Protein AF-0000000085040366 (afdb_homodimer)

Solvent-accessible surface area (backbone atoms only — not comparable to full-atom values): 53812 Å² total; per-residue (Å²): 138,86,88,82,71,96,78,86,74,95,74,80,77,83,80,76,81,75,77,80,78,73,71,84,73,72,80,74,76,74,72,72,67,75,74,71,71,69,60,73,73,73,64,68,81,64,85,55,78,43,58,81,48,74,35,68,59,40,46,49,21,30,33,57,39,63,56,48,50,18,40,63,55,38,70,69,22,55,52,38,24,62,52,36,55,77,54,30,36,46,46,70,55,45,44,50,27,48,11,54,50,43,11,68,69,36,67,36,71,21,29,45,74,26,16,13,25,46,26,24,43,26,25,41,44,45,10,50,42,34,14,43,37,66,53,51,41,61,38,37,29,56,48,84,96,43,37,39,29,33,37,28,44,57,91,36,58,34,50,62,53,31,24,42,32,33,48,48,40,46,80,44,74,29,88,41,62,69,47,42,62,67,67,57,55,90,42,47,30,31,34,45,39,39,62,45,67,51,33,69,73,35,84,64,6,41,53,55,48,29,68,65,28,54,87,70,71,40,46,30,38,33,45,36,34,53,24,69,88,55,69,69,36,65,56,51,75,36,50,36,37,29,40,20,26,24,18,17,28,73,44,20,14,44,60,31,21,15,28,33,34,19,42,44,39,52,48,49,11,12,51,46,34,18,34,80,26,73,25,55,30,36,26,34,34,62,30,61,28,46,44,44,8,39,52,42,18,57,57,42,60,76,65,54,61,62,67,58,54,48,51,50,32,48,50,42,42,48,53,27,40,63,57,39,50,68,34,90,60,37,47,64,47,80,43,69,48,74,69,61,45,55,63,52,50,31,32,39,38,38,44,39,46,90,79,36,80,49,34,18,41,53,50,44,52,53,33,48,71,32,90,74,21,33,42,52,44,28,81,74,63,50,59,93,62,88,67,42,75,49,39,36,52,35,40,18,44,74,49,55,54,93,64,46,44,56,54,50,31,50,54,53,36,52,42,64,69,55,61,72,89,77,90,69,87,59,67,64,38,70,58,77,71,52,43,48,26,47,26,38,36,39,36,61,50,38,74,48,82,36,36,38,39,38,41,60,60,78,38,39,33,36,41,37,38,35,52,91,74,46,75,30,55,28,42,34,38,31,21,36,43,42,33,39,38,38,42,47,46,73,60,92,24,38,78,48,50,32,37,42,36,37,42,46,59,85,52,42,34,39,40,46,28,38,47,55,86,60,44,64,31,39,37,38,33,35,55,59,85,130,136,82,83,84,80,90,76,83,75,91,67,82,72,84,78,77,77,76,77,80,78,74,71,82,71,75,80,74,76,73,72,72,67,75,71,70,70,69,60,74,71,72,64,69,79,63,85,55,78,42,58,83,48,75,37,67,58,39,46,47,20,31,33,58,40,63,57,45,51,18,40,62,54,38,69,69,21,56,50,36,24,60,53,35,55,76,52,30,35,46,46,69,54,45,45,51,29,50,11,54,51,42,12,67,67,35,66,34,71,20,27,43,72,26,15,14,26,45,25,24,42,26,26,42,46,45,9,51,42,34,15,44,37,66,51,50,42,63,40,38,26,58,48,83,95,43,36,39,28,34,36,28,44,58,90,33,59,34,53,62,52,32,24,41,32,33,49,48,39,44,82,43,75,30,87,42,59,68,48,42,61,67,66,59,54,90,42,48,29,30,34,46,39,39,61,46,68,51,32,67,72,36,84,64,6,41,52,57,48,29,67,65,28,52,87,71,69,40,46,32,38,32,46,36,34,54,23,68,87,56,69,68,37,65,57,50,75,37,49,37,37,30,41,19,27,24,17,18,27,72,42,19,14,44,61,31,21,15,27,31,34,19,41,45,38,54,47,51,12,11,51,46,35,19,34,81,25,74,26,54,30,35,25,34,33,62,30,61,30,48,44,43,8,38,51,42,18,56,57,42,59,76,66,54,61,63,67,58,54,49,50,50,33,50,50,42,43,48,53,27,40,61,56,39,50,70,34,89,60,36,48,64,46,79,43,70,49,76,70,60,45,54,63,53,50,32,33,38,39,38,47,40,47,92,81,37,83,48,34,18,41,54,52,44,52,52,33,48,71,34,89,74,22,34,43,50,43,28,82,72,64,47,61,95,57,86,68,41,77,48,38,37,51,36,40,18,44,73,49,53,56,94,64,46,44,57,54,50,31,51,54,53,38,53,42,64,68,56,60,72,88,78,90,70,89,61,69,66,38,69,56,78,71,52,44,48,26,47,26,38,36,40,35,59,49,38,75,47,83,36,35,39,39,39,43,60,61,78,38,38,33,37,41,39,39,37,51,91,75,45,74,32,55,30,44,35,37,31,23,37,43,42,33,38,38,36,42,48,46,71,61,92,23,38,78,48,51,31,37,40,36,37,43,45,59,83,51,40,35,39,40,46,29,37,46,55,86,59,44,63,31,38,37,39,32,34,55,61,83,130

Structure (mmCIF, N/CA/C/O backbone):
data_AF-0000000085040366-model_v1
#
loop_
_entity.id
_entity.type
_entity.pdbx_description
1 polymer 'Aminotransferase class V'
#
loop_
_atom_site.group_PDB
_atom_site.id
_atom_site.type_symbol
_atom_site.label_atom_id
_atom_site.label_alt_id
_atom_site.label_comp_id
_atom_site.label_asym_id
_atom_site.label_entity_id
_atom_site.label_seq_id
_atom_site.pdbx_PDB_ins_code
_atom_site.Cartn_x
_atom_site.Cartn_y
_atom_site.Cartn_z
_atom_site.occupancy
_atom_site.B_iso_or_equiv
_atom_site.auth_seq_id
_atom_site.auth_comp_id
_atom_site.auth_asym_id
_atom_site.auth_atom_id
_atom_site.pdbx_PDB_model_num
ATOM 1 N N . MET A 1 1 ? 46.625 -30.219 -47.812 1 19.27 1 MET A N 1
ATOM 2 C CA . MET A 1 1 ? 47.625 -31.281 -47.594 1 19.27 1 MET A CA 1
ATOM 3 C C . MET A 1 1 ? 47.688 -31.656 -46.125 1 19.27 1 MET A C 1
ATOM 5 O O . MET A 1 1 ? 47.594 -30.781 -45.25 1 19.27 1 MET A O 1
ATOM 9 N N . ILE A 1 2 ? 47.688 -33.062 -45.594 1 19.94 2 ILE A N 1
ATOM 10 C CA . ILE A 1 2 ? 46.906 -33.938 -44.719 1 19.94 2 ILE A CA 1
ATOM 11 C C . ILE A 1 2 ? 47.469 -33.906 -43.312 1 19.94 2 ILE A C 1
ATOM 13 O O . ILE A 1 2 ? 46.906 -34.469 -42.375 1 19.94 2 ILE A O 1
ATOM 17 N N . SER A 1 3 ? 48.531 -33.062 -42.812 1 17.95 3 SER A N 1
ATOM 18 C CA . SER A 1 3 ? 49.656 -33.75 -42.156 1 17.95 3 SER A CA 1
ATOM 19 C C . SER A 1 3 ? 49.344 -34.031 -40.688 1 17.95 3 SER A C 1
ATOM 21 O O . SER A 1 3 ? 49 -33.125 -39.938 1 17.95 3 SER A O 1
ATOM 23 N N . ARG A 1 4 ? 49.062 -35.406 -40.094 1 16.06 4 ARG A N 1
ATOM 24 C CA . ARG A 1 4 ? 48.406 -36.344 -39.188 1 16.06 4 ARG A CA 1
ATOM 25 C C . ARG A 1 4 ? 49.188 -36.5 -37.875 1 16.06 4 ARG A C 1
ATOM 27 O O . ARG A 1 4 ? 49.344 -37.594 -37.375 1 16.06 4 ARG A O 1
ATOM 34 N N . ARG A 1 5 ? 50.125 -35.594 -37.469 1 15.66 5 ARG A N 1
ATOM 35 C CA . ARG A 1 5 ? 51.312 -36 -36.719 1 15.66 5 ARG A CA 1
ATOM 36 C C . ARG A 1 5 ? 50.906 -36.656 -35.406 1 15.66 5 ARG A C 1
ATOM 38 O O . ARG A 1 5 ? 51.406 -37.75 -35.094 1 15.66 5 ARG A O 1
ATOM 45 N N . LYS A 1 6 ? 50.938 -35.906 -34.156 1 15.92 6 LYS A N 1
ATOM 46 C CA . LYS A 1 6 ? 51.875 -36.125 -33.062 1 15.92 6 LYS A CA 1
ATOM 47 C C . LYS A 1 6 ? 51.312 -37.094 -32.062 1 15.92 6 LYS A C 1
ATOM 49 O O . LYS A 1 6 ? 50.375 -36.781 -31.328 1 15.92 6 LYS A O 1
ATOM 54 N N . VAL A 1 7 ? 51.094 -38.469 -32.125 1 16.06 7 VAL A N 1
ATOM 55 C CA . VAL A 1 7 ? 50.312 -39.594 -31.672 1 16.06 7 VAL A CA 1
ATOM 56 C C . VAL A 1 7 ? 50.594 -39.844 -30.203 1 16.06 7 VAL A C 1
ATOM 58 O O . VAL A 1 7 ? 49.688 -39.875 -29.359 1 16.06 7 VAL A O 1
ATOM 61 N N . ILE A 1 8 ? 51.5 -40.875 -29.719 1 16.47 8 ILE A N 1
ATOM 62 C CA . ILE A 1 8 ? 51.156 -42.219 -29.266 1 16.47 8 ILE A CA 1
ATOM 63 C C . ILE A 1 8 ? 51.438 -42.344 -27.766 1 16.47 8 ILE A C 1
ATOM 65 O O . ILE A 1 8 ? 50.594 -42.781 -27 1 16.47 8 ILE A O 1
ATOM 69 N N . ASN A 1 9 ? 52.719 -42.438 -27.281 1 15.9 9 ASN A N 1
ATOM 70 C CA . ASN A 1 9 ? 53.188 -43.719 -26.781 1 15.9 9 ASN A CA 1
ATOM 71 C C . ASN A 1 9 ? 53.062 -43.812 -25.266 1 15.9 9 ASN A C 1
ATOM 73 O O . ASN A 1 9 ? 52.75 -44.875 -24.719 1 15.9 9 ASN A O 1
ATOM 77 N N . ILE A 1 10 ? 53.625 -42.844 -24.344 1 17.03 10 ILE A N 1
ATOM 78 C CA . ILE A 1 10 ? 54.594 -43.438 -23.422 1 17.03 10 ILE A CA 1
ATOM 79 C C . ILE A 1 10 ? 53.906 -43.938 -22.156 1 17.03 10 ILE A C 1
ATOM 81 O O . ILE A 1 10 ? 53.344 -43.125 -21.391 1 17.03 10 ILE A O 1
ATOM 85 N N . LEU A 1 11 ? 53.188 -45.156 -21.969 1 17.38 11 LEU A N 1
ATOM 86 C CA . LEU A 1 11 ? 52.188 -45.75 -21.078 1 17.38 11 LEU A CA 1
ATOM 87 C C . LEU A 1 11 ? 52.812 -46.125 -19.734 1 17.38 11 LEU A C 1
ATOM 89 O O . LEU A 1 11 ? 52.125 -46.531 -18.812 1 17.38 11 LEU A O 1
ATOM 93 N N . SER A 1 12 ? 54.188 -46.25 -19.547 1 16.28 12 SER A N 1
ATOM 94 C CA . SER A 1 12 ? 54.594 -47.5 -18.906 1 16.28 12 SER A CA 1
ATOM 95 C C . SER A 1 12 ? 54.156 -47.531 -17.438 1 16.28 12 SER A C 1
ATOM 97 O O . SER A 1 12 ? 53.688 -46.531 -16.906 1 16.28 12 SER A O 1
ATOM 99 N N . SER A 1 13 ? 55.125 -47.969 -16.391 1 17.67 13 SER A N 1
ATOM 100 C CA . SER A 1 13 ? 55.344 -49.125 -15.547 1 17.67 13 SER A CA 1
ATOM 101 C C . SER A 1 13 ? 55.094 -48.812 -14.078 1 17.67 13 SER A C 1
ATOM 103 O O . SER A 1 13 ? 55.25 -49.688 -13.211 1 17.67 13 SER A O 1
ATOM 105 N N . LEU A 1 14 ? 54.688 -47.656 -13.648 1 19.53 14 LEU A N 1
ATOM 106 C CA . LEU A 1 14 ? 55.281 -47.375 -12.344 1 19.53 14 LEU A CA 1
ATOM 107 C C . LEU A 1 14 ? 54.656 -48.25 -11.273 1 19.53 14 LEU A C 1
ATOM 109 O O . LEU A 1 14 ? 53.469 -48.5 -11.273 1 19.53 14 LEU A O 1
ATOM 113 N N . PRO A 1 15 ? 55.562 -48.906 -10.422 1 19.7 15 PRO A N 1
ATOM 114 C CA . PRO A 1 15 ? 55.469 -50.062 -9.523 1 19.7 15 PRO A CA 1
ATOM 115 C C . PRO A 1 15 ? 54.531 -49.812 -8.336 1 19.7 15 PRO A C 1
ATOM 117 O O . PRO A 1 15 ? 54.344 -48.656 -7.941 1 19.7 15 PRO A O 1
ATOM 120 N N . PHE A 1 16 ? 53.594 -50.75 -7.996 1 18.77 16 PHE A N 1
ATOM 121 C CA . PHE A 1 16 ? 52.375 -50.969 -7.238 1 18.77 16 PHE A CA 1
ATOM 122 C C . PHE A 1 16 ? 52.688 -51.125 -5.754 1 18.77 16 PHE A C 1
ATOM 124 O O . PHE A 1 16 ? 52.125 -52 -5.086 1 18.77 16 PHE A O 1
ATOM 131 N N . GLY A 1 17 ? 53.812 -50.438 -5.242 1 19.3 17 GLY A N 1
ATOM 132 C CA . GLY A 1 17 ? 54.188 -51.062 -3.973 1 19.3 17 GLY A CA 1
ATOM 133 C C . GLY A 1 17 ? 53.062 -51.031 -2.951 1 19.3 17 GLY A C 1
ATOM 134 O O . GLY A 1 17 ? 52.25 -50.125 -2.945 1 19.3 17 GLY A O 1
ATOM 135 N N . GLY A 1 18 ? 52.719 -52.188 -2.295 1 18.44 18 GLY A N 1
ATOM 136 C CA . GLY A 1 18 ? 51.656 -52.875 -1.553 1 18.44 18 GLY A CA 1
ATOM 137 C C . GLY A 1 18 ? 51.5 -52.344 -0.135 1 18.44 18 GLY A C 1
ATOM 138 O O . GLY A 1 18 ? 52.156 -52.875 0.789 1 18.44 18 GLY A O 1
ATOM 139 N N . LEU A 1 19 ? 51.688 -50.969 0.033 1 19.17 19 LEU A N 1
ATOM 140 C CA . LEU A 1 19 ? 51.875 -50.656 1.448 1 19.17 19 LEU A CA 1
ATOM 141 C C . LEU A 1 19 ? 50.656 -51.156 2.256 1 19.17 19 LEU A C 1
ATOM 143 O O . LEU A 1 19 ? 49.531 -51.062 1.809 1 19.17 19 LEU A O 1
ATOM 147 N N . PHE A 1 20 ? 51 -52.031 3.303 1 20.02 20 PHE A N 1
ATOM 148 C CA . PHE A 1 20 ? 50.344 -52.906 4.27 1 20.02 20 PHE A CA 1
ATOM 149 C C . PHE A 1 20 ? 49.438 -52.125 5.215 1 20.02 20 PHE A C 1
ATOM 151 O O . PHE A 1 20 ? 49.938 -51.375 6.062 1 20.02 20 PHE A O 1
ATOM 158 N N . LEU A 1 21 ? 48.469 -51.312 4.703 1 19.52 21 LEU A N 1
ATOM 159 C CA . LEU A 1 21 ? 47.688 -50.469 5.598 1 19.52 21 LEU A CA 1
ATOM 160 C C . LEU A 1 21 ? 46.969 -51.344 6.625 1 19.52 21 LEU A C 1
ATOM 162 O O . LEU A 1 21 ? 46.125 -52.156 6.27 1 19.52 21 LEU A O 1
ATOM 166 N N . GLY A 1 22 ? 47.75 -51.688 7.688 1 18.98 22 GLY A N 1
ATOM 167 C CA . GLY A 1 22 ? 47.281 -52.5 8.797 1 18.98 22 GLY A CA 1
ATOM 168 C C . GLY A 1 22 ? 45.938 -52.094 9.328 1 18.98 22 GLY A C 1
ATOM 169 O O . GLY A 1 22 ? 45.5 -50.969 9.148 1 18.98 22 GLY A O 1
ATOM 170 N N . ALA A 1 23 ? 45.094 -53.156 9.75 1 19.72 23 ALA A N 1
ATOM 171 C CA . ALA A 1 23 ? 43.719 -53.531 10.055 1 19.72 23 ALA A CA 1
ATOM 172 C C . ALA A 1 23 ? 43.25 -52.875 11.359 1 19.72 23 ALA A C 1
ATOM 174 O O . ALA A 1 23 ? 42.188 -53.25 11.898 1 19.72 23 ALA A O 1
ATOM 175 N N . LEU A 1 24 ? 44 -51.812 11.852 1 20.8 24 LEU A N 1
ATOM 176 C CA . LEU A 1 24 ? 43.594 -51.719 13.242 1 20.8 24 LEU A CA 1
ATOM 177 C C . LEU A 1 24 ? 42.094 -51.5 13.359 1 20.8 24 LEU A C 1
ATOM 179 O O . LEU A 1 24 ? 41.594 -50.5 12.875 1 20.8 24 LEU A O 1
ATOM 183 N N . LEU A 1 25 ? 41.281 -52.594 13.359 1 20.34 25 LEU A N 1
ATOM 184 C CA . LEU A 1 25 ? 39.844 -52.812 13.5 1 20.34 25 LEU A CA 1
ATOM 185 C C . LEU A 1 25 ? 39.312 -52.188 14.797 1 20.34 25 LEU A C 1
ATOM 187 O O . LEU A 1 25 ? 39.469 -52.781 15.867 1 20.34 25 LEU A O 1
ATOM 191 N N . GLY A 1 26 ? 39.875 -51.031 15.258 1 20.78 26 GLY A N 1
ATOM 192 C CA . GLY A 1 26 ? 39.406 -50.688 16.594 1 20.78 26 GLY A CA 1
ATOM 193 C C . GLY A 1 26 ? 37.875 -50.688 16.703 1 20.78 26 GLY A C 1
ATOM 194 O O . GLY A 1 26 ? 37.188 -50.375 15.734 1 20.78 26 GLY A O 1
ATOM 195 N N . THR A 1 27 ? 37.344 -51.5 17.656 1 22.28 27 THR A N 1
ATOM 196 C CA . THR A 1 27 ? 36 -51.844 18.062 1 22.28 27 THR A CA 1
ATOM 197 C C . THR A 1 27 ? 35.219 -50.594 18.438 1 22.28 27 THR A C 1
ATOM 199 O O . THR A 1 27 ? 35.5 -49.938 19.438 1 22.28 27 THR A O 1
ATOM 202 N N . ASN A 1 28 ? 35.062 -49.656 17.562 1 20.72 28 ASN A N 1
ATOM 203 C CA . ASN A 1 28 ? 34.344 -48.469 18 1 20.72 28 ASN A CA 1
ATOM 204 C C . ASN A 1 28 ? 32.938 -48.812 18.531 1 20.72 28 ASN A C 1
ATOM 206 O O . ASN A 1 28 ? 32.156 -49.438 17.812 1 20.72 28 ASN A O 1
ATOM 210 N N . SER A 1 29 ? 32.875 -49.062 19.828 1 23.75 29 SER A N 1
ATOM 211 C CA . SER A 1 29 ? 31.609 -49.312 20.531 1 23.75 29 SER A CA 1
ATOM 212 C C . SER A 1 29 ? 30.562 -48.25 20.172 1 23.75 29 SER A C 1
ATOM 214 O O . SER A 1 29 ? 30.844 -47.062 20.266 1 23.75 29 SER A O 1
ATOM 216 N N . ALA A 1 30 ? 29.625 -48.562 19.328 1 23.2 30 ALA A N 1
ATOM 217 C CA . ALA A 1 30 ? 28.438 -47.812 18.922 1 23.2 30 ALA A CA 1
ATOM 218 C C . ALA A 1 30 ? 27.656 -47.344 20.141 1 23.2 30 ALA A C 1
ATOM 220 O O . ALA A 1 30 ? 27.031 -48.125 20.844 1 23.2 30 ALA A O 1
ATOM 221 N N . ARG A 1 31 ? 28.25 -46.406 20.875 1 26.14 31 ARG A N 1
ATOM 222 C CA . ARG A 1 31 ? 27.328 -45.844 21.859 1 26.14 31 ARG A CA 1
ATOM 223 C C . ARG A 1 31 ? 25.969 -45.562 21.234 1 26.14 31 ARG A C 1
ATOM 225 O O . ARG A 1 31 ? 25.875 -44.906 20.203 1 26.14 31 ARG A O 1
ATOM 232 N N . SER A 1 32 ? 25.141 -46.531 21.422 1 21.44 32 SER A N 1
ATOM 233 C CA . SER A 1 32 ? 23.734 -46.438 21.031 1 21.44 32 SER A CA 1
ATOM 234 C C . SER A 1 32 ? 23.172 -45.062 21.375 1 21.44 32 SER A C 1
ATOM 236 O O . SER A 1 32 ? 23.172 -44.656 22.531 1 21.44 32 SER A O 1
ATOM 238 N N . MET A 1 33 ? 23.5 -44.031 20.562 1 25.8 33 MET A N 1
ATOM 239 C CA . MET A 1 33 ? 22.781 -42.812 20.875 1 25.8 33 MET A CA 1
ATOM 240 C C . MET A 1 33 ? 21.297 -43.094 21.078 1 25.8 33 MET A C 1
ATOM 242 O O . MET A 1 33 ? 20.672 -43.812 20.281 1 25.8 33 MET A O 1
ATOM 246 N N . PRO A 1 34 ? 20.906 -43.094 22.359 1 26.94 34 PRO A N 1
ATOM 247 C CA . PRO A 1 34 ? 19.469 -43.281 22.594 1 26.94 34 PRO A CA 1
ATOM 248 C C . PRO A 1 34 ? 18.594 -42.469 21.625 1 26.94 34 PRO A C 1
ATOM 250 O O . PRO A 1 34 ? 18.906 -41.312 21.328 1 26.94 34 PRO A O 1
ATOM 253 N N . THR A 1 35 ? 18.203 -43.219 20.609 1 27.14 35 THR A N 1
ATOM 254 C CA . THR A 1 35 ? 17.156 -42.625 19.766 1 27.14 35 THR A CA 1
ATOM 255 C C . THR A 1 35 ? 16.016 -42.062 20.609 1 27.14 35 THR A C 1
ATOM 257 O O . THR A 1 35 ? 15.234 -42.812 21.188 1 27.14 35 THR A O 1
ATOM 260 N N . THR A 1 36 ? 16.391 -41.094 21.484 1 28.16 36 THR A N 1
ATOM 261 C CA . THR A 1 36 ? 15.188 -40.469 22.062 1 28.16 36 THR A CA 1
ATOM 262 C C . THR A 1 36 ? 14.133 -40.25 20.984 1 28.16 36 THR A C 1
ATOM 264 O O . THR A 1 36 ? 14.375 -39.5 20.016 1 28.16 36 THR A O 1
ATOM 267 N N . THR A 1 37 ? 13.453 -41.281 20.734 1 25.86 37 THR A N 1
ATOM 268 C CA . THR A 1 37 ? 12.211 -41.094 19.984 1 25.86 37 THR A CA 1
ATOM 269 C C . THR A 1 37 ? 11.445 -39.875 20.484 1 25.86 37 THR A C 1
ATOM 271 O O . THR A 1 37 ? 10.844 -39.906 21.562 1 25.86 37 THR A O 1
ATOM 274 N N . VAL A 1 38 ? 12.055 -38.719 20.359 1 28.62 38 VAL A N 1
ATOM 275 C CA . VAL A 1 38 ? 11.133 -37.594 20.609 1 28.62 38 VAL A CA 1
ATOM 276 C C . VAL A 1 38 ? 9.844 -37.812 19.828 1 28.62 38 VAL A C 1
ATOM 278 O O . VAL A 1 38 ? 9.859 -37.875 18.594 1 28.62 38 VAL A O 1
ATOM 281 N N . SER A 1 39 ? 9.023 -38.625 20.438 1 26.92 39 SER A N 1
ATOM 282 C CA . SER A 1 39 ? 7.66 -38.656 19.922 1 26.92 39 SER A CA 1
ATOM 283 C C . SER A 1 39 ? 7.223 -37.281 19.422 1 26.92 39 SER A C 1
ATOM 285 O O . SER A 1 39 ? 7.539 -36.25 20.047 1 26.92 39 SER A O 1
ATOM 287 N N . PRO A 1 40 ? 7.051 -37.188 18.188 1 30.19 40 PRO A N 1
ATOM 288 C CA . PRO A 1 40 ? 6.508 -35.875 17.781 1 30.19 40 PRO A CA 1
ATOM 289 C C . PRO A 1 40 ? 5.508 -35.312 18.781 1 30.19 40 PRO A C 1
ATOM 291 O O . PRO A 1 40 ? 4.711 -36.062 19.344 1 30.19 40 PRO A O 1
ATOM 294 N N . SER A 1 41 ? 6.051 -34.5 19.688 1 31.34 41 SER A N 1
ATOM 295 C CA . SER A 1 41 ? 5.09 -33.812 20.562 1 31.34 41 SER A CA 1
ATOM 296 C C . SER A 1 41 ? 3.725 -33.688 19.891 1 31.34 41 SER A C 1
ATOM 298 O O . SER A 1 41 ? 3.621 -33.219 18.766 1 31.34 41 SER A O 1
ATOM 300 N N . LYS A 1 42 ? 2.842 -34.562 20.094 1 27.75 42 LYS A N 1
ATOM 301 C CA . LYS A 1 42 ? 1.444 -34.219 19.844 1 27.75 42 LYS A CA 1
ATOM 302 C C . LYS A 1 42 ? 1.175 -32.75 20.156 1 27.75 42 LYS A C 1
ATOM 304 O O . LYS A 1 42 ? 1.112 -32.375 21.328 1 27.75 42 LYS A O 1
ATOM 309 N N . LYS A 1 43 ? 1.78 -31.891 19.516 1 37.09 43 LYS A N 1
ATOM 310 C CA . LYS A 1 43 ? 1.11 -30.594 19.656 1 37.09 43 LYS A CA 1
ATOM 311 C C . LYS A 1 43 ? -0.402 -30.766 19.766 1 37.09 43 LYS A C 1
ATOM 313 O O . LYS A 1 43 ? -1.033 -31.344 18.875 1 37.09 43 LYS A O 1
ATOM 318 N N . ALA A 1 44 ? -0.877 -30.922 20.922 1 34.47 44 ALA A N 1
ATOM 319 C CA . ALA A 1 44 ? -2.318 -30.781 21.125 1 34.47 44 ALA A CA 1
ATOM 320 C C . ALA A 1 44 ? -2.959 -29.984 20 1 34.47 44 ALA A C 1
ATOM 322 O O . ALA A 1 44 ? -2.545 -28.859 19.719 1 34.47 44 ALA A O 1
ATOM 323 N N . LEU A 1 45 ? -3.363 -30.453 18.859 1 43.34 45 LEU A N 1
ATOM 324 C CA . LEU A 1 45 ? -3.98 -29.75 17.734 1 43.34 45 LEU A CA 1
ATOM 325 C C . LEU A 1 45 ? -4.676 -28.484 18.219 1 43.34 45 LEU A C 1
ATOM 327 O O . LEU A 1 45 ? -5.84 -28.516 18.625 1 43.34 45 LEU A O 1
ATOM 331 N N . GLY A 1 46 ? -4.074 -27.812 19 1 53.91 46 GLY A N 1
ATOM 332 C CA . GLY A 1 46 ? -4.762 -26.609 19.469 1 53.91 46 GLY A CA 1
ATOM 333 C C . GLY A 1 46 ? -5.469 -25.875 18.344 1 53.91 46 GLY A C 1
ATOM 334 O O . GLY A 1 46 ? -5.145 -26.047 17.172 1 53.91 46 GLY A O 1
ATOM 335 N N . LYS A 1 47 ? -6.609 -25.297 18.641 1 77.94 47 LYS A N 1
ATOM 336 C CA . LYS A 1 47 ? -7.547 -24.656 17.719 1 77.94 47 LYS A CA 1
ATOM 337 C C . LYS A 1 47 ? -6.906 -23.453 17.031 1 77.94 47 LYS A C 1
ATOM 339 O O . LYS A 1 47 ? -6.277 -22.609 17.688 1 77.94 47 LYS A O 1
ATOM 344 N N . SER A 1 48 ? -6.598 -23.625 15.633 1 88.81 48 SER A N 1
ATOM 345 C CA . SER A 1 48 ? -6.117 -22.5 14.828 1 88.81 48 SER A CA 1
ATOM 346 C C . SER A 1 48 ? -7.078 -21.328 14.883 1 88.81 48 SER A C 1
ATOM 348 O O . SER A 1 48 ? -8.297 -21.516 14.953 1 88.81 48 SER A O 1
ATOM 350 N N . ILE A 1 49 ? -6.477 -20.203 14.891 1 95.12 49 ILE A N 1
ATOM 351 C CA . ILE A 1 49 ? -7.316 -19.016 14.875 1 95.12 49 ILE A CA 1
ATOM 352 C C . ILE A 1 49 ? -8.203 -19.016 13.633 1 95.12 49 ILE A C 1
ATOM 354 O O . ILE A 1 49 ? -9.297 -18.453 13.641 1 95.12 49 ILE A O 1
ATOM 358 N N . TYR A 1 50 ? -7.836 -19.766 12.617 1 97.25 50 TYR A N 1
ATOM 359 C CA . TYR A 1 50 ? -8.523 -19.766 11.328 1 97.25 50 TYR A CA 1
ATOM 360 C C . TYR A 1 50 ? -9.742 -20.672 11.359 1 97.25 50 TYR A C 1
ATOM 362 O O . TYR A 1 50 ? -10.609 -20.594 10.484 1 97.25 50 TYR A O 1
ATOM 370 N N . ASP A 1 51 ? -9.82 -21.531 12.328 1 95.12 51 ASP A N 1
ATOM 371 C CA . ASP A 1 51 ? -10.977 -22.406 12.477 1 95.12 51 ASP A CA 1
ATOM 372 C C . ASP A 1 51 ? -12.258 -21.594 12.672 1 95.12 51 ASP A C 1
ATOM 374 O O . ASP A 1 51 ? -13.328 -22 12.211 1 95.12 51 ASP A O 1
ATOM 378 N N . SER A 1 52 ? -12.102 -20.516 13.281 1 93.25 52 SER A N 1
ATOM 379 C CA . SER A 1 52 ? -13.258 -19.688 13.617 1 93.25 52 SER A CA 1
ATOM 380 C C . SER A 1 52 ? -13.93 -19.141 12.367 1 93.25 52 SER A C 1
ATOM 382 O O . SER A 1 52 ? -15.102 -18.75 12.398 1 93.25 52 SER A O 1
ATOM 384 N N . ILE A 1 53 ? -13.25 -19.141 11.211 1 96.44 53 ILE A N 1
ATOM 385 C CA . ILE A 1 53 ? -13.828 -18.562 10 1 96.44 53 ILE A CA 1
ATOM 386 C C . ILE A 1 53 ? -13.805 -19.594 8.875 1 96.44 53 ILE A C 1
ATOM 388 O O . ILE A 1 53 ? -13.898 -19.234 7.695 1 96.44 53 ILE A O 1
ATOM 392 N N . GLY A 1 54 ? -13.523 -20.812 9.18 1 95.75 54 GLY A N 1
ATOM 393 C CA . GLY A 1 54 ? -13.633 -21.906 8.242 1 95.75 54 GLY A CA 1
ATOM 394 C C . GLY A 1 54 ? -12.5 -21.953 7.234 1 95.75 54 GLY A C 1
ATOM 395 O O . GLY A 1 54 ? -12.68 -22.406 6.102 1 95.75 54 GLY A O 1
ATOM 396 N N . VAL A 1 55 ? -11.375 -21.422 7.605 1 97.38 55 VAL A N 1
ATOM 397 C CA . VAL A 1 55 ? -10.227 -21.438 6.711 1 97.38 55 VAL A CA 1
ATOM 398 C C . VAL A 1 55 ? -9.242 -22.531 7.152 1 97.38 55 VAL A C 1
ATOM 400 O O . VAL A 1 55 ? -8.867 -22.594 8.32 1 97.38 55 VAL A O 1
ATOM 403 N N . ARG A 1 56 ? -8.828 -23.312 6.227 1 95.81 56 ARG A N 1
ATOM 404 C CA . ARG A 1 56 ? -7.949 -24.438 6.531 1 95.81 56 ARG A CA 1
ATOM 405 C C . ARG A 1 56 ? -6.484 -24.031 6.43 1 95.81 56 ARG A C 1
ATOM 407 O O . ARG A 1 56 ? -6.047 -23.516 5.395 1 95.81 56 ARG A O 1
ATOM 414 N N . PRO A 1 57 ? -5.715 -24.266 7.504 1 97.31 57 PRO A N 1
ATOM 415 C CA . PRO A 1 57 ? -4.27 -24.062 7.387 1 97.31 57 PRO A CA 1
ATOM 416 C C . PRO A 1 57 ? -3.605 -25.047 6.434 1 97.31 57 PRO A C 1
ATOM 418 O O . PRO A 1 57 ? -4.254 -25.984 5.961 1 97.31 57 PRO A O 1
ATOM 421 N N . LEU A 1 58 ? -2.309 -24.812 6.137 1 97.38 58 LEU A N 1
ATOM 422 C CA . LEU A 1 58 ? -1.582 -25.703 5.238 1 97.38 58 LEU A CA 1
ATOM 423 C C . LEU A 1 58 ? -0.116 -25.812 5.648 1 97.38 58 LEU A C 1
ATOM 425 O O . LEU A 1 58 ? 0.38 -24.984 6.414 1 97.38 58 LEU A O 1
ATOM 429 N N . ILE A 1 59 ? 0.503 -26.891 5.254 1 97.88 59 ILE A N 1
ATOM 430 C CA . ILE A 1 59 ? 1.958 -27 5.262 1 97.88 59 ILE A CA 1
ATOM 431 C C . ILE A 1 59 ? 2.533 -26.344 4.012 1 97.88 59 ILE A C 1
ATOM 433 O O . ILE A 1 59 ? 2.18 -26.703 2.891 1 97.88 59 ILE A O 1
ATOM 437 N N . ASN A 1 60 ? 3.383 -25.359 4.246 1 96.88 60 ASN A N 1
ATOM 438 C CA . ASN A 1 60 ? 3.951 -24.594 3.135 1 96.88 60 ASN A CA 1
ATOM 439 C C . ASN A 1 60 ? 5.25 -25.219 2.635 1 96.88 60 ASN A C 1
ATOM 441 O O . ASN A 1 60 ? 6.32 -24.969 3.188 1 96.88 60 ASN A O 1
ATOM 445 N N . ALA A 1 61 ? 5.164 -25.953 1.575 1 96.88 61 ALA A N 1
ATOM 446 C CA . ALA A 1 61 ? 6.336 -26.484 0.894 1 96.88 61 ALA A CA 1
ATOM 447 C C . ALA A 1 61 ? 6.551 -25.812 -0.456 1 96.88 61 ALA A C 1
ATOM 449 O O . ALA A 1 61 ? 7.031 -26.438 -1.403 1 96.88 61 ALA A O 1
ATOM 450 N N . ARG A 1 62 ? 6.156 -24.562 -0.545 1 94.62 62 ARG A N 1
ATOM 451 C CA . ARG A 1 62 ? 6.301 -23.781 -1.77 1 94.62 62 ARG A CA 1
ATOM 452 C C . ARG A 1 62 ? 7.406 -22.75 -1.63 1 94.62 62 ARG A C 1
ATOM 454 O O . ARG A 1 62 ? 7.855 -22.172 -2.625 1 94.62 62 ARG A O 1
ATOM 461 N N . GLY A 1 63 ? 7.859 -22.531 -0.465 1 94.06 63 GLY A N 1
ATOM 462 C CA . GLY A 1 63 ? 8.836 -21.469 -0.241 1 94.06 63 GLY A CA 1
ATOM 463 C C . GLY A 1 63 ? 8.203 -20.156 0.159 1 94.06 63 GLY A C 1
ATOM 464 O O . GLY A 1 63 ? 7.227 -20.125 0.915 1 94.06 63 GLY A O 1
ATOM 465 N N . THR A 1 64 ? 8.742 -19.062 -0.21 1 93.94 64 THR A N 1
ATOM 466 C CA . THR A 1 64 ? 8.344 -17.75 0.285 1 93.94 64 THR A CA 1
ATOM 467 C C . THR A 1 64 ? 7.32 -17.109 -0.647 1 93.94 64 THR A C 1
ATOM 469 O O . THR A 1 64 ? 7.406 -15.906 -0.942 1 93.94 64 THR A O 1
ATOM 472 N N . VAL A 1 65 ? 6.359 -17.828 -1.076 1 92.12 65 VAL A N 1
ATOM 473 C CA . VAL A 1 65 ? 5.336 -17.328 -1.988 1 92.12 65 VAL A CA 1
ATOM 474 C C . VAL A 1 65 ? 4.23 -16.625 -1.195 1 92.12 65 VAL A C 1
ATOM 476 O O . VAL A 1 65 ? 3.695 -17.188 -0.239 1 92.12 65 VAL A O 1
ATOM 479 N N . THR A 1 66 ? 3.828 -15.406 -1.625 1 92.19 66 THR A N 1
ATOM 480 C CA . THR A 1 66 ? 2.922 -14.531 -0.881 1 92.19 66 THR A CA 1
ATOM 481 C C . THR A 1 66 ? 1.528 -15.148 -0.799 1 92.19 66 THR A C 1
ATOM 483 O O . THR A 1 66 ? 0.847 -15.023 0.221 1 92.19 66 THR A O 1
ATOM 486 N N . VAL A 1 67 ? 1.071 -15.852 -1.792 1 92.56 67 VAL A N 1
ATOM 487 C CA . VAL A 1 67 ? -0.315 -16.297 -1.923 1 92.56 67 VAL A CA 1
ATOM 488 C C . VAL A 1 67 ? -0.627 -17.344 -0.858 1 92.56 67 VAL A C 1
ATOM 490 O O . VAL A 1 67 ? -1.792 -17.547 -0.512 1 92.56 67 VAL A O 1
ATOM 493 N N . VAL A 1 68 ? 0.417 -17.984 -0.249 1 94.06 68 VAL A N 1
ATOM 494 C CA . VAL A 1 68 ? 0.153 -18.969 0.787 1 94.06 68 VAL A CA 1
ATOM 495 C C . VAL A 1 68 ? 0.736 -18.5 2.117 1 94.06 68 VAL A C 1
ATOM 497 O O . VAL A 1 68 ? 1.005 -19.312 3.008 1 94.06 68 VAL A O 1
ATOM 500 N N . GLY A 1 69 ? 1.094 -17.234 2.203 1 92.19 69 GLY A N 1
ATOM 501 C CA . GLY A 1 69 ? 1.486 -16.656 3.48 1 92.19 69 GLY A CA 1
ATOM 502 C C . GLY A 1 69 ? 2.969 -16.344 3.562 1 92.19 69 GLY A C 1
ATOM 503 O O . GLY A 1 69 ? 3.463 -15.938 4.613 1 92.19 69 GLY A O 1
ATOM 504 N N . ALA A 1 70 ? 3.74 -16.578 2.607 1 91.94 70 ALA A N 1
ATOM 505 C CA . ALA A 1 70 ? 5.102 -16.125 2.359 1 91.94 70 ALA A CA 1
ATOM 506 C C . ALA A 1 70 ? 6.09 -16.766 3.326 1 91.94 70 ALA A C 1
ATOM 508 O O . ALA A 1 70 ? 6.73 -17.766 2.988 1 91.94 70 ALA A O 1
ATOM 509 N N . THR A 1 71 ? 6.203 -16.25 4.672 1 95.25 71 THR A N 1
ATOM 510 C CA . THR A 1 71 ? 7.285 -16.75 5.512 1 95.25 71 THR A CA 1
ATOM 511 C C . THR A 1 71 ? 6.824 -16.906 6.957 1 95.25 71 THR A C 1
ATOM 513 O O . THR A 1 71 ? 5.742 -16.438 7.32 1 95.25 71 THR A O 1
ATOM 516 N N . ARG A 1 72 ? 7.629 -17.688 7.652 1 94.56 72 ARG A N 1
ATOM 517 C CA . ARG A 1 72 ? 7.484 -17.719 9.109 1 94.56 72 ARG A CA 1
ATOM 518 C C . ARG A 1 72 ? 8.164 -16.516 9.758 1 94.56 72 ARG A C 1
ATOM 520 O O . ARG A 1 72 ? 9.398 -16.438 9.781 1 94.56 72 ARG A O 1
ATOM 527 N N . VAL A 1 73 ? 7.383 -15.695 10.406 1 96.5 73 VAL A N 1
ATOM 528 C CA . VAL A 1 73 ? 7.902 -14.492 11.055 1 96.5 73 VAL A CA 1
ATOM 529 C C . VAL A 1 73 ? 8.734 -14.875 12.273 1 96.5 73 VAL A C 1
ATOM 531 O O . VAL A 1 73 ? 8.359 -15.773 13.031 1 96.5 73 VAL A O 1
ATOM 534 N N . LEU A 1 74 ? 9.844 -14.172 12.484 1 97.56 74 LEU A N 1
ATOM 535 C CA . LEU A 1 74 ? 10.688 -14.453 13.641 1 97.56 74 LEU A CA 1
ATOM 536 C C . LEU A 1 74 ? 9.984 -14.055 14.93 1 97.56 74 LEU A C 1
ATOM 538 O O . LEU A 1 74 ? 9.305 -13.023 14.984 1 97.56 74 LEU A O 1
ATOM 542 N N . PRO A 1 75 ? 10.211 -14.898 15.961 1 96.88 75 PRO A N 1
ATOM 543 C CA . PRO A 1 75 ? 9.633 -14.523 17.25 1 96.88 75 PRO A CA 1
ATOM 544 C C . PRO A 1 75 ? 10.109 -13.156 17.734 1 96.88 75 PRO A C 1
ATOM 546 O O . PRO A 1 75 ? 9.336 -12.406 18.344 1 96.88 75 PRO A O 1
ATOM 549 N N . GLU A 1 76 ? 11.367 -12.82 17.516 1 98 76 GLU A N 1
ATOM 550 C CA . GLU A 1 76 ? 11.922 -11.531 17.906 1 98 76 GLU A CA 1
ATOM 551 C C . GLU A 1 76 ? 11.195 -10.383 17.203 1 98 76 GLU A C 1
ATOM 553 O O . GLU A 1 76 ? 11.031 -9.305 17.797 1 98 76 GLU A O 1
ATOM 558 N N . VAL A 1 77 ? 10.797 -10.609 15.977 1 97.88 77 VAL A N 1
ATOM 559 C CA . VAL A 1 77 ? 10.07 -9.617 15.203 1 97.88 77 VAL A CA 1
ATOM 560 C C . VAL A 1 77 ? 8.688 -9.383 15.812 1 97.88 77 VAL A C 1
ATOM 562 O O . VAL A 1 77 ? 8.25 -8.242 15.961 1 97.88 77 VAL A O 1
ATOM 565 N N . GLN A 1 78 ? 8 -10.453 16.188 1 96.62 78 GLN A N 1
ATOM 566 C CA . GLN A 1 78 ? 6.695 -10.336 16.828 1 96.62 78 GLN A CA 1
ATOM 567 C C . GLN A 1 78 ? 6.785 -9.539 18.125 1 96.62 78 GLN A C 1
ATOM 569 O O . GLN A 1 78 ? 5.934 -8.695 18.406 1 96.62 78 GLN A O 1
ATOM 574 N N . VAL A 1 79 ? 7.805 -9.789 18.875 1 97.31 79 VAL A N 1
ATOM 575 C CA . VAL A 1 79 ? 8 -9.086 20.141 1 97.31 79 VAL A CA 1
ATOM 576 C C . VAL A 1 79 ? 8.219 -7.598 19.875 1 97.31 79 VAL A C 1
ATOM 578 O O . VAL A 1 79 ? 7.648 -6.75 20.562 1 97.31 79 VAL A O 1
ATOM 581 N N . ALA A 1 80 ? 9.039 -7.309 18.922 1 97.88 80 ALA A N 1
ATOM 582 C CA . ALA A 1 80 ? 9.32 -5.914 18.578 1 97.88 80 ALA A CA 1
ATOM 583 C C . ALA A 1 80 ? 8.047 -5.188 18.141 1 97.88 80 ALA A C 1
ATOM 585 O O . ALA A 1 80 ? 7.836 -4.027 18.5 1 97.88 80 ALA A O 1
ATOM 586 N N . MET A 1 81 ? 7.262 -5.84 17.391 1 96.81 81 MET A N 1
ATOM 587 C CA . MET A 1 81 ? 6.012 -5.238 16.922 1 96.81 81 MET A CA 1
ATOM 588 C C . MET A 1 81 ? 5.078 -4.957 18.094 1 96.81 81 MET A C 1
ATOM 590 O O . MET A 1 81 ? 4.438 -3.904 18.141 1 96.81 81 MET A O 1
ATOM 594 N N . ASP A 1 82 ? 5.035 -5.879 19.047 1 95.81 82 ASP A N 1
ATOM 595 C CA . ASP A 1 82 ? 4.203 -5.703 20.219 1 95.81 82 ASP A CA 1
ATOM 596 C C . ASP A 1 82 ? 4.688 -4.527 21.062 1 95.81 82 ASP A C 1
ATOM 598 O O . ASP A 1 82 ? 3.881 -3.785 21.625 1 95.81 82 ASP A O 1
ATOM 602 N N . GLU A 1 83 ? 5.945 -4.395 21.172 1 96.88 83 GLU A N 1
ATOM 603 C CA . GLU A 1 83 ? 6.523 -3.316 21.953 1 96.88 83 GLU A CA 1
ATOM 604 C C . GLU A 1 83 ? 6.32 -1.963 21.281 1 96.88 83 GLU A C 1
ATOM 606 O O . GLU A 1 83 ? 6.129 -0.949 21.953 1 96.88 83 GLU A O 1
ATOM 611 N N . ALA A 1 84 ? 6.32 -1.968 20 1 97 84 ALA A N 1
ATOM 612 C CA . ALA A 1 84 ? 6.289 -0.73 19.219 1 97 84 ALA A CA 1
ATOM 613 C C . ALA A 1 84 ? 4.977 0.02 19.438 1 97 84 ALA A C 1
ATOM 615 O O . ALA A 1 84 ? 4.953 1.253 19.438 1 97 84 ALA A O 1
ATOM 616 N N . VAL A 1 85 ? 3.893 -0.673 19.688 1 95 85 VAL A N 1
ATOM 617 C CA . VAL A 1 85 ? 2.584 -0.025 19.703 1 95 85 VAL A CA 1
ATOM 618 C C . VAL A 1 85 ? 2.291 0.529 21.094 1 95 85 VAL A C 1
ATOM 620 O O . VAL A 1 85 ? 1.258 1.168 21.312 1 95 85 VAL A O 1
ATOM 623 N N . LYS A 1 86 ? 3.199 0.334 22.047 1 95 86 LYS A N 1
ATOM 624 C CA . LYS A 1 86 ? 2.975 0.785 23.422 1 95 86 LYS A CA 1
ATOM 625 C C . LYS A 1 86 ? 3.193 2.291 23.547 1 95 86 LYS A C 1
ATOM 627 O O . LYS A 1 86 ? 2.684 2.922 24.469 1 95 86 LYS A O 1
ATOM 632 N N . ASP A 1 87 ? 3.955 2.834 22.609 1 96.56 87 ASP A N 1
ATOM 633 C CA . ASP A 1 87 ? 4.262 4.262 22.641 1 96.56 87 ASP A CA 1
ATOM 634 C C . ASP A 1 87 ? 3.926 4.934 21.312 1 96.56 87 ASP A C 1
ATOM 636 O O . ASP A 1 87 ? 3.939 4.285 20.266 1 96.56 87 ASP A O 1
ATOM 640 N N . PHE A 1 88 ? 3.596 6.199 21.422 1 96.69 88 PHE A N 1
ATOM 641 C CA . PHE A 1 88 ? 3.459 7.02 20.234 1 96.69 88 PHE A CA 1
ATOM 642 C C . PHE A 1 88 ? 4.777 7.703 19.891 1 96.69 88 PHE A C 1
ATOM 644 O O . PHE A 1 88 ? 5.547 8.062 20.781 1 96.69 88 PHE A O 1
ATOM 651 N N . VAL A 1 89 ? 5.016 7.812 18.641 1 96.75 89 VAL A N 1
ATOM 652 C CA . VAL A 1 89 ? 6.18 8.539 18.141 1 96.75 89 VAL A CA 1
ATOM 653 C C . VAL A 1 89 ? 5.805 9.305 16.875 1 96.75 89 VAL A C 1
ATOM 655 O O . VAL A 1 89 ? 4.777 9.023 16.25 1 96.75 89 VAL A O 1
ATOM 658 N N . GLN A 1 90 ? 6.609 10.305 16.578 1 96.44 90 GLN A N 1
ATOM 659 C CA . GLN A 1 90 ? 6.473 10.969 15.289 1 96.44 90 GLN A CA 1
ATOM 660 C C . GLN A 1 90 ? 7.062 10.125 14.164 1 96.44 90 GLN A C 1
ATOM 662 O O . GLN A 1 90 ? 8.242 9.766 14.203 1 96.44 90 GLN A O 1
ATOM 667 N N . ILE A 1 91 ? 6.324 9.789 13.141 1 96.75 91 ILE A N 1
ATOM 668 C CA . ILE A 1 91 ? 6.629 8.719 12.195 1 96.75 91 ILE A CA 1
ATOM 669 C C . ILE A 1 91 ? 7.844 9.109 11.359 1 96.75 91 ILE A C 1
ATOM 671 O O . ILE A 1 91 ? 8.68 8.258 11.039 1 96.75 91 ILE A O 1
ATOM 675 N N . ASP A 1 92 ? 7.969 10.383 10.922 1 96.81 92 ASP A N 1
ATOM 676 C CA . ASP A 1 92 ? 9.156 10.797 10.172 1 96.81 92 ASP A CA 1
ATOM 677 C C . ASP A 1 92 ? 10.414 10.664 11.023 1 96.81 92 ASP A C 1
ATOM 679 O O . ASP A 1 92 ? 11.461 10.242 10.523 1 96.81 92 ASP A O 1
ATOM 683 N N . GLU A 1 93 ? 10.305 11.039 12.273 1 96.62 93 GLU A N 1
ATOM 684 C CA . GLU A 1 93 ? 11.438 10.867 13.18 1 96.62 93 GLU A CA 1
ATOM 685 C C . GLU A 1 93 ? 11.781 9.391 13.359 1 96.62 93 GLU A C 1
ATOM 687 O O . GLU A 1 93 ? 12.961 9.023 13.406 1 96.62 93 GLU A O 1
ATOM 692 N N . LEU A 1 94 ? 10.758 8.617 13.492 1 98.19 94 LEU A N 1
ATOM 693 C CA . LEU A 1 94 ? 10.969 7.172 13.586 1 98.19 94 LEU A CA 1
ATOM 694 C C . LEU A 1 94 ? 11.711 6.648 12.367 1 98.19 94 LEU A C 1
ATOM 696 O O . LEU A 1 94 ? 12.68 5.902 12.5 1 98.19 94 LEU A O 1
ATOM 700 N N . MET A 1 95 ? 11.273 7.051 11.195 1 98.19 95 MET A N 1
ATOM 701 C CA . MET A 1 95 ? 11.898 6.574 9.961 1 98.19 95 MET A CA 1
ATOM 702 C C . MET A 1 95 ? 13.336 7.062 9.859 1 98.19 95 MET A C 1
ATOM 704 O O . MET A 1 95 ? 14.203 6.352 9.352 1 98.19 95 MET A O 1
ATOM 708 N N . ASN A 1 96 ? 13.586 8.297 10.359 1 97.81 96 ASN A N 1
ATOM 709 C CA . ASN A 1 96 ? 14.953 8.789 10.398 1 97.81 96 ASN A CA 1
ATOM 710 C C . ASN A 1 96 ? 15.844 7.926 11.289 1 97.81 96 ASN A C 1
ATOM 712 O O . ASN A 1 96 ? 16.969 7.594 10.922 1 97.81 96 ASN A O 1
ATOM 716 N N . GLY A 1 97 ? 15.344 7.629 12.492 1 98.5 97 GLY A N 1
ATOM 717 C CA . GLY A 1 97 ? 16.094 6.762 13.383 1 98.5 97 GLY A CA 1
ATOM 718 C C . GLY A 1 97 ? 16.375 5.391 12.789 1 98.5 97 GLY A C 1
ATOM 719 O O . GLY A 1 97 ? 17.5 4.887 12.859 1 98.5 97 GLY A O 1
ATOM 720 N N . VAL A 1 98 ? 15.391 4.832 12.18 1 98.62 98 VAL A N 1
ATOM 721 C CA . VAL A 1 98 ? 15.516 3.52 11.547 1 98.62 98 VAL A CA 1
ATOM 722 C C . VAL A 1 98 ? 16.438 3.609 10.336 1 98.62 98 VAL A C 1
ATOM 724 O O . VAL A 1 98 ? 17.25 2.709 10.102 1 98.62 98 VAL A O 1
ATOM 727 N N . GLY A 1 99 ? 16.266 4.695 9.539 1 98.5 99 GLY A N 1
ATOM 728 C CA . GLY A 1 99 ? 17.125 4.902 8.383 1 98.5 99 GLY A CA 1
ATOM 729 C C . GLY A 1 99 ? 18.594 4.941 8.734 1 98.5 99 GLY A C 1
ATOM 730 O O . GLY A 1 99 ? 19.422 4.355 8.039 1 98.5 99 GLY A O 1
ATOM 731 N N . LEU A 1 100 ? 18.938 5.645 9.828 1 97.94 100 LEU A N 1
ATOM 732 C CA . LEU A 1 100 ? 20.312 5.711 10.305 1 97.94 100 LEU A CA 1
ATOM 733 C C . LEU A 1 100 ? 20.828 4.328 10.695 1 97.94 100 LEU A C 1
ATOM 735 O O . LEU A 1 100 ? 21.953 3.959 10.352 1 97.94 100 LEU A O 1
ATOM 739 N N . ARG A 1 101 ? 20 3.615 11.375 1 97.94 101 ARG A N 1
ATOM 740 C CA . ARG A 1 101 ? 20.391 2.283 11.828 1 97.94 101 ARG A CA 1
ATOM 741 C C . ARG A 1 101 ? 20.547 1.329 10.648 1 97.94 101 ARG A C 1
ATOM 743 O O . ARG A 1 101 ? 21.484 0.523 10.617 1 97.94 101 ARG A O 1
ATOM 750 N N . LEU A 1 102 ? 19.656 1.372 9.703 1 97.75 102 LEU A N 1
ATOM 751 C CA . LEU A 1 102 ? 19.766 0.553 8.5 1 97.75 102 LEU A CA 1
ATOM 752 C C . LEU A 1 102 ? 21.047 0.858 7.742 1 97.75 102 LEU A C 1
ATOM 754 O O . LEU A 1 102 ? 21.719 -0.053 7.242 1 97.75 102 LEU A O 1
ATOM 758 N N . ALA A 1 103 ? 21.328 2.16 7.637 1 97.38 103 ALA A N 1
ATOM 759 C CA . ALA A 1 103 ? 22.578 2.568 6.984 1 97.38 103 ALA A CA 1
ATOM 760 C C . ALA A 1 103 ? 23.781 1.945 7.676 1 97.38 103 ALA A C 1
ATOM 762 O O . ALA A 1 103 ? 24.672 1.42 7.012 1 97.38 103 ALA A O 1
ATOM 763 N N . GLU A 1 104 ? 23.781 1.952 8.945 1 96.06 104 GLU A N 1
ATOM 764 C CA . GLU A 1 104 ? 24.875 1.389 9.727 1 96.06 104 GLU A CA 1
ATOM 765 C C . GLU A 1 104 ? 25.031 -0.108 9.469 1 96.06 104 GLU A C 1
ATOM 767 O O . GLU A 1 104 ? 26.141 -0.606 9.312 1 96.06 104 GLU A O 1
ATOM 772 N N . ILE A 1 105 ? 23.953 -0.774 9.383 1 95.44 105 ILE A N 1
ATOM 773 C CA . ILE A 1 105 ? 23.969 -2.23 9.305 1 95.44 105 ILE A CA 1
ATOM 774 C C . ILE A 1 105 ? 24.312 -2.66 7.879 1 95.44 105 ILE A C 1
ATOM 776 O O . ILE A 1 105 ? 25.078 -3.602 7.672 1 95.44 105 ILE A O 1
ATOM 780 N N . THR A 1 106 ? 23.812 -1.961 6.879 1 94.62 106 THR A N 1
ATOM 781 C CA . THR A 1 106 ? 23.875 -2.463 5.508 1 94.62 106 THR A CA 1
ATOM 782 C C . THR A 1 106 ? 25.047 -1.856 4.762 1 94.62 106 THR A C 1
ATOM 784 O O . THR A 1 106 ? 25.438 -2.35 3.701 1 94.62 106 THR A O 1
ATOM 787 N N . GLY A 1 107 ? 25.516 -0.755 5.223 1 94.06 107 GLY A N 1
ATOM 788 C CA . GLY A 1 107 ? 26.562 -0.032 4.516 1 94.06 107 GLY A CA 1
ATOM 789 C C . GLY A 1 107 ? 26.031 0.936 3.48 1 94.06 107 GLY A C 1
ATOM 790 O O . GLY A 1 107 ? 26.797 1.682 2.865 1 94.06 107 GLY A O 1
ATOM 791 N N . ALA A 1 108 ? 24.734 0.975 3.229 1 97.81 108 ALA A N 1
ATOM 792 C CA . ALA A 1 108 ? 24.125 1.977 2.357 1 97.81 108 ALA A CA 1
ATOM 793 C C . ALA A 1 108 ? 24.188 3.363 2.992 1 97.81 108 ALA A C 1
ATOM 795 O O . ALA A 1 108 ? 24.5 3.498 4.18 1 97.81 108 ALA A O 1
ATOM 796 N N . GLU A 1 109 ? 23.906 4.383 2.199 1 98.31 109 GLU A N 1
ATOM 797 C CA . GLU A 1 109 ? 23.891 5.734 2.752 1 98.31 109 GLU A CA 1
ATOM 798 C C . GLU A 1 109 ? 22.656 5.953 3.627 1 98.31 109 GLU A C 1
ATOM 800 O O . GLU A 1 109 ? 22.703 6.734 4.582 1 98.31 109 GLU A O 1
ATOM 805 N N . TRP A 1 110 ? 21.609 5.25 3.293 1 98.62 110 TRP A N 1
ATOM 806 C CA . TRP A 1 110 ? 20.328 5.438 3.984 1 98.62 110 TRP A CA 1
ATOM 807 C C . TRP A 1 110 ? 19.406 4.25 3.748 1 98.62 110 TRP A C 1
ATOM 809 O O . TRP A 1 110 ? 19.719 3.355 2.963 1 98.62 110 TRP A O 1
ATOM 819 N N . GLY A 1 111 ? 18.312 4.18 4.504 1 98.69 111 GLY A N 1
ATOM 820 C CA . GLY A 1 111 ? 17.266 3.176 4.316 1 98.69 111 GLY A CA 1
ATOM 821 C C . GLY A 1 111 ? 15.914 3.607 4.84 1 98.69 111 GLY A C 1
ATOM 822 O O . GLY A 1 111 ? 15.828 4.484 5.699 1 98.69 111 GLY A O 1
ATOM 823 N N . VAL A 1 112 ? 14.891 3.012 4.281 1 98.75 112 VAL A N 1
ATOM 824 C CA . VAL A 1 112 ? 13.539 3.168 4.805 1 98.75 112 VAL A CA 1
ATOM 825 C C . VAL A 1 112 ? 12.812 1.824 4.777 1 98.75 112 VAL A C 1
ATOM 827 O O . VAL A 1 112 ? 13.18 0.928 4.016 1 98.75 112 VAL A O 1
ATOM 830 N N . VAL A 1 113 ? 11.836 1.693 5.68 1 98.75 113 VAL A N 1
ATOM 831 C CA . VAL A 1 113 ? 10.922 0.558 5.656 1 98.75 113 VAL A CA 1
ATOM 832 C C . VAL A 1 113 ? 9.742 0.864 4.738 1 98.75 113 VAL A C 1
ATOM 834 O O . VAL A 1 113 ? 9.109 1.916 4.859 1 98.75 113 VAL A O 1
ATOM 837 N N . SER A 1 114 ? 9.539 0.007 3.777 1 98.44 114 SER A N 1
ATOM 838 C CA . SER A 1 114 ? 8.445 0.137 2.822 1 98.44 114 SER A CA 1
ATOM 839 C C . SER A 1 114 ? 7.367 -0.915 3.07 1 98.44 114 SER A C 1
ATOM 841 O O . SER A 1 114 ? 7.555 -1.825 3.879 1 98.44 114 SER A O 1
ATOM 843 N N . SER A 1 115 ? 6.215 -0.761 2.414 1 97.62 115 SER A N 1
ATOM 844 C CA . SER A 1 115 ? 5.137 -1.739 2.492 1 97.62 115 SER A CA 1
ATOM 845 C C . SER A 1 115 ? 5.363 -2.893 1.521 1 97.62 115 SER A C 1
ATOM 847 O O . SER A 1 115 ? 4.488 -3.215 0.716 1 97.62 115 SER A O 1
ATOM 849 N N . GLY A 1 116 ? 6.531 -3.482 1.584 1 97.44 116 GLY A N 1
ATOM 850 C CA . GLY A 1 116 ? 6.941 -4.539 0.67 1 97.44 116 GLY A CA 1
ATOM 851 C C . GLY A 1 116 ? 7.836 -4.043 -0.449 1 97.44 116 GLY A C 1
ATOM 852 O O . GLY A 1 116 ? 7.965 -2.834 -0.659 1 97.44 116 GLY A O 1
ATOM 853 N N . ALA A 1 117 ? 8.422 -4.977 -1.165 1 98.19 117 ALA A N 1
ATOM 854 C CA . ALA A 1 117 ? 9.344 -4.609 -2.236 1 98.19 117 ALA A CA 1
ATOM 855 C C . ALA A 1 117 ? 8.602 -3.947 -3.395 1 98.19 117 ALA A C 1
ATOM 857 O O . ALA A 1 117 ? 9.133 -3.047 -4.047 1 98.19 117 ALA A O 1
ATOM 858 N N . SER A 1 118 ? 7.426 -4.406 -3.684 1 98 118 SER A N 1
ATOM 859 C CA . SER A 1 118 ? 6.652 -3.801 -4.766 1 98 118 SER A CA 1
ATOM 860 C C . SER A 1 118 ? 6.371 -2.328 -4.48 1 98 118 SER A C 1
ATOM 862 O O . SER A 1 118 ? 6.539 -1.479 -5.359 1 98 118 SER A O 1
ATOM 864 N N . ALA A 1 119 ? 5.953 -2.033 -3.246 1 98.62 119 ALA A N 1
ATOM 865 C CA . ALA A 1 119 ? 5.738 -0.638 -2.867 1 98.62 119 ALA A CA 1
ATOM 866 C C . ALA A 1 119 ? 7.043 0.149 -2.914 1 98.62 119 ALA A C 1
ATOM 868 O O . ALA A 1 119 ? 7.055 1.327 -3.281 1 98.62 119 ALA A O 1
ATOM 869 N N . ALA A 1 120 ? 8.117 -0.503 -2.51 1 98.81 120 ALA A N 1
ATOM 870 C CA . ALA A 1 120 ? 9.422 0.146 -2.588 1 98.81 120 ALA A CA 1
ATOM 871 C C . ALA A 1 120 ? 9.742 0.569 -4.02 1 98.81 120 ALA A C 1
ATOM 873 O O . ALA A 1 120 ? 10.25 1.671 -4.25 1 98.81 120 ALA A O 1
ATOM 874 N N . ILE A 1 121 ? 9.461 -0.269 -4.953 1 98.88 121 ILE A N 1
ATOM 875 C CA . ILE A 1 121 ? 9.703 0.044 -6.359 1 98.88 121 ILE A CA 1
ATOM 876 C C . ILE A 1 121 ? 8.836 1.234 -6.773 1 98.88 121 ILE A C 1
ATOM 878 O O . ILE A 1 121 ? 9.32 2.148 -7.453 1 98.88 121 ILE A O 1
ATOM 882 N N . SER A 1 122 ? 7.598 1.278 -6.352 1 98.81 122 SER A N 1
ATOM 883 C CA . SER A 1 122 ? 6.688 2.365 -6.703 1 98.81 122 SER A CA 1
ATOM 884 C C . SER A 1 122 ? 7.188 3.699 -6.16 1 98.81 122 SER A C 1
ATOM 886 O O . SER A 1 122 ? 7.297 4.68 -6.902 1 98.81 122 SER A O 1
ATOM 888 N N . ILE A 1 123 ? 7.504 3.723 -4.875 1 98.81 123 ILE A N 1
ATOM 889 C CA . ILE A 1 123 ? 7.871 5.004 -4.281 1 98.81 123 ILE A CA 1
ATOM 890 C C . ILE A 1 123 ? 9.258 5.426 -4.77 1 98.81 123 ILE A C 1
ATOM 892 O O . ILE A 1 123 ? 9.531 6.617 -4.914 1 98.81 123 ILE A O 1
ATOM 896 N N . ALA A 1 124 ? 10.148 4.449 -5.051 1 98.88 124 ALA A N 1
ATOM 897 C CA . ALA A 1 124 ? 11.438 4.781 -5.645 1 98.88 124 ALA A CA 1
ATOM 898 C C . ALA A 1 124 ? 11.258 5.438 -7.012 1 98.88 124 ALA A C 1
ATOM 900 O O . ALA A 1 124 ? 11.914 6.438 -7.316 1 98.88 124 ALA A O 1
ATOM 901 N N . THR A 1 125 ? 10.398 4.867 -7.824 1 98.94 125 THR A N 1
ATOM 902 C CA . THR A 1 125 ? 10.109 5.441 -9.133 1 98.94 125 THR A CA 1
ATOM 903 C C . THR A 1 125 ? 9.547 6.852 -8.992 1 98.94 125 THR A C 1
ATOM 905 O O . THR A 1 125 ? 10.008 7.781 -9.664 1 98.94 125 THR A O 1
ATOM 908 N N . ALA A 1 126 ? 8.617 7 -8.094 1 98.81 126 ALA A N 1
ATOM 909 C CA . ALA A 1 126 ? 8.023 8.312 -7.844 1 98.81 126 ALA A CA 1
ATOM 910 C C . ALA A 1 126 ? 9.078 9.305 -7.375 1 98.81 126 ALA A C 1
ATOM 912 O O . ALA A 1 126 ? 9.094 10.461 -7.805 1 98.81 126 ALA A O 1
ATOM 913 N N . GLY A 1 127 ? 9.914 8.836 -6.457 1 98.75 127 GLY A N 1
ATOM 914 C CA . GLY A 1 127 ? 10.992 9.688 -5.98 1 98.75 127 GLY A CA 1
ATOM 915 C C . GLY A 1 127 ? 11.922 10.141 -7.09 1 98.75 127 GLY A C 1
ATOM 916 O O . GLY A 1 127 ? 12.328 11.305 -7.129 1 98.75 127 GLY A O 1
ATOM 917 N N . CYS A 1 128 ? 12.242 9.242 -7.984 1 98.75 128 CYS A N 1
ATOM 918 C CA . CYS A 1 128 ? 13.148 9.555 -9.086 1 98.75 128 CYS A CA 1
ATOM 919 C C . CYS A 1 128 ? 12.5 10.539 -10.055 1 98.75 128 CYS A C 1
ATOM 921 O O . CYS A 1 128 ? 13.164 11.43 -10.586 1 98.75 128 CYS A O 1
ATOM 923 N N . VAL A 1 129 ? 11.227 10.375 -10.25 1 98.19 129 VAL A N 1
ATOM 924 C CA . VAL A 1 129 ? 10.5 11.195 -11.211 1 98.19 129 VAL A CA 1
ATOM 925 C C . VAL A 1 129 ? 10.297 12.602 -10.641 1 98.19 129 VAL A C 1
ATOM 927 O O . VAL A 1 129 ? 10.375 13.594 -11.375 1 98.19 129 VAL A O 1
ATOM 930 N N . THR A 1 130 ? 10.086 12.734 -9.367 1 97.88 130 THR A N 1
ATOM 931 C CA . THR A 1 130 ? 9.656 14 -8.789 1 97.88 130 THR A CA 1
ATOM 932 C C . THR A 1 130 ? 10.836 14.719 -8.148 1 97.88 130 THR A C 1
ATOM 934 O O . THR A 1 130 ? 10.789 15.938 -7.922 1 97.88 130 THR A O 1
ATOM 937 N N . GLY A 1 131 ? 11.852 13.961 -7.742 1 97.62 131 GLY A N 1
ATOM 938 C CA . GLY A 1 131 ? 13.023 14.531 -7.094 1 97.62 131 GLY A CA 1
ATOM 939 C C . GLY A 1 131 ? 12.719 15.125 -5.73 1 97.62 131 GLY A C 1
ATOM 940 O O . GLY A 1 131 ? 13.43 16.016 -5.266 1 97.62 131 GLY A O 1
ATOM 941 N N . GLY A 1 132 ? 11.578 14.781 -5.133 1 96.56 132 GLY A N 1
ATOM 942 C CA . GLY A 1 132 ? 11.219 15.297 -3.82 1 96.56 132 GLY A CA 1
ATOM 943 C C . GLY A 1 132 ? 10.398 16.578 -3.883 1 96.56 132 GLY A C 1
ATOM 944 O O . GLY A 1 132 ? 10.141 17.203 -2.855 1 96.56 132 GLY A O 1
ATOM 945 N N . ASP A 1 133 ? 9.984 17 -5.074 1 97.06 133 ASP A N 1
ATOM 946 C CA . ASP A 1 133 ? 9.133 18.172 -5.262 1 97.06 133 ASP A CA 1
ATOM 947 C C . ASP A 1 133 ? 7.66 17.828 -5.031 1 97.06 133 ASP A C 1
ATOM 949 O O . ASP A 1 133 ? 7.047 17.125 -5.844 1 97.06 133 ASP A O 1
ATOM 953 N N . PRO A 1 134 ? 7.055 18.406 -3.943 1 94.94 134 PRO A N 1
ATOM 954 C CA . PRO A 1 134 ? 5.676 18.031 -3.621 1 94.94 134 PRO A CA 1
ATOM 955 C C . PRO A 1 134 ? 4.699 18.359 -4.746 1 94.94 134 PRO A C 1
ATOM 957 O O . PRO A 1 134 ? 3.713 17.641 -4.945 1 94.94 134 PRO A O 1
ATOM 960 N N . ASP A 1 135 ? 4.914 19.453 -5.484 1 94.94 135 ASP A N 1
ATOM 961 C CA . ASP A 1 135 ? 4.055 19.781 -6.617 1 94.94 135 ASP A CA 1
ATOM 962 C C . ASP A 1 135 ? 3.986 18.625 -7.617 1 94.94 135 ASP A C 1
ATOM 964 O O . ASP A 1 135 ? 2.904 18.281 -8.102 1 94.94 135 ASP A O 1
ATOM 968 N N . LYS A 1 136 ? 5.086 18.094 -7.848 1 95.94 136 LYS A N 1
ATOM 969 C CA . LYS A 1 136 ? 5.18 17.016 -8.82 1 95.94 136 LYS A CA 1
ATOM 970 C C . LYS A 1 136 ? 4.59 15.719 -8.258 1 95.94 136 LYS A C 1
ATOM 972 O O . LYS A 1 136 ? 3.994 14.93 -8.992 1 95.94 136 LYS A O 1
ATOM 977 N N . ILE A 1 137 ? 4.75 15.477 -6.977 1 95.44 137 ILE A N 1
ATOM 978 C CA . ILE A 1 137 ? 4.199 14.297 -6.324 1 95.44 137 ILE A CA 1
ATOM 979 C C . ILE A 1 137 ? 2.684 14.266 -6.508 1 95.44 137 ILE A C 1
ATOM 981 O O . ILE A 1 137 ? 2.109 13.219 -6.812 1 95.44 137 ILE A O 1
ATOM 985 N N . TRP A 1 138 ? 2.057 15.43 -6.449 1 93.69 138 TRP A N 1
ATOM 986 C CA . TRP A 1 138 ? 0.602 15.531 -6.516 1 93.69 138 TRP A CA 1
ATOM 987 C C . TRP A 1 138 ? 0.11 15.375 -7.953 1 93.69 138 TRP A C 1
ATOM 989 O O . TRP A 1 138 ? -1.085 15.188 -8.188 1 93.69 138 TRP A O 1
ATOM 999 N N . GLN A 1 139 ? 0.971 15.398 -8.938 1 93.94 139 GLN A N 1
ATOM 1000 C CA . GLN A 1 139 ? 0.599 15.297 -10.344 1 93.94 139 GLN A CA 1
ATOM 1001 C C . GLN A 1 139 ? 0.547 13.836 -10.797 1 93.94 139 GLN A C 1
ATOM 1003 O O . GLN A 1 139 ? -0.042 13.523 -11.828 1 93.94 139 GLN A O 1
ATOM 1008 N N . ILE A 1 140 ? 1.219 13.031 -10.008 1 96.44 140 ILE A N 1
ATOM 1009 C CA . ILE A 1 140 ? 1.236 11.617 -10.375 1 96.44 140 ILE A CA 1
ATOM 1010 C C . ILE A 1 140 ? -0.192 11.078 -10.414 1 96.44 140 ILE A C 1
ATOM 1012 O O . ILE A 1 140 ? -0.996 11.359 -9.523 1 96.44 140 ILE A O 1
ATOM 1016 N N . PRO A 1 141 ? -0.564 10.32 -11.555 1 97.44 141 PRO A N 1
ATOM 1017 C CA . PRO A 1 141 ? 0.321 9.633 -12.5 1 97.44 141 PRO A CA 1
ATOM 1018 C C . PRO A 1 141 ? 0.568 10.445 -13.766 1 97.44 141 PRO A C 1
ATOM 1020 O O . PRO A 1 141 ? 1.167 9.938 -14.719 1 97.44 141 PRO A O 1
ATOM 1023 N N . ASN A 1 142 ? 0.036 11.656 -13.844 1 96.12 142 ASN A N 1
ATOM 1024 C CA . ASN A 1 142 ? 0.359 12.539 -14.961 1 96.12 142 ASN A CA 1
ATOM 1025 C C . ASN A 1 142 ? 1.778 13.086 -14.852 1 96.12 142 ASN A C 1
ATOM 1027 O O . ASN A 1 142 ? 2.078 13.867 -13.945 1 96.12 142 ASN A O 1
ATOM 1031 N N . LEU A 1 143 ? 2.631 12.758 -15.781 1 97.25 143 LEU A N 1
ATOM 1032 C CA . LEU A 1 143 ? 4.043 13.094 -15.656 1 97.25 143 LEU A CA 1
ATOM 1033 C C . LEU A 1 143 ? 4.43 14.195 -16.641 1 97.25 143 LEU A C 1
ATOM 1035 O O . LEU A 1 143 ? 5.602 14.32 -17 1 97.25 143 LEU A O 1
ATOM 1039 N N . ASP A 1 144 ? 3.516 14.969 -17.109 1 94.56 144 ASP A N 1
ATOM 1040 C CA . ASP A 1 144 ? 3.822 16.078 -18.016 1 94.56 144 ASP A CA 1
ATOM 1041 C C . ASP A 1 144 ? 4.902 16.984 -17.422 1 94.56 144 ASP A C 1
ATOM 1043 O O . ASP A 1 144 ? 4.785 17.422 -16.281 1 94.56 144 ASP A O 1
ATOM 1047 N N . GLY A 1 145 ? 5.949 17.188 -18.141 1 93.44 145 GLY A N 1
ATOM 1048 C CA . GLY A 1 145 ? 7.023 18.078 -17.719 1 93.44 145 GLY A CA 1
ATOM 1049 C C . GLY A 1 145 ? 8.07 17.391 -16.859 1 93.44 145 GLY A C 1
ATOM 1050 O O . GLY A 1 145 ? 9.008 18.031 -16.375 1 93.44 145 GLY A O 1
ATOM 1051 N N . MET A 1 146 ? 7.945 16.109 -16.703 1 96.56 146 MET A N 1
ATOM 1052 C CA . MET A 1 146 ? 8.891 15.336 -15.906 1 96.56 146 MET A CA 1
ATOM 1053 C C . MET A 1 146 ? 9.555 14.25 -16.75 1 96.56 146 MET A C 1
ATOM 1055 O O . MET A 1 146 ? 9.141 13.984 -17.875 1 96.56 146 MET A O 1
ATOM 1059 N N . LYS A 1 147 ? 10.68 13.766 -16.234 1 97.5 147 LYS A N 1
ATOM 1060 C CA . LYS A 1 147 ? 11.203 12.539 -16.812 1 97.5 147 LYS A CA 1
ATOM 1061 C C . LYS A 1 147 ? 10.195 11.398 -16.688 1 97.5 147 LYS A C 1
ATOM 1063 O O . LYS A 1 147 ? 9.688 11.125 -15.602 1 97.5 147 LYS A O 1
ATOM 1068 N N . ASP A 1 148 ? 9.898 10.742 -17.812 1 98.38 148 ASP A N 1
ATOM 1069 C CA . ASP A 1 148 ? 8.758 9.836 -17.766 1 98.38 148 ASP A CA 1
ATOM 1070 C C . ASP A 1 148 ? 9.117 8.469 -18.344 1 98.38 148 ASP A C 1
ATOM 1072 O O . ASP A 1 148 ? 8.242 7.711 -18.766 1 98.38 148 ASP A O 1
ATOM 1076 N N . GLU A 1 149 ? 10.469 8.094 -18.422 1 98.81 149 GLU A N 1
ATOM 1077 C CA . GLU A 1 149 ? 10.883 6.801 -18.953 1 98.81 149 GLU A CA 1
ATOM 1078 C C . GLU A 1 149 ? 11.688 6.012 -17.938 1 98.81 149 GLU A C 1
ATOM 1080 O O . GLU A 1 149 ? 12.531 6.574 -17.234 1 98.81 149 GLU A O 1
ATOM 1085 N N . VAL A 1 150 ? 11.398 4.75 -17.812 1 98.88 150 VAL A N 1
ATOM 1086 C CA . VAL A 1 150 ? 12.211 3.791 -17.078 1 98.88 150 VAL A CA 1
ATOM 1087 C C . VAL A 1 150 ? 12.773 2.748 -18.047 1 98.88 150 VAL A C 1
ATOM 1089 O O . VAL A 1 150 ? 12.023 2.08 -18.75 1 98.88 150 VAL A O 1
ATOM 1092 N N . ILE A 1 151 ? 14.047 2.658 -18.062 1 98.94 151 ILE A N 1
ATOM 1093 C CA . ILE A 1 151 ? 14.695 1.652 -18.891 1 98.94 151 ILE A CA 1
ATOM 1094 C C . ILE A 1 151 ? 14.82 0.343 -18.109 1 98.94 151 ILE A C 1
ATOM 1096 O O . ILE A 1 151 ? 15.133 0.348 -16.922 1 98.94 151 ILE A O 1
ATOM 1100 N N . ILE A 1 152 ? 14.641 -0.771 -18.781 1 98.75 152 ILE A N 1
ATOM 1101 C CA . ILE A 1 152 ? 14.656 -2.07 -18.125 1 98.75 152 ILE A CA 1
ATOM 1102 C C . ILE A 1 152 ? 15.258 -3.117 -19.062 1 98.75 152 ILE A C 1
ATOM 1104 O O . ILE A 1 152 ? 14.789 -3.293 -20.188 1 98.75 152 ILE A O 1
ATOM 1108 N N . PRO A 1 153 ? 16.328 -3.805 -18.594 1 98.31 153 PRO A N 1
ATOM 1109 C CA . PRO A 1 153 ? 16.781 -4.941 -19.391 1 98.31 153 PRO A CA 1
ATOM 1110 C C . PRO A 1 153 ? 15.711 -6.008 -19.578 1 98.31 153 PRO A C 1
ATOM 1112 O O . PRO A 1 153 ? 14.945 -6.285 -18.641 1 98.31 153 PRO A O 1
ATOM 1115 N N . SER A 1 154 ? 15.766 -6.668 -20.672 1 96.56 154 SER A N 1
ATOM 1116 C CA . SER A 1 154 ? 14.734 -7.648 -20.984 1 96.56 154 SER A CA 1
ATOM 1117 C C . SER A 1 154 ? 14.664 -8.75 -19.938 1 96.56 154 SER A C 1
ATOM 1119 O O . SER A 1 154 ? 13.578 -9.227 -19.594 1 96.56 154 SER A O 1
ATOM 1121 N N . TYR A 1 155 ? 15.805 -9.133 -19.391 1 94.81 155 TYR A N 1
ATOM 1122 C CA . TYR A 1 155 ? 15.836 -10.203 -18.406 1 94.81 155 TYR A CA 1
ATOM 1123 C C . TYR A 1 155 ? 15.18 -9.766 -17.109 1 94.81 155 TYR A C 1
ATOM 1125 O O . TYR A 1 155 ? 14.883 -10.594 -16.234 1 94.81 155 TYR A O 1
ATOM 1133 N N . SER A 1 156 ? 14.938 -8.414 -17 1 96.69 156 SER A N 1
ATOM 1134 C CA . SER A 1 156 ? 14.398 -7.855 -15.766 1 96.69 156 SER A CA 1
ATOM 1135 C C . SER A 1 156 ? 12.883 -7.688 -15.844 1 96.69 156 SER A C 1
ATOM 1137 O O . SER A 1 156 ? 12.242 -7.348 -14.852 1 96.69 156 SER A O 1
ATOM 1139 N N . ARG A 1 157 ? 12.344 -7.906 -17.016 1 95 157 ARG A N 1
ATOM 1140 C CA . ARG A 1 157 ? 10.891 -7.797 -17.141 1 95 157 ARG A CA 1
ATOM 1141 C C . ARG A 1 157 ? 10.188 -8.836 -16.266 1 95 157 ARG A C 1
ATOM 1143 O O . ARG A 1 157 ? 10.531 -10.016 -16.312 1 95 157 ARG A O 1
ATOM 1150 N N . SER A 1 158 ? 9.312 -8.375 -15.43 1 92.94 158 SER A N 1
ATOM 1151 C CA . SER A 1 158 ? 8.539 -9.227 -14.539 1 92.94 158 SER A CA 1
ATOM 1152 C C . SER A 1 158 ? 7.191 -8.602 -14.203 1 92.94 158 SER A C 1
ATOM 1154 O O . SER A 1 158 ? 6.93 -7.449 -14.555 1 92.94 158 SER A O 1
ATOM 1156 N N . ALA A 1 159 ? 6.367 -9.367 -13.508 1 91.88 159 ALA A N 1
ATOM 1157 C CA . ALA A 1 159 ? 5.055 -8.867 -13.102 1 91.88 159 ALA A CA 1
ATOM 1158 C C . ALA A 1 159 ? 5.195 -7.691 -12.141 1 91.88 159 ALA A C 1
ATOM 1160 O O . ALA A 1 159 ? 4.262 -6.895 -11.984 1 91.88 159 ALA A O 1
ATOM 1161 N N . TYR A 1 160 ? 6.348 -7.477 -11.609 1 94.56 160 TYR A N 1
ATOM 1162 C CA . TYR A 1 160 ? 6.539 -6.477 -10.562 1 94.56 160 TYR A CA 1
ATOM 1163 C C . TYR A 1 160 ? 6.926 -5.129 -11.164 1 94.56 160 TYR A C 1
ATOM 1165 O O . TYR A 1 160 ? 6.949 -4.113 -10.469 1 94.56 160 TYR A O 1
ATOM 1173 N N . ASP A 1 161 ? 7.203 -5.133 -12.461 1 93.56 161 ASP A N 1
ATOM 1174 C CA . ASP A 1 161 ? 7.469 -3.83 -13.062 1 93.56 161 ASP A CA 1
ATOM 1175 C C . ASP A 1 161 ? 6.203 -2.979 -13.109 1 93.56 161 ASP A C 1
ATOM 1177 O O . ASP A 1 161 ? 6.27 -1.768 -13.336 1 93.56 161 ASP A O 1
ATOM 1181 N N . ALA A 1 162 ? 4.996 -3.695 -12.852 1 94.88 162 ALA A N 1
ATOM 1182 C CA . ALA A 1 162 ? 3.744 -2.953 -12.711 1 94.88 162 ALA A CA 1
ATOM 1183 C C . ALA A 1 162 ? 3.871 -1.863 -11.648 1 94.88 162 ALA A C 1
ATOM 1185 O O . ALA A 1 162 ? 3.232 -0.812 -11.75 1 94.88 162 ALA A O 1
ATOM 1186 N N . ALA A 1 163 ? 4.711 -2.078 -10.672 1 97.56 163 ALA A N 1
ATOM 1187 C CA . ALA A 1 163 ? 4.93 -1.115 -9.594 1 97.56 163 ALA A CA 1
ATOM 1188 C C . ALA A 1 163 ? 5.488 0.197 -10.141 1 97.56 163 ALA A C 1
ATOM 1190 O O . ALA A 1 163 ? 5.086 1.277 -9.703 1 97.56 163 ALA A O 1
ATOM 1191 N N . ALA A 1 164 ? 6.391 0.12 -11.062 1 98.31 164 ALA A N 1
ATOM 1192 C CA . ALA A 1 164 ? 6.93 1.316 -11.695 1 98.31 164 ALA A CA 1
ATOM 1193 C C . ALA A 1 164 ? 5.91 1.94 -12.648 1 98.31 164 ALA A C 1
ATOM 1195 O O . ALA A 1 164 ? 5.715 3.158 -12.641 1 98.31 164 ALA A O 1
ATOM 1196 N N . LYS A 1 165 ? 5.203 1.128 -13.398 1 96.94 165 LYS A N 1
ATOM 1197 C CA . LYS A 1 165 ? 4.219 1.591 -14.367 1 96.94 165 LYS A CA 1
ATOM 1198 C C . LYS A 1 165 ? 3.1 2.375 -13.695 1 96.94 165 LYS A C 1
ATOM 1200 O O . LYS A 1 165 ? 2.559 3.322 -14.266 1 96.94 165 LYS A O 1
ATOM 1205 N N . ALA A 1 166 ? 2.82 2.01 -12.523 1 97.38 166 ALA A N 1
ATOM 1206 C CA . ALA A 1 166 ? 1.736 2.643 -11.773 1 97.38 166 ALA A CA 1
ATOM 1207 C C . ALA A 1 166 ? 1.985 4.137 -11.609 1 97.38 166 ALA A C 1
ATOM 1209 O O . ALA A 1 166 ? 1.044 4.914 -11.422 1 97.38 166 ALA A O 1
ATOM 1210 N N . VAL A 1 167 ? 3.221 4.555 -11.688 1 98.5 167 VAL A N 1
ATOM 1211 C CA . VAL A 1 167 ? 3.594 5.949 -11.484 1 98.5 167 VAL A CA 1
ATOM 1212 C C . VAL A 1 167 ? 3.291 6.754 -12.75 1 98.5 167 VAL A C 1
ATOM 1214 O O . VAL A 1 167 ? 3.244 7.988 -12.711 1 98.5 167 VAL A O 1
ATOM 1217 N N . GLY A 1 168 ? 3.072 6.086 -13.844 1 98.19 168 GLY A N 1
ATOM 1218 C CA . GLY A 1 168 ? 2.754 6.746 -15.102 1 98.19 168 GLY A CA 1
ATOM 1219 C C . GLY A 1 168 ? 3.902 6.73 -16.094 1 98.19 168 GLY A C 1
ATOM 1220 O O . GLY A 1 168 ? 3.801 7.305 -17.172 1 98.19 168 GLY A O 1
ATOM 1221 N N . VAL A 1 169 ? 4.969 6.016 -15.789 1 98.56 169 VAL A N 1
ATOM 1222 C CA . VAL A 1 169 ? 6.156 6.023 -16.641 1 98.56 169 VAL A CA 1
ATOM 1223 C C . VAL A 1 169 ? 5.957 5.066 -17.812 1 98.56 169 VAL A C 1
ATOM 1225 O O . VAL A 1 169 ? 5.164 4.125 -17.734 1 98.56 169 VAL A O 1
ATOM 1228 N N . ARG A 1 170 ? 6.73 5.289 -18.906 1 97.12 170 ARG A N 1
ATOM 1229 C CA . ARG A 1 170 ? 6.871 4.363 -20.016 1 97.12 170 ARG A CA 1
ATOM 1230 C C . ARG A 1 170 ? 8.078 3.449 -19.828 1 97.12 170 ARG A C 1
ATOM 1232 O O . ARG A 1 170 ? 9.172 3.92 -19.516 1 97.12 170 ARG A O 1
ATOM 1239 N N . MET A 1 171 ? 7.867 2.156 -19.984 1 97.69 171 MET A N 1
ATOM 1240 C CA . MET A 1 171 ? 8.953 1.194 -19.859 1 97.69 171 MET A CA 1
ATOM 1241 C C . MET A 1 171 ? 9.688 1.03 -21.203 1 97.69 171 MET A C 1
ATOM 1243 O O . MET A 1 171 ? 9.062 0.73 -22.219 1 97.69 171 MET A O 1
ATOM 1247 N N . ILE A 1 172 ? 10.984 1.229 -21.156 1 98.5 172 ILE A N 1
ATOM 1248 C CA . ILE A 1 172 ? 11.82 1.063 -22.344 1 98.5 172 ILE A CA 1
ATOM 1249 C C . ILE A 1 172 ? 12.703 -0.171 -22.188 1 98.5 172 ILE A C 1
ATOM 1251 O O . ILE A 1 172 ? 13.695 -0.142 -21.453 1 98.5 172 ILE A O 1
ATOM 1255 N N . GLU A 1 173 ? 12.391 -1.206 -22.906 1 98.12 173 GLU A N 1
ATOM 1256 C CA . GLU A 1 173 ? 13.125 -2.461 -22.797 1 98.12 173 GLU A CA 1
ATOM 1257 C C . GLU A 1 173 ? 14.375 -2.441 -23.672 1 98.12 173 GLU A C 1
ATOM 1259 O O . GLU A 1 173 ? 14.344 -1.955 -24.812 1 98.12 173 GLU A O 1
ATOM 1264 N N . VAL A 1 174 ? 15.469 -2.977 -23.156 1 98.5 174 VAL A N 1
ATOM 1265 C CA . VAL A 1 174 ? 16.703 -3.076 -23.906 1 98.5 174 VAL A CA 1
ATOM 1266 C C . VAL A 1 174 ? 17.266 -4.492 -23.797 1 98.5 174 VAL A C 1
ATOM 1268 O O . VAL A 1 174 ? 17.062 -5.172 -22.781 1 98.5 174 VAL A O 1
ATOM 1271 N N . ASN A 1 175 ? 18.109 -4.859 -24.797 1 97.5 175 ASN A N 1
ATOM 1272 C CA . ASN A 1 175 ? 18.625 -6.223 -24.859 1 97.5 175 ASN A CA 1
ATOM 1273 C C . ASN A 1 175 ? 20.156 -6.242 -24.922 1 97.5 175 ASN A C 1
ATOM 1275 O O . ASN A 1 175 ? 20.766 -7.309 -24.875 1 97.5 175 ASN A O 1
ATOM 1279 N N . SER A 1 176 ? 20.734 -5.039 -25.062 1 98.06 176 SER A N 1
ATOM 1280 C CA . SER A 1 176 ? 22.188 -4.961 -25.203 1 98.06 176 SER A CA 1
ATOM 1281 C C . SER A 1 176 ? 22.719 -3.625 -24.688 1 98.06 176 SER A C 1
ATOM 1283 O O . SER A 1 176 ? 21.953 -2.666 -24.531 1 98.06 176 SER A O 1
ATOM 1285 N N . PRO A 1 177 ? 24.047 -3.617 -24.391 1 98.25 177 PRO A N 1
ATOM 1286 C CA . PRO A 1 177 ? 24.641 -2.336 -23.984 1 98.25 177 PRO A CA 1
ATOM 1287 C C . PRO A 1 177 ? 24.453 -1.25 -25.047 1 98.25 177 PRO A C 1
ATOM 1289 O O . PRO A 1 177 ? 24.281 -0.077 -24.703 1 98.25 177 PRO A O 1
ATOM 1292 N N . GLU A 1 178 ? 24.516 -1.633 -26.312 1 98.31 178 GLU A N 1
ATOM 1293 C CA . GLU A 1 178 ? 24.312 -0.667 -27.391 1 98.31 178 GLU A CA 1
ATOM 1294 C C . GLU A 1 178 ? 22.906 -0.082 -27.359 1 98.31 178 GLU A C 1
ATOM 1296 O O . GLU A 1 178 ? 22.719 1.13 -27.5 1 98.31 178 GLU A O 1
ATOM 1301 N N . GLU A 1 179 ? 21.969 -0.946 -27.141 1 98.62 179 GLU A N 1
ATOM 1302 C CA . GLU A 1 179 ? 20.578 -0.478 -27.031 1 98.62 179 GLU A CA 1
ATOM 1303 C C . GLU A 1 179 ? 20.391 0.42 -25.812 1 98.62 179 GLU A C 1
ATOM 1305 O O . GLU A 1 179 ? 19.656 1.397 -25.875 1 98.62 179 GLU A O 1
ATOM 1310 N N . LEU A 1 180 ? 21.062 0.037 -24.75 1 98.81 180 LEU A N 1
ATOM 1311 C CA . LEU A 1 180 ? 21 0.852 -23.531 1 98.81 180 LEU A CA 1
ATOM 1312 C C . LEU A 1 180 ? 21.562 2.248 -23.797 1 98.81 180 LEU A C 1
ATOM 1314 O O . LEU A 1 180 ? 20.953 3.246 -23.406 1 98.81 180 LEU A O 1
ATOM 1318 N N . LYS A 1 181 ? 22.656 2.348 -24.438 1 98.25 181 LYS A N 1
ATOM 1319 C CA . LYS A 1 181 ? 23.281 3.629 -24.734 1 98.25 181 LYS A CA 1
ATOM 1320 C C . LYS A 1 181 ? 22.344 4.527 -25.547 1 98.25 181 LYS A C 1
ATOM 1322 O O . LYS A 1 181 ? 22.281 5.734 -25.297 1 98.25 181 LYS A O 1
ATOM 1327 N N . VAL A 1 182 ? 21.641 3.916 -26.453 1 98.25 182 VAL A N 1
ATOM 1328 C CA . VAL A 1 182 ? 20.734 4.66 -27.312 1 98.25 182 VAL A CA 1
ATOM 1329 C C . VAL A 1 182 ? 19.5 5.098 -26.531 1 98.25 182 VAL A C 1
ATOM 1331 O O . VAL A 1 182 ? 18.969 6.184 -26.75 1 98.25 182 VAL A O 1
ATOM 1334 N N . ALA A 1 183 ? 19.047 4.262 -25.625 1 98.69 183 ALA A N 1
ATOM 1335 C CA . ALA A 1 183 ? 17.828 4.504 -24.875 1 98.69 183 ALA A CA 1
ATOM 1336 C C . ALA A 1 183 ? 18.031 5.594 -23.828 1 98.69 183 ALA A C 1
ATOM 1338 O O . ALA A 1 183 ? 17.094 6.312 -23.484 1 98.69 183 ALA A O 1
ATOM 1339 N N . LEU A 1 184 ? 19.25 5.727 -23.328 1 98.62 184 LEU A N 1
ATOM 1340 C CA . LEU A 1 184 ? 19.547 6.738 -22.328 1 98.62 184 LEU A CA 1
ATOM 1341 C C . LEU A 1 184 ? 19.406 8.141 -22.906 1 98.62 184 LEU A C 1
ATOM 1343 O O . LEU A 1 184 ? 19.938 8.438 -23.984 1 98.62 184 LEU A O 1
ATOM 1347 N N . GLY A 1 185 ? 18.641 9 -22.219 1 97.31 185 GLY A N 1
ATOM 1348 C CA . GLY A 1 185 ? 18.406 10.359 -22.688 1 97.31 185 GLY A CA 1
ATOM 1349 C C . GLY A 1 185 ? 17.75 11.25 -21.641 1 97.31 185 GLY A C 1
ATOM 1350 O O . GLY A 1 185 ? 17.672 10.883 -20.469 1 97.31 185 GLY A O 1
ATOM 1351 N N . PRO A 1 186 ? 17.297 12.414 -22.078 1 96.75 186 PRO A N 1
ATOM 1352 C CA . PRO A 1 186 ? 16.797 13.422 -21.141 1 96.75 186 PRO A CA 1
ATOM 1353 C C . PRO A 1 186 ? 15.477 13.016 -20.484 1 96.75 186 PRO A C 1
ATOM 1355 O O . PRO A 1 186 ? 15.086 13.594 -19.469 1 96.75 186 PRO A O 1
ATOM 1358 N N . ARG A 1 187 ? 14.781 12.016 -21 1 97.94 187 ARG A N 1
ATOM 1359 C CA . ARG A 1 187 ? 13.492 11.594 -20.453 1 97.94 187 ARG A CA 1
ATOM 1360 C C . ARG A 1 187 ? 13.664 10.445 -19.469 1 97.94 187 ARG A C 1
ATOM 1362 O O . ARG A 1 187 ? 12.711 10.055 -18.797 1 97.94 187 ARG A O 1
ATOM 1369 N N . THR A 1 188 ? 14.883 9.906 -19.359 1 98.81 188 THR A N 1
ATOM 1370 C CA . THR A 1 188 ? 15.125 8.734 -18.516 1 98.81 188 THR A CA 1
ATOM 1371 C C . THR A 1 188 ? 15.117 9.117 -17.031 1 98.81 188 THR A C 1
ATOM 1373 O O . THR A 1 188 ? 15.945 9.914 -16.594 1 98.81 188 THR A O 1
ATOM 1376 N N . ALA A 1 189 ? 14.203 8.523 -16.328 1 98.75 189 ALA A N 1
ATOM 1377 C CA . ALA A 1 189 ? 14.094 8.797 -14.891 1 98.75 189 ALA A CA 1
ATOM 1378 C C . ALA A 1 189 ? 14.953 7.828 -14.086 1 98.75 189 ALA A C 1
ATOM 1380 O O . ALA A 1 189 ? 15.469 8.188 -13.023 1 98.75 189 ALA A O 1
ATOM 1381 N N . MET A 1 190 ? 15.016 6.594 -14.586 1 98.75 190 MET A N 1
ATOM 1382 C CA . MET A 1 190 ? 15.695 5.547 -13.828 1 98.75 190 MET A CA 1
ATOM 1383 C C . MET A 1 190 ? 15.875 4.289 -14.68 1 98.75 190 MET A C 1
ATOM 1385 O O . MET A 1 190 ? 15.273 4.172 -15.75 1 98.75 190 MET A O 1
ATOM 1389 N N . ILE A 1 191 ? 16.828 3.443 -14.273 1 98.94 191 ILE A N 1
ATOM 1390 C CA . ILE A 1 191 ? 16.953 2.082 -14.789 1 98.94 191 ILE A CA 1
ATOM 1391 C C . ILE A 1 191 ? 16.531 1.084 -13.711 1 98.94 191 ILE A C 1
ATOM 1393 O O . ILE A 1 191 ? 16.953 1.187 -12.562 1 98.94 191 ILE A O 1
ATOM 1397 N N . MET A 1 192 ? 15.664 0.169 -14.062 1 98.88 192 MET A N 1
ATOM 1398 C CA . MET A 1 192 ? 15.211 -0.865 -13.141 1 98.88 192 MET A CA 1
ATOM 1399 C C . MET A 1 192 ? 15.789 -2.225 -13.516 1 98.88 192 MET A C 1
ATOM 1401 O O . MET A 1 192 ? 15.688 -2.648 -14.672 1 98.88 192 MET A O 1
ATOM 1405 N N . VAL A 1 193 ? 16.359 -2.943 -12.508 1 98.69 193 VAL A N 1
ATOM 1406 C CA . VAL A 1 193 ? 17.016 -4.223 -12.734 1 98.69 193 VAL A CA 1
ATOM 1407 C C . VAL A 1 193 ? 16.5 -5.262 -11.75 1 98.69 193 VAL A C 1
ATOM 1409 O O . VAL A 1 193 ? 16.375 -4.988 -10.555 1 98.69 193 VAL A O 1
ATOM 1412 N N . LEU A 1 194 ? 16.094 -6.398 -12.273 1 97.44 194 LEU A N 1
ATOM 1413 C CA . LEU A 1 194 ? 15.766 -7.539 -11.422 1 97.44 194 LEU A CA 1
ATOM 1414 C C . LEU A 1 194 ? 17.031 -8.32 -11.062 1 97.44 194 LEU A C 1
ATOM 1416 O O . LEU A 1 194 ? 17.781 -8.727 -11.953 1 97.44 194 LEU A O 1
ATOM 1420 N N . ALA A 1 195 ? 17.25 -8.508 -9.797 1 96.75 195 ALA A N 1
ATOM 1421 C CA . ALA A 1 195 ? 18.406 -9.289 -9.359 1 96.75 195 ALA A CA 1
ATOM 1422 C C . ALA A 1 195 ? 18.312 -10.727 -9.859 1 96.75 195 ALA A C 1
ATOM 1424 O O . ALA A 1 195 ? 17.312 -11.406 -9.633 1 96.75 195 ALA A O 1
ATOM 1425 N N . SER A 1 196 ? 19.266 -11.133 -10.562 1 93.94 196 SER A N 1
ATOM 1426 C CA . SER A 1 196 ? 19.359 -12.469 -11.148 1 93.94 196 SER A CA 1
ATOM 1427 C C . SER A 1 196 ? 20.781 -12.781 -11.57 1 93.94 196 SER A C 1
ATOM 1429 O O . SER A 1 196 ? 21.688 -11.969 -11.383 1 93.94 196 SER A O 1
ATOM 1431 N N . GLY A 1 197 ? 20.938 -14.023 -12.094 1 92.12 197 GLY A N 1
ATOM 1432 C CA . GLY A 1 197 ? 22.234 -14.352 -12.664 1 92.12 197 GLY A CA 1
ATOM 1433 C C . GLY A 1 197 ? 22.641 -13.414 -13.789 1 92.12 197 GLY A C 1
ATOM 1434 O O . GLY A 1 197 ? 23.812 -13.062 -13.914 1 92.12 197 GLY A O 1
ATOM 1435 N N . ALA A 1 198 ? 21.672 -12.961 -14.547 1 94.12 198 ALA A N 1
ATOM 1436 C CA . ALA A 1 198 ? 21.938 -12.062 -15.68 1 94.12 198 ALA A CA 1
ATOM 1437 C C . ALA A 1 198 ? 22.422 -10.695 -15.195 1 94.12 198 ALA A C 1
ATOM 1439 O O . ALA A 1 198 ? 23.266 -10.07 -15.836 1 94.12 198 ALA A O 1
ATOM 1440 N N . SER A 1 199 ? 21.906 -10.227 -14.062 1 96.06 199 SER A N 1
ATOM 1441 C CA . SER A 1 199 ? 22.312 -8.922 -13.547 1 96.06 199 SER A CA 1
ATOM 1442 C C . SER A 1 199 ? 23.688 -8.984 -12.914 1 96.06 199 SER A C 1
ATOM 1444 O O . SER A 1 199 ? 24.359 -7.961 -12.781 1 96.06 199 SER A O 1
ATOM 1446 N N . GLU A 1 200 ? 24.062 -10.172 -12.586 1 93.56 200 GLU A N 1
ATOM 1447 C CA . GLU A 1 200 ? 25.359 -10.336 -11.922 1 93.56 200 GLU A CA 1
ATOM 1448 C C . GLU A 1 200 ? 26.5 -10.414 -12.938 1 93.56 200 GLU A C 1
ATOM 1450 O O . GLU A 1 200 ? 27.531 -9.766 -12.773 1 93.56 200 GLU A O 1
ATOM 1455 N N . ASP A 1 201 ? 26.297 -11.273 -13.992 1 92.38 201 ASP A N 1
ATOM 1456 C CA . ASP A 1 201 ? 27.453 -11.523 -14.844 1 92.38 201 ASP A CA 1
ATOM 1457 C C . ASP A 1 201 ? 27.062 -11.555 -16.312 1 92.38 201 ASP A C 1
ATOM 1459 O O . ASP A 1 201 ? 27.859 -11.938 -17.172 1 92.38 201 ASP A O 1
ATOM 1463 N N . GLY A 1 202 ? 25.922 -11.117 -16.688 1 94.88 202 GLY A N 1
ATOM 1464 C CA . GLY A 1 202 ? 25.484 -11.117 -18.062 1 94.88 202 GLY A CA 1
ATOM 1465 C C . GLY A 1 202 ? 25.953 -9.906 -18.844 1 94.88 202 GLY A C 1
ATOM 1466 O O . GLY A 1 202 ? 26.656 -9.047 -18.312 1 94.88 202 GLY A O 1
ATOM 1467 N N . PRO A 1 203 ? 25.562 -9.844 -20.109 1 95.94 203 PRO A N 1
ATOM 1468 C CA . PRO A 1 203 ? 25.969 -8.734 -20.984 1 95.94 203 PRO A CA 1
ATOM 1469 C C . PRO A 1 203 ? 25.422 -7.391 -20.531 1 95.94 203 PRO A C 1
ATOM 1471 O O . PRO A 1 203 ? 26 -6.344 -20.844 1 95.94 203 PRO A O 1
ATOM 1474 N N . LEU A 1 204 ? 24.359 -7.449 -19.859 1 98 204 LEU A N 1
ATOM 1475 C CA . LEU A 1 204 ? 23.797 -6.258 -19.234 1 98 204 LEU A CA 1
ATOM 1476 C C . LEU A 1 204 ? 23.812 -6.387 -17.719 1 98 204 LEU A C 1
ATOM 1478 O O . LEU A 1 204 ? 22.781 -6.195 -17.062 1 98 204 LEU A O 1
ATOM 1482 N N . SER A 1 205 ? 24.953 -6.727 -17.297 1 98.19 205 SER A N 1
ATOM 1483 C CA . SER A 1 205 ? 25.156 -6.805 -15.852 1 98.19 205 SER A CA 1
ATOM 1484 C C . SER A 1 205 ? 25.078 -5.422 -15.203 1 98.19 205 SER A C 1
ATOM 1486 O O . SER A 1 205 ? 25.188 -4.406 -15.898 1 98.19 205 SER A O 1
ATOM 1488 N N . LEU A 1 206 ? 24.938 -5.426 -13.922 1 98.25 206 LEU A N 1
ATOM 1489 C CA . LEU A 1 206 ? 24.828 -4.184 -13.164 1 98.25 206 LEU A CA 1
ATOM 1490 C C . LEU A 1 206 ? 26.078 -3.32 -13.375 1 98.25 206 LEU A C 1
ATOM 1492 O O . LEU A 1 206 ? 25.969 -2.098 -13.477 1 98.25 206 LEU A O 1
ATOM 1496 N N . LYS A 1 207 ? 27.219 -3.906 -13.414 1 98.31 207 LYS A N 1
ATOM 1497 C CA . LYS A 1 207 ? 28.469 -3.164 -13.625 1 98.31 207 LYS A CA 1
ATOM 1498 C C . LYS A 1 207 ? 28.453 -2.445 -14.969 1 98.31 207 LYS A C 1
ATOM 1500 O O . LYS A 1 207 ? 28.844 -1.279 -15.062 1 98.31 207 LYS A O 1
ATOM 1505 N N . ILE A 1 208 ? 28.031 -3.17 -15.938 1 98.62 208 ILE A N 1
ATOM 1506 C CA . ILE A 1 208 ? 27.984 -2.602 -17.281 1 98.62 208 ILE A CA 1
ATOM 1507 C C . ILE A 1 208 ? 26.938 -1.49 -17.344 1 98.62 208 ILE A C 1
ATOM 1509 O O . ILE A 1 208 ? 27.203 -0.41 -17.875 1 98.62 208 ILE A O 1
ATOM 1513 N N . ILE A 1 209 ? 25.781 -1.754 -16.781 1 98.88 209 ILE A N 1
ATOM 1514 C CA . ILE A 1 209 ? 24.703 -0.762 -16.75 1 98.88 209 ILE A CA 1
ATOM 1515 C C . ILE A 1 209 ? 25.188 0.484 -16 1 98.88 209 ILE A C 1
ATOM 1517 O O . ILE A 1 209 ? 25 1.607 -16.469 1 98.88 209 ILE A O 1
ATOM 1521 N N . SER A 1 210 ? 25.812 0.302 -14.906 1 98.69 210 SER A N 1
ATOM 1522 C CA . SER A 1 210 ? 26.297 1.405 -14.086 1 98.69 210 SER A CA 1
ATOM 1523 C C . SER A 1 210 ? 27.312 2.256 -14.836 1 98.69 210 SER A C 1
ATOM 1525 O O . SER A 1 210 ? 27.281 3.486 -14.766 1 98.69 210 SER A O 1
ATOM 1527 N N . ALA A 1 211 ? 28.203 1.664 -15.523 1 98.25 211 ALA A N 1
ATOM 1528 C CA . ALA A 1 211 ? 29.234 2.377 -16.266 1 98.25 211 ALA A CA 1
ATOM 1529 C C . ALA A 1 211 ? 28.609 3.311 -17.312 1 98.25 211 ALA A C 1
ATOM 1531 O O . ALA A 1 211 ? 29.141 4.391 -17.578 1 98.25 211 ALA A O 1
ATOM 1532 N N . LEU A 1 212 ? 27.531 2.859 -17.859 1 98.38 212 LEU A N 1
ATOM 1533 C CA . LEU A 1 212 ? 26.875 3.639 -18.891 1 98.38 212 LEU A CA 1
ATOM 1534 C C . LEU A 1 212 ? 25.969 4.699 -18.281 1 98.38 212 LEU A C 1
ATOM 1536 O O . LEU A 1 212 ? 25.781 5.777 -18.859 1 98.38 212 LEU A O 1
ATOM 1540 N N . ALA A 1 213 ? 25.328 4.449 -17.172 1 98.25 213 ALA A N 1
ATOM 1541 C CA . ALA A 1 213 ? 24.312 5.297 -16.562 1 98.25 213 ALA A CA 1
ATOM 1542 C C . ALA A 1 213 ? 24.938 6.41 -15.727 1 98.25 213 ALA A C 1
ATOM 1544 O O . ALA A 1 213 ? 24.422 7.531 -15.688 1 98.25 213 ALA A O 1
ATOM 1545 N N . LYS A 1 214 ? 26.031 6.18 -15.055 1 96.94 214 LYS A N 1
ATOM 1546 C CA . LYS A 1 214 ? 26.609 7.055 -14.039 1 96.94 214 LYS A CA 1
ATOM 1547 C C . LYS A 1 214 ? 27.016 8.391 -14.641 1 96.94 214 LYS A C 1
ATOM 1549 O O . LYS A 1 214 ? 26.766 9.445 -14.055 1 96.94 214 LYS A O 1
ATOM 1554 N N . PRO A 1 215 ? 27.672 8.367 -15.805 1 96.94 215 PRO A N 1
ATOM 1555 C CA . PRO A 1 215 ? 28.047 9.656 -16.391 1 96.94 215 PRO A CA 1
ATOM 1556 C C . PRO A 1 215 ? 26.844 10.555 -16.672 1 96.94 215 PRO A C 1
ATOM 1558 O O . PRO A 1 215 ? 26.984 11.773 -16.766 1 96.94 215 PRO A O 1
ATOM 1561 N N . LEU A 1 216 ? 25.703 9.945 -16.828 1 97.44 216 LEU A N 1
ATOM 1562 C CA . LEU A 1 216 ? 24.5 10.688 -17.141 1 97.44 216 LEU A CA 1
ATOM 1563 C C . LEU A 1 216 ? 23.656 10.938 -15.891 1 97.44 216 LEU A C 1
ATOM 1565 O O . LEU A 1 216 ? 22.578 11.516 -15.961 1 97.44 216 LEU A O 1
ATOM 1569 N N . ASN A 1 217 ? 24.078 10.461 -14.773 1 97.12 217 ASN A N 1
ATOM 1570 C CA . ASN A 1 217 ? 23.438 10.609 -13.477 1 97.12 217 ASN A CA 1
ATOM 1571 C C . ASN A 1 217 ? 22.047 9.977 -13.469 1 97.12 217 ASN A C 1
ATOM 1573 O O . ASN A 1 217 ? 21.094 10.555 -12.93 1 97.12 217 ASN A O 1
ATOM 1577 N N . VAL A 1 218 ? 21.875 8.914 -14.164 1 98.62 218 VAL A N 1
ATOM 1578 C CA . VAL A 1 218 ? 20.625 8.164 -14.156 1 98.62 218 VAL A CA 1
ATOM 1579 C C . VAL A 1 218 ? 20.641 7.117 -13.047 1 98.62 218 VAL A C 1
ATOM 1581 O O . VAL A 1 218 ? 21.516 6.242 -13.039 1 98.62 218 VAL A O 1
ATOM 1584 N N . PRO A 1 219 ? 19.719 7.215 -12.125 1 98.81 219 PRO A N 1
ATOM 1585 C CA . PRO A 1 219 ? 19.719 6.273 -11.008 1 98.81 219 PRO A CA 1
ATOM 1586 C C . PRO A 1 219 ? 19.375 4.844 -11.43 1 98.81 219 PRO A C 1
ATOM 1588 O O . PRO A 1 219 ? 18.641 4.645 -12.398 1 98.81 219 PRO A O 1
ATOM 1591 N N . ILE A 1 220 ? 19.922 3.875 -10.664 1 98.94 220 ILE A N 1
ATOM 1592 C CA . ILE A 1 220 ? 19.656 2.459 -10.891 1 98.94 220 ILE A CA 1
ATOM 1593 C C . ILE A 1 220 ? 18.969 1.86 -9.664 1 98.94 220 ILE A C 1
ATOM 1595 O O . ILE A 1 220 ? 19.484 1.966 -8.547 1 98.94 220 ILE A O 1
ATOM 1599 N N . LEU A 1 221 ? 17.812 1.251 -9.859 1 98.94 221 LEU A N 1
ATOM 1600 C CA . LEU A 1 221 ? 17.094 0.508 -8.828 1 98.94 221 LEU A CA 1
ATOM 1601 C C . LEU A 1 221 ? 17.172 -0.994 -9.078 1 98.94 221 LEU A C 1
ATOM 1603 O O . LEU A 1 221 ? 16.875 -1.462 -10.18 1 98.94 221 LEU A O 1
ATOM 1607 N N . VAL A 1 222 ? 17.547 -1.76 -8.062 1 98.88 222 VAL A N 1
ATOM 1608 C CA . VAL A 1 222 ? 17.594 -3.215 -8.164 1 98.88 222 VAL A CA 1
ATOM 1609 C C . VAL A 1 222 ? 16.469 -3.818 -7.328 1 98.88 222 VAL A C 1
ATOM 1611 O O . VAL A 1 222 ? 16.328 -3.508 -6.141 1 98.88 222 VAL A O 1
ATOM 1614 N N . ASP A 1 223 ? 15.68 -4.625 -8.023 1 98.62 223 ASP A N 1
ATOM 1615 C CA . ASP A 1 223 ? 14.719 -5.469 -7.328 1 98.62 223 ASP A CA 1
ATOM 1616 C C . ASP A 1 223 ? 15.375 -6.75 -6.82 1 98.62 223 ASP A C 1
ATOM 1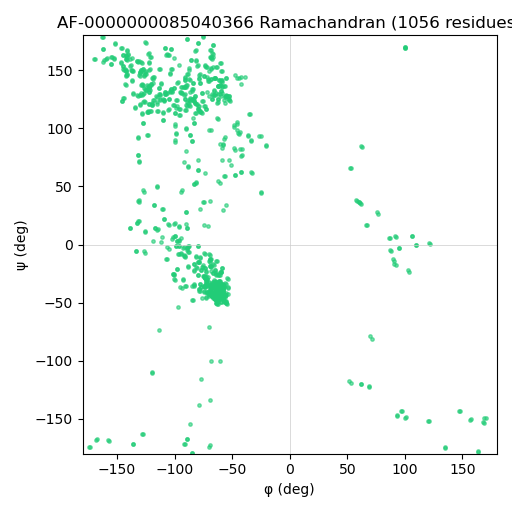618 O O . ASP A 1 223 ? 15.57 -7.699 -7.586 1 98.62 223 ASP A O 1
ATOM 1622 N N . ALA A 1 224 ? 15.602 -6.758 -5.539 1 98.12 224 ALA A N 1
ATOM 1623 C CA . ALA A 1 224 ? 16.219 -7.906 -4.871 1 98.12 224 ALA A CA 1
ATOM 1624 C C . ALA A 1 224 ? 15.266 -8.516 -3.846 1 98.12 224 ALA A C 1
ATOM 1626 O O . ALA A 1 224 ? 15.703 -9.023 -2.814 1 98.12 224 ALA A O 1
ATOM 1627 N N . ALA A 1 225 ? 13.984 -8.5 -4.113 1 97.38 225 ALA A N 1
ATOM 1628 C CA . ALA A 1 225 ? 12.922 -8.859 -3.18 1 97.38 225 ALA A CA 1
ATOM 1629 C C . ALA A 1 225 ? 13.156 -10.25 -2.584 1 97.38 225 ALA A C 1
ATOM 1631 O O . ALA A 1 225 ? 12.906 -10.469 -1.398 1 97.38 225 ALA A O 1
ATOM 1632 N N . ALA A 1 226 ? 13.672 -11.195 -3.346 1 94.81 226 ALA A N 1
ATOM 1633 C CA . ALA A 1 226 ? 13.719 -12.594 -2.922 1 94.81 226 ALA A CA 1
ATOM 1634 C C . ALA A 1 226 ? 15.102 -12.961 -2.404 1 94.81 226 ALA A C 1
ATOM 1636 O O . ALA A 1 226 ? 15.469 -14.141 -2.377 1 94.81 226 ALA A O 1
ATOM 1637 N N . GLU A 1 227 ? 15.906 -11.969 -2.064 1 96.19 227 GLU A N 1
ATOM 1638 C CA . GLU A 1 227 ? 17.266 -12.234 -1.589 1 96.19 227 GLU A CA 1
ATOM 1639 C C . GLU A 1 227 ? 17.375 -12 -0.084 1 96.19 227 GLU A C 1
ATOM 1641 O O . GLU A 1 227 ? 16.453 -11.445 0.532 1 96.19 227 GLU A O 1
ATOM 1646 N N . GLY A 1 228 ? 18.469 -12.547 0.461 1 94 228 GLY A N 1
ATOM 1647 C CA . GLY A 1 228 ? 18.906 -12.133 1.785 1 94 228 GLY A CA 1
ATOM 1648 C C . GLY A 1 228 ? 19.672 -10.828 1.78 1 94 228 GLY A C 1
ATOM 1649 O O . GLY A 1 228 ? 19.953 -10.273 0.716 1 94 228 GLY A O 1
ATOM 1650 N N . LEU A 1 229 ? 19.953 -10.375 2.992 1 94.88 229 LEU A N 1
ATOM 1651 C CA . LEU A 1 229 ? 20.609 -9.078 3.143 1 94.88 229 LEU A CA 1
ATOM 1652 C C . LEU A 1 229 ? 22.109 -9.25 3.381 1 94.88 229 LEU A C 1
ATOM 1654 O O . LEU A 1 229 ? 22.562 -9.234 4.527 1 94.88 229 LEU A O 1
ATOM 1658 N N . GLU A 1 230 ? 22.844 -9.305 2.334 1 93.19 230 GLU A N 1
ATOM 1659 C CA . GLU A 1 230 ? 24.297 -9.391 2.447 1 93.19 230 GLU A CA 1
ATOM 1660 C C . GLU A 1 230 ? 24.906 -8.031 2.777 1 93.19 230 GLU A C 1
ATOM 1662 O O . GLU A 1 230 ? 24.422 -7 2.311 1 93.19 230 GLU A O 1
ATOM 1667 N N . VAL A 1 231 ? 26.016 -8.07 3.559 1 91.5 231 VAL A N 1
ATOM 1668 C CA . VAL A 1 231 ? 26.719 -6.859 3.963 1 91.5 231 VAL A CA 1
ATOM 1669 C C . VAL A 1 231 ? 28.219 -7.035 3.732 1 91.5 231 VAL A C 1
ATOM 1671 O O . VAL A 1 231 ? 28.828 -7.965 4.266 1 91.5 231 VAL A O 1
ATOM 1674 N N . PRO A 1 232 ? 28.922 -6.121 3.049 1 91.19 232 PRO A N 1
ATOM 1675 C CA . PRO A 1 232 ? 28.344 -4.996 2.316 1 91.19 232 PRO A CA 1
ATOM 1676 C C . PRO A 1 232 ? 27.391 -5.441 1.211 1 91.19 232 PRO A C 1
ATOM 1678 O O . PRO A 1 232 ? 27.516 -6.551 0.69 1 91.19 232 PRO A O 1
ATOM 1681 N N . ASN A 1 233 ? 26.516 -4.586 0.86 1 95.19 233 ASN A N 1
ATOM 1682 C CA . ASN A 1 233 ? 25.5 -4.934 -0.13 1 95.19 233 ASN A CA 1
ATOM 1683 C C . ASN A 1 233 ? 26.109 -5.145 -1.511 1 95.19 233 ASN A C 1
ATOM 1685 O O . ASN A 1 233 ? 26.75 -4.242 -2.055 1 95.19 233 ASN A O 1
ATOM 1689 N N . PRO A 1 234 ? 25.875 -6.285 -2.133 1 95.31 234 PRO A N 1
ATOM 1690 C CA . PRO A 1 234 ? 26.562 -6.598 -3.387 1 95.31 234 PRO A CA 1
ATOM 1691 C C . PRO A 1 234 ? 26.062 -5.77 -4.562 1 95.31 234 PRO A C 1
ATOM 1693 O O . PRO A 1 234 ? 26.812 -5.488 -5.496 1 95.31 234 PRO A O 1
ATOM 1696 N N . HIS A 1 235 ? 24.844 -5.387 -4.539 1 97.94 235 HIS A N 1
ATOM 1697 C CA . HIS A 1 235 ? 24.266 -4.613 -5.637 1 97.94 235 HIS A CA 1
ATOM 1698 C C . HIS A 1 235 ? 24.797 -3.18 -5.629 1 97.94 235 HIS A C 1
ATOM 1700 O O . HIS A 1 235 ? 25.125 -2.629 -6.68 1 97.94 235 HIS A O 1
ATOM 1706 N N . ILE A 1 236 ? 24.797 -2.619 -4.434 1 97.75 236 ILE A N 1
ATOM 1707 C CA . ILE A 1 236 ? 25.344 -1.274 -4.289 1 97.75 236 ILE A CA 1
ATOM 1708 C C . ILE A 1 236 ? 26.812 -1.272 -4.688 1 97.75 236 ILE A C 1
ATOM 1710 O O . ILE A 1 236 ? 27.281 -0.366 -5.387 1 97.75 236 ILE A O 1
ATOM 1714 N N . ALA A 1 237 ? 27.547 -2.297 -4.324 1 96.25 237 ALA A N 1
ATOM 1715 C CA . ALA A 1 237 ? 28.969 -2.422 -4.672 1 96.25 237 ALA A CA 1
ATOM 1716 C C . ALA A 1 237 ? 29.156 -2.494 -6.184 1 96.25 237 ALA A C 1
ATOM 1718 O O . ALA A 1 237 ? 30.203 -2.113 -6.703 1 96.25 237 ALA A O 1
ATOM 1719 N N . GLN A 1 238 ? 28.141 -2.943 -6.848 1 97.06 238 GLN A N 1
ATOM 1720 C CA . GLN A 1 238 ? 28.219 -3.102 -8.297 1 97.06 238 GLN A CA 1
ATOM 1721 C C . GLN A 1 238 ? 27.625 -1.897 -9.016 1 97.06 238 GLN A C 1
ATOM 1723 O O . GLN A 1 238 ? 27.531 -1.886 -10.25 1 97.06 238 GLN A O 1
ATOM 1728 N N . GLY A 1 239 ? 27.109 -0.922 -8.266 1 97.81 239 GLY A N 1
ATOM 1729 C CA . GLY A 1 239 ? 26.75 0.337 -8.898 1 97.81 239 GLY A CA 1
ATOM 1730 C C . GLY A 1 239 ? 25.297 0.695 -8.727 1 97.81 239 GLY A C 1
ATOM 1731 O O . GLY A 1 239 ? 24.844 1.735 -9.211 1 97.81 239 GLY A O 1
ATOM 1732 N N . ALA A 1 240 ? 24.516 -0.102 -8.047 1 98.69 240 ALA A N 1
ATOM 1733 C CA . ALA A 1 240 ? 23.125 0.248 -7.781 1 98.69 240 ALA A CA 1
ATOM 1734 C C . ALA A 1 240 ? 23.031 1.488 -6.895 1 98.69 240 ALA A C 1
ATOM 1736 O O . ALA A 1 240 ? 23.844 1.669 -5.98 1 98.69 240 ALA A O 1
ATOM 1737 N N . ASP A 1 241 ? 22.016 2.328 -7.172 1 98.88 241 ASP A N 1
ATOM 1738 C CA . ASP A 1 241 ? 21.766 3.498 -6.336 1 98.88 241 ASP A CA 1
ATOM 1739 C C . ASP A 1 241 ? 20.75 3.182 -5.242 1 98.88 241 ASP A C 1
ATOM 1741 O O . ASP A 1 241 ? 20.766 3.795 -4.172 1 98.88 241 ASP A O 1
ATOM 1745 N N . MET A 1 242 ? 19.859 2.273 -5.535 1 98.94 242 MET A N 1
ATOM 1746 C CA . MET A 1 242 ? 18.844 1.805 -4.594 1 98.94 242 MET A CA 1
ATOM 1747 C C . MET A 1 242 ? 18.609 0.307 -4.754 1 98.94 242 MET A C 1
ATOM 1749 O O . MET A 1 242 ? 18.719 -0.232 -5.855 1 98.94 242 MET A O 1
ATOM 1753 N N . VAL A 1 243 ? 18.25 -0.352 -3.688 1 98.94 243 VAL A N 1
ATOM 1754 C CA . VAL A 1 243 ? 17.922 -1.775 -3.684 1 98.94 243 VAL A CA 1
ATOM 1755 C C . VAL A 1 243 ? 16.672 -2.021 -2.846 1 98.94 243 VAL A C 1
ATOM 1757 O O . VAL A 1 243 ? 16.578 -1.558 -1.707 1 98.94 243 VAL A O 1
ATOM 1760 N N . ALA A 1 244 ? 15.727 -2.736 -3.398 1 98.88 244 ALA A N 1
ATOM 1761 C CA . ALA A 1 244 ? 14.484 -3.086 -2.711 1 98.88 244 ALA A CA 1
ATOM 1762 C C . ALA A 1 244 ? 14.508 -4.539 -2.24 1 98.88 244 ALA A C 1
ATOM 1764 O O . ALA A 1 244 ? 14.875 -5.438 -3.002 1 98.88 244 ALA A O 1
ATOM 1765 N N . TYR A 1 245 ? 14.109 -4.777 -1.005 1 98.56 245 TYR A N 1
ATOM 1766 C CA . TYR A 1 245 ? 14.016 -6.109 -0.424 1 98.56 245 TYR A CA 1
ATOM 1767 C C . TYR A 1 245 ? 12.625 -6.371 0.134 1 98.56 245 TYR A C 1
ATOM 1769 O O . TYR A 1 245 ? 11.977 -5.461 0.66 1 98.56 245 TYR A O 1
ATOM 1777 N N . SER A 1 246 ? 12.211 -7.637 0.032 1 97.75 246 SER A N 1
ATOM 1778 C CA . SER A 1 246 ? 11 -8.055 0.733 1 97.75 246 SER A CA 1
ATOM 1779 C C . SER A 1 246 ? 11.297 -8.414 2.186 1 97.75 246 SER A C 1
ATOM 1781 O O . SER A 1 246 ? 12.281 -9.094 2.471 1 97.75 246 SER A O 1
ATOM 1783 N N . GLY A 1 247 ? 10.445 -7.898 3.049 1 96.94 247 GLY A N 1
ATOM 1784 C CA . GLY A 1 247 ? 10.578 -8.273 4.449 1 96.94 247 GLY A CA 1
ATOM 1785 C C . GLY A 1 247 ? 10.039 -9.656 4.754 1 96.94 247 GLY A C 1
ATOM 1786 O O . GLY A 1 247 ? 10.617 -10.391 5.551 1 96.94 247 GLY A O 1
ATOM 1787 N N . GLY A 1 248 ? 8.977 -10.039 4.125 1 94.56 248 GLY A N 1
ATOM 1788 C CA . GLY A 1 248 ? 8.25 -11.266 4.422 1 94.56 248 GLY A CA 1
ATOM 1789 C C . GLY A 1 248 ? 8.742 -12.461 3.627 1 94.56 248 GLY A C 1
ATOM 1790 O O . GLY A 1 248 ? 7.953 -13.32 3.23 1 94.56 248 GLY A O 1
ATOM 1791 N N . LYS A 1 249 ? 9.938 -12.477 3.25 1 96.12 249 LYS A N 1
ATOM 1792 C CA . LYS A 1 249 ? 10.555 -13.625 2.582 1 96.12 249 LYS A CA 1
ATOM 1793 C C . LYS A 1 249 ? 11.727 -14.164 3.391 1 96.12 249 LYS A C 1
ATOM 1795 O O . LYS A 1 249 ? 11.555 -14.602 4.531 1 96.12 249 LYS A O 1
ATOM 1800 N N . TYR A 1 250 ? 12.914 -14.008 2.965 1 94.94 250 TYR A N 1
ATOM 1801 C CA . TYR A 1 250 ? 14.039 -14.641 3.65 1 94.94 250 TYR A CA 1
ATOM 1802 C C . TYR A 1 250 ? 14.461 -13.828 4.863 1 94.94 250 TYR A C 1
ATOM 1804 O O . TYR A 1 250 ? 15.086 -14.359 5.789 1 94.94 250 TYR A O 1
ATOM 1812 N N . LEU A 1 251 ? 14.094 -12.578 4.906 1 97.31 251 LEU A N 1
ATOM 1813 C CA . LEU A 1 251 ? 14.398 -11.766 6.078 1 97.31 251 LEU A CA 1
ATOM 1814 C C . LEU A 1 251 ? 13.5 -12.148 7.254 1 97.31 251 LEU A C 1
ATOM 1816 O O . LEU A 1 251 ? 13.805 -11.82 8.398 1 97.31 251 LEU A O 1
ATOM 1820 N N . ARG A 1 252 ? 12.406 -12.781 6.961 1 97.5 252 ARG A N 1
ATOM 1821 C CA . ARG A 1 252 ? 11.461 -13.281 7.953 1 97.5 252 ARG A CA 1
ATOM 1822 C C . ARG A 1 252 ? 10.953 -12.148 8.844 1 97.5 252 ARG A C 1
ATOM 1824 O O . ARG A 1 252 ? 10.883 -12.305 10.07 1 97.5 252 ARG A O 1
ATOM 1831 N N . GLY A 1 253 ? 10.727 -10.969 8.234 1 97.75 253 GLY A N 1
ATOM 1832 C CA . GLY A 1 253 ? 10.031 -9.844 8.844 1 97.75 253 GLY A CA 1
ATOM 1833 C C . GLY A 1 253 ? 8.531 -9.875 8.625 1 97.75 253 GLY A C 1
ATOM 1834 O O . GLY A 1 253 ? 7.984 -10.891 8.203 1 97.75 253 GLY A O 1
ATOM 1835 N N . PRO A 1 254 ? 7.883 -8.719 8.93 1 96.62 254 PRO A N 1
ATOM 1836 C CA . PRO A 1 254 ? 6.449 -8.656 8.641 1 96.62 254 PRO A CA 1
ATOM 1837 C C . PRO A 1 254 ? 6.141 -8.875 7.16 1 96.62 254 PRO A C 1
ATOM 1839 O O . PRO A 1 254 ? 6.867 -8.383 6.293 1 96.62 254 PRO A O 1
ATOM 1842 N N . GLN A 1 255 ? 5.086 -9.578 6.906 1 93.38 255 GLN A N 1
ATOM 1843 C CA . GLN A 1 255 ? 4.758 -9.977 5.543 1 93.38 255 GLN A CA 1
ATOM 1844 C C . GLN A 1 255 ? 4.465 -8.758 4.672 1 93.38 255 GLN A C 1
ATOM 1846 O O . GLN A 1 255 ? 4.746 -8.766 3.471 1 93.38 255 GLN A O 1
ATOM 1851 N N . CYS A 1 256 ? 3.916 -7.715 5.258 1 94.94 256 CYS A N 1
ATOM 1852 C CA . CYS A 1 256 ? 3.467 -6.578 4.461 1 94.94 256 CYS A CA 1
ATOM 1853 C C . CYS A 1 256 ? 4.527 -5.488 4.422 1 94.94 256 CYS A C 1
ATOM 1855 O O . CYS A 1 256 ? 4.246 -4.355 4.027 1 94.94 256 CYS A O 1
ATOM 1857 N N . ALA A 1 257 ? 5.773 -5.801 4.82 1 97.38 257 ALA A N 1
ATOM 1858 C CA . ALA A 1 257 ? 6.816 -4.781 4.863 1 97.38 257 ALA A CA 1
ATOM 1859 C C . ALA A 1 257 ? 8 -5.168 3.984 1 97.38 257 ALA A C 1
ATOM 1861 O O . ALA A 1 257 ? 8.078 -6.297 3.49 1 97.38 257 ALA A O 1
ATOM 1862 N N . GLY A 1 258 ? 8.828 -4.246 3.701 1 98.25 258 GLY A N 1
ATOM 1863 C CA . GLY A 1 258 ? 10.07 -4.391 2.957 1 98.25 258 GLY A CA 1
ATOM 1864 C C . GLY A 1 258 ? 11.062 -3.279 3.236 1 98.25 258 GLY A C 1
ATOM 1865 O O . GLY A 1 258 ? 10.945 -2.576 4.242 1 98.25 258 GLY A O 1
ATOM 1866 N N . LEU A 1 259 ? 12.102 -3.227 2.418 1 98.75 259 LEU A N 1
ATOM 1867 C CA . LEU A 1 259 ? 13.156 -2.227 2.568 1 98.75 259 LEU A CA 1
ATOM 1868 C C . LEU A 1 259 ? 13.445 -1.538 1.239 1 98.75 259 LEU A C 1
ATOM 1870 O O . LEU A 1 259 ? 13.344 -2.16 0.179 1 98.75 259 LEU A O 1
ATOM 1874 N N . LEU A 1 260 ? 13.766 -0.336 1.299 1 98.94 260 LEU A N 1
ATOM 1875 C CA . LEU A 1 260 ? 14.492 0.391 0.265 1 98.94 260 LEU A CA 1
ATOM 1876 C C . LEU A 1 260 ? 15.766 1.01 0.831 1 98.94 260 LEU A C 1
ATOM 1878 O O . LEU A 1 260 ? 15.703 1.875 1.707 1 98.94 260 LEU A O 1
ATOM 1882 N N . ILE A 1 261 ? 16.922 0.577 0.394 1 98.88 261 ILE A N 1
ATOM 1883 C CA . ILE A 1 261 ? 18.188 1.105 0.883 1 98.88 261 ILE A CA 1
ATOM 1884 C C . ILE A 1 261 ? 19 1.659 -0.286 1 98.88 261 ILE A C 1
ATOM 1886 O O . ILE A 1 261 ? 18.781 1.277 -1.438 1 98.88 261 ILE A O 1
ATOM 1890 N N . GLY A 1 262 ? 19.953 2.584 -0.044 1 98.81 262 GLY A N 1
ATOM 1891 C CA . GLY A 1 262 ? 20.812 3.121 -1.091 1 98.81 262 GLY A CA 1
ATOM 1892 C C . GLY A 1 262 ? 21.203 4.566 -0.856 1 98.81 262 GLY A C 1
ATOM 1893 O O . GLY A 1 262 ? 21.5 4.957 0.274 1 98.81 262 GLY A O 1
ATOM 1894 N N . ARG A 1 263 ? 21.281 5.309 -1.977 1 98.75 263 ARG A N 1
ATOM 1895 C CA . ARG A 1 263 ? 21.641 6.723 -1.935 1 98.75 263 ARG A CA 1
ATOM 1896 C C . ARG A 1 263 ? 20.656 7.508 -1.066 1 98.75 263 ARG A C 1
ATOM 1898 O O . ARG A 1 263 ? 19.438 7.379 -1.222 1 98.75 263 ARG A O 1
ATOM 1905 N N . LYS A 1 264 ? 21.172 8.359 -0.251 1 98.69 264 LYS A N 1
ATOM 1906 C CA . LYS A 1 264 ? 20.375 9.055 0.754 1 98.69 264 LYS A CA 1
ATOM 1907 C C . LYS A 1 264 ? 19.344 9.969 0.101 1 98.69 264 LYS A C 1
ATOM 1909 O O . LYS A 1 264 ? 18.172 9.953 0.471 1 98.69 264 LYS A O 1
ATOM 1914 N N . ASP A 1 265 ? 19.734 10.742 -0.858 1 98.62 265 ASP A N 1
ATOM 1915 C CA . ASP A 1 265 ? 18.828 11.703 -1.487 1 98.62 265 ASP A CA 1
ATOM 1916 C C . ASP A 1 265 ? 17.656 10.992 -2.168 1 98.62 265 ASP A C 1
ATOM 1918 O O . ASP A 1 265 ? 16.516 11.391 -1.992 1 98.62 265 ASP A O 1
ATOM 1922 N N . LEU A 1 266 ? 17.906 9.883 -2.846 1 98.81 266 LEU A N 1
ATOM 1923 C CA . LEU A 1 266 ? 16.875 9.172 -3.588 1 98.81 266 LEU A CA 1
ATOM 1924 C C . LEU A 1 266 ? 15.953 8.414 -2.639 1 98.81 266 LEU A C 1
ATOM 1926 O O . LEU A 1 266 ? 14.734 8.391 -2.842 1 98.81 266 LEU A O 1
ATOM 1930 N N . VAL A 1 267 ? 16.531 7.812 -1.606 1 98.88 267 VAL A N 1
ATOM 1931 C CA . VAL A 1 267 ? 15.734 7.07 -0.639 1 98.88 267 VAL A CA 1
ATOM 1932 C C . VAL A 1 267 ? 14.844 8.039 0.138 1 98.88 267 VAL A C 1
ATOM 1934 O O . VAL A 1 267 ? 13.68 7.73 0.419 1 98.88 267 VAL A O 1
ATOM 1937 N N . GLN A 1 268 ? 15.328 9.211 0.437 1 98.56 268 GLN A N 1
ATOM 1938 C CA . GLN A 1 268 ? 14.516 10.219 1.12 1 98.56 268 GLN A CA 1
ATOM 1939 C C . GLN A 1 268 ? 13.422 10.758 0.204 1 98.56 268 GLN A C 1
ATOM 1941 O O . GLN A 1 268 ? 12.297 10.992 0.647 1 98.56 268 GLN A O 1
ATOM 1946 N N . ALA A 1 269 ? 13.766 10.969 -1.055 1 98.69 269 ALA A N 1
ATOM 1947 C CA . ALA A 1 269 ? 12.742 11.383 -2.018 1 98.69 269 ALA A CA 1
ATOM 1948 C C . ALA A 1 269 ? 11.648 10.328 -2.137 1 98.69 269 ALA A C 1
ATOM 1950 O O . ALA A 1 269 ? 10.477 10.664 -2.318 1 98.69 269 ALA A O 1
ATOM 1951 N N . SER A 1 270 ? 12.039 9.062 -2.051 1 98.75 270 SER A N 1
ATOM 1952 C CA . SER A 1 270 ? 11.078 7.965 -2.084 1 98.75 270 SER A CA 1
ATOM 1953 C C . SER A 1 270 ? 10.156 8 -0.866 1 98.75 270 SER A C 1
ATOM 1955 O O . SER A 1 270 ? 8.938 7.848 -0.996 1 98.75 270 SER A O 1
ATOM 1957 N N . TRP A 1 271 ? 10.711 8.25 0.287 1 98.25 271 TRP A N 1
ATOM 1958 C CA . TRP A 1 271 ? 9.945 8.273 1.529 1 98.25 271 TRP A CA 1
ATOM 1959 C C . TRP A 1 271 ? 8.906 9.391 1.508 1 98.25 271 TRP A C 1
ATOM 1961 O O . TRP A 1 271 ? 7.773 9.203 1.957 1 98.25 271 TRP A O 1
ATOM 1971 N N . ILE A 1 272 ? 9.289 10.492 0.936 1 96.44 272 ILE A N 1
ATOM 1972 C CA . ILE A 1 272 ? 8.414 11.656 0.923 1 96.44 272 ILE A CA 1
ATOM 1973 C C . ILE A 1 272 ? 7.16 11.352 0.104 1 96.44 272 ILE A C 1
ATOM 1975 O O . ILE A 1 272 ? 6.105 11.953 0.325 1 96.44 272 ILE A O 1
ATOM 1979 N N . THR A 1 273 ? 7.25 10.391 -0.767 1 96.19 273 THR A N 1
ATOM 1980 C CA . THR A 1 273 ? 6.125 10.016 -1.615 1 96.19 273 THR A CA 1
ATOM 1981 C C . THR A 1 273 ? 5.25 8.977 -0.922 1 96.19 273 THR A C 1
ATOM 1983 O O . THR A 1 273 ? 4.156 8.656 -1.397 1 96.19 273 THR A O 1
ATOM 1986 N N . SER A 1 274 ? 5.617 8.469 0.185 1 95.94 274 SER A N 1
ATOM 1987 C CA . SER A 1 274 ? 4.938 7.371 0.87 1 95.94 274 SER A CA 1
ATOM 1988 C C . SER A 1 274 ? 4.113 7.879 2.047 1 95.94 274 SER A C 1
ATOM 1990 O O . SER A 1 274 ? 4.23 9.039 2.439 1 95.94 274 SER A O 1
ATOM 1992 N N . ALA A 1 275 ? 3.238 6.922 2.578 1 94.31 275 ALA A N 1
ATOM 1993 C CA . ALA A 1 275 ? 2.555 7.219 3.832 1 94.31 275 ALA A CA 1
ATOM 1994 C C . ALA A 1 275 ? 3.555 7.422 4.969 1 94.31 275 ALA A C 1
ATOM 1996 O O . ALA A 1 275 ? 4.551 6.703 5.059 1 94.31 275 ALA A O 1
ATOM 1997 N N . PRO A 1 276 ? 3.332 8.445 5.781 1 94.31 276 PRO A N 1
ATOM 1998 C CA . PRO A 1 276 ? 2.049 9.094 6.066 1 94.31 276 PRO A CA 1
ATOM 1999 C C . PRO A 1 276 ? 1.814 10.336 5.215 1 94.31 276 PRO A C 1
ATOM 2001 O O . PRO A 1 276 ? 0.787 11.008 5.355 1 94.31 276 PRO A O 1
ATOM 2004 N N . HIS A 1 277 ? 2.666 10.672 4.316 1 94.94 277 HIS A N 1
ATOM 2005 C CA . HIS A 1 277 ? 2.514 11.867 3.498 1 94.94 277 HIS A CA 1
ATOM 2006 C C . HIS A 1 277 ? 1.392 11.695 2.479 1 94.94 277 HIS A C 1
ATOM 2008 O O . HIS A 1 277 ? 1.044 10.57 2.111 1 94.94 277 HIS A O 1
ATOM 2014 N N . HIS A 1 278 ? 0.812 12.812 2.113 1 94.19 278 HIS A N 1
ATOM 2015 C CA . HIS A 1 278 ? -0.303 12.758 1.176 1 94.19 278 HIS A CA 1
ATOM 2016 C C . HIS A 1 278 ? 0.19 12.75 -0.268 1 94.19 278 HIS A C 1
ATOM 2018 O O . HIS A 1 278 ? 1.312 13.172 -0.548 1 94.19 278 HIS A O 1
ATOM 2024 N N . GLY A 1 279 ? -0.647 12.273 -1.159 1 93.81 279 GLY A N 1
ATOM 2025 C CA . GLY A 1 279 ? -0.31 12.133 -2.566 1 93.81 279 GLY A CA 1
ATOM 2026 C C . GLY A 1 279 ? -0.408 10.703 -3.066 1 93.81 279 GLY A C 1
ATOM 2027 O O . GLY A 1 279 ? -1.146 9.891 -2.504 1 93.81 279 GLY A O 1
ATOM 2028 N N . PHE A 1 280 ? 0.332 10.375 -4.023 1 92.94 280 PHE A N 1
ATOM 2029 C CA . PHE A 1 280 ? 0.266 9.117 -4.766 1 92.94 280 PHE A CA 1
ATOM 2030 C C . PHE A 1 280 ? 0.48 7.93 -3.836 1 92.94 280 PHE A C 1
ATOM 2032 O O . PHE A 1 280 ? -0.281 6.961 -3.877 1 92.94 280 PHE A O 1
ATOM 2039 N N . GLY A 1 281 ? 1.512 7.996 -3.051 1 95.75 281 GLY A N 1
ATOM 2040 C CA . GLY A 1 281 ? 1.961 6.848 -2.279 1 95.75 281 GLY A CA 1
ATOM 2041 C C . GLY A 1 281 ? 1.303 6.75 -0.915 1 95.75 281 GLY A C 1
ATOM 2042 O O . GLY A 1 281 ? 1.761 6 -0.05 1 95.75 281 GLY A O 1
ATOM 2043 N N . ARG A 1 282 ? 0.202 7.496 -0.658 1 96.38 282 ARG A N 1
ATOM 2044 C CA . ARG A 1 282 ? -0.462 7.508 0.641 1 96.38 282 ARG A CA 1
ATOM 2045 C C . ARG A 1 282 ? -0.971 6.121 1.011 1 96.38 282 ARG A C 1
ATOM 2047 O O . ARG A 1 282 ? -1.046 5.773 2.191 1 96.38 282 ARG A O 1
ATOM 2054 N N . GLY A 1 283 ? -1.248 5.277 0.065 1 96.81 283 GLY A N 1
ATOM 2055 C CA . GLY A 1 283 ? -1.776 3.947 0.317 1 96.81 283 GLY A CA 1
ATOM 2056 C C . GLY A 1 283 ? -0.705 2.939 0.688 1 96.81 283 GLY A C 1
ATOM 2057 O O . GLY A 1 283 ? -1.013 1.843 1.16 1 96.81 283 GLY A O 1
ATOM 2058 N N . PHE A 1 284 ? 0.555 3.316 0.534 1 97.44 284 PHE A N 1
ATOM 2059 C CA . PHE A 1 284 ? 1.668 2.445 0.894 1 97.44 284 PHE A CA 1
ATOM 2060 C C . PHE A 1 284 ? 2.053 2.635 2.355 1 97.44 284 PHE A C 1
ATOM 2062 O O . PHE A 1 284 ? 3.186 3.016 2.66 1 97.44 284 PHE A O 1
ATOM 2069 N N . LYS A 1 285 ? 1.185 2.24 3.227 1 95.06 285 LYS A N 1
ATOM 2070 C CA . LYS A 1 285 ? 1.338 2.564 4.641 1 95.06 285 LYS A CA 1
ATOM 2071 C C . LYS A 1 285 ? 2.045 1.438 5.391 1 95.06 285 LYS A C 1
ATOM 2073 O O . LYS A 1 285 ? 1.771 0.26 5.152 1 95.06 285 LYS A O 1
ATOM 2078 N N . VAL A 1 286 ? 2.971 1.842 6.211 1 95.12 286 VAL A N 1
ATOM 2079 C CA . VAL A 1 286 ? 3.547 0.985 7.242 1 95.12 286 VAL A CA 1
ATOM 2080 C C . VAL A 1 286 ? 3.408 1.653 8.609 1 95.12 286 VAL A C 1
ATOM 2082 O O . VAL A 1 286 ? 3.623 2.861 8.742 1 95.12 286 VAL A O 1
ATOM 2085 N N . GLY A 1 287 ? 2.977 0.943 9.562 1 94.25 287 GLY A N 1
ATOM 2086 C CA . GLY A 1 287 ? 2.844 1.467 10.914 1 94.25 287 GLY A CA 1
ATOM 2087 C C . GLY A 1 287 ? 4.102 1.296 11.742 1 94.25 287 GLY A C 1
ATOM 2088 O O . GLY A 1 287 ? 5.102 0.754 11.266 1 94.25 287 GLY A O 1
ATOM 2089 N N . ARG A 1 288 ? 4.066 1.812 12.969 1 95.69 288 ARG A N 1
ATOM 2090 C CA . ARG A 1 288 ? 5.199 1.711 13.875 1 95.69 288 ARG A CA 1
ATOM 2091 C C . ARG A 1 288 ? 5.574 0.254 14.125 1 95.69 288 ARG A C 1
ATOM 2093 O O . ARG A 1 288 ? 6.754 -0.072 14.266 1 95.69 288 ARG A O 1
ATOM 2100 N N . GLU A 1 289 ? 4.578 -0.64 14.164 1 94.75 289 GLU A N 1
ATOM 2101 C CA . GLU A 1 289 ? 4.832 -2.057 14.414 1 94.75 289 GLU A CA 1
ATOM 2102 C C . GLU A 1 289 ? 5.641 -2.676 13.273 1 94.75 289 GLU A C 1
ATOM 2104 O O . GLU A 1 289 ? 6.645 -3.352 13.516 1 94.75 289 GLU A O 1
ATOM 2109 N N . GLU A 1 290 ? 5.238 -2.393 12.031 1 96.56 290 GLU A N 1
ATOM 2110 C CA . GLU A 1 290 ? 5.953 -2.957 10.891 1 96.56 290 GLU A CA 1
ATOM 2111 C C . GLU A 1 290 ? 7.344 -2.346 10.75 1 96.56 290 GLU A C 1
ATOM 2113 O O . GLU A 1 290 ? 8.289 -3.029 10.359 1 96.56 290 GLU A O 1
ATOM 2118 N N . ILE A 1 291 ? 7.43 -1.053 11.078 1 98.25 291 ILE A N 1
ATOM 2119 C CA . ILE A 1 291 ? 8.711 -0.369 10.961 1 98.25 291 ILE A CA 1
ATOM 2120 C C . ILE A 1 291 ? 9.719 -0.985 11.938 1 98.25 291 ILE A C 1
ATOM 2122 O O . ILE A 1 291 ? 10.812 -1.391 11.539 1 98.25 291 ILE A O 1
ATOM 2126 N N . MET A 1 292 ? 9.352 -1.119 13.156 1 98.31 292 MET A N 1
ATOM 2127 C CA . MET A 1 292 ? 10.266 -1.671 14.148 1 98.31 292 MET A CA 1
ATOM 2128 C C . MET A 1 292 ? 10.453 -3.17 13.945 1 98.31 292 MET A C 1
ATOM 2130 O O . MET A 1 292 ? 11.539 -3.701 14.195 1 98.31 292 MET A O 1
ATOM 2134 N N . GLY A 1 293 ? 9.375 -3.84 13.477 1 98.06 293 GLY A N 1
ATOM 2135 C CA . GLY A 1 293 ? 9.523 -5.242 13.125 1 98.06 293 GLY A CA 1
ATOM 2136 C C . GLY A 1 293 ? 10.555 -5.477 12.031 1 98.06 293 GLY A C 1
ATOM 2137 O O . GLY A 1 293 ? 11.367 -6.395 12.133 1 98.06 293 GLY A O 1
ATOM 2138 N N . MET A 1 294 ? 10.508 -4.633 11.047 1 98.5 294 MET A N 1
ATOM 2139 C CA . MET A 1 294 ? 11.438 -4.777 9.938 1 98.5 294 MET A CA 1
ATOM 2140 C C . MET A 1 294 ? 12.867 -4.492 10.383 1 98.5 294 MET A C 1
ATOM 2142 O O . MET A 1 294 ? 13.805 -5.168 9.953 1 98.5 294 MET A O 1
ATOM 2146 N N . LEU A 1 295 ? 13.023 -3.453 11.203 1 98.62 295 LEU A N 1
ATOM 2147 C CA . LEU A 1 295 ? 14.359 -3.188 11.734 1 98.62 295 LEU A CA 1
ATOM 2148 C C . LEU A 1 295 ? 14.891 -4.398 12.492 1 98.62 295 LEU A C 1
ATOM 2150 O O . LEU A 1 295 ? 16.047 -4.785 12.32 1 98.62 295 LEU A O 1
ATOM 2154 N N . THR A 1 296 ? 14.047 -5.004 13.305 1 98.56 296 THR A N 1
ATOM 2155 C CA . THR A 1 296 ? 14.445 -6.176 14.078 1 98.56 296 THR A CA 1
ATOM 2156 C C . THR A 1 296 ? 14.812 -7.336 13.148 1 98.56 296 THR A C 1
ATOM 2158 O O . THR A 1 296 ? 15.773 -8.062 13.406 1 98.56 296 THR A O 1
ATOM 2161 N N . ALA A 1 297 ? 14.039 -7.531 12.086 1 98.56 297 ALA A N 1
ATOM 2162 C CA . ALA A 1 297 ? 14.359 -8.578 11.117 1 98.56 297 ALA A CA 1
ATOM 2163 C C . ALA A 1 297 ? 15.75 -8.375 10.531 1 98.56 297 ALA A C 1
ATOM 2165 O O . ALA A 1 297 ? 16.516 -9.336 10.367 1 98.56 297 ALA A O 1
ATOM 2166 N N . VAL A 1 298 ? 16.078 -7.137 10.227 1 98.25 298 VAL A N 1
ATOM 2167 C CA . VAL A 1 298 ? 17.391 -6.805 9.672 1 98.25 298 VAL A CA 1
ATOM 2168 C C . VAL A 1 298 ? 18.484 -7.082 10.711 1 98.25 298 VAL A C 1
ATOM 2170 O O . VAL A 1 298 ? 19.516 -7.668 10.391 1 98.25 298 VAL A O 1
ATOM 2173 N N . GLU A 1 299 ? 18.25 -6.684 11.945 1 98 299 GLU A N 1
ATOM 2174 C CA . GLU A 1 299 ? 19.219 -6.93 13.008 1 98 299 GLU A CA 1
ATOM 2175 C C . GLU A 1 299 ? 19.406 -8.43 13.242 1 98 299 GLU A C 1
ATOM 2177 O O . GLU A 1 299 ? 20.531 -8.883 13.461 1 98 299 GLU A O 1
ATOM 2182 N N . MET A 1 300 ? 18.359 -9.164 13.117 1 97.88 300 MET A N 1
ATOM 2183 C CA . MET A 1 300 ? 18.422 -10.609 13.336 1 97.88 300 MET A CA 1
ATOM 2184 C C . MET A 1 300 ? 19.109 -11.305 12.164 1 97.88 300 MET A C 1
ATOM 2186 O O . MET A 1 300 ? 19.703 -12.367 12.336 1 97.88 300 MET A O 1
ATOM 2190 N N . TRP A 1 301 ? 19.031 -10.711 11 1 97 301 TRP A N 1
ATOM 2191 C CA . TRP A 1 301 ? 19.719 -11.305 9.859 1 97 301 TRP A CA 1
ATOM 2192 C C . TRP A 1 301 ? 21.219 -11.453 10.156 1 97 301 TRP A C 1
ATOM 2194 O O . TRP A 1 301 ? 21.828 -12.445 9.766 1 97 301 TRP A O 1
ATOM 2204 N N . LYS A 1 302 ? 21.766 -10.531 10.836 1 93.12 302 LYS A N 1
ATOM 2205 C CA . LYS A 1 302 ? 23.188 -10.539 11.172 1 93.12 302 LYS A CA 1
ATOM 2206 C C . LYS A 1 302 ? 23.484 -11.586 12.242 1 93.12 302 LYS A C 1
ATOM 2208 O O . LYS A 1 302 ? 24.609 -12.102 12.312 1 93.12 302 LYS A O 1
ATOM 2213 N N . LYS A 1 303 ? 22.5 -11.914 12.961 1 95.5 303 LYS A N 1
ATOM 2214 C CA . LYS A 1 303 ? 22.734 -12.766 14.125 1 95.5 303 LYS A CA 1
ATOM 2215 C C . LYS A 1 303 ? 22.375 -14.219 13.828 1 95.5 303 LYS A C 1
ATOM 2217 O O . LYS A 1 303 ? 22.906 -15.141 14.453 1 95.5 303 LYS A O 1
ATOM 2222 N N . ARG A 1 304 ? 21.5 -14.445 12.914 1 96 304 ARG A N 1
ATOM 2223 C CA . ARG A 1 304 ? 21 -15.773 12.602 1 96 304 ARG A CA 1
ATOM 2224 C C . ARG A 1 304 ? 22.109 -16.656 12.039 1 96 304 ARG A C 1
ATOM 2226 O O . ARG A 1 304 ? 22.969 -16.188 11.305 1 96 304 ARG A O 1
ATOM 2233 N N . ASP A 1 305 ? 22.094 -17.938 12.391 1 96.81 305 ASP A N 1
ATOM 2234 C CA . ASP A 1 305 ? 23.016 -18.922 11.844 1 96.81 305 ASP A CA 1
ATOM 2235 C C . ASP A 1 305 ? 22.5 -19.484 10.523 1 96.81 305 ASP A C 1
ATOM 2237 O O . ASP A 1 305 ? 21.891 -20.562 10.492 1 96.81 305 ASP A O 1
ATOM 2241 N N . HIS A 1 306 ? 22.844 -18.859 9.469 1 95.06 306 HIS A N 1
ATOM 2242 C CA . HIS A 1 306 ? 22.344 -19.203 8.148 1 95.06 306 HIS A CA 1
ATOM 2243 C C . HIS A 1 306 ? 22.844 -20.578 7.711 1 95.06 306 HIS A C 1
ATOM 2245 O O . HIS A 1 306 ? 22.141 -21.297 6.988 1 95.06 306 HIS A O 1
ATOM 2251 N N . ALA A 1 307 ? 23.984 -20.922 8.125 1 95.88 307 ALA A N 1
ATOM 2252 C CA . ALA A 1 307 ? 24.531 -22.234 7.789 1 95.88 307 ALA A CA 1
ATOM 2253 C C . ALA A 1 307 ? 23.719 -23.344 8.445 1 95.88 307 ALA A C 1
ATOM 2255 O O . ALA A 1 307 ? 23.453 -24.375 7.82 1 95.88 307 ALA A O 1
ATOM 2256 N N . GLU A 1 308 ? 23.375 -23.094 9.695 1 97.19 308 GLU A N 1
ATOM 2257 C CA . GLU A 1 308 ? 22.547 -24.078 10.383 1 97.19 308 GLU A CA 1
ATOM 2258 C C . GLU A 1 308 ? 21.172 -24.188 9.742 1 97.19 308 GLU A C 1
ATOM 2260 O O . GLU A 1 308 ? 20.625 -25.281 9.625 1 97.19 308 GLU A O 1
ATOM 2265 N N . GLU A 1 309 ? 20.594 -23.094 9.383 1 95.81 309 GLU A N 1
ATOM 2266 C CA . GLU A 1 309 ? 19.328 -23.109 8.672 1 95.81 309 GLU A CA 1
ATOM 2267 C C . GLU A 1 309 ? 19.422 -23.922 7.387 1 95.81 309 GLU A C 1
ATOM 2269 O O . GLU A 1 309 ? 18.547 -24.734 7.09 1 95.81 309 GLU A O 1
ATOM 2274 N N . TRP A 1 310 ? 20.469 -23.719 6.688 1 95.25 310 TRP A N 1
ATOM 2275 C CA . TRP A 1 310 ? 20.703 -24.422 5.426 1 95.25 310 TRP A CA 1
ATOM 2276 C C . TRP A 1 310 ? 20.844 -25.922 5.656 1 95.25 310 TRP A C 1
ATOM 2278 O O . TRP A 1 310 ? 20.266 -26.719 4.91 1 95.25 310 TRP A O 1
ATOM 2288 N N . ARG A 1 311 ? 21.578 -26.312 6.645 1 97.12 311 ARG A N 1
ATOM 2289 C CA . ARG A 1 311 ? 21.734 -27.734 6.973 1 97.12 311 ARG A CA 1
ATOM 2290 C C . ARG A 1 311 ? 20.391 -28.375 7.324 1 97.12 311 ARG A C 1
ATOM 2292 O O . ARG A 1 311 ? 20.125 -29.516 6.953 1 97.12 311 ARG A O 1
ATOM 2299 N N . MET A 1 312 ? 19.656 -27.609 8.031 1 97.81 312 MET A N 1
ATOM 2300 C CA . MET A 1 312 ? 18.344 -28.094 8.414 1 97.81 312 MET A CA 1
ATOM 2301 C C . MET A 1 312 ? 17.469 -28.312 7.184 1 97.81 312 MET A C 1
ATOM 2303 O O . MET A 1 312 ? 16.828 -29.344 7.051 1 97.81 312 MET A O 1
ATOM 2307 N N . TRP A 1 313 ? 17.453 -27.406 6.242 1 97.69 313 TRP A N 1
ATOM 2308 C CA . TRP A 1 313 ? 16.672 -27.531 5.02 1 97.69 313 TRP A CA 1
ATOM 2309 C C . TRP A 1 313 ? 17.109 -28.75 4.215 1 97.69 313 TRP A C 1
ATOM 2311 O O . TRP A 1 313 ? 16.266 -29.516 3.732 1 97.69 313 TRP A O 1
ATOM 2321 N N . ILE A 1 314 ? 18.391 -28.906 4.145 1 98.06 314 ILE A N 1
ATOM 2322 C CA . ILE A 1 314 ? 18.953 -30.031 3.404 1 98.06 314 ILE A CA 1
ATOM 2323 C C . ILE A 1 314 ? 18.562 -31.328 4.086 1 98.06 314 ILE A C 1
ATOM 2325 O O . ILE A 1 314 ? 18.234 -32.312 3.418 1 98.06 314 ILE A O 1
ATOM 2329 N N . SER A 1 315 ? 18.641 -31.328 5.363 1 98.62 315 SER A N 1
ATOM 2330 C CA . SER A 1 315 ? 18.297 -32.531 6.102 1 98.62 315 SER A CA 1
ATOM 2331 C C . SER A 1 315 ? 16.844 -32.938 5.855 1 98.62 315 SER A C 1
ATOM 2333 O O . SER A 1 315 ? 16.516 -34.125 5.715 1 98.62 315 SER A O 1
ATOM 2335 N N . TRP A 1 316 ? 15.945 -31.969 5.883 1 98.69 316 TRP A N 1
ATOM 2336 C CA . TRP A 1 316 ? 14.539 -32.219 5.602 1 98.69 316 TRP A CA 1
ATOM 2337 C C . TRP A 1 316 ? 14.352 -32.75 4.176 1 98.69 316 TRP A C 1
ATOM 2339 O O . TRP A 1 316 ? 13.594 -33.688 3.939 1 98.69 316 TRP A O 1
ATOM 2349 N N . ALA A 1 317 ? 15.047 -32.125 3.213 1 98.5 317 ALA A N 1
ATOM 2350 C CA . ALA A 1 317 ? 14.984 -32.562 1.82 1 98.5 317 ALA A CA 1
ATOM 2351 C C . ALA A 1 317 ? 15.484 -34 1.67 1 98.5 317 ALA A C 1
ATOM 2353 O O . ALA A 1 317 ? 14.891 -34.781 0.946 1 98.5 317 ALA A O 1
ATOM 2354 N N . ASN A 1 318 ? 16.578 -34.281 2.344 1 98.69 318 ASN A N 1
ATOM 2355 C CA . ASN A 1 318 ? 17.141 -35.625 2.293 1 98.69 318 ASN A CA 1
ATOM 2356 C C . ASN A 1 318 ? 16.172 -36.688 2.859 1 98.69 318 ASN A C 1
ATOM 2358 O O . ASN A 1 318 ? 16.047 -37.781 2.314 1 98.69 318 ASN A O 1
ATOM 2362 N N . TYR A 1 319 ? 15.578 -36.312 3.957 1 98.81 319 TYR A N 1
ATOM 2363 C CA . TYR A 1 319 ? 14.617 -37.219 4.559 1 98.81 319 TYR A CA 1
ATOM 2364 C C . TYR A 1 319 ? 13.508 -37.562 3.57 1 98.81 319 TYR A C 1
ATOM 2366 O O . TYR A 1 319 ? 13.172 -38.75 3.396 1 98.81 319 TYR A O 1
ATOM 2374 N N . ILE A 1 320 ? 12.945 -36.594 2.959 1 98.88 320 ILE A N 1
ATOM 2375 C CA . ILE A 1 320 ? 11.867 -36.781 1.999 1 98.88 320 ILE A CA 1
ATOM 2376 C C . ILE A 1 320 ? 12.383 -37.594 0.808 1 98.88 320 ILE A C 1
ATOM 2378 O O . ILE A 1 320 ? 11.734 -38.531 0.357 1 98.88 320 ILE A O 1
ATOM 2382 N N . SER A 1 321 ? 13.531 -37.219 0.304 1 98.69 321 SER A N 1
ATOM 2383 C CA . SER A 1 321 ? 14.156 -37.875 -0.832 1 98.69 321 SER A CA 1
ATOM 2384 C C . SER A 1 321 ? 14.328 -39.375 -0.573 1 98.69 321 SER A C 1
ATOM 2386 O O . SER A 1 321 ? 13.938 -40.188 -1.397 1 98.69 321 SER A O 1
ATOM 2388 N N . ASP A 1 322 ? 14.898 -39.688 0.551 1 98.69 322 ASP A N 1
ATOM 2389 C CA . ASP A 1 322 ? 15.18 -41.062 0.904 1 98.69 322 ASP A CA 1
ATOM 2390 C C . ASP A 1 322 ? 13.898 -41.906 0.919 1 98.69 322 ASP A C 1
ATOM 2392 O O . ASP A 1 322 ? 13.898 -43.031 0.471 1 98.69 322 ASP A O 1
ATOM 2396 N N . ARG A 1 323 ? 12.891 -41.281 1.436 1 98.69 323 ARG A N 1
ATOM 2397 C CA . ARG A 1 323 ? 11.617 -42 1.511 1 98.69 323 ARG A CA 1
ATOM 2398 C C . ARG A 1 323 ? 11.023 -42.188 0.123 1 98.69 323 ARG A C 1
ATOM 2400 O O . ARG A 1 323 ? 10.523 -43.281 -0.194 1 98.69 323 ARG A O 1
ATOM 2407 N N . LEU A 1 324 ? 11.047 -41.219 -0.707 1 98.75 324 LEU A N 1
ATOM 2408 C CA . LEU A 1 324 ? 10.344 -41.25 -1.985 1 98.75 324 LEU A CA 1
ATOM 2409 C C . LEU A 1 324 ? 11.07 -42.125 -2.992 1 98.75 324 LEU A C 1
ATOM 2411 O O . LEU A 1 324 ? 10.453 -42.719 -3.881 1 98.75 324 LEU A O 1
ATOM 2415 N N . GLU A 1 325 ? 12.336 -42.25 -2.842 1 98 325 GLU A N 1
ATOM 2416 C CA . GLU A 1 325 ? 13.125 -43.062 -3.77 1 98 325 GLU A CA 1
ATOM 2417 C C . GLU A 1 325 ? 12.828 -44.531 -3.609 1 98 325 GLU A C 1
ATOM 2419 O O . GLU A 1 325 ? 13.195 -45.344 -4.465 1 98 325 GLU A O 1
ATOM 2424 N N . GLN A 1 326 ? 12.102 -44.844 -2.646 1 98.19 326 GLN A N 1
ATOM 2425 C CA . GLN A 1 326 ? 11.688 -46.219 -2.439 1 98.19 326 GLN A CA 1
ATOM 2426 C C . GLN A 1 326 ? 10.523 -46.594 -3.354 1 98.19 326 GLN A C 1
ATOM 2428 O O . GLN A 1 326 ? 10.188 -47.781 -3.5 1 98.19 326 GLN A O 1
ATOM 2433 N N . VAL A 1 327 ? 9.938 -45.688 -3.895 1 98.44 327 VAL A N 1
ATOM 2434 C CA . VAL A 1 327 ? 8.836 -45.938 -4.816 1 98.44 327 VAL A CA 1
ATOM 2435 C C . VAL A 1 327 ? 9.383 -46.25 -6.207 1 98.44 327 VAL A C 1
ATOM 2437 O O . VAL A 1 327 ? 10.117 -45.438 -6.785 1 98.44 327 VAL A O 1
ATOM 2440 N N . PRO A 1 328 ? 9.039 -47.375 -6.762 1 97.88 328 PRO A N 1
ATOM 2441 C CA . PRO A 1 328 ? 9.508 -47.688 -8.117 1 97.88 328 PRO A CA 1
ATOM 2442 C C . PRO A 1 328 ? 9.133 -46.594 -9.125 1 97.88 328 PRO A C 1
ATOM 2444 O O . PRO A 1 328 ? 7.984 -46.156 -9.164 1 97.88 328 PRO A O 1
ATOM 2447 N N . GLY A 1 329 ? 10.141 -46.125 -9.859 1 98.19 329 GLY A N 1
ATOM 2448 C CA . GLY A 1 329 ? 9.898 -45.156 -10.914 1 98.19 329 GLY A CA 1
ATOM 2449 C C . GLY A 1 329 ? 10.102 -43.719 -10.461 1 98.19 329 GLY A C 1
ATOM 2450 O O . GLY A 1 329 ? 10 -42.781 -11.258 1 98.19 329 GLY A O 1
ATOM 2451 N N . VAL A 1 330 ? 10.406 -43.562 -9.18 1 98.56 330 VAL A N 1
ATOM 2452 C CA . VAL A 1 330 ? 10.594 -42.219 -8.641 1 98.56 330 VAL A CA 1
ATOM 2453 C C . VAL A 1 330 ? 12.086 -41.906 -8.531 1 98.56 330 VAL A C 1
ATOM 2455 O O . VAL A 1 330 ? 12.875 -42.75 -8.125 1 98.56 330 VAL A O 1
ATOM 2458 N N . LYS A 1 331 ? 12.445 -40.688 -8.984 1 98.5 331 LYS A N 1
ATOM 2459 C CA . LYS A 1 331 ? 13.797 -40.156 -8.828 1 98.5 331 LYS A CA 1
ATOM 2460 C C . LYS A 1 331 ? 13.766 -38.781 -8.219 1 98.5 331 LYS A C 1
ATOM 2462 O O . LYS A 1 331 ? 12.906 -37.938 -8.562 1 98.5 331 LYS A O 1
ATOM 2467 N N . THR A 1 332 ? 14.68 -38.531 -7.305 1 98.19 332 THR A N 1
ATOM 2468 C CA . THR A 1 332 ? 14.727 -37.25 -6.645 1 98.19 332 THR A CA 1
ATOM 2469 C C . THR A 1 332 ? 16.094 -36.594 -6.84 1 98.19 332 THR A C 1
ATOM 2471 O O . THR A 1 332 ? 17.078 -37.25 -7.125 1 98.19 332 THR A O 1
ATOM 2474 N N . GLU A 1 333 ? 16.062 -35.219 -6.84 1 97.56 333 GLU A N 1
ATOM 2475 C CA . GLU A 1 333 ? 17.281 -34.438 -6.914 1 97.56 333 GLU A CA 1
ATOM 2476 C C . GLU A 1 333 ? 17.156 -33.156 -6.078 1 97.56 333 GLU A C 1
ATOM 2478 O O . GLU A 1 333 ? 16.172 -32.406 -6.203 1 97.56 333 GLU A O 1
ATOM 2483 N N . ILE A 1 334 ? 18.078 -32.969 -5.199 1 97 334 ILE A N 1
ATOM 2484 C CA . ILE A 1 334 ? 18.125 -31.719 -4.473 1 97 334 ILE A CA 1
ATOM 2485 C C . ILE A 1 334 ? 18.75 -30.625 -5.359 1 97 334 ILE A C 1
ATOM 2487 O O . ILE A 1 334 ? 19.906 -30.734 -5.758 1 97 334 ILE A O 1
ATOM 2491 N N . LEU A 1 335 ? 17.938 -29.672 -5.695 1 93.94 335 LEU A N 1
ATOM 2492 C CA . LEU A 1 335 ? 18.391 -28.531 -6.488 1 93.94 335 LEU A CA 1
ATOM 2493 C C . LEU A 1 335 ? 18.922 -27.422 -5.594 1 93.94 335 LEU A C 1
ATOM 2495 O O . LEU A 1 335 ? 18.203 -26.938 -4.719 1 93.94 335 LEU A O 1
ATOM 2499 N N . LEU A 1 336 ? 20.109 -27.078 -5.812 1 92.38 336 LEU A N 1
ATOM 2500 C CA . LEU A 1 336 ? 20.719 -25.969 -5.07 1 92.38 336 LEU A CA 1
ATOM 2501 C C . LEU A 1 336 ? 20.516 -24.656 -5.797 1 92.38 336 LEU A C 1
ATOM 2503 O O . LEU A 1 336 ? 20.531 -24.609 -7.031 1 92.38 336 LEU A O 1
ATOM 2507 N N . PRO A 1 337 ? 20.25 -23.562 -5.043 1 87.69 337 PRO A N 1
ATOM 2508 C CA . PRO A 1 337 ? 20.062 -22.266 -5.68 1 87.69 337 PRO A CA 1
ATOM 2509 C C . PRO A 1 337 ? 21.297 -21.797 -6.449 1 87.69 337 PRO A C 1
ATOM 2511 O O . PRO A 1 337 ? 22.422 -22.078 -6.039 1 87.69 337 PRO A O 1
ATOM 2514 N N . LYS A 1 338 ? 20.812 -21.188 -7.594 1 81.5 338 LYS A N 1
ATOM 2515 C CA . LYS A 1 338 ? 21.875 -20.547 -8.383 1 81.5 338 LYS A CA 1
ATOM 2516 C C . LYS A 1 338 ? 21.922 -19.047 -8.117 1 81.5 338 LYS A C 1
ATOM 2518 O O . LYS A 1 338 ? 20.922 -18.344 -8.289 1 81.5 338 LYS A O 1
ATOM 2523 N N . GLY A 1 339 ? 22.844 -18.516 -7.352 1 85.19 339 GLY A N 1
ATOM 2524 C CA . GLY A 1 339 ? 22.953 -17.078 -7.113 1 85.19 339 GLY A CA 1
ATOM 2525 C C . GLY A 1 339 ? 22.359 -16.641 -5.789 1 85.19 339 GLY A C 1
ATOM 2526 O O . GLY A 1 339 ? 22.266 -17.438 -4.855 1 85.19 339 GLY A O 1
ATOM 2527 N N . ARG A 1 340 ? 21.844 -15.383 -5.781 1 90.12 340 ARG A N 1
ATOM 2528 C CA . ARG A 1 340 ? 21.453 -14.773 -4.512 1 90.12 340 ARG A CA 1
ATOM 2529 C C . ARG A 1 340 ? 19.938 -14.875 -4.301 1 90.12 340 ARG A C 1
ATOM 2531 O O . ARG A 1 340 ? 19.469 -14.938 -3.164 1 90.12 340 ARG A O 1
ATOM 2538 N N . SER A 1 341 ? 19.188 -14.875 -5.375 1 89.81 341 SER A N 1
ATOM 2539 C CA . SER A 1 341 ? 17.719 -14.875 -5.301 1 89.81 341 SER A CA 1
ATOM 2540 C C . SER A 1 341 ? 17.188 -16.266 -4.996 1 89.81 341 SER A C 1
ATOM 2542 O O . SER A 1 341 ? 17.719 -17.266 -5.5 1 89.81 341 SER A O 1
ATOM 2544 N N . ASN A 1 342 ? 16.109 -16.312 -4.164 1 88.25 342 ASN A N 1
ATOM 2545 C CA . ASN A 1 342 ? 15.5 -17.594 -3.791 1 88.25 342 ASN A CA 1
ATOM 2546 C C . ASN A 1 342 ? 16.531 -18.562 -3.24 1 88.25 342 ASN A C 1
ATOM 2548 O O . ASN A 1 342 ? 16.719 -19.656 -3.779 1 88.25 342 ASN A O 1
ATOM 2552 N N . ARG A 1 343 ? 17.094 -18.312 -2.178 1 89.75 343 ARG A N 1
ATOM 2553 C CA . ARG A 1 343 ? 18.328 -18.891 -1.667 1 89.75 343 ARG A CA 1
ATOM 2554 C C . ARG A 1 343 ? 18.094 -20.266 -1.059 1 89.75 343 ARG A C 1
ATOM 2556 O O . ARG A 1 343 ? 19.031 -20.938 -0.626 1 89.75 343 ARG A O 1
ATOM 2563 N N . SER A 1 344 ? 16.922 -20.75 -1.031 1 92.88 344 SER A N 1
ATOM 2564 C CA . SER A 1 344 ? 16.672 -22.062 -0.432 1 92.88 344 SER A CA 1
ATOM 2565 C C . SER A 1 344 ? 16.828 -23.172 -1.451 1 92.88 344 SER A C 1
ATOM 2567 O O . SER A 1 344 ? 16.547 -23 -2.637 1 92.88 344 SER A O 1
ATOM 2569 N N . PRO A 1 345 ? 17.328 -24.375 -0.957 1 94.62 345 PRO A N 1
ATOM 2570 C CA . PRO A 1 345 ? 17.266 -25.547 -1.823 1 94.62 345 PRO A CA 1
ATOM 2571 C C . PRO A 1 345 ? 15.828 -26.031 -2.066 1 94.62 345 PRO A C 1
ATOM 2573 O O . PRO A 1 345 ? 14.906 -25.609 -1.36 1 94.62 345 PRO A O 1
ATOM 2576 N N . SER A 1 346 ? 15.703 -26.797 -3.098 1 94.31 346 SER A N 1
ATOM 2577 C CA . SER A 1 346 ? 14.43 -27.453 -3.363 1 94.31 346 SER A CA 1
ATOM 2578 C C . SER A 1 346 ? 14.641 -28.906 -3.795 1 94.31 346 SER A C 1
ATOM 2580 O O . SER A 1 346 ? 15.703 -29.266 -4.305 1 94.31 346 SER A O 1
ATOM 2582 N N . LEU A 1 347 ? 13.695 -29.703 -3.484 1 96.88 347 LEU A N 1
ATOM 2583 C CA . LEU A 1 347 ? 13.719 -31.094 -3.883 1 96.88 347 LEU A CA 1
ATOM 2584 C C . LEU A 1 347 ? 12.852 -31.328 -5.117 1 96.88 347 LEU A C 1
ATOM 2586 O O . LEU A 1 347 ? 11.625 -31.172 -5.062 1 96.88 347 LEU A O 1
ATOM 2590 N N . GLN A 1 348 ? 13.508 -31.672 -6.195 1 96.19 348 GLN A N 1
ATOM 2591 C CA . GLN A 1 348 ? 12.805 -32.062 -7.402 1 96.19 348 GLN A CA 1
ATOM 2592 C C . GLN A 1 348 ? 12.43 -33.562 -7.344 1 96.19 348 GLN A C 1
ATOM 2594 O O . GLN A 1 348 ? 13.289 -34.406 -7.098 1 96.19 348 GLN A O 1
ATOM 2599 N N . VAL A 1 349 ? 11.203 -33.844 -7.512 1 97.19 349 VAL A N 1
ATOM 2600 C CA . VAL A 1 349 ? 10.703 -35.219 -7.539 1 97.19 349 VAL A CA 1
ATOM 2601 C C . VAL A 1 349 ? 10.133 -35.531 -8.922 1 97.19 349 VAL A C 1
ATOM 2603 O O . VAL A 1 349 ? 9.148 -34.906 -9.352 1 97.19 349 VAL A O 1
ATOM 2606 N N . ASN A 1 350 ? 10.734 -36.406 -9.594 1 97 350 ASN A N 1
ATOM 2607 C CA . ASN A 1 350 ? 10.281 -36.875 -10.898 1 97 350 ASN A CA 1
ATOM 2608 C C . ASN A 1 350 ? 9.82 -38.344 -10.844 1 97 350 ASN A C 1
ATOM 2610 O O . ASN A 1 350 ? 10.312 -39.125 -10.016 1 97 350 ASN A O 1
ATOM 2614 N N . TRP A 1 351 ? 8.867 -38.688 -11.727 1 97.94 351 TRP A N 1
ATOM 2615 C CA . TRP A 1 351 ? 8.477 -40.094 -11.789 1 97.94 351 TRP A CA 1
ATOM 2616 C C . TRP A 1 351 ? 8.141 -40.531 -13.219 1 97.94 351 TRP A C 1
ATOM 2618 O O . TRP A 1 351 ? 8.023 -39.656 -14.109 1 97.94 351 TRP A O 1
ATOM 2628 N N . ASP A 1 352 ? 8.125 -41.781 -13.414 1 97.75 352 ASP A N 1
ATOM 2629 C CA . ASP A 1 352 ? 7.742 -42.375 -14.688 1 97.75 352 ASP A CA 1
ATOM 2630 C C . ASP A 1 352 ? 6.223 -42.406 -14.852 1 97.75 352 ASP A C 1
ATOM 2632 O O . ASP A 1 352 ? 5.535 -43.156 -14.172 1 97.75 352 ASP A O 1
ATOM 2636 N N . ILE A 1 353 ? 5.785 -41.688 -15.789 1 95.88 353 ILE A N 1
ATOM 2637 C CA . ILE A 1 353 ? 4.348 -41.5 -15.961 1 95.88 353 ILE A CA 1
ATOM 2638 C C . ILE A 1 353 ? 3.705 -42.844 -16.375 1 95.88 353 ILE A C 1
ATOM 2640 O O . ILE A 1 353 ? 2.508 -43.031 -16.156 1 95.88 353 ILE A O 1
ATOM 2644 N N . SER A 1 354 ? 4.422 -43.781 -16.969 1 96 354 SER A N 1
ATOM 2645 C CA . SER A 1 354 ? 3.9 -45.094 -17.359 1 96 354 SER A CA 1
ATOM 2646 C C . SER A 1 354 ? 3.643 -45.969 -16.141 1 96 354 SER A C 1
ATOM 2648 O O . SER A 1 354 ? 2.771 -46.844 -16.172 1 96 354 SER A O 1
ATOM 2650 N N . LEU A 1 355 ? 4.363 -45.75 -15.094 1 96.81 355 LEU A N 1
ATOM 2651 C CA . LEU A 1 355 ? 4.207 -46.5 -13.852 1 96.81 355 LEU A CA 1
ATOM 2652 C C . LEU A 1 355 ? 3.271 -45.781 -12.891 1 96.81 355 LEU A C 1
ATOM 2654 O O . LEU A 1 355 ? 2.508 -46.406 -12.164 1 96.81 355 LEU A O 1
ATOM 2658 N N . ILE A 1 356 ? 3.389 -44.531 -12.906 1 97.62 356 ILE A N 1
ATOM 2659 C CA . ILE A 1 356 ? 2.59 -43.656 -12.047 1 97.62 356 ILE A CA 1
ATOM 2660 C C . ILE A 1 356 ? 1.83 -42.656 -12.906 1 97.62 356 ILE A C 1
ATOM 2662 O O . ILE A 1 356 ? 2.338 -41.562 -13.195 1 97.62 356 ILE A O 1
ATOM 2666 N N . PRO A 1 357 ? 0.625 -42.938 -13.258 1 95.75 357 PRO A N 1
ATOM 2667 C CA . PRO A 1 357 ? -0.095 -42.156 -14.258 1 95.75 357 PRO A CA 1
ATOM 2668 C C . PRO A 1 357 ? -0.72 -40.875 -13.672 1 95.75 357 PRO A C 1
ATOM 2670 O O . PRO A 1 357 ? -1.921 -40.656 -13.836 1 95.75 357 PRO A O 1
ATOM 2673 N N . LEU A 1 358 ? 0.13 -40.031 -12.977 1 95.19 358 LEU A N 1
ATOM 2674 C CA . LEU A 1 358 ? -0.243 -38.719 -12.438 1 95.19 358 LEU A CA 1
ATOM 2675 C C . LEU A 1 358 ? 0.656 -37.625 -13 1 95.19 358 LEU A C 1
ATOM 2677 O O . LEU A 1 358 ? 1.869 -37.812 -13.117 1 95.19 358 LEU A O 1
ATOM 2681 N N . THR A 1 359 ? -0.017 -36.469 -13.414 1 91.94 359 THR A N 1
ATOM 2682 C CA . THR A 1 359 ? 0.753 -35.281 -13.734 1 91.94 359 THR A CA 1
ATOM 2683 C C . THR A 1 359 ? 1.117 -34.531 -12.461 1 91.94 359 THR A C 1
ATOM 2685 O O . THR A 1 359 ? 0.603 -34.812 -11.383 1 91.94 359 THR A O 1
ATOM 2688 N N . GLY A 1 360 ? 2.045 -33.562 -12.57 1 92.75 360 GLY A N 1
ATOM 2689 C CA . GLY A 1 360 ? 2.34 -32.688 -11.445 1 92.75 360 GLY A CA 1
ATOM 2690 C C . GLY A 1 360 ? 1.109 -31.984 -10.906 1 92.75 360 GLY A C 1
ATOM 2691 O O . GLY A 1 360 ? 0.94 -31.875 -9.688 1 92.75 360 GLY A O 1
ATOM 2692 N N . GLN A 1 361 ? 0.264 -31.516 -11.773 1 90.62 361 GLN A N 1
ATOM 2693 C CA . GLN A 1 361 ? -0.978 -30.859 -11.375 1 90.62 361 GLN A CA 1
ATOM 2694 C C . GLN A 1 361 ? -1.851 -31.797 -10.547 1 90.62 361 GLN A C 1
ATOM 2696 O O . GLN A 1 361 ? -2.465 -31.391 -9.562 1 90.62 361 GLN A O 1
ATOM 2701 N N . ASP A 1 362 ? -1.952 -33.062 -11.016 1 92.94 362 ASP A N 1
ATOM 2702 C CA . ASP A 1 362 ? -2.73 -34.031 -10.266 1 92.94 362 ASP A CA 1
ATOM 2703 C C . ASP A 1 362 ? -2.23 -34.156 -8.828 1 92.94 362 ASP A C 1
ATOM 2705 O O . ASP A 1 362 ? -3.023 -34.125 -7.887 1 92.94 362 ASP A O 1
ATOM 2709 N N . VAL A 1 363 ? -0.941 -34.312 -8.727 1 95 363 VAL A N 1
ATOM 2710 C CA . VAL A 1 363 ? -0.342 -34.5 -7.41 1 95 363 VAL A CA 1
ATOM 2711 C C . VAL A 1 363 ? -0.525 -33.25 -6.559 1 95 363 VAL A C 1
ATOM 2713 O O . VAL A 1 363 ? -0.835 -33.344 -5.367 1 95 363 VAL A O 1
ATOM 2716 N N . GLU A 1 364 ? -0.283 -32.094 -7.172 1 94.06 364 GLU A N 1
ATOM 2717 C CA . GLU A 1 364 ? -0.485 -30.844 -6.469 1 94.06 364 GLU A CA 1
ATOM 2718 C C . GLU A 1 364 ? -1.909 -30.734 -5.934 1 94.06 364 GLU A C 1
ATOM 2720 O O . GLU A 1 364 ? -2.117 -30.328 -4.785 1 94.06 364 GLU A O 1
ATOM 2725 N N . GLU A 1 365 ? -2.908 -31.062 -6.699 1 92.56 365 GLU A N 1
ATOM 2726 C CA . GLU A 1 365 ? -4.312 -31 -6.309 1 92.56 365 GLU A CA 1
ATOM 2727 C C . GLU A 1 365 ? -4.633 -31.984 -5.199 1 92.56 365 GLU A C 1
ATOM 2729 O O . GLU A 1 365 ? -5.359 -31.672 -4.258 1 92.56 365 GLU A O 1
ATOM 2734 N N . LEU A 1 366 ? -4.121 -33.219 -5.34 1 95.88 366 LEU A N 1
ATOM 2735 C CA . LEU A 1 366 ? -4.387 -34.25 -4.355 1 95.88 366 LEU A CA 1
ATOM 2736 C C . LEU A 1 366 ? -3.773 -33.906 -3.006 1 95.88 366 LEU A C 1
ATOM 2738 O O . LEU A 1 366 ? -4.383 -34.125 -1.959 1 95.88 366 LEU A O 1
ATOM 2742 N N . LEU A 1 367 ? -2.598 -33.312 -3.027 1 96.94 367 LEU A N 1
ATOM 2743 C CA . LEU A 1 367 ? -1.955 -32.875 -1.79 1 96.94 367 LEU A CA 1
ATOM 2744 C C . LEU A 1 367 ? -2.682 -31.688 -1.187 1 96.94 367 LEU A C 1
ATOM 2746 O O . LEU A 1 367 ? -2.75 -31.547 0.037 1 96.94 367 LEU A O 1
ATOM 2750 N N . TRP A 1 368 ? -3.18 -30.844 -2.041 1 95.38 368 TRP A N 1
ATOM 2751 C CA . TRP A 1 368 ? -3.963 -29.688 -1.609 1 95.38 368 TRP A CA 1
ATOM 2752 C C . TRP A 1 368 ? -5.219 -30.141 -0.864 1 95.38 368 TRP A C 1
ATOM 2754 O O . TRP A 1 368 ? -5.629 -29.5 0.108 1 95.38 368 TRP A O 1
ATOM 2764 N N . GLU A 1 369 ? -5.801 -31.203 -1.271 1 94.88 369 GLU A N 1
ATOM 2765 C CA . GLU A 1 369 ? -7.039 -31.688 -0.675 1 94.88 369 GLU A CA 1
ATOM 2766 C C . GLU A 1 369 ? -6.754 -32.625 0.495 1 94.88 369 GLU A C 1
ATOM 2768 O O . GLU A 1 369 ? -7.668 -33 1.231 1 94.88 369 GLU A O 1
ATOM 2773 N N . ASN A 1 370 ? -5.551 -32.906 0.703 1 94.81 370 ASN A N 1
ATOM 2774 C CA . ASN A 1 370 ? -5.113 -33.781 1.774 1 94.81 370 ASN A CA 1
ATOM 2775 C C . ASN A 1 370 ? -5.359 -33.188 3.148 1 94.81 370 ASN A C 1
ATOM 2777 O O . ASN A 1 370 ? -5.656 -31.984 3.258 1 94.81 370 ASN A O 1
ATOM 2781 N N . ASN A 1 371 ? -5.359 -34.062 4.172 1 94.69 371 ASN A N 1
ATOM 2782 C CA . ASN A 1 371 ? -5.379 -33.625 5.566 1 94.69 371 ASN A CA 1
ATOM 2783 C C . ASN A 1 371 ? -4.16 -34.156 6.328 1 94.69 371 ASN A C 1
ATOM 2785 O O . ASN A 1 371 ? -4.059 -35.344 6.602 1 94.69 371 ASN A O 1
ATOM 2789 N N . PRO A 1 372 ? -3.324 -33.219 6.758 1 96.19 372 PRO A N 1
ATOM 2790 C CA . PRO A 1 372 ? -3.297 -31.766 6.523 1 96.19 372 PRO A CA 1
ATOM 2791 C C . PRO A 1 372 ? -3.062 -31.406 5.055 1 96.19 372 PRO A C 1
ATOM 2793 O O . PRO A 1 372 ? -2.473 -32.188 4.312 1 96.19 372 PRO A O 1
ATOM 2796 N N . ARG A 1 373 ? -3.588 -30.234 4.719 1 97.31 373 ARG A N 1
ATOM 2797 C CA . ARG A 1 373 ? -3.316 -29.672 3.4 1 97.31 373 ARG A CA 1
ATOM 2798 C C . ARG A 1 373 ? -1.825 -29.406 3.213 1 97.31 373 ARG A C 1
ATOM 2800 O O . ARG A 1 373 ? -1.155 -28.922 4.125 1 97.31 373 ARG A O 1
ATOM 2807 N N . ILE A 1 374 ? -1.286 -29.766 2.043 1 97.88 374 ILE A N 1
ATOM 2808 C CA . ILE A 1 374 ? 0.117 -29.547 1.71 1 97.88 374 ILE A CA 1
ATOM 2809 C C . ILE A 1 374 ? 0.222 -28.797 0.386 1 97.88 374 ILE A C 1
ATOM 2811 O O . ILE A 1 374 ? -0.353 -29.219 -0.621 1 97.88 374 ILE A O 1
ATOM 2815 N N . ALA A 1 375 ? 0.902 -27.656 0.44 1 96.44 375 ALA A N 1
ATOM 2816 C CA . ALA A 1 375 ? 1.166 -26.906 -0.779 1 96.44 375 ALA A CA 1
ATOM 2817 C C . ALA A 1 375 ? 2.572 -27.172 -1.303 1 96.44 375 ALA A C 1
ATOM 2819 O O . ALA A 1 375 ? 3.557 -26.984 -0.588 1 96.44 375 ALA A O 1
ATOM 2820 N N . VAL A 1 376 ? 2.637 -27.609 -2.555 1 94.25 376 VAL A N 1
ATOM 2821 C CA . VAL A 1 376 ? 3.932 -27.875 -3.176 1 94.25 376 VAL A CA 1
ATOM 2822 C C . VAL A 1 376 ? 4.051 -27.078 -4.473 1 94.25 376 VAL A C 1
ATOM 2824 O O . VAL A 1 376 ? 3.098 -26.422 -4.895 1 94.25 376 VAL A O 1
ATOM 2827 N N . SER A 1 377 ? 5.223 -27.125 -5.07 1 78.75 377 SER A N 1
ATOM 2828 C CA . SER A 1 377 ? 5.586 -26.5 -6.336 1 78.75 377 SER A CA 1
ATOM 2829 C C . SER A 1 377 ? 5.484 -24.984 -6.246 1 78.75 377 SER A C 1
ATOM 2831 O O . SER A 1 377 ? 4.434 -24.406 -6.539 1 78.75 377 SER A O 1
ATOM 2833 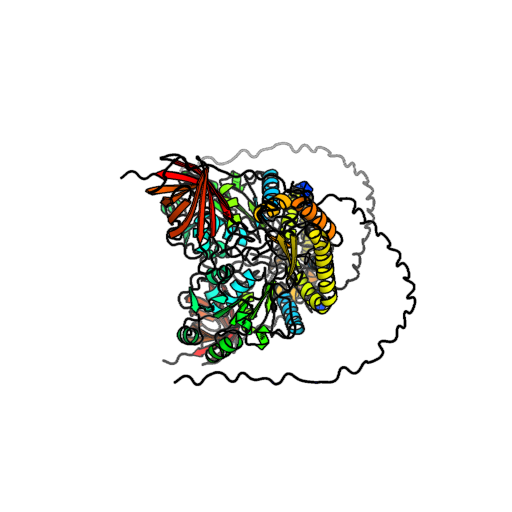N N . GLY A 1 378 ? 6.512 -24.375 -5.746 1 62.22 378 GLY A N 1
ATOM 2834 C CA . GLY A 1 378 ? 6.613 -22.953 -5.48 1 62.22 378 GLY A CA 1
ATOM 2835 C C . GLY A 1 378 ? 6.672 -22.109 -6.742 1 62.22 378 GLY A C 1
ATOM 2836 O O . GLY A 1 378 ? 6.477 -22.625 -7.844 1 62.22 378 GLY A O 1
ATOM 2837 N N . ALA A 1 379 ? 6.926 -20.891 -6.418 1 54.06 379 ALA A N 1
ATOM 2838 C CA . ALA A 1 379 ? 7.039 -19.875 -7.457 1 54.06 379 ALA A CA 1
ATOM 2839 C C . ALA A 1 379 ? 8.031 -20.297 -8.539 1 54.06 379 ALA A C 1
ATOM 2841 O O . ALA A 1 379 ? 9.125 -20.781 -8.234 1 54.06 379 ALA A O 1
ATOM 2842 N N . GLY A 1 380 ? 7.621 -20.25 -9.727 1 49.84 380 GLY A N 1
ATOM 2843 C CA . GLY A 1 380 ? 8.547 -20.516 -10.82 1 49.84 380 GLY A CA 1
ATOM 2844 C C . GLY A 1 380 ? 8.609 -21.969 -11.219 1 49.84 380 GLY A C 1
ATOM 2845 O O . GLY A 1 380 ? 9.312 -22.328 -12.164 1 49.84 380 GLY A O 1
ATOM 2846 N N . SER A 1 381 ? 8.102 -22.844 -10.312 1 44.22 381 SER A N 1
ATOM 2847 C CA . SER A 1 381 ? 8.273 -24.281 -10.539 1 44.22 381 SER A CA 1
ATOM 2848 C C . SER A 1 381 ? 7.719 -24.688 -11.898 1 44.22 381 SER A C 1
ATOM 2850 O O . SER A 1 381 ? 8.141 -25.703 -12.461 1 44.22 381 SER A O 1
ATOM 2852 N N . TYR A 1 382 ? 6.719 -24.031 -12.234 1 46.97 382 TYR A N 1
ATOM 2853 C CA . TYR A 1 382 ? 6.234 -24.562 -13.508 1 46.97 382 TYR A CA 1
ATOM 2854 C C . TYR A 1 382 ? 6.09 -23.438 -14.539 1 46.97 382 TYR A C 1
ATOM 2856 O O . TYR A 1 382 ? 5.477 -23.625 -15.586 1 46.97 382 TYR A O 1
ATOM 2864 N N . LEU A 1 383 ? 7.277 -22.594 -14.555 1 44.66 383 LEU A N 1
ATOM 2865 C CA . LEU A 1 383 ? 7.285 -21.75 -15.75 1 44.66 383 LEU A CA 1
ATOM 2866 C C . LEU A 1 383 ? 7.543 -22.594 -17 1 44.66 383 LEU A C 1
ATOM 2868 O O . LEU A 1 383 ? 8.289 -23.578 -16.938 1 44.66 383 LEU A O 1
ATOM 2872 N N . PRO A 1 384 ? 6.945 -22.141 -18.234 1 43.91 384 PRO A N 1
ATOM 2873 C CA . PRO A 1 384 ? 6.301 -20.828 -18.078 1 43.91 384 PRO A CA 1
ATOM 2874 C C . PRO A 1 384 ? 5.043 -20.891 -17.219 1 43.91 384 PRO A C 1
ATOM 2876 O O . PRO A 1 384 ? 4.711 -19.906 -16.547 1 43.91 384 PRO A O 1
ATOM 2879 N N . PHE A 1 385 ? 3.633 -21.703 -17.953 1 53.94 385 PHE A N 1
ATOM 2880 C CA . PHE A 1 385 ? 2.25 -21.406 -17.594 1 53.94 385 PHE A CA 1
ATOM 2881 C C . PHE A 1 385 ? 1.602 -22.594 -16.891 1 53.94 385 PHE A C 1
ATOM 2883 O O . PHE A 1 385 ? 1.835 -23.75 -17.281 1 53.94 385 PHE A O 1
ATOM 2890 N N . PRO A 1 386 ? 0.908 -22.406 -15.609 1 59.66 386 PRO A N 1
ATOM 2891 C CA . PRO A 1 386 ? 0.039 -23.438 -15.047 1 59.66 386 PRO A CA 1
ATOM 2892 C C . PRO A 1 386 ? -0.799 -24.156 -16.109 1 59.66 386 PRO A C 1
ATOM 2894 O O . PRO A 1 386 ? -1.08 -23.578 -17.172 1 59.66 386 PRO A O 1
ATOM 2897 N N . PRO A 1 387 ? -1.103 -25.312 -16.125 1 71.06 387 PRO A N 1
ATOM 2898 C CA . PRO A 1 387 ? -0.886 -26.344 -15.094 1 71.06 387 PRO A CA 1
ATOM 2899 C C . PRO A 1 387 ? 0.37 -27.172 -15.344 1 71.06 387 PRO A C 1
ATOM 2901 O O . PRO A 1 387 ? 0.81 -27.297 -16.484 1 71.06 387 PRO A O 1
ATOM 2904 N N . ASN A 1 388 ? 0.951 -27.734 -14.375 1 83.62 388 ASN A N 1
ATOM 2905 C CA . ASN A 1 388 ? 2.074 -28.672 -14.43 1 83.62 388 ASN A CA 1
ATOM 2906 C C . ASN A 1 388 ? 1.673 -30 -15.055 1 83.62 388 ASN A C 1
ATOM 2908 O O . ASN A 1 388 ? 1.17 -30.891 -14.367 1 83.62 388 ASN A O 1
ATOM 2912 N N . ARG A 1 389 ? 1.99 -30.156 -16.375 1 84 389 ARG A N 1
ATOM 2913 C CA . ARG A 1 389 ? 1.591 -31.359 -17.094 1 84 389 ARG A CA 1
ATOM 2914 C C . ARG A 1 389 ? 2.688 -32.406 -17.031 1 84 389 ARG A C 1
ATOM 2916 O O . ARG A 1 389 ? 2.488 -33.531 -17.484 1 84 389 ARG A O 1
ATOM 2923 N N . GLU A 1 390 ? 3.758 -32.094 -16.438 1 89.06 390 GLU A N 1
ATOM 2924 C CA . GLU A 1 390 ? 4.879 -33 -16.312 1 89.06 390 GLU A CA 1
ATOM 2925 C C . GLU A 1 390 ? 4.734 -33.875 -15.062 1 89.06 390 GLU A C 1
ATOM 2927 O O . GLU A 1 390 ? 4.074 -33.469 -14.102 1 89.06 390 GLU A O 1
ATOM 2932 N N . PRO A 1 391 ? 5.297 -35.062 -15.172 1 93.94 391 PRO A N 1
ATOM 2933 C CA . PRO A 1 391 ? 5.227 -35.938 -14 1 93.94 391 PRO A CA 1
ATOM 2934 C C . PRO A 1 391 ? 6.266 -35.594 -12.938 1 93.94 391 PRO A C 1
ATOM 2936 O O . PRO A 1 391 ? 7.156 -36.375 -12.648 1 93.94 391 PRO A O 1
ATOM 2939 N N . ASN A 1 392 ? 6.117 -34.406 -12.391 1 94.94 392 ASN A N 1
ATOM 2940 C CA . ASN A 1 392 ? 7.051 -33.969 -11.352 1 94.94 392 ASN A CA 1
ATOM 2941 C C . ASN A 1 392 ? 6.414 -32.938 -10.422 1 94.94 392 ASN A C 1
ATOM 2943 O O . ASN A 1 392 ? 5.359 -32.406 -10.734 1 94.94 392 ASN A O 1
ATOM 2947 N N . ILE A 1 393 ? 6.953 -32.75 -9.289 1 95.25 393 ILE A N 1
ATOM 2948 C CA . ILE A 1 393 ? 6.668 -31.672 -8.367 1 95.25 393 ILE A CA 1
ATOM 2949 C C . ILE A 1 393 ? 7.965 -31.188 -7.715 1 95.25 393 ILE A C 1
ATOM 2951 O O . ILE A 1 393 ? 8.992 -31.859 -7.805 1 95.25 393 ILE A O 1
ATOM 2955 N N . ARG A 1 394 ? 7.883 -30.031 -7.145 1 95.06 394 ARG A N 1
ATOM 2956 C CA . ARG A 1 394 ? 8.992 -29.469 -6.371 1 95.06 394 ARG A CA 1
ATOM 2957 C C . ARG A 1 394 ? 8.57 -29.203 -4.93 1 95.06 394 ARG A C 1
ATOM 2959 O O . ARG A 1 394 ? 7.457 -28.734 -4.68 1 95.06 394 ARG A O 1
ATOM 2966 N N . ILE A 1 395 ? 9.445 -29.531 -4.02 1 96.81 395 ILE A N 1
ATOM 2967 C CA . ILE A 1 395 ? 9.195 -29.344 -2.596 1 96.81 395 ILE A CA 1
ATOM 2968 C C . ILE A 1 395 ? 10.242 -28.406 -2.008 1 96.81 395 ILE A C 1
ATOM 2970 O O . ILE A 1 395 ? 11.445 -28.688 -2.084 1 96.81 395 ILE A O 1
ATOM 2974 N N . ASN A 1 396 ? 9.844 -27.312 -1.47 1 96.38 396 ASN A N 1
ATOM 2975 C CA . ASN A 1 396 ? 10.734 -26.344 -0.836 1 96.38 396 ASN A CA 1
ATOM 2976 C C . ASN A 1 396 ? 10.703 -26.469 0.684 1 96.38 396 ASN A C 1
ATOM 2978 O O . ASN A 1 396 ? 9.664 -26.25 1.31 1 96.38 396 ASN A O 1
ATOM 2982 N N . PRO A 1 397 ? 11.758 -26.734 1.329 1 97.06 397 PRO A N 1
ATOM 2983 C CA . PRO A 1 397 ? 11.75 -27.031 2.766 1 97.06 397 PRO A CA 1
ATOM 2984 C C . PRO A 1 397 ? 11.891 -25.766 3.619 1 97.06 397 PRO A C 1
ATOM 2986 O O . PRO A 1 397 ? 11.812 -25.844 4.848 1 97.06 397 PRO A O 1
ATOM 2989 N N . SER A 1 398 ? 12.062 -24.578 3.031 1 96.06 398 SER A N 1
ATOM 2990 C CA . SER A 1 398 ? 12.539 -23.391 3.742 1 96.06 398 SER A CA 1
ATOM 2991 C C . SER A 1 398 ? 11.5 -22.906 4.742 1 96.06 398 SER A C 1
ATOM 2993 O O . SER A 1 398 ? 11.82 -22.141 5.656 1 96.06 398 SER A O 1
ATOM 2995 N N . GLN A 1 399 ? 10.242 -23.312 4.57 1 96.44 399 GLN A N 1
ATOM 2996 C CA . GLN A 1 399 ? 9.203 -22.781 5.453 1 96.44 399 GLN A CA 1
ATOM 2997 C C . GLN A 1 399 ? 8.617 -23.891 6.32 1 96.44 399 GLN A C 1
ATOM 2999 O O . GLN A 1 399 ? 7.57 -23.703 6.949 1 96.44 399 GLN A O 1
ATOM 3004 N N . LEU A 1 400 ? 9.242 -25.031 6.379 1 97.56 400 LEU A N 1
ATOM 3005 C CA . LEU A 1 400 ? 8.766 -26.156 7.168 1 97.56 400 LEU A CA 1
ATOM 3006 C C . LEU A 1 400 ? 9.141 -26 8.633 1 97.56 400 LEU A C 1
ATOM 3008 O O . LEU A 1 400 ? 10.102 -25.281 8.961 1 97.56 400 LEU A O 1
ATOM 3012 N N . MET A 1 401 ? 8.367 -26.609 9.453 1 96.69 401 MET A N 1
ATOM 3013 C CA . MET A 1 401 ? 8.711 -26.875 10.844 1 96.69 401 MET A CA 1
ATOM 3014 C C . MET A 1 401 ? 9.078 -28.328 11.055 1 96.69 401 MET A C 1
ATOM 3016 O O . MET A 1 401 ? 8.734 -29.188 10.234 1 96.69 401 MET A O 1
ATOM 3020 N N . ALA A 1 402 ? 9.742 -28.531 12.211 1 97.25 402 ALA A N 1
ATOM 3021 C CA . ALA A 1 402 ? 10.141 -29.906 12.531 1 97.25 402 ALA A CA 1
ATOM 3022 C C . ALA A 1 402 ? 8.93 -30.844 12.5 1 97.25 402 ALA A C 1
ATOM 3024 O O . ALA A 1 402 ? 7.891 -30.547 13.086 1 97.25 402 ALA A O 1
ATOM 3025 N N . GLY A 1 403 ? 9.055 -31.828 11.82 1 98.38 403 GLY A N 1
ATOM 3026 C CA . GLY A 1 403 ? 7.996 -32.844 11.734 1 98.38 403 GLY A CA 1
ATOM 3027 C C . GLY A 1 403 ? 7.191 -32.75 10.453 1 98.38 403 GLY A C 1
ATOM 3028 O O . GLY A 1 403 ? 6.59 -33.719 10.023 1 98.38 403 GLY A O 1
ATOM 3029 N N . GLU A 1 404 ? 7.203 -31.625 9.836 1 98.44 404 GLU A N 1
ATOM 3030 C CA . GLU A 1 404 ? 6.41 -31.453 8.625 1 98.44 404 GLU A CA 1
ATOM 3031 C C . GLU A 1 404 ? 7.035 -32.188 7.441 1 98.44 404 GLU A C 1
ATOM 3033 O O . GLU A 1 404 ? 6.328 -32.625 6.527 1 98.44 404 GLU A O 1
ATOM 3038 N N . GLU A 1 405 ? 8.359 -32.375 7.438 1 98.62 405 GLU A N 1
ATOM 3039 C CA . GLU A 1 405 ? 9.016 -33.156 6.398 1 98.62 405 GLU A CA 1
ATOM 3040 C C . GLU A 1 405 ? 8.539 -34.594 6.418 1 98.62 405 GLU A C 1
ATOM 3042 O O . GLU A 1 405 ? 8.43 -35.25 5.367 1 98.62 405 GLU A O 1
ATOM 3047 N N . LYS A 1 406 ? 8.227 -35.125 7.594 1 98.75 406 LYS A N 1
ATOM 3048 C CA . LYS A 1 406 ? 7.723 -36.469 7.707 1 98.75 406 LYS A CA 1
ATOM 3049 C C . LYS A 1 406 ? 6.309 -36.594 7.141 1 98.75 406 LYS A C 1
ATOM 3051 O O . LYS A 1 406 ? 5.973 -37.594 6.488 1 98.75 406 LYS A O 1
ATOM 3056 N N . VAL A 1 407 ? 5.52 -35.562 7.477 1 98.75 407 VAL A N 1
ATOM 3057 C CA . VAL A 1 407 ? 4.148 -35.531 6.973 1 98.75 407 VAL A CA 1
ATOM 3058 C C . VAL A 1 407 ? 4.156 -35.469 5.449 1 98.75 407 VAL A C 1
ATOM 3060 O O . VAL A 1 407 ? 3.416 -36.219 4.785 1 98.75 407 VAL A O 1
ATOM 3063 N N . ILE A 1 408 ? 5 -34.656 4.848 1 98.69 408 ILE A N 1
ATOM 3064 C CA . ILE A 1 408 ? 5.109 -34.531 3.4 1 98.69 408 ILE A CA 1
ATOM 3065 C C . ILE A 1 408 ? 5.598 -35.844 2.785 1 98.69 408 ILE A C 1
ATOM 3067 O O . ILE A 1 408 ? 5.023 -36.312 1.807 1 98.69 408 ILE A O 1
ATOM 3071 N N . ALA A 1 409 ? 6.641 -36.406 3.396 1 98.81 409 ALA A N 1
ATOM 3072 C CA . ALA A 1 409 ? 7.199 -37.656 2.887 1 98.81 409 ALA A CA 1
ATOM 3073 C C . ALA A 1 409 ? 6.137 -38.75 2.846 1 98.81 409 ALA A C 1
ATOM 3075 O O . ALA A 1 409 ? 6.008 -39.469 1.845 1 98.81 409 ALA A O 1
ATOM 3076 N N . LYS A 1 410 ? 5.438 -38.844 3.9 1 98.69 410 LYS A N 1
ATOM 3077 C CA . LYS A 1 410 ? 4.406 -39.875 3.982 1 98.69 410 LYS A CA 1
ATOM 3078 C C . LYS A 1 410 ? 3.32 -39.656 2.936 1 98.69 410 LYS A C 1
ATOM 3080 O O . LYS A 1 410 ? 2.91 -40.594 2.25 1 98.69 410 LYS A O 1
ATOM 3085 N N . SER A 1 411 ? 2.812 -38.469 2.865 1 98.56 411 SER A N 1
ATOM 3086 C CA . SER A 1 411 ? 1.703 -38.125 1.97 1 98.56 411 SER A CA 1
ATOM 3087 C C . SER A 1 411 ? 2.094 -38.344 0.511 1 98.56 411 SER A C 1
ATOM 3089 O O . SER A 1 411 ? 1.334 -38.938 -0.263 1 98.56 411 SER A O 1
ATOM 3091 N N . VAL A 1 412 ? 3.26 -37.875 0.122 1 98.5 412 VAL A N 1
ATOM 3092 C CA . VAL A 1 412 ? 3.705 -38.031 -1.261 1 98.5 412 VAL A CA 1
ATOM 3093 C C . VAL A 1 412 ? 4.008 -39.469 -1.569 1 98.5 412 VAL A C 1
ATOM 3095 O O . VAL A 1 412 ? 3.682 -39.969 -2.65 1 98.5 412 VAL A O 1
ATOM 3098 N N . TYR A 1 413 ? 4.66 -40.156 -0.629 1 98.56 413 TYR A N 1
ATOM 3099 C CA . TYR A 1 413 ? 4.941 -41.594 -0.791 1 98.56 413 TYR A CA 1
ATOM 3100 C C . TYR A 1 413 ? 3.658 -42.375 -1.043 1 98.56 413 TYR A C 1
ATOM 3102 O O . TYR A 1 413 ? 3.592 -43.188 -1.97 1 98.56 413 TYR A O 1
ATOM 3110 N N . ASP A 1 414 ? 2.668 -42.125 -0.189 1 98.06 414 ASP A N 1
ATOM 3111 C CA . ASP A 1 414 ? 1.401 -42.844 -0.312 1 98.06 414 ASP A CA 1
ATOM 3112 C C . ASP A 1 414 ? 0.752 -42.594 -1.67 1 98.06 414 ASP A C 1
ATOM 3114 O O . ASP A 1 414 ? 0.24 -43.5 -2.305 1 98.06 414 ASP A O 1
ATOM 3118 N N . LEU A 1 415 ? 0.791 -41.406 -2.104 1 97.56 415 LEU A N 1
ATOM 3119 C CA . LEU A 1 415 ? 0.16 -41.031 -3.355 1 97.56 415 LEU A CA 1
ATOM 3120 C C . LEU A 1 415 ? 0.865 -41.656 -4.547 1 97.56 415 LEU A C 1
ATOM 3122 O O . LEU A 1 415 ? 0.211 -42.156 -5.465 1 97.56 415 LEU A O 1
ATOM 3126 N N . LEU A 1 416 ? 2.191 -41.656 -4.562 1 98.12 416 LEU A N 1
ATOM 3127 C CA . LEU A 1 416 ? 2.947 -42.125 -5.711 1 98.12 416 LEU A CA 1
ATOM 3128 C C . LEU A 1 416 ? 3.018 -43.656 -5.715 1 98.12 416 LEU A C 1
ATOM 3130 O O . LEU A 1 416 ? 3.135 -44.281 -6.777 1 98.12 416 LEU A O 1
ATOM 3134 N N . SER A 1 417 ? 2.914 -44.25 -4.555 1 98.12 417 SER A N 1
ATOM 3135 C CA . SER A 1 417 ? 2.945 -45.719 -4.461 1 98.12 417 SER A CA 1
ATOM 3136 C C . SER A 1 417 ? 1.609 -46.312 -4.871 1 98.12 417 SER A C 1
ATOM 3138 O O . SER A 1 417 ? 1.561 -47.438 -5.355 1 98.12 417 SER A O 1
ATOM 3140 N N . ASN A 1 418 ? 0.566 -45.625 -4.57 1 97.19 418 ASN A N 1
ATOM 3141 C CA . ASN A 1 418 ? -0.788 -46.031 -4.918 1 97.19 418 ASN A CA 1
ATOM 3142 C C . ASN A 1 418 ? -1.569 -44.906 -5.582 1 97.19 418 ASN A C 1
ATOM 3144 O O . ASN A 1 418 ? -2.564 -44.438 -5.031 1 97.19 418 ASN A O 1
ATOM 3148 N N . PRO A 1 419 ? -1.218 -44.594 -6.762 1 96.88 419 PRO A N 1
ATOM 3149 C CA . PRO A 1 419 ? -1.865 -43.469 -7.422 1 96.88 419 PRO A CA 1
ATOM 3150 C C . PRO A 1 419 ? -3.35 -43.688 -7.688 1 96.88 419 PRO A C 1
ATOM 3152 O O . PRO A 1 419 ? -3.727 -44.75 -8.195 1 96.88 419 PRO A O 1
ATOM 3155 N N . PRO A 1 420 ? -4.133 -42.781 -7.297 1 95.62 420 PRO A N 1
ATOM 3156 C CA . PRO A 1 420 ? -5.551 -42.906 -7.637 1 95.62 420 PRO A CA 1
ATOM 3157 C C . PRO A 1 420 ? -5.816 -42.75 -9.133 1 95.62 420 PRO A C 1
ATOM 3159 O O . PRO A 1 420 ? -5.004 -42.156 -9.852 1 95.62 420 PRO A O 1
ATOM 3162 N N . LYS A 1 421 ? -6.941 -43.219 -9.586 1 91.81 421 LYS A N 1
ATOM 3163 C CA . LYS A 1 421 ? -7.367 -43 -10.969 1 91.81 421 LYS A CA 1
ATOM 3164 C C . LYS A 1 421 ? -8 -41.625 -11.133 1 91.81 421 LYS A C 1
ATOM 3166 O O . LYS A 1 421 ? -8.938 -41.281 -10.414 1 91.81 421 LYS A O 1
ATOM 3171 N N . MET A 1 422 ? -7.352 -40.875 -12.023 1 91.12 422 MET A N 1
ATOM 3172 C CA . MET A 1 422 ? -7.887 -39.562 -12.289 1 91.12 422 MET A CA 1
ATOM 3173 C C . MET A 1 422 ? -8.898 -39.594 -13.422 1 91.12 422 MET A C 1
ATOM 3175 O O . MET A 1 422 ? -8.688 -40.25 -14.43 1 91.12 422 MET A O 1
ATOM 3179 N N . GLN A 1 423 ? -10.023 -38.906 -13.227 1 86.44 423 GLN A N 1
ATOM 3180 C CA . GLN A 1 423 ? -11.023 -38.812 -14.281 1 86.44 423 GLN A CA 1
ATOM 3181 C C . GLN A 1 423 ? -10.727 -37.656 -15.219 1 86.44 423 GLN A C 1
ATOM 3183 O O . GLN A 1 423 ? -10.641 -36.5 -14.781 1 86.44 423 GLN A O 1
ATOM 3188 N N . LYS A 1 424 ? -10.5 -37.969 -16.516 1 87 424 LYS A N 1
ATOM 3189 C CA . LYS A 1 424 ? -10.273 -36.938 -17.531 1 87 424 LYS A CA 1
ATOM 3190 C C . LYS A 1 424 ? -11.203 -37.156 -18.719 1 87 424 LYS A C 1
ATOM 3192 O O . LYS A 1 424 ? -11.547 -38.281 -19.062 1 87 424 LYS A O 1
ATOM 3197 N N . PRO A 1 425 ? -11.539 -36.031 -19.312 1 89.56 425 PRO A N 1
ATOM 3198 C CA . PRO A 1 425 ? -12.336 -36.156 -20.531 1 89.56 425 PRO A CA 1
ATOM 3199 C C . PRO A 1 425 ? -11.625 -36.969 -21.609 1 89.56 425 PRO A C 1
ATOM 3201 O O . PRO A 1 425 ? -10.406 -36.875 -21.766 1 89.56 425 PRO A O 1
ATOM 3204 N N . SER A 1 426 ? -12.461 -37.844 -22.312 1 90.5 426 SER A N 1
ATOM 3205 C CA . SER A 1 426 ? -11.891 -38.688 -23.344 1 90.5 426 SER A CA 1
ATOM 3206 C C . SER A 1 426 ? -12.875 -38.906 -24.484 1 90.5 426 SER A C 1
ATOM 3208 O O . SER A 1 426 ? -14.031 -38.469 -24.406 1 90.5 426 SER A O 1
ATOM 3210 N N . GLY A 1 427 ? -12.32 -39.531 -25.688 1 94.75 427 GLY A N 1
ATOM 3211 C CA . GLY A 1 427 ? -13.148 -39.812 -26.844 1 94.75 427 GLY A CA 1
ATOM 3212 C C . GLY A 1 427 ? -13 -38.781 -27.953 1 94.75 427 GLY A C 1
ATOM 3213 O O . GLY A 1 427 ? -12.367 -37.75 -27.75 1 94.75 427 GLY A O 1
ATOM 3214 N N . PRO A 1 428 ? -13.539 -39.062 -29.094 1 96.81 428 PRO A N 1
ATOM 3215 C CA . PRO A 1 428 ? -13.445 -38.125 -30.234 1 96.81 428 PRO A CA 1
ATOM 3216 C C . PRO A 1 428 ? -14.336 -36.906 -30.062 1 96.81 428 PRO A C 1
ATOM 3218 O O . PRO A 1 428 ? -15.391 -37 -29.422 1 96.81 428 PRO A O 1
ATOM 3221 N N . ALA A 1 429 ? -13.938 -35.875 -30.688 1 97.69 429 ALA A N 1
ATOM 3222 C CA . ALA A 1 429 ? -14.719 -34.656 -30.672 1 97.69 429 ALA A CA 1
ATOM 3223 C C . ALA A 1 429 ? -16.109 -34.875 -31.266 1 97.69 429 ALA A C 1
ATOM 3225 O O . ALA A 1 429 ? -16.25 -35.5 -32.312 1 97.69 429 ALA A O 1
ATOM 3226 N N . ALA A 1 430 ? -17.047 -34.344 -30.641 1 96.62 430 ALA A N 1
ATOM 3227 C CA . ALA A 1 430 ? -18.422 -34.531 -31.094 1 96.62 430 ALA A CA 1
ATOM 3228 C C . ALA A 1 430 ? -18.766 -33.531 -32.219 1 96.62 430 ALA A C 1
ATOM 3230 O O . ALA A 1 430 ? -19.688 -33.75 -33 1 96.62 430 ALA A O 1
ATOM 3231 N N . PHE A 1 431 ? -18.016 -32.469 -32.25 1 95.25 431 PHE A N 1
ATOM 3232 C CA . PHE A 1 431 ? -18.312 -31.375 -33.188 1 95.25 431 PHE A CA 1
ATOM 3233 C C . PHE A 1 431 ? -17.031 -30.781 -33.75 1 95.25 431 PHE A C 1
ATOM 3235 O O . PHE A 1 431 ? -15.945 -31.016 -33.219 1 95.25 431 PHE A O 1
ATOM 3242 N N . ASN A 1 432 ? -17.234 -30.094 -34.906 1 97.06 432 ASN A N 1
ATOM 3243 C CA . ASN A 1 432 ? -16.188 -29.234 -35.406 1 97.06 432 ASN A CA 1
ATOM 3244 C C . ASN A 1 432 ? -16.422 -27.766 -35.031 1 97.06 432 ASN A C 1
ATOM 3246 O O . ASN A 1 432 ? -17.375 -27.156 -35.531 1 97.06 432 ASN A O 1
ATOM 3250 N N . LEU A 1 433 ? -15.539 -27.219 -34.312 1 97.5 433 LEU A N 1
ATOM 3251 C CA . LEU A 1 433 ? -15.75 -25.891 -33.719 1 97.5 433 LEU A CA 1
ATOM 3252 C C . LEU A 1 433 ? -14.992 -24.828 -34.531 1 97.5 433 LEU A C 1
ATOM 3254 O O . LEU A 1 433 ? -14.961 -23.672 -34.125 1 97.5 433 LEU A O 1
ATOM 3258 N N . SER A 1 434 ? -14.367 -25.141 -35.625 1 97.88 434 SER A N 1
ATOM 3259 C CA . SER A 1 434 ? -13.641 -24.172 -36.438 1 97.88 434 SER A CA 1
ATOM 3260 C C . SER A 1 434 ? -14.547 -23.016 -36.875 1 97.88 434 SER A C 1
ATOM 3262 O O . SER A 1 434 ? -15.703 -23.219 -37.219 1 97.88 434 SER A O 1
ATOM 3264 N N . GLY A 1 435 ? -14.047 -21.812 -36.781 1 97.25 435 GLY A N 1
ATOM 3265 C CA . GLY A 1 435 ? -14.805 -20.625 -37.125 1 97.25 435 GLY A CA 1
ATOM 3266 C C . GLY A 1 435 ? -14.68 -19.5 -36.125 1 97.25 435 GLY A C 1
ATOM 3267 O O . GLY A 1 435 ? -13.828 -19.531 -35.25 1 97.25 435 GLY A O 1
ATOM 3268 N N . LEU A 1 436 ? -15.453 -18.438 -36.375 1 98.06 436 LEU A N 1
ATOM 3269 C CA . LEU A 1 436 ? -15.492 -17.266 -35.5 1 98.06 436 LEU A CA 1
ATOM 3270 C C . LEU A 1 436 ? -16.594 -17.406 -34.469 1 98.06 436 LEU A C 1
ATOM 3272 O O . LEU A 1 436 ? -17.703 -17.859 -34.781 1 98.06 436 LEU A O 1
ATOM 3276 N N . TRP A 1 437 ? -16.266 -17.078 -33.219 1 98.5 437 TRP A N 1
ATOM 3277 C CA . TRP A 1 437 ? -17.203 -17.172 -32.125 1 98.5 437 TRP A CA 1
ATOM 3278 C C . TRP A 1 437 ? -17.297 -15.859 -31.344 1 98.5 437 TRP A C 1
ATOM 3280 O O . TRP A 1 437 ? -16.281 -15.258 -31.016 1 98.5 437 TRP A O 1
ATOM 3290 N N . ASP A 1 438 ? -18.5 -15.344 -31.109 1 98.5 438 ASP A N 1
ATOM 3291 C CA . ASP A 1 438 ? -18.75 -14.227 -30.203 1 98.5 438 ASP A CA 1
ATOM 3292 C C . ASP A 1 438 ? -18.688 -14.68 -28.75 1 98.5 438 ASP A C 1
ATOM 3294 O O . ASP A 1 438 ? -19.516 -15.469 -28.297 1 98.5 438 ASP A O 1
ATOM 3298 N N . LEU A 1 439 ? -17.734 -14.219 -28.062 1 98.44 439 LEU A N 1
ATOM 3299 C CA . LEU A 1 439 ? -17.453 -14.648 -26.703 1 98.44 439 LEU A CA 1
ATOM 3300 C C . LEU A 1 439 ? -17.891 -13.594 -25.688 1 98.44 439 LEU A C 1
ATOM 3302 O O . LEU A 1 439 ? -17.516 -12.422 -25.828 1 98.44 439 LEU A O 1
ATOM 3306 N N . GLU A 1 440 ? -18.688 -13.969 -24.766 1 98.62 440 GLU A N 1
ATOM 3307 C CA . GLU A 1 440 ? -19.094 -13.125 -23.656 1 98.62 440 GLU A CA 1
ATOM 3308 C C . GLU A 1 440 ? -18.531 -13.648 -22.328 1 98.62 440 GLU A C 1
ATOM 3310 O O . GLU A 1 440 ? -18.719 -14.812 -21.984 1 98.62 440 GLU A O 1
ATOM 3315 N N . ILE A 1 441 ? -17.844 -12.844 -21.641 1 98.5 441 ILE A N 1
ATOM 3316 C CA . ILE A 1 441 ? -17.297 -13.211 -20.328 1 98.5 441 ILE A CA 1
ATOM 3317 C C . ILE A 1 441 ? -17.984 -12.391 -19.25 1 98.5 441 ILE A C 1
ATOM 3319 O O . ILE A 1 441 ? -18.094 -11.164 -19.359 1 98.5 441 ILE A O 1
ATOM 3323 N N . GLN A 1 442 ? -18.438 -13.055 -18.281 1 98.5 442 GLN A N 1
ATOM 3324 C CA . GLN A 1 442 ? -18.984 -12.414 -17.078 1 98.5 442 GLN A CA 1
ATOM 3325 C C . GLN A 1 442 ? -17.969 -12.383 -15.961 1 98.5 442 GLN A C 1
ATOM 3327 O O . GLN A 1 442 ? -17.891 -13.305 -15.141 1 98.5 442 GLN A O 1
ATOM 3332 N N . PHE A 1 443 ? -17.297 -11.273 -15.875 1 98.12 443 PHE A N 1
ATOM 3333 C CA . PHE A 1 443 ? -16.391 -11.062 -14.75 1 98.12 443 PHE A CA 1
ATOM 3334 C C . PHE A 1 443 ? -17.172 -10.734 -13.484 1 98.12 443 PHE A C 1
ATOM 3336 O O . PHE A 1 443 ? -18.406 -10.641 -13.516 1 98.12 443 PHE A O 1
ATOM 3343 N N . VAL A 1 444 ? -16.5 -10.547 -12.43 1 97.5 444 VAL A N 1
ATOM 3344 C CA . VAL A 1 444 ? -17.156 -10.422 -11.133 1 97.5 444 VAL A CA 1
ATOM 3345 C C . VAL A 1 444 ? -18.031 -9.18 -11.102 1 97.5 444 VAL A C 1
ATOM 3347 O O . VAL A 1 444 ? -19.094 -9.172 -10.469 1 97.5 444 VAL A O 1
ATOM 3350 N N . ALA A 1 445 ? -17.609 -8.031 -11.82 1 97.94 445 ALA A N 1
ATOM 3351 C CA . ALA A 1 445 ? -18.391 -6.801 -11.742 1 97.94 445 ALA A CA 1
ATOM 3352 C C . ALA A 1 445 ? -18.625 -6.203 -13.125 1 97.94 445 ALA A C 1
ATOM 3354 O O . ALA A 1 445 ? -18.906 -5.012 -13.258 1 97.94 445 ALA A O 1
ATOM 3355 N N . SER A 1 446 ? -18.453 -7.027 -14.18 1 97.19 446 SER A N 1
ATOM 3356 C CA . SER A 1 446 ? -18.703 -6.531 -15.531 1 97.19 446 SER A CA 1
ATOM 3357 C C . SER A 1 446 ? -18.953 -7.676 -16.5 1 97.19 446 SER A C 1
ATOM 3359 O O . SER A 1 446 ? -18.656 -8.836 -16.203 1 97.19 446 SER A O 1
ATOM 3361 N N . ILE A 1 447 ? -19.562 -7.395 -17.578 1 97.56 447 ILE A N 1
ATOM 3362 C CA . ILE A 1 447 ? -19.719 -8.273 -18.734 1 97.56 447 ILE A CA 1
ATOM 3363 C C . ILE A 1 447 ? -18.984 -7.695 -19.938 1 97.56 447 ILE A C 1
ATOM 3365 O O . ILE A 1 447 ? -19.156 -6.523 -20.266 1 97.56 447 ILE A O 1
ATOM 3369 N N . VAL A 1 448 ? -18.141 -8.477 -20.531 1 97.5 448 VAL A N 1
ATOM 3370 C CA . VAL A 1 448 ? -17.297 -7.984 -21.625 1 97.5 448 VAL A CA 1
ATOM 3371 C C . VAL A 1 448 ? -17.453 -8.898 -22.844 1 97.5 448 VAL A C 1
ATOM 3373 O O . VAL A 1 448 ? -17.484 -10.125 -22.703 1 97.5 448 VAL A O 1
ATOM 3376 N N . ASN A 1 449 ? -17.547 -8.289 -23.984 1 97.31 449 ASN A N 1
ATOM 3377 C CA . ASN A 1 449 ? -17.609 -9.039 -25.234 1 97.31 449 ASN A CA 1
ATOM 3378 C C . ASN A 1 449 ? -16.219 -9.18 -25.875 1 97.31 449 ASN A C 1
ATOM 3380 O O . ASN A 1 449 ? -15.477 -8.203 -25.969 1 97.31 449 ASN A O 1
ATOM 3384 N N . GLN A 1 450 ? -15.906 -10.453 -26.25 1 97.75 450 GLN A N 1
ATOM 3385 C CA . GLN A 1 450 ? -14.648 -10.82 -26.891 1 97.75 450 GLN A CA 1
ATOM 3386 C C . GLN A 1 450 ? -14.883 -11.773 -28.062 1 97.75 450 GLN A C 1
ATOM 3388 O O . GLN A 1 450 ? -16 -11.883 -28.562 1 97.75 450 GLN A O 1
ATOM 3393 N N . THR A 1 451 ? -13.695 -12.32 -28.625 1 98 451 THR A N 1
ATOM 3394 C CA . THR A 1 451 ? -13.852 -13.164 -29.812 1 98 451 THR A CA 1
ATOM 3395 C C . THR A 1 451 ? -12.867 -14.336 -29.766 1 98 451 THR A C 1
ATOM 3397 O O . THR A 1 451 ? -11.703 -14.156 -29.406 1 98 451 THR A O 1
ATOM 3400 N N . PHE A 1 452 ? -13.398 -15.547 -30.141 1 98.06 452 PHE A N 1
ATOM 3401 C CA . PHE A 1 452 ? -12.547 -16.672 -30.484 1 98.06 452 PHE A CA 1
ATOM 3402 C C . PHE A 1 452 ? -12.477 -16.859 -32 1 98.06 452 PHE A C 1
ATOM 3404 O O . PHE A 1 452 ? -13.5 -16.781 -32.688 1 98.06 452 PHE A O 1
ATOM 3411 N N . MET A 1 453 ? -11.328 -17 -32.469 1 98.38 453 MET A N 1
ATOM 3412 C CA . MET A 1 453 ? -11.086 -17.562 -33.812 1 98.38 453 MET A CA 1
ATOM 3413 C C . MET A 1 453 ? -10.453 -18.938 -33.688 1 98.38 453 MET A C 1
ATOM 3415 O O . MET A 1 453 ? -9.266 -19.062 -33.375 1 98.38 453 MET A O 1
ATOM 3419 N N . LEU A 1 454 ? -11.195 -20.047 -34.125 1 98.12 454 LEU A N 1
ATOM 3420 C CA . LEU A 1 454 ? -10.758 -21.406 -33.812 1 98.12 454 LEU A CA 1
ATOM 3421 C C . LEU A 1 454 ? -10.5 -22.203 -35.094 1 98.12 454 LEU A C 1
ATOM 3423 O O . LEU A 1 454 ? -11.211 -22.031 -36.094 1 98.12 454 LEU A O 1
ATOM 3427 N N . GLU A 1 455 ? -9.516 -23 -35.031 1 98.25 455 GLU A N 1
ATOM 3428 C CA . GLU A 1 455 ? -9.242 -24.078 -35.969 1 98.25 455 GLU A CA 1
ATOM 3429 C C . GLU A 1 455 ? -9.133 -25.422 -35.25 1 98.25 455 GLU A C 1
ATOM 3431 O O . GLU A 1 455 ? -8.523 -25.5 -34.188 1 98.25 455 GLU A O 1
ATOM 3436 N N . GLN A 1 456 ? -9.75 -26.484 -35.844 1 97.94 456 GLN A N 1
ATOM 3437 C CA . GLN A 1 456 ? -9.789 -27.766 -35.156 1 97.94 456 GLN A CA 1
ATOM 3438 C C . GLN A 1 456 ? -9.234 -28.875 -36.062 1 97.94 456 GLN A C 1
ATOM 3440 O O . GLN A 1 456 ? -9.523 -28.922 -37.25 1 97.94 456 GLN A O 1
ATOM 3445 N N . LYS A 1 457 ? -8.43 -29.672 -35.531 1 98.12 457 LYS A N 1
ATOM 3446 C CA . LYS A 1 457 ? -7.941 -30.922 -36.125 1 98.12 457 LYS A CA 1
ATOM 3447 C C . LYS A 1 457 ? -8.148 -32.094 -35.156 1 98.12 457 LYS A C 1
ATOM 3449 O O . LYS A 1 457 ? -7.336 -32.312 -34.281 1 98.12 457 LYS A O 1
ATOM 3454 N N . GLY A 1 458 ? -9.156 -32.875 -35.5 1 97.5 458 GLY A N 1
ATOM 3455 C CA . GLY A 1 458 ? -9.523 -33.906 -34.562 1 97.5 458 GLY A CA 1
ATOM 3456 C C . GLY A 1 458 ? -9.984 -33.344 -33.219 1 97.5 458 GLY A C 1
ATOM 3457 O O . GLY A 1 458 ? -10.914 -32.531 -33.188 1 97.5 458 GLY A O 1
ATOM 3458 N N . ASN A 1 459 ? -9.281 -33.719 -32.188 1 98.12 459 ASN A N 1
ATOM 3459 C CA . ASN A 1 459 ? -9.641 -33.219 -30.844 1 98.12 459 ASN A CA 1
ATOM 3460 C C . ASN A 1 459 ? -8.906 -31.922 -30.5 1 98.12 459 ASN A C 1
ATOM 3462 O O . ASN A 1 459 ? -9.258 -31.234 -29.531 1 98.12 459 ASN A O 1
ATOM 3466 N N . GLU A 1 460 ? -7.93 -31.531 -31.312 1 97.75 460 GLU A N 1
ATOM 3467 C CA . GLU A 1 460 ? -7.078 -30.406 -30.984 1 97.75 460 GLU A CA 1
ATOM 3468 C C . GLU A 1 460 ? -7.656 -29.094 -31.531 1 97.75 460 GLU A C 1
ATOM 3470 O O . GLU A 1 460 ? -8.203 -29.078 -32.625 1 97.75 460 GLU A O 1
ATOM 3475 N N . ILE A 1 461 ? -7.594 -28.141 -30.734 1 97.75 461 ILE A N 1
ATOM 3476 C CA . ILE A 1 461 ? -8.07 -26.812 -31.109 1 97.75 461 ILE A CA 1
ATOM 3477 C C . ILE A 1 461 ? -6.922 -25.812 -31.047 1 97.75 461 ILE A C 1
ATOM 3479 O O . ILE A 1 461 ? -6.109 -25.844 -30.109 1 97.75 461 ILE A O 1
ATOM 3483 N N . PHE A 1 462 ? -6.82 -24.891 -32.031 1 97.56 462 PHE A N 1
ATOM 3484 C CA . PHE A 1 462 ? -5.875 -23.781 -32.094 1 97.56 462 PHE A CA 1
ATOM 3485 C C . PHE A 1 462 ? -6.547 -22.516 -32.594 1 97.56 462 PHE A C 1
ATOM 3487 O O . PHE A 1 462 ? -7.637 -22.578 -33.188 1 97.56 462 PHE A O 1
ATOM 3494 N N . GLY A 1 463 ? -5.898 -21.422 -32.281 1 97.5 463 GLY A N 1
ATOM 3495 C CA . GLY A 1 463 ? -6.438 -20.203 -32.844 1 97.5 463 GLY A CA 1
ATOM 3496 C C . GLY A 1 463 ? -6.047 -18.969 -32.062 1 97.5 463 GLY A C 1
ATOM 3497 O O . GLY A 1 463 ? -4.93 -18.875 -31.547 1 97.5 463 GLY A O 1
ATOM 3498 N N . THR A 1 464 ? -6.988 -17.969 -32.125 1 97.62 464 THR A N 1
ATOM 3499 C CA . THR A 1 464 ? -6.707 -16.688 -31.484 1 97.62 464 THR A CA 1
ATOM 3500 C C . THR A 1 464 ? -7.855 -16.266 -30.578 1 97.62 464 THR A C 1
ATOM 3502 O O . THR A 1 464 ? -9.023 -16.391 -30.953 1 97.62 464 THR A O 1
ATOM 3505 N N . HIS A 1 465 ? -7.547 -15.914 -29.391 1 97.62 465 HIS A N 1
ATOM 3506 C CA . HIS A 1 465 ? -8.445 -15.258 -28.453 1 97.62 465 HIS A CA 1
ATOM 3507 C C . HIS A 1 465 ? -8.25 -13.742 -28.469 1 97.62 465 HIS A C 1
ATOM 3509 O O . HIS A 1 465 ? -7.188 -13.25 -28.078 1 97.62 465 HIS A O 1
ATOM 3515 N N . HIS A 1 466 ? -9.203 -12.953 -28.953 1 96.62 466 HIS A N 1
ATOM 3516 C CA . HIS A 1 466 ? -9.172 -11.5 -28.875 1 96.62 466 HIS A CA 1
ATOM 3517 C C . HIS A 1 466 ? -9.766 -11 -27.578 1 96.62 466 HIS A C 1
ATOM 3519 O O . HIS A 1 466 ? -10.977 -10.773 -27.484 1 96.62 466 HIS A O 1
ATOM 3525 N N . ALA A 1 467 ? -8.891 -10.797 -26.641 1 94.5 467 ALA A N 1
ATOM 3526 C CA . ALA A 1 467 ? -9.305 -10.352 -25.312 1 94.5 467 ALA A CA 1
ATOM 3527 C C . ALA A 1 467 ? -9.305 -8.828 -25.219 1 94.5 467 ALA A C 1
ATOM 3529 O O . ALA A 1 467 ? -9.25 -8.133 -26.25 1 94.5 467 ALA A O 1
ATOM 3530 N N . SER A 1 468 ? -9.492 -8.266 -24.078 1 89.25 468 SER A N 1
ATOM 3531 C CA . SER A 1 468 ? -9.602 -6.824 -23.875 1 89.25 468 SER A CA 1
ATOM 3532 C C . SER A 1 468 ? -8.266 -6.129 -24.156 1 89.25 468 SER A C 1
ATOM 3534 O O . SER A 1 468 ? -8.242 -4.996 -24.641 1 89.25 468 SER A O 1
ATOM 3536 N N . PHE A 1 469 ? -7.156 -6.684 -23.828 1 82.06 469 PHE A N 1
ATOM 3537 C CA . PHE A 1 469 ? -5.816 -6.133 -24 1 82.06 469 PHE A CA 1
ATOM 3538 C C . PHE A 1 469 ? -5.359 -6.277 -25.453 1 82.06 469 PHE A C 1
ATOM 3540 O O . PHE A 1 469 ? -4.664 -5.406 -25.969 1 82.06 469 PHE A O 1
ATOM 3547 N N . GLY A 1 470 ? -5.699 -7.465 -26.047 1 85.75 470 GLY A N 1
ATOM 3548 C CA . GLY A 1 470 ? -5.262 -7.766 -27.406 1 85.75 470 GLY A CA 1
ATOM 3549 C C . GLY A 1 470 ? -5.383 -9.234 -27.75 1 85.75 470 GLY A C 1
ATOM 3550 O O . GLY A 1 470 ? -5.883 -10.031 -26.953 1 85.75 470 GLY A O 1
ATOM 3551 N N . PRO A 1 471 ? -4.961 -9.516 -28.953 1 93.25 471 PRO A N 1
ATOM 3552 C CA . PRO A 1 471 ? -5.02 -10.914 -29.391 1 93.25 471 PRO A CA 1
ATOM 3553 C C . PRO A 1 471 ? -3.945 -11.781 -28.75 1 93.25 471 PRO A C 1
ATOM 3555 O O . PRO A 1 471 ? -2.826 -11.32 -28.516 1 93.25 471 PRO A O 1
ATOM 3558 N N . ARG A 1 472 ? -4.297 -13.047 -28.484 1 92.94 472 ARG A N 1
ATOM 3559 C CA . ARG A 1 472 ? -3.332 -14.023 -27.969 1 92.94 472 ARG A CA 1
ATOM 3560 C C . ARG A 1 472 ? -3.613 -15.414 -28.531 1 92.94 472 ARG A C 1
ATOM 3562 O O . ARG A 1 472 ? -4.758 -15.742 -28.844 1 92.94 472 ARG A O 1
ATOM 3569 N N . GLU A 1 473 ? -2.604 -16.172 -28.594 1 92.06 473 GLU A N 1
ATOM 3570 C CA . GLU A 1 473 ? -2.734 -17.531 -29.078 1 92.06 473 GLU A CA 1
ATOM 3571 C C . GLU A 1 473 ? -3.473 -18.422 -28.078 1 92.06 473 GLU A C 1
ATOM 3573 O O . GLU A 1 473 ? -3.322 -18.25 -26.875 1 92.06 473 GLU A O 1
ATOM 3578 N N . LEU A 1 474 ? -4.266 -19.297 -28.641 1 95.94 474 LEU A N 1
ATOM 3579 C CA . LEU A 1 474 ? -4.957 -20.25 -27.766 1 95.94 474 LEU A CA 1
ATOM 3580 C C . LEU A 1 474 ? -4.77 -21.688 -28.281 1 95.94 474 LEU A C 1
ATOM 3582 O O . LEU A 1 474 ? -4.539 -21.891 -29.469 1 95.94 474 LEU A O 1
ATOM 3586 N N . THR A 1 475 ? -4.734 -22.578 -27.391 1 94.88 475 THR A N 1
ATOM 3587 C CA . THR A 1 475 ? -4.762 -24.016 -27.641 1 94.88 475 THR A CA 1
ATOM 3588 C C . THR A 1 475 ? -5.852 -24.688 -26.812 1 94.88 475 THR A C 1
ATOM 3590 O O . THR A 1 475 ? -6.336 -24.109 -25.828 1 94.88 475 THR A O 1
ATOM 3593 N N . GLY A 1 476 ? -6.301 -25.859 -27.312 1 95.38 476 GLY A N 1
ATOM 3594 C CA . GLY A 1 476 ? -7.332 -26.547 -26.562 1 95.38 476 GLY A CA 1
ATOM 3595 C C . GLY A 1 476 ? -7.664 -27.922 -27.109 1 95.38 476 GLY A C 1
ATOM 3596 O O . GLY A 1 476 ? -6.949 -28.438 -27.969 1 95.38 476 GLY A O 1
ATOM 3597 N N . THR A 1 477 ? -8.688 -28.469 -26.469 1 96.75 477 THR A N 1
ATOM 3598 C CA . THR A 1 477 ? -9.164 -29.781 -26.891 1 96.75 477 THR A CA 1
ATOM 3599 C C . THR A 1 477 ? -10.68 -29.875 -26.734 1 96.75 477 THR A C 1
ATOM 3601 O O . THR A 1 477 ? -11.273 -29.172 -25.922 1 96.75 477 THR A O 1
ATOM 3604 N N . LEU A 1 478 ? -11.234 -30.672 -27.578 1 97.75 478 LEU A N 1
ATOM 3605 C CA . LEU A 1 478 ? -12.625 -31.109 -27.453 1 97.75 478 LEU A CA 1
ATOM 3606 C C . LEU A 1 478 ? -12.703 -32.625 -27.375 1 97.75 478 LEU A C 1
ATOM 3608 O O . LEU A 1 478 ? -12.234 -33.344 -28.281 1 97.75 478 LEU A O 1
ATOM 3612 N N . HIS A 1 479 ? -13.234 -33.156 -26.344 1 97.88 479 HIS A N 1
ATOM 3613 C CA . HIS A 1 479 ? -13.57 -34.562 -26.188 1 97.88 479 HIS A CA 1
ATOM 3614 C C . HIS A 1 479 ? -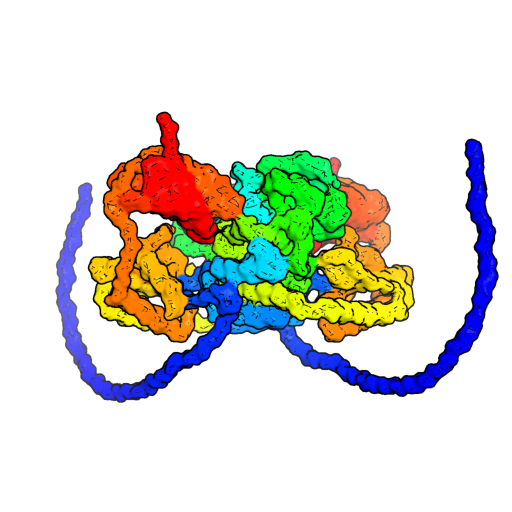15.07 -34.75 -25.938 1 97.88 479 HIS A C 1
ATOM 3616 O O . HIS A 1 479 ? -15.578 -34.344 -24.891 1 97.88 479 HIS A O 1
ATOM 3622 N N . GLY A 1 480 ? -15.656 -35.5 -26.812 1 97.44 480 GLY A N 1
ATOM 3623 C CA . GLY A 1 480 ? -17.109 -35.406 -26.734 1 97.44 480 GLY A CA 1
ATOM 3624 C C . GLY A 1 480 ? -17.609 -33.969 -26.797 1 97.44 480 GLY A C 1
ATOM 3625 O O . GLY A 1 480 ? -17.328 -33.25 -27.75 1 97.44 480 GLY A O 1
ATOM 3626 N N . ASN A 1 481 ? -18.266 -33.562 -25.781 1 97.62 481 ASN A N 1
ATOM 3627 C CA . ASN A 1 481 ? -18.75 -32.219 -25.688 1 97.62 481 ASN A CA 1
ATOM 3628 C C . ASN A 1 481 ? -17.922 -31.375 -24.719 1 97.62 481 ASN A C 1
ATOM 3630 O O . ASN A 1 481 ? -18.156 -30.172 -24.562 1 97.62 481 ASN A O 1
ATOM 3634 N N . ASP A 1 482 ? -16.969 -32 -24.062 1 97.88 482 ASP A N 1
ATOM 3635 C CA . ASP A 1 482 ? -16.156 -31.312 -23.078 1 97.88 482 ASP A CA 1
ATOM 3636 C C . ASP A 1 482 ? -15.062 -30.469 -23.734 1 97.88 482 ASP A C 1
ATOM 3638 O O . ASP A 1 482 ? -14.203 -31 -24.438 1 97.88 482 ASP A O 1
ATOM 3642 N N . ILE A 1 483 ? -15.086 -29.219 -23.516 1 97.81 483 ILE A N 1
ATOM 3643 C CA . ILE A 1 483 ? -14.148 -28.312 -24.188 1 97.81 483 ILE A CA 1
ATOM 3644 C C . ILE A 1 483 ? -13.18 -27.734 -23.156 1 97.81 483 ILE A C 1
ATOM 3646 O O . ILE A 1 483 ? -13.555 -27.453 -22.016 1 97.81 483 ILE A O 1
ATOM 3650 N N . LEU A 1 484 ? -11.938 -27.641 -23.5 1 96.19 484 LEU A N 1
ATOM 3651 C CA . LEU A 1 484 ? -10.875 -26.953 -22.781 1 96.19 484 LEU A CA 1
ATOM 3652 C C . LEU A 1 484 ? -10.102 -26.016 -23.734 1 96.19 484 LEU A C 1
ATOM 3654 O O . LEU A 1 484 ? -9.602 -26.469 -24.766 1 96.19 484 LEU A O 1
ATOM 3658 N N . ILE A 1 485 ? -10.086 -24.719 -23.438 1 96.81 485 ILE A N 1
ATOM 3659 C CA . ILE A 1 485 ? -9.297 -23.75 -24.188 1 96.81 485 ILE A CA 1
ATOM 3660 C C . ILE A 1 485 ? -8.336 -23.031 -23.25 1 96.81 485 ILE A C 1
ATOM 3662 O O . ILE A 1 485 ? -8.742 -22.578 -22.172 1 96.81 485 ILE A O 1
ATOM 3666 N N . ARG A 1 486 ? -7.137 -22.953 -23.594 1 93.62 486 ARG A N 1
ATOM 3667 C CA . ARG A 1 486 ? -6.121 -22.203 -22.875 1 93.62 486 ARG A CA 1
ATOM 3668 C C . ARG A 1 486 ? -5.691 -20.969 -23.656 1 93.62 486 ARG A C 1
ATOM 3670 O O . ARG A 1 486 ? -5.398 -21.062 -24.859 1 93.62 486 ARG A O 1
ATOM 3677 N N . SER A 1 487 ? -5.797 -19.859 -23.078 1 92.88 487 SER A N 1
ATOM 3678 C CA . SER A 1 487 ? -5.379 -18.578 -23.625 1 92.88 487 SER A CA 1
ATOM 3679 C C . SER A 1 487 ? -4.379 -17.875 -22.719 1 92.88 487 SER A C 1
ATOM 3681 O O . SER A 1 487 ? -4.719 -17.484 -21.594 1 92.88 487 SER A O 1
ATOM 3683 N N . SER A 1 488 ? -3.141 -17.688 -23.141 1 86.44 488 SER A N 1
ATOM 3684 C CA . SER A 1 488 ? -2.096 -17.141 -22.281 1 86.44 488 SER A CA 1
ATOM 3685 C C . SER A 1 488 ? -1.415 -15.945 -22.938 1 86.44 488 SER A C 1
ATOM 3687 O O . SER A 1 488 ? -1.328 -15.875 -24.172 1 86.44 488 SER A O 1
ATOM 3689 N N . TYR A 1 489 ? -1.045 -15.023 -22.172 1 86.31 489 TYR A N 1
ATOM 3690 C CA . TYR A 1 489 ? -0.262 -13.859 -22.578 1 86.31 489 TYR A CA 1
ATOM 3691 C C . TYR A 1 489 ? 0.867 -13.602 -21.578 1 86.31 489 TYR A C 1
ATOM 3693 O O . TYR A 1 489 ? 0.618 -13.281 -20.422 1 86.31 489 TYR A O 1
ATOM 3701 N N . THR A 1 490 ? 2.189 -13.68 -22 1 80.44 490 THR A N 1
ATOM 3702 C CA . THR A 1 490 ? 3.318 -13.594 -21.078 1 80.44 490 THR A CA 1
ATOM 3703 C C . THR A 1 490 ? 4.352 -12.594 -21.594 1 80.44 490 THR A C 1
ATOM 3705 O O . THR A 1 490 ? 5.555 -12.773 -21.406 1 80.44 490 THR A O 1
ATOM 3708 N N . LYS A 1 491 ? 3.895 -11.547 -22.156 1 80.44 491 LYS A N 1
ATOM 3709 C CA . LYS A 1 491 ? 4.824 -10.531 -22.656 1 80.44 491 LYS A CA 1
ATOM 3710 C C . LYS A 1 491 ? 4.859 -9.32 -21.719 1 80.44 491 LYS A C 1
ATOM 3712 O O . LYS A 1 491 ? 3.877 -9.023 -21.047 1 80.44 491 LYS A O 1
ATOM 3717 N N . GLN A 1 492 ? 5.977 -8.727 -21.641 1 79.06 492 GLN A N 1
ATOM 3718 C CA . GLN A 1 492 ? 6.164 -7.449 -20.969 1 79.06 492 GLN A CA 1
ATOM 3719 C C . GLN A 1 492 ? 5.777 -7.539 -19.5 1 79.06 492 GLN A C 1
ATOM 3721 O O . GLN A 1 492 ? 5.078 -6.668 -18.984 1 79.06 492 GLN A O 1
ATOM 3726 N N . GLY A 1 493 ? 6.098 -8.68 -18.969 1 80.69 493 GLY A N 1
ATOM 3727 C CA . GLY A 1 493 ? 5.918 -8.844 -17.531 1 80.69 493 GLY A CA 1
ATOM 3728 C C . GLY A 1 493 ? 4.551 -9.391 -17.172 1 80.69 493 GLY A C 1
ATOM 3729 O O . GLY A 1 493 ? 4.344 -9.844 -16.031 1 80.69 493 GLY A O 1
ATOM 3730 N N . VAL A 1 494 ? 3.639 -9.383 -18.094 1 81.31 494 VAL A N 1
ATOM 3731 C CA . VAL A 1 494 ? 2.285 -9.875 -17.859 1 81.31 494 VAL A CA 1
ATOM 3732 C C . VAL A 1 494 ? 2.279 -11.406 -17.891 1 81.31 494 VAL A C 1
ATOM 3734 O O . VAL A 1 494 ? 2.986 -12.023 -18.688 1 81.31 494 VAL A O 1
ATOM 3737 N N . ARG A 1 495 ? 1.476 -11.938 -16.906 1 78.81 495 ARG A N 1
ATOM 3738 C CA . ARG A 1 495 ? 1.378 -13.391 -16.859 1 78.81 495 ARG A CA 1
ATOM 3739 C C . ARG A 1 495 ? -0.077 -13.844 -16.766 1 78.81 495 ARG A C 1
ATOM 3741 O O . ARG A 1 495 ? -0.51 -14.352 -15.719 1 78.81 495 ARG A O 1
ATOM 3748 N N . PHE A 1 496 ? -0.727 -13.781 -17.922 1 85.75 496 PHE A N 1
ATOM 3749 C CA . PHE A 1 496 ? -2.096 -14.281 -17.969 1 85.75 496 PHE A CA 1
ATOM 3750 C C . PHE A 1 496 ? -2.119 -15.758 -18.359 1 85.75 496 PHE A C 1
ATOM 3752 O O . PHE A 1 496 ? -1.441 -16.156 -19.312 1 85.75 496 PHE A O 1
ATOM 3759 N N . ASN A 1 497 ? -2.783 -16.531 -17.625 1 85.75 497 ASN A N 1
ATOM 3760 C CA . ASN A 1 497 ? -3.074 -17.922 -17.953 1 85.75 497 ASN A CA 1
ATOM 3761 C C . ASN A 1 497 ? -4.551 -18.25 -17.75 1 85.75 497 ASN A C 1
ATOM 3763 O O . ASN A 1 497 ? -4.941 -18.766 -16.703 1 85.75 497 ASN A O 1
ATOM 3767 N N . PHE A 1 498 ? -5.258 -18.078 -18.844 1 92.19 498 PHE A N 1
ATOM 3768 C CA . PHE A 1 498 ? -6.699 -18.297 -18.766 1 92.19 498 PHE A CA 1
ATOM 3769 C C . PHE A 1 498 ? -7.059 -19.703 -19.234 1 92.19 498 PHE A C 1
ATOM 3771 O O . PHE A 1 498 ? -6.457 -20.219 -20.188 1 92.19 498 PHE A O 1
ATOM 3778 N N . GLN A 1 499 ? -7.973 -20.281 -18.547 1 93.81 499 GLN A N 1
ATOM 3779 C CA . GLN A 1 499 ? -8.469 -21.609 -18.922 1 93.81 499 GLN A CA 1
ATOM 3780 C C . GLN A 1 499 ? -9.992 -21.625 -19.016 1 93.81 499 GLN A C 1
ATOM 3782 O O . GLN A 1 499 ? -10.672 -21.484 -17.984 1 93.81 499 GLN A O 1
ATOM 3787 N N . PHE A 1 500 ? -10.484 -21.797 -20.234 1 97.38 500 PHE A N 1
ATOM 3788 C CA . PHE A 1 500 ? -11.914 -21.969 -20.469 1 97.38 500 PHE A CA 1
ATOM 3789 C C . PHE A 1 500 ? -12.305 -23.438 -20.422 1 97.38 500 PHE A C 1
ATOM 3791 O O . PHE A 1 500 ? -11.844 -24.234 -21.234 1 97.38 500 PHE A O 1
ATOM 3798 N N . THR A 1 501 ? -13.094 -23.797 -19.5 1 97.12 501 THR A N 1
ATOM 3799 C CA . THR A 1 501 ? -13.633 -25.156 -19.422 1 97.12 501 THR A CA 1
ATOM 3800 C C . THR A 1 501 ? -15.156 -25.141 -19.547 1 97.12 501 THR A C 1
ATOM 3802 O O . THR A 1 501 ? -15.805 -24.203 -19.094 1 97.12 501 THR A O 1
ATOM 3805 N N . GLY A 1 502 ? -15.656 -26.156 -20.188 1 98.06 502 GLY A N 1
ATOM 3806 C CA . GLY A 1 502 ? -17.094 -26.234 -20.328 1 98.06 502 GLY A CA 1
ATOM 3807 C C . GLY A 1 502 ? -17.547 -27.281 -21.328 1 98.06 502 GLY A C 1
ATOM 3808 O O . GLY A 1 502 ? -16.938 -28.344 -21.453 1 98.06 502 GLY A O 1
ATOM 3809 N N . VAL A 1 503 ? -18.734 -26.953 -21.875 1 98.38 503 VAL A N 1
ATOM 3810 C CA . VAL A 1 503 ? -19.328 -27.844 -22.859 1 98.38 503 VAL A CA 1
ATOM 3811 C C . VAL A 1 503 ? -19.641 -27.078 -24.141 1 98.38 503 VAL A C 1
ATOM 3813 O O . VAL A 1 503 ? -19.875 -25.875 -24.109 1 98.38 503 VAL A O 1
ATOM 3816 N N . ALA A 1 504 ? -19.531 -27.844 -25.172 1 98.06 504 ALA A N 1
ATOM 3817 C CA . ALA A 1 504 ? -19.766 -27.234 -26.469 1 98.06 504 ALA A CA 1
ATOM 3818 C C . ALA A 1 504 ? -20.766 -28.062 -27.281 1 98.06 504 ALA A C 1
ATOM 3820 O O . ALA A 1 504 ? -20.891 -29.266 -27.078 1 98.06 504 ALA A O 1
ATOM 3821 N N . ASN A 1 505 ? -21.516 -27.422 -28.125 1 96.38 505 ASN A N 1
ATOM 3822 C CA . ASN A 1 505 ? -22.188 -28.016 -29.266 1 96.38 505 ASN A CA 1
ATOM 3823 C C . ASN A 1 505 ? -21.875 -27.25 -30.562 1 96.38 505 ASN A C 1
ATOM 3825 O O . ASN A 1 505 ? -20.906 -26.516 -30.625 1 96.38 505 ASN A O 1
ATOM 3829 N N . ASN A 1 506 ? -22.672 -27.469 -31.594 1 94.75 506 ASN A N 1
ATOM 3830 C CA . ASN A 1 506 ? -22.328 -26.922 -32.906 1 94.75 506 ASN A CA 1
ATOM 3831 C C . ASN A 1 506 ? -22.359 -25.391 -32.906 1 94.75 506 ASN A C 1
ATOM 3833 O O . ASN A 1 506 ? -21.672 -24.75 -33.719 1 94.75 506 ASN A O 1
ATOM 3837 N N . ASN A 1 507 ? -23.156 -24.828 -31.938 1 97 507 ASN A N 1
ATOM 3838 C CA . ASN A 1 507 ? -23.375 -23.406 -32.094 1 97 507 ASN A CA 1
ATOM 3839 C C . ASN A 1 507 ? -23.188 -22.656 -30.766 1 97 507 ASN A C 1
ATOM 3841 O O . ASN A 1 507 ? -23.203 -21.422 -30.734 1 97 507 ASN A O 1
ATOM 3845 N N . ASN A 1 508 ? -22.984 -23.406 -29.734 1 98.06 508 ASN A N 1
ATOM 3846 C CA . ASN A 1 508 ? -22.875 -22.781 -28.422 1 98.06 508 ASN A CA 1
ATOM 3847 C C . ASN A 1 508 ? -21.812 -23.453 -27.562 1 98.06 508 ASN A C 1
ATOM 3849 O O . ASN A 1 508 ? -21.594 -24.656 -27.672 1 98.06 508 ASN A O 1
ATOM 3853 N N . MET A 1 509 ? -21.203 -22.703 -26.812 1 98.38 509 MET A N 1
ATOM 3854 C CA . MET A 1 509 ? -20.281 -23.156 -25.766 1 98.38 509 MET A CA 1
ATOM 3855 C C . MET A 1 509 ? -20.516 -22.375 -24.484 1 98.38 509 MET A C 1
ATOM 3857 O O . MET A 1 509 ? -20.891 -21.203 -24.516 1 98.38 509 MET A O 1
ATOM 3861 N N . ASN A 1 510 ? -20.312 -22.891 -23.328 1 98.69 510 ASN A N 1
ATOM 3862 C CA . ASN A 1 510 ? -20.375 -22.172 -22.062 1 98.69 510 ASN A CA 1
ATOM 3863 C C . ASN A 1 510 ? -19.656 -22.953 -20.953 1 98.69 510 ASN A C 1
ATOM 3865 O O . ASN A 1 510 ? -19.406 -24.156 -21.094 1 98.69 510 ASN A O 1
ATOM 3869 N N . GLY A 1 511 ? -19.266 -22.266 -19.984 1 98.62 511 GLY A N 1
ATOM 3870 C CA . GLY A 1 511 ? -18.594 -22.922 -18.859 1 98.62 511 GLY A CA 1
ATOM 3871 C C . GLY A 1 511 ? -17.984 -21.938 -17.875 1 98.62 511 GLY A C 1
ATOM 3872 O O . GLY A 1 511 ? -18.562 -20.891 -17.594 1 98.62 511 GLY A O 1
ATOM 3873 N N . ILE A 1 512 ? -16.859 -22.406 -17.25 1 98.38 512 ILE A N 1
ATOM 3874 C CA . ILE A 1 512 ? -16.156 -21.625 -16.234 1 98.38 512 ILE A CA 1
ATOM 3875 C C . ILE A 1 512 ? -14.781 -21.234 -16.75 1 98.38 512 ILE A C 1
ATOM 3877 O O . ILE A 1 512 ? -14.094 -22.031 -17.391 1 98.38 512 ILE A O 1
ATOM 3881 N N . LEU A 1 513 ? -14.5 -20.031 -16.531 1 97.56 513 LEU A N 1
ATOM 3882 C CA . LEU A 1 513 ? -13.203 -19.469 -16.906 1 97.56 513 LEU A CA 1
ATOM 3883 C C . LEU A 1 513 ? -12.328 -19.266 -15.672 1 97.56 513 LEU A C 1
ATOM 3885 O O . LEU A 1 513 ? -12.688 -18.516 -14.758 1 97.56 513 LEU A O 1
ATOM 3889 N N . SER A 1 514 ? -11.172 -20 -15.594 1 94.69 514 SER A N 1
ATOM 3890 C CA . SER A 1 514 ? -10.141 -19.703 -14.594 1 94.69 514 SER A CA 1
ATOM 3891 C C . SER A 1 514 ? -9.25 -18.562 -15.055 1 94.69 514 SER A C 1
ATOM 3893 O O . SER A 1 514 ? -8.664 -18.609 -16.141 1 94.69 514 SER A O 1
ATOM 3895 N N . LEU A 1 515 ? -9.117 -17.594 -14.219 1 93.5 515 LEU A N 1
ATOM 3896 C CA . LEU A 1 515 ? -8.305 -16.422 -14.523 1 93.5 515 LEU A CA 1
ATOM 3897 C C . LEU A 1 515 ? -6.984 -16.469 -13.758 1 93.5 515 LEU A C 1
ATOM 3899 O O . LEU A 1 515 ? -6.34 -15.438 -13.57 1 93.5 515 LEU A O 1
ATOM 3903 N N . GLY A 1 516 ? -6.645 -17.656 -13.258 1 88.62 516 GLY A N 1
ATOM 3904 C CA . GLY A 1 516 ? -5.441 -17.75 -12.453 1 88.62 516 GLY A CA 1
ATOM 3905 C C . GLY A 1 516 ? -5.562 -17.047 -11.109 1 88.62 516 GLY A C 1
ATOM 3906 O O . GLY A 1 516 ? -6.5 -17.312 -10.352 1 88.62 516 GLY A O 1
ATOM 3907 N N . GLU A 1 517 ? -4.684 -16.125 -10.867 1 90.69 517 GLU A N 1
ATOM 3908 C CA . GLU A 1 517 ? -4.66 -15.445 -9.578 1 90.69 517 GLU A CA 1
ATOM 3909 C C . GLU A 1 517 ? -5.82 -14.469 -9.438 1 90.69 517 GLU A C 1
ATOM 3911 O O . GLU A 1 517 ? -6.105 -13.984 -8.344 1 90.69 517 GLU A O 1
ATOM 3916 N N . TYR A 1 518 ? -6.555 -14.25 -10.516 1 93.94 518 TYR A N 1
ATOM 3917 C CA . TYR A 1 518 ? -7.605 -13.234 -10.5 1 93.94 518 TYR A CA 1
ATOM 3918 C C . TYR A 1 518 ? -8.977 -13.875 -10.289 1 93.94 518 TYR A C 1
ATOM 3920 O O . TYR A 1 518 ? -10 -13.219 -10.469 1 93.94 518 TYR A O 1
ATOM 3928 N N . GLY A 1 519 ? -8.992 -15.141 -10.016 1 93 519 GLY A N 1
ATOM 3929 C CA . GLY A 1 519 ? -10.242 -15.797 -9.68 1 93 519 GLY A CA 1
ATOM 3930 C C . GLY A 1 519 ? -10.883 -16.5 -10.859 1 93 519 GLY A C 1
ATOM 3931 O O . GLY A 1 519 ? -10.211 -17.203 -11.609 1 93 519 GLY A O 1
ATOM 3932 N N . ARG A 1 520 ? -12.203 -16.422 -10.875 1 95.56 520 ARG A N 1
ATOM 3933 C CA . ARG A 1 520 ? -12.977 -17.125 -11.891 1 95.56 520 ARG A CA 1
ATOM 3934 C C . ARG A 1 520 ? -14.023 -16.219 -12.516 1 95.56 520 ARG A C 1
ATOM 3936 O O . ARG A 1 520 ? -14.367 -15.18 -11.953 1 95.56 520 ARG A O 1
ATOM 3943 N N . ALA A 1 521 ? -14.422 -16.578 -13.656 1 98 521 ALA A N 1
ATOM 3944 C CA . ALA A 1 521 ? -15.516 -15.953 -14.391 1 98 521 ALA A CA 1
ATOM 3945 C C . ALA A 1 521 ? -16.359 -16.984 -15.117 1 98 521 ALA A C 1
ATOM 3947 O O . ALA A 1 521 ? -16 -18.172 -15.172 1 98 521 ALA A O 1
ATOM 3948 N N . GLU A 1 522 ? -17.484 -16.562 -15.555 1 98.56 522 GLU A N 1
ATOM 3949 C CA . GLU A 1 522 ? -18.312 -17.375 -16.453 1 98.56 522 GLU A CA 1
ATOM 3950 C C . GLU A 1 522 ? -18.188 -16.891 -17.906 1 98.56 522 GLU A C 1
ATOM 3952 O O . GLU A 1 522 ? -17.875 -15.727 -18.141 1 98.56 522 GLU A O 1
ATOM 3957 N N . TRP A 1 523 ? -18.375 -17.859 -18.812 1 98.62 523 TRP A N 1
ATOM 3958 C CA . TRP A 1 523 ? -18.266 -17.484 -20.219 1 98.62 523 TRP A CA 1
ATOM 3959 C C . TRP A 1 523 ? -19.281 -18.219 -21.062 1 98.62 523 TRP A C 1
ATOM 3961 O O . TRP A 1 523 ? -19.75 -19.297 -20.688 1 98.62 523 TRP A O 1
ATOM 3971 N N . LYS A 1 524 ? -19.688 -17.609 -22.109 1 98.75 524 LYS A N 1
ATOM 3972 C CA . LYS A 1 524 ? -20.484 -18.203 -23.172 1 98.75 524 LYS A CA 1
ATOM 3973 C C . LYS A 1 524 ? -20.047 -17.703 -24.547 1 98.75 524 LYS A C 1
ATOM 3975 O O . LYS A 1 524 ? -19.562 -16.562 -24.672 1 98.75 524 LYS A O 1
ATOM 3980 N N . ALA A 1 525 ? -20.156 -18.562 -25.516 1 98.69 525 ALA A N 1
ATOM 3981 C CA . ALA A 1 525 ? -19.781 -18.203 -26.891 1 98.69 525 ALA A CA 1
ATOM 3982 C C . ALA A 1 525 ? -20.797 -18.719 -27.891 1 98.69 525 ALA A C 1
ATOM 3984 O O . ALA A 1 525 ? -21.328 -19.828 -27.734 1 98.69 525 ALA A O 1
ATOM 3985 N N . LYS A 1 526 ? -21.031 -17.922 -28.828 1 98.56 526 LYS A N 1
ATOM 3986 C CA . LYS A 1 526 ? -21.938 -18.266 -29.922 1 98.56 526 LYS A CA 1
ATOM 3987 C C . LYS A 1 526 ? -21.219 -18.188 -31.266 1 98.56 526 LYS A C 1
ATOM 3989 O O . LYS A 1 526 ? -20.516 -17.219 -31.547 1 98.56 526 LYS A O 1
ATOM 3994 N N . ARG A 1 527 ? -21.438 -19.219 -32.031 1 97.81 527 ARG A N 1
ATOM 3995 C CA . ARG A 1 527 ? -20.844 -19.219 -33.375 1 97.81 527 ARG A CA 1
ATOM 3996 C C . ARG A 1 527 ? -21.391 -18.078 -34.219 1 97.81 527 ARG A C 1
ATOM 3998 O O . ARG A 1 527 ? -22.609 -17.859 -34.281 1 97.81 527 ARG A O 1
ATOM 4005 N N . ARG A 1 528 ? -20.391 -17.391 -34.781 1 95.44 528 ARG A N 1
ATOM 4006 C CA . ARG A 1 528 ? -20.828 -16.328 -35.656 1 95.44 528 ARG A CA 1
ATOM 4007 C C . ARG A 1 528 ? -21.312 -16.891 -37 1 95.44 528 ARG A C 1
ATOM 4009 O O . ARG A 1 528 ? -20.641 -17.719 -37.594 1 95.44 528 ARG A O 1
ATOM 4016 N N . LYS A 1 529 ? -22.547 -16.469 -37.5 1 84.31 529 LYS A N 1
ATOM 4017 C CA . LYS A 1 529 ? -23.125 -16.922 -38.781 1 84.31 529 LYS A CA 1
ATOM 4018 C C . LYS A 1 529 ? -22.812 -15.938 -39.906 1 84.31 529 LYS A C 1
ATOM 4020 O O . LYS A 1 529 ? -22.906 -14.719 -39.719 1 84.31 529 LYS A O 1
ATOM 4025 N N . TYR A 1 530 ? -22.016 -16.438 -40.938 1 66.69 530 TYR A N 1
ATOM 4026 C CA . TYR A 1 530 ? -21.859 -15.617 -42.125 1 66.69 530 TYR A CA 1
ATOM 4027 C C . TYR A 1 530 ? -23.031 -15.836 -43.094 1 66.69 530 TYR A C 1
ATOM 4029 O O . TYR A 1 530 ? -23.594 -16.922 -43.156 1 66.69 530 TYR A O 1
ATOM 4037 N N . MET B 1 1 ? -45.938 47.938 0.081 1 20.27 1 MET B N 1
ATOM 4038 C CA . MET B 1 1 ? -46.875 48.438 1.073 1 20.27 1 MET B CA 1
ATOM 4039 C C . MET B 1 1 ? -46.969 47.5 2.277 1 20.27 1 MET B C 1
ATOM 4041 O O . MET B 1 1 ? -47.719 46.562 2.273 1 20.27 1 MET B O 1
ATOM 4045 N N . ILE B 1 2 ? -45.781 47.25 2.926 1 22.77 2 ILE B N 1
ATOM 4046 C CA . ILE B 1 2 ? -45.156 46.156 3.672 1 22.77 2 ILE B CA 1
ATOM 4047 C C . ILE B 1 2 ? -45.688 46.125 5.102 1 22.77 2 ILE B C 1
ATOM 4049 O O . ILE B 1 2 ? -45.469 47.062 5.875 1 22.77 2 ILE B O 1
ATOM 4053 N N . SER B 1 3 ? -47 45.656 5.227 1 19.06 3 SER B N 1
ATOM 4054 C CA . SER B 1 3 ? -47.844 45.875 6.414 1 19.06 3 SER B CA 1
ATOM 4055 C C . SER B 1 3 ? -47.156 45.344 7.668 1 19.06 3 SER B C 1
ATOM 4057 O O . SER B 1 3 ? -46.562 44.281 7.645 1 19.06 3 SER B O 1
ATOM 4059 N N . ARG B 1 4 ? -46.969 46.062 8.797 1 16.58 4 ARG B N 1
ATOM 4060 C CA . ARG B 1 4 ? -46.188 46.438 9.977 1 16.58 4 ARG B CA 1
ATOM 4061 C C . ARG B 1 4 ? -46.344 45.406 11.078 1 16.58 4 ARG B C 1
ATOM 4063 O O . ARG B 1 4 ? -47.188 44.531 11.008 1 16.58 4 ARG B O 1
ATOM 4070 N N . ARG B 1 5 ? -46.531 45.688 12.555 1 16.94 5 ARG B N 1
ATOM 4071 C CA . ARG B 1 5 ? -45.906 45.875 13.867 1 16.94 5 ARG B CA 1
ATOM 4072 C C . ARG B 1 5 ? -46.594 45.031 14.914 1 16.94 5 ARG B C 1
ATOM 4074 O O . ARG B 1 5 ? -47.594 45.438 15.523 1 16.94 5 ARG B O 1
ATOM 4081 N N . LYS B 1 6 ? -47.062 43.781 14.625 1 17.52 6 LYS B N 1
ATOM 4082 C CA . LYS B 1 6 ? -48.031 43.125 15.508 1 17.52 6 LYS B CA 1
ATOM 4083 C C . LYS B 1 6 ? -47.469 42.969 16.922 1 17.52 6 LYS B C 1
ATOM 4085 O O . LYS B 1 6 ? -46.594 42.156 17.156 1 17.52 6 LYS B O 1
ATOM 4090 N N . VAL B 1 7 ? -47.281 43.969 17.875 1 16.92 7 VAL B N 1
ATOM 4091 C CA . VAL B 1 7 ? -46.469 44.312 19.031 1 16.92 7 VAL B CA 1
ATOM 4092 C C . VAL B 1 7 ? -46.812 43.438 20.219 1 16.92 7 VAL B C 1
ATOM 4094 O O . VAL B 1 7 ? -45.938 42.906 20.891 1 16.92 7 VAL B O 1
ATOM 4097 N N . ILE B 1 8 ? -48.156 43.125 20.625 1 17.12 8 ILE B N 1
ATOM 4098 C CA . ILE B 1 8 ? -48.562 43.625 21.938 1 17.12 8 ILE B CA 1
ATOM 4099 C C . ILE B 1 8 ? -48.156 42.625 23.016 1 17.12 8 ILE B C 1
ATOM 4101 O O . ILE B 1 8 ? -47.938 41.438 22.719 1 17.12 8 ILE B O 1
ATOM 4105 N N . ASN B 1 9 ? -48.844 42.562 24.25 1 17.36 9 ASN B N 1
ATOM 4106 C CA . ASN B 1 9 ? -48.781 42.875 25.672 1 17.36 9 ASN B CA 1
ATOM 4107 C C . ASN B 1 9 ? -48.875 41.594 26.516 1 17.36 9 ASN B C 1
ATOM 4109 O O . ASN B 1 9 ? -49.094 41.656 27.734 1 17.36 9 ASN B O 1
ATOM 4113 N N . ILE B 1 10 ? -48.938 40.344 25.969 1 17.92 10 ILE B N 1
ATOM 4114 C CA . ILE B 1 10 ? -49.75 39.438 26.75 1 17.92 10 ILE B CA 1
ATOM 4115 C C . ILE B 1 10 ? -49 39.031 28.016 1 17.92 10 ILE B C 1
ATOM 4117 O O . ILE B 1 10 ? -48.062 38.219 27.969 1 17.92 10 ILE B O 1
ATOM 4121 N N . LEU B 1 11 ? -48.625 39.938 28.969 1 17.8 11 LEU B N 1
ATOM 4122 C CA . LEU B 1 11 ? -47.656 39.812 30.031 1 17.8 11 LEU B CA 1
ATOM 4123 C C . LEU B 1 11 ? -48.125 38.812 31.078 1 17.8 11 LEU B C 1
ATOM 4125 O O . LEU B 1 11 ? -47.312 38.125 31.688 1 17.8 11 LEU B O 1
ATOM 4129 N N . SER B 1 12 ? -49.438 38.75 31.484 1 16.52 12 SER B N 1
ATOM 4130 C CA . SER B 1 12 ? -49.594 39 32.938 1 16.52 12 SER B CA 1
ATOM 4131 C C . SER B 1 12 ? -49.188 37.75 33.719 1 16.52 12 SER B C 1
ATOM 4133 O O . SER B 1 12 ? -48.312 37.844 34.594 1 16.52 12 SER B O 1
ATOM 4135 N N . SER B 1 13 ? -50.125 37.031 34.5 1 18.28 13 SER B N 1
ATOM 4136 C CA . SER B 1 13 ? -50.375 36.969 35.938 1 18.28 13 SER B CA 1
ATOM 4137 C C . SER B 1 13 ? -49.969 35.594 36.5 1 18.28 13 SER B C 1
ATOM 4139 O O . SER B 1 13 ? -50.188 35.344 37.688 1 18.28 13 SER B O 1
ATOM 4141 N N . LEU B 1 14 ? -49.375 34.719 35.812 1 20.25 14 LEU B N 1
ATOM 4142 C CA . LEU B 1 14 ? -49.75 33.406 36.344 1 20.25 14 LEU B CA 1
ATOM 4143 C C . LEU B 1 14 ? -49.125 33.188 37.719 1 20.25 14 LEU B C 1
ATOM 4145 O O . LEU B 1 14 ? -47.969 33.562 37.938 1 20.25 14 LEU B O 1
ATOM 4149 N N . PRO B 1 15 ? -49.969 32.812 38.719 1 20.55 15 PRO B N 1
ATOM 4150 C CA . PRO B 1 15 ? -49.844 32.812 40.188 1 20.55 15 PRO B CA 1
ATOM 4151 C C . PRO B 1 15 ? -48.781 31.828 40.656 1 20.55 15 PRO B C 1
ATOM 4153 O O . PRO B 1 15 ? -48.469 30.859 39.969 1 20.55 15 PRO B O 1
ATOM 4156 N N . PHE B 1 16 ? -47.875 32.281 41.562 1 19.33 16 PHE B N 1
ATOM 4157 C CA . PHE B 1 16 ? -46.594 31.953 42.188 1 19.33 16 PHE B CA 1
ATOM 4158 C C . PHE B 1 16 ? -46.781 30.812 43.219 1 19.33 16 PHE B C 1
ATOM 4160 O O . PHE B 1 16 ? -46.906 31.062 44.406 1 19.33 16 PHE B O 1
ATOM 4167 N N . GLY B 1 17 ? -47.688 29.812 42.906 1 20.08 17 GLY B N 1
ATOM 4168 C CA . GLY B 1 17 ? -47.938 29.047 44.125 1 20.08 17 GLY B CA 1
ATOM 4169 C C . GLY B 1 17 ? -46.688 28.484 44.75 1 20.08 17 GLY B C 1
ATOM 4170 O O . GLY B 1 17 ? -45.719 28.203 44.031 1 20.08 17 GLY B O 1
ATOM 4171 N N . GLY B 1 18 ? -46.438 28.734 46.062 1 19.08 18 GLY B N 1
ATOM 4172 C CA . GLY B 1 18 ? -45.406 28.719 47.062 1 19.08 18 GLY B CA 1
ATOM 4173 C C . GLY B 1 18 ? -44.938 27.312 47.438 1 19.08 18 GLY B C 1
ATOM 4174 O O . GLY B 1 18 ? -45.562 26.656 48.281 1 19.08 18 GLY B O 1
ATOM 4175 N N . LEU B 1 19 ? -44.875 26.422 46.375 1 19.78 19 LEU B N 1
ATOM 4176 C CA . LEU B 1 19 ? -44.719 25.062 46.906 1 19.78 19 LEU B CA 1
ATOM 4177 C C . LEU B 1 19 ? -43.469 24.984 47.812 1 19.78 19 LEU B C 1
ATOM 4179 O O . LEU B 1 19 ? -42.438 25.562 47.5 1 19.78 19 LEU B O 1
ATOM 4183 N N . PHE B 1 20 ? -43.75 24.562 49.125 1 20.64 20 PHE B N 1
ATOM 4184 C CA . PHE B 1 20 ? -43 24.391 50.375 1 20.64 20 PHE B CA 1
ATOM 4185 C C . PHE B 1 20 ? -41.844 23.422 50.188 1 20.64 20 PHE B C 1
ATOM 4187 O O . PHE B 1 20 ? -42.031 22.281 49.781 1 20.64 20 PHE B O 1
ATOM 4194 N N . LEU B 1 21 ? -40.656 23.906 49.719 1 20.41 21 LEU B N 1
ATOM 4195 C CA . LEU B 1 21 ? -39.375 23.234 49.5 1 20.41 21 LEU B CA 1
ATOM 4196 C C . LEU B 1 21 ? -38.844 22.672 50.844 1 20.41 21 LEU B C 1
ATOM 4198 O O . LEU B 1 21 ? -38.406 23.438 51.688 1 20.41 21 LEU B O 1
ATOM 4202 N N . GLY B 1 22 ? -39.75 21.859 51.531 1 19.53 22 GLY B N 1
ATOM 4203 C CA . GLY B 1 22 ? -39.219 21.453 52.812 1 19.53 22 GLY B CA 1
ATOM 4204 C C . GLY B 1 22 ? -37.781 20.938 52.719 1 19.53 22 GLY B C 1
ATOM 4205 O O . GLY B 1 22 ? -37.344 20.5 51.688 1 19.53 22 GLY B O 1
ATOM 4206 N N . ALA B 1 23 ? -36.969 21.25 53.875 1 21.28 23 ALA B N 1
ATOM 4207 C CA . ALA B 1 23 ? -35.562 21.359 54.281 1 21.28 23 ALA B CA 1
ATOM 4208 C C . ALA B 1 23 ? -34.938 19.984 54.438 1 21.28 23 ALA B C 1
ATOM 4210 O O . ALA B 1 23 ? -33.781 19.859 54.906 1 21.28 23 ALA B O 1
ATOM 4211 N N . LEU B 1 24 ? -35.562 18.906 53.875 1 21.3 24 LEU B N 1
ATOM 4212 C CA . LEU B 1 24 ? -35 17.75 54.562 1 21.3 24 LEU B CA 1
ATOM 4213 C C . LEU B 1 24 ? -33.5 17.672 54.344 1 21.3 24 LEU B C 1
ATOM 4215 O O . LEU B 1 24 ? -33.031 17.531 53.219 1 21.3 24 LEU B O 1
ATOM 4219 N N . LEU B 1 25 ? -32.688 18.359 55.188 1 21.36 25 LEU B N 1
ATOM 4220 C CA . LEU B 1 25 ? -31.25 18.469 55.312 1 21.36 25 LEU B CA 1
ATOM 4221 C C . LEU B 1 25 ? -30.609 17.109 55.531 1 21.36 25 LEU B C 1
ATOM 4223 O O . LEU B 1 25 ? -29.969 16.875 56.562 1 21.36 25 LEU B O 1
ATOM 4227 N N . GLY B 1 26 ? -31.172 16 55.031 1 21.23 26 GLY B N 1
ATOM 4228 C CA . GLY B 1 26 ? -30.562 14.805 55.562 1 21.23 26 GLY B CA 1
ATOM 4229 C C . GLY B 1 26 ? -29.062 14.773 55.406 1 21.23 26 GLY B C 1
ATOM 4230 O O . GLY B 1 26 ? -28.516 15.344 54.469 1 21.23 26 GLY B O 1
ATOM 4231 N N . THR B 1 27 ? -28.328 14.578 56.562 1 23 27 THR B N 1
ATOM 4232 C CA . THR B 1 27 ? -26.906 14.539 56.906 1 23 27 THR B CA 1
ATOM 4233 C C . THR B 1 27 ? -26.188 13.492 56.062 1 23 27 THR B C 1
ATOM 4235 O O . THR B 1 27 ? -26.438 12.289 56.188 1 23 27 THR B O 1
ATOM 4238 N N . ASN B 1 28 ? -26.203 13.594 54.781 1 21.16 28 ASN B N 1
ATOM 4239 C CA . ASN B 1 28 ? -25.531 12.531 54.031 1 21.16 28 ASN B CA 1
ATOM 4240 C C . ASN B 1 28 ? -24.062 12.391 54.469 1 21.16 28 ASN B C 1
ATOM 4242 O O . ASN B 1 28 ? -23.297 13.352 54.406 1 21.16 28 ASN B O 1
ATOM 4246 N N . SER B 1 29 ? -23.828 11.523 55.406 1 23.73 29 SER B N 1
ATOM 4247 C CA . SER B 1 29 ? -22.5 11.148 55.844 1 23.73 29 SER B CA 1
ATOM 4248 C C . SER B 1 29 ? -21.594 10.82 54.656 1 23.73 29 SER B C 1
ATOM 4250 O O . SER B 1 29 ? -21.953 9.992 53.812 1 23.73 29 SER B O 1
ATOM 4252 N N . ALA B 1 30 ? -20.766 11.695 54.281 1 23.03 30 ALA B N 1
ATOM 4253 C CA . ALA B 1 30 ? -19.719 11.57 53.25 1 23.03 30 ALA B CA 1
ATOM 4254 C C . ALA B 1 30 ? -18.844 10.352 53.531 1 23.03 30 ALA B C 1
ATOM 4256 O O . ALA B 1 30 ? -18.062 10.336 54.5 1 23.03 30 ALA B O 1
ATOM 4257 N N . ARG B 1 31 ? -19.422 9.203 53.281 1 26.38 31 ARG B N 1
ATOM 4258 C CA . ARG B 1 31 ? -18.422 8.133 53.312 1 26.38 31 ARG B CA 1
ATOM 4259 C C . ARG B 1 31 ? -17.172 8.531 52.531 1 26.38 31 ARG B C 1
ATOM 4261 O O . ARG B 1 31 ? -17.266 8.977 51.375 1 26.38 31 ARG B O 1
ATOM 4268 N N . SER B 1 32 ? -16.25 8.953 53.281 1 21.84 32 SER B N 1
ATOM 4269 C CA . SER B 1 32 ? -14.914 9.258 52.781 1 21.84 32 SER B CA 1
ATOM 4270 C C . SER B 1 32 ? -14.438 8.195 51.812 1 21.84 32 SER B C 1
ATOM 4272 O O . SER B 1 32 ? -14.383 7.012 52.125 1 21.84 32 SER B O 1
ATOM 4274 N N . MET B 1 33 ? -14.969 8.25 50.594 1 26.23 33 MET B N 1
ATOM 4275 C CA . MET B 1 33 ? -14.312 7.293 49.688 1 26.23 33 MET B CA 1
ATOM 4276 C C . MET B 1 33 ? -12.797 7.367 49.844 1 26.23 33 MET B C 1
ATOM 4278 O O . MET B 1 33 ? -12.219 8.453 49.844 1 26.23 33 MET B O 1
ATOM 4282 N N . PRO B 1 34 ? -12.273 6.355 50.5 1 27.12 34 PRO B N 1
ATOM 4283 C CA . PRO B 1 34 ? -10.812 6.352 50.594 1 27.12 34 PRO B CA 1
ATOM 4284 C C . PRO B 1 34 ? -10.141 6.684 49.281 1 27.12 34 PRO B C 1
ATOM 4286 O O . PRO B 1 34 ? -10.57 6.195 48.219 1 27.12 34 PRO B O 1
ATOM 4289 N N . THR B 1 35 ? -9.828 7.953 49.188 1 27.14 35 THR B N 1
ATOM 4290 C CA . THR B 1 35 ? -8.969 8.328 48.062 1 27.14 35 THR B CA 1
ATOM 4291 C C . THR B 1 35 ? -7.777 7.379 47.969 1 27.14 35 THR B C 1
ATOM 4293 O O . THR B 1 35 ? -6.863 7.426 48.781 1 27.14 35 THR B O 1
ATOM 4296 N N . THR B 1 36 ? -8.117 6.078 47.781 1 27.91 36 THR B N 1
ATOM 4297 C CA . THR B 1 36 ? -6.906 5.34 47.438 1 27.91 36 THR B CA 1
ATOM 4298 C C . THR B 1 36 ? -6.051 6.121 46.438 1 27.91 36 THR B C 1
ATOM 4300 O O . THR B 1 36 ? -6.5 6.426 45.344 1 27.91 36 THR B O 1
ATOM 4303 N N . THR B 1 37 ? -5.34 6.984 47 1 25.45 37 THR B N 1
ATOM 4304 C CA . THR B 1 37 ? -4.254 7.555 46.219 1 25.45 37 THR B CA 1
ATOM 4305 C C . THR B 1 37 ? -3.543 6.473 45.438 1 25.45 37 THR B C 1
ATOM 4307 O O . THR B 1 37 ? -2.785 5.676 45.969 1 25.45 37 THR B O 1
ATOM 4310 N N . VAL B 1 38 ? -4.297 5.832 44.531 1 28.91 38 VAL B N 1
ATOM 4311 C CA . VAL B 1 38 ? -3.451 5.043 43.656 1 28.91 38 VAL B CA 1
ATOM 4312 C C . VAL B 1 38 ? -2.285 5.895 43.156 1 28.91 38 VAL B C 1
ATOM 4314 O O . VAL B 1 38 ? -2.49 6.926 42.5 1 28.91 38 VAL B O 1
ATOM 4317 N N . SER B 1 39 ? -1.316 5.934 44 1 26.83 39 SER B N 1
ATOM 4318 C CA . SER B 1 39 ? -0.061 6.477 43.5 1 26.83 39 SER B CA 1
ATOM 4319 C C . SER B 1 39 ? 0.156 6.09 42.031 1 26.83 39 SER B C 1
ATOM 4321 O O . SER B 1 39 ? -0.135 4.957 41.625 1 26.83 39 SER B O 1
ATOM 4323 N N . PRO B 1 40 ? 0.098 7.051 41.219 1 29.95 40 PRO B N 1
ATOM 4324 C CA . PRO B 1 40 ? 0.445 6.648 39.844 1 29.95 40 PRO B CA 1
ATOM 4325 C C . PRO B 1 40 ? 1.548 5.594 39.812 1 29.95 40 PRO B C 1
ATOM 4327 O O . PRO B 1 40 ? 2.488 5.648 40.594 1 29.95 40 PRO B O 1
ATOM 4330 N N . SER B 1 41 ? 1.096 4.332 39.75 1 31.05 41 SER B N 1
ATOM 4331 C CA . SER B 1 41 ? 2.133 3.328 39.562 1 31.05 41 SER B CA 1
ATOM 4332 C C . SER B 1 41 ? 3.342 3.92 38.844 1 31.05 41 SER B C 1
ATOM 4334 O O . SER B 1 41 ? 3.203 4.539 37.781 1 31.05 41 SER B O 1
ATOM 4336 N N . LYS B 1 42 ? 4.309 4.371 39.5 1 27.94 42 LYS B N 1
ATOM 4337 C CA . LYS B 1 42 ? 5.605 4.512 38.812 1 27.94 42 LYS B CA 1
ATOM 4338 C C . LYS B 1 42 ? 5.809 3.416 37.781 1 27.94 42 LYS B C 1
ATOM 4340 O O . LYS B 1 42 ? 6.062 2.26 38.125 1 27.94 42 LYS B O 1
ATOM 4345 N N . LYS B 1 43 ? 5.039 3.355 36.844 1 36.66 43 LYS B N 1
ATOM 4346 C CA . LYS B 1 43 ? 5.625 2.557 35.781 1 36.66 43 LYS B CA 1
ATOM 4347 C C . LYS B 1 43 ? 7.141 2.725 35.719 1 36.66 43 LYS B C 1
ATOM 4349 O O . LYS B 1 43 ? 7.641 3.84 35.562 1 36.66 43 LYS B O 1
ATOM 4354 N N . ALA B 1 44 ? 7.836 1.932 36.406 1 34.69 44 ALA B N 1
ATOM 4355 C CA . ALA B 1 44 ? 9.273 1.829 36.156 1 34.69 44 ALA B CA 1
ATOM 4356 C C . ALA B 1 44 ? 9.625 2.324 34.781 1 34.69 44 ALA B C 1
ATOM 4358 O O . ALA B 1 44 ? 9.062 1.851 33.781 1 34.69 44 ALA B O 1
ATOM 4359 N N . LEU B 1 45 ? 9.867 3.543 34.406 1 43.53 45 LEU B N 1
ATOM 4360 C CA . LEU B 1 45 ? 10.211 4.074 33.094 1 43.53 45 LEU B CA 1
ATOM 4361 C C . LEU B 1 45 ? 10.859 3.004 32.25 1 43.53 45 LEU B C 1
ATOM 4363 O O . LEU B 1 45 ? 12.07 2.811 32.281 1 43.53 45 LEU B O 1
ATOM 4367 N N . GLY B 1 46 ? 10.336 1.934 32.25 1 54.09 46 GLY B N 1
ATOM 4368 C CA . GLY B 1 46 ? 10.969 0.904 31.438 1 54.09 46 GLY B CA 1
ATOM 4369 C C . GLY B 1 46 ? 11.398 1.397 30.078 1 54.09 46 GLY B C 1
ATOM 4370 O O . GLY B 1 46 ? 10.891 2.41 29.594 1 54.09 46 GLY B O 1
ATOM 4371 N N . LYS B 1 47 ? 12.523 0.933 29.578 1 78 47 LYS B N 1
ATOM 4372 C CA . LYS B 1 47 ? 13.219 1.349 28.359 1 78 47 LYS B CA 1
ATOM 4373 C C . LYS B 1 47 ? 12.359 1.107 27.125 1 78 47 LYS B C 1
ATOM 4375 O O . LYS B 1 47 ? 11.789 0.027 26.953 1 78 47 LYS B O 1
ATOM 4380 N N . SER B 1 48 ? 11.82 2.283 26.5 1 88.88 48 SER B N 1
ATOM 4381 C CA . SER B 1 48 ? 11.109 2.209 25.234 1 88.88 48 SER B CA 1
ATOM 4382 C C . SER B 1 48 ? 11.953 1.534 24.156 1 88.88 48 SER B C 1
ATOM 4384 O O . SER B 1 48 ? 13.18 1.697 24.125 1 88.88 48 SER B O 1
ATOM 4386 N N . ILE B 1 49 ? 11.266 0.797 23.375 1 95.31 49 ILE B N 1
ATOM 4387 C CA . ILE B 1 49 ? 11.977 0.164 22.266 1 95.31 49 ILE B CA 1
ATOM 4388 C C . ILE B 1 49 ? 12.625 1.233 21.391 1 95.31 49 ILE B C 1
ATOM 4390 O O . ILE B 1 49 ? 13.641 0.981 20.75 1 95.31 49 ILE B O 1
ATOM 4394 N N . TYR B 1 50 ? 12.156 2.455 21.469 1 97.31 50 TYR B N 1
ATOM 4395 C CA . TYR B 1 50 ? 12.594 3.535 20.594 1 97.31 50 TYR B CA 1
ATOM 4396 C C . TYR B 1 50 ? 13.883 4.168 21.109 1 97.31 50 TYR B C 1
ATOM 4398 O O . TYR B 1 50 ? 14.562 4.891 20.375 1 97.31 50 TYR B O 1
ATOM 4406 N N . ASP B 1 51 ? 14.211 3.926 22.328 1 95.38 51 ASP B N 1
ATOM 4407 C CA . ASP B 1 51 ? 15.453 4.441 22.891 1 9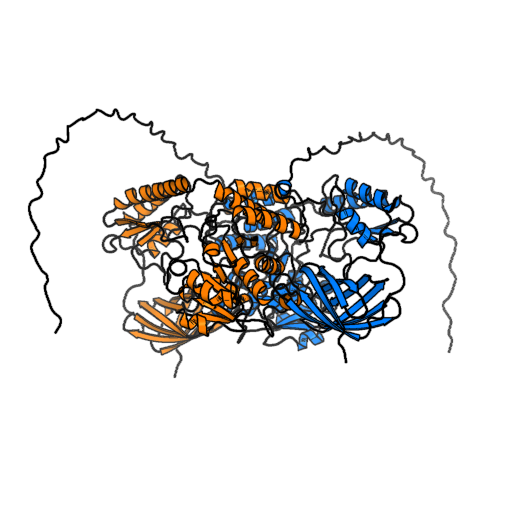5.38 51 ASP B CA 1
ATOM 4408 C C . ASP B 1 51 ? 16.672 3.912 22.141 1 95.38 51 ASP B C 1
ATOM 4410 O O . ASP B 1 51 ? 17.672 4.617 22 1 95.38 51 ASP B O 1
ATOM 4414 N N . SER B 1 52 ? 16.531 2.752 21.656 1 93.44 52 SER B N 1
ATOM 4415 C CA . SER B 1 52 ? 17.641 2.094 21 1 93.44 52 SER B CA 1
ATOM 4416 C C . SER B 1 52 ? 18.031 2.816 19.703 1 93.44 52 SER B C 1
ATOM 4418 O O . SER B 1 52 ? 19.141 2.658 19.203 1 93.44 52 SER B O 1
ATOM 4420 N N . ILE B 1 53 ? 17.156 3.666 19.172 1 96.5 53 ILE B N 1
ATOM 4421 C CA . ILE B 1 53 ? 17.438 4.328 17.906 1 96.5 53 ILE B CA 1
ATOM 4422 C C . ILE B 1 53 ? 17.312 5.84 18.062 1 96.5 53 ILE B C 1
ATOM 4424 O O . ILE B 1 53 ? 17.156 6.566 17.078 1 96.5 53 ILE B O 1
ATOM 4428 N N . GLY B 1 54 ? 17.203 6.309 19.25 1 95.88 54 GLY B N 1
ATOM 4429 C CA . GLY B 1 54 ? 17.234 7.73 19.562 1 95.88 54 GLY B CA 1
ATOM 4430 C C . GLY B 1 54 ? 15.945 8.453 19.203 1 95.88 54 GLY B C 1
ATOM 4431 O O . GLY B 1 54 ? 15.969 9.641 18.875 1 95.88 54 GLY B O 1
ATOM 4432 N N . VAL B 1 55 ? 14.867 7.734 19.219 1 97.38 55 VAL B N 1
ATOM 4433 C CA . VAL B 1 55 ? 13.578 8.352 18.906 1 97.38 55 VAL B CA 1
ATOM 4434 C C . VAL B 1 55 ? 12.797 8.57 20.203 1 97.38 55 VAL B C 1
ATOM 4436 O O . VAL B 1 55 ? 12.641 7.648 21 1 97.38 55 VAL B O 1
ATOM 4439 N N . ARG B 1 56 ? 12.289 9.75 20.359 1 95.88 56 ARG B N 1
ATOM 4440 C CA . ARG B 1 56 ? 11.586 10.102 21.578 1 95.88 56 ARG B CA 1
ATOM 4441 C C . ARG B 1 56 ? 10.094 9.805 21.469 1 95.88 56 ARG B C 1
ATOM 4443 O O . ARG B 1 56 ? 9.438 10.273 20.531 1 95.88 56 ARG B O 1
ATOM 4450 N N . PRO B 1 57 ? 9.555 9.023 22.406 1 97.31 57 PRO B N 1
ATOM 4451 C CA . PRO B 1 57 ? 8.102 8.859 22.438 1 97.31 57 PRO B CA 1
ATOM 4452 C C . PRO B 1 57 ? 7.371 10.156 22.797 1 97.31 57 PRO B C 1
ATOM 4454 O O . PRO B 1 57 ? 8.008 11.156 23.141 1 97.31 57 PRO B O 1
ATOM 4457 N N . LEU B 1 58 ? 6.031 10.125 22.672 1 97.38 58 LEU B N 1
ATOM 4458 C CA . LEU B 1 58 ? 5.242 11.312 23 1 97.38 58 LEU B CA 1
ATOM 4459 C C . LEU B 1 58 ? 3.889 10.922 23.578 1 97.38 58 LEU B C 1
ATOM 4461 O O . LEU B 1 58 ? 3.463 9.773 23.453 1 97.38 58 LEU B O 1
ATOM 4465 N N . ILE B 1 59 ? 3.309 11.836 24.312 1 97.88 59 ILE B N 1
ATOM 4466 C CA . ILE B 1 59 ? 1.896 11.766 24.672 1 97.88 59 ILE B CA 1
ATOM 4467 C C . ILE B 1 59 ? 1.049 12.305 23.516 1 97.88 59 ILE B C 1
ATOM 4469 O O . ILE B 1 59 ? 1.229 13.445 23.094 1 97.88 59 ILE B O 1
ATOM 4473 N N . ASN B 1 60 ? 0.169 11.453 23.031 1 96.88 60 ASN B N 1
ATOM 4474 C CA . ASN B 1 60 ? -0.654 11.82 21.875 1 96.88 60 ASN B CA 1
ATOM 4475 C C . ASN B 1 60 ? -1.961 12.477 22.312 1 96.88 60 ASN B C 1
ATOM 4477 O O . ASN B 1 60 ? -2.934 11.789 22.625 1 96.88 60 ASN B O 1
ATOM 4481 N N . ALA B 1 61 ? -2.008 13.758 22.25 1 96.88 61 ALA B N 1
ATOM 4482 C CA . ALA B 1 61 ? -3.229 14.523 22.5 1 96.88 61 ALA B CA 1
ATOM 4483 C C . ALA B 1 61 ? -3.744 15.164 21.219 1 96.88 61 ALA B C 1
ATOM 4485 O O . ALA B 1 61 ? -4.328 16.25 21.25 1 96.88 61 ALA B O 1
ATOM 4486 N N . ARG B 1 62 ? -3.486 14.516 20.109 1 94.62 62 ARG B N 1
ATOM 4487 C CA . ARG B 1 62 ? -3.918 15 18.797 1 94.62 62 ARG B CA 1
ATOM 4488 C C . ARG B 1 62 ? -5.07 14.164 18.25 1 94.62 62 ARG B C 1
ATOM 4490 O O . ARG B 1 62 ? -5.746 14.57 17.312 1 94.62 62 ARG B O 1
ATOM 4497 N N . GLY B 1 63 ? -5.324 13.07 18.844 1 93.88 63 GLY B N 1
ATOM 4498 C CA . GLY B 1 63 ? -6.332 12.172 18.312 1 93.88 63 GLY B CA 1
ATOM 4499 C C . GLY B 1 63 ? -5.762 11.117 17.391 1 93.88 63 GLY B C 1
ATOM 4500 O O . GLY B 1 63 ? -4.664 10.609 17.609 1 93.88 63 GLY B O 1
ATOM 4501 N N . THR B 1 64 ? -6.469 10.688 16.406 1 93.81 64 THR B N 1
ATOM 4502 C CA . THR B 1 64 ? -6.105 9.547 15.578 1 93.81 64 THR B CA 1
ATOM 4503 C C . THR B 1 64 ? -5.34 10 14.344 1 93.81 64 THR B C 1
ATOM 4505 O O . THR B 1 64 ? -5.613 9.539 13.234 1 93.81 64 THR B O 1
ATOM 4508 N N . VAL B 1 65 ? -4.375 10.844 14.5 1 92.12 65 VAL B N 1
ATOM 4509 C CA . VAL B 1 65 ? -3.582 11.359 13.391 1 92.12 65 VAL B CA 1
ATOM 4510 C C . VAL B 1 65 ? -2.424 10.414 13.094 1 92.12 65 VAL B C 1
ATOM 4512 O O . VAL B 1 65 ? -1.67 10.039 14 1 92.12 65 VAL B O 1
ATOM 4515 N N . THR B 1 66 ? -2.23 10.055 11.789 1 92.31 66 THR B N 1
ATOM 4516 C CA . THR B 1 66 ? -1.289 9.016 11.375 1 92.31 66 THR B CA 1
ATOM 4517 C C . THR B 1 66 ? 0.147 9.445 11.656 1 92.31 66 THR B C 1
ATOM 4519 O O . THR B 1 66 ? 0.986 8.625 12.023 1 92.31 66 THR B O 1
ATOM 4522 N N . VAL B 1 67 ? 0.487 10.703 11.555 1 92.5 67 VAL B N 1
ATOM 4523 C CA . VAL B 1 67 ? 1.861 11.188 11.57 1 92.5 67 VAL B CA 1
ATOM 4524 C C . VAL B 1 67 ? 2.453 11.008 12.969 1 92.5 67 VAL B C 1
ATOM 4526 O O . VAL B 1 67 ? 3.674 10.969 13.133 1 92.5 67 VAL B O 1
ATOM 4529 N N . VAL B 1 68 ? 1.6 10.82 14.023 1 94.12 68 VAL B N 1
ATOM 4530 C CA . VAL B 1 68 ? 2.135 10.625 15.367 1 94.12 68 VAL B CA 1
ATOM 4531 C C . VAL B 1 68 ? 1.76 9.234 15.875 1 94.12 68 VAL B C 1
ATOM 4533 O O . VAL B 1 68 ? 1.729 8.992 17.078 1 94.12 68 VAL B O 1
ATOM 4536 N N . GLY B 1 69 ? 1.313 8.367 14.984 1 92.25 69 GLY B N 1
ATOM 4537 C CA . GLY B 1 69 ? 1.108 6.973 15.344 1 92.25 69 GLY B CA 1
ATOM 4538 C C . GLY B 1 69 ? -0.356 6.586 15.406 1 92.25 69 GLY B C 1
ATOM 4539 O O . GLY B 1 69 ? -0.688 5.461 15.789 1 92.25 69 GLY B O 1
ATOM 4540 N N . ALA B 1 70 ? -1.264 7.414 15.18 1 92.12 70 ALA B N 1
ATOM 4541 C CA . ALA B 1 70 ? -2.684 7.195 14.922 1 92.12 70 ALA B CA 1
ATOM 4542 C C . ALA B 1 70 ? -3.412 6.742 16.188 1 92.12 70 ALA B C 1
ATOM 4544 O O . ALA B 1 70 ? -3.998 7.559 16.891 1 92.12 70 ALA B O 1
ATOM 4545 N N . THR B 1 71 ? -3.346 5.355 16.578 1 95.38 71 THR B N 1
ATOM 4546 C CA . THR B 1 71 ? -4.211 4.902 17.656 1 95.38 71 THR B CA 1
ATOM 4547 C C . THR B 1 71 ? -3.486 3.893 18.531 1 95.38 71 THR B C 1
ATOM 4549 O O . THR B 1 71 ? -2.404 3.418 18.188 1 95.38 71 THR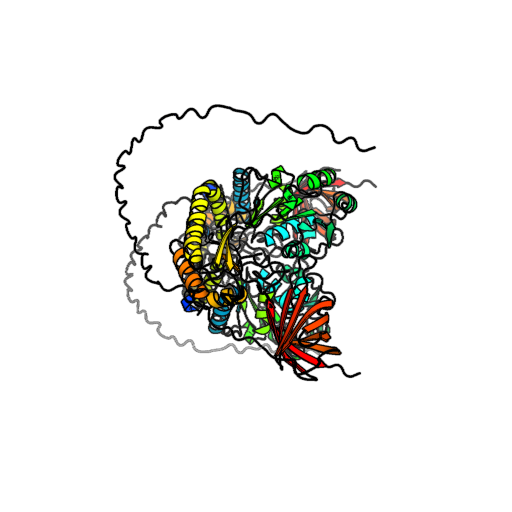 B O 1
ATOM 4552 N N . ARG B 1 72 ? -4.086 3.742 19.703 1 94.69 72 ARG B N 1
ATOM 4553 C CA . ARG B 1 72 ? -3.686 2.631 20.562 1 94.69 72 ARG B CA 1
ATOM 4554 C C . ARG B 1 72 ? -4.34 1.329 20.109 1 94.69 72 ARG B C 1
ATOM 4556 O O . ARG B 1 72 ? -5.547 1.146 20.281 1 94.69 72 ARG B O 1
ATOM 4563 N N . VAL B 1 73 ? -3.529 0.378 19.703 1 96.56 73 VAL B N 1
ATOM 4564 C CA . VAL B 1 73 ? -4.027 -0.903 19.219 1 96.56 73 VAL B CA 1
ATOM 4565 C C . VAL B 1 73 ? -4.59 -1.715 20.391 1 96.56 73 VAL B C 1
ATOM 4567 O O . VAL B 1 73 ? -4 -1.744 21.469 1 96.56 73 VAL B O 1
ATOM 4570 N N . LEU B 1 74 ? -5.699 -2.4 20.156 1 97.62 74 LEU B N 1
ATOM 4571 C CA . LEU B 1 74 ? -6.293 -3.229 21.203 1 97.62 74 LEU B CA 1
ATOM 4572 C C . LEU B 1 74 ? -5.406 -4.43 21.5 1 97.62 74 LEU B C 1
ATOM 4574 O O . LEU B 1 74 ? -4.824 -5.027 20.594 1 97.62 74 LEU B O 1
ATOM 4578 N N . PRO B 1 75 ? -5.371 -4.754 22.812 1 96.94 75 PRO B N 1
ATOM 4579 C CA . PRO B 1 75 ? -4.605 -5.953 23.156 1 96.94 75 PRO B CA 1
ATOM 4580 C C . PRO B 1 75 ? -5.113 -7.203 22.438 1 96.94 75 PRO B C 1
ATOM 4582 O O . PRO B 1 75 ? -4.316 -8.062 22.062 1 96.94 75 PRO B O 1
ATOM 4585 N N . GLU B 1 76 ? -6.41 -7.34 22.266 1 98 76 GLU B N 1
ATOM 4586 C CA . GLU B 1 76 ? -7 -8.477 21.578 1 98 76 GLU B CA 1
ATOM 4587 C C . GLU B 1 76 ? -6.516 -8.555 20.125 1 98 76 GLU B C 1
ATOM 4589 O O . GLU B 1 76 ? -6.348 -9.648 19.578 1 98 76 GLU B O 1
ATOM 4594 N N . VAL B 1 77 ? -6.32 -7.414 19.531 1 97.88 77 VAL B N 1
ATOM 4595 C CA . VAL B 1 77 ? -5.836 -7.332 18.156 1 97.88 77 VAL B CA 1
ATOM 4596 C C . VAL B 1 77 ? -4.398 -7.836 18.078 1 97.88 77 VAL B C 1
ATOM 4598 O O . VAL B 1 77 ? -4.047 -8.609 17.172 1 97.88 77 VAL B O 1
ATOM 4601 N N . GLN B 1 78 ? -3.566 -7.422 19.031 1 96.56 78 GLN B N 1
ATOM 4602 C CA . GLN B 1 78 ? -2.182 -7.883 19.062 1 96.56 78 GLN B CA 1
ATOM 4603 C C . GLN B 1 78 ? -2.109 -9.398 19.203 1 96.56 78 GLN B C 1
ATOM 4605 O O . GLN B 1 78 ? -1.301 -10.055 18.547 1 96.56 78 GLN B O 1
ATOM 4610 N N . VAL B 1 79 ? -2.949 -9.938 20.031 1 97.31 79 VAL B N 1
ATOM 4611 C CA . VAL B 1 79 ? -2.98 -11.383 20.25 1 97.31 79 VAL B CA 1
ATOM 4612 C C . VAL B 1 79 ? -3.375 -12.086 18.953 1 97.31 79 VAL B C 1
ATOM 4614 O O . VAL B 1 79 ? -2.771 -13.102 18.578 1 97.31 79 VAL B O 1
ATOM 4617 N N . ALA B 1 80 ? -4.375 -11.578 18.312 1 97.88 80 ALA B N 1
ATOM 4618 C CA . ALA B 1 80 ? -4.836 -12.18 17.062 1 97.88 80 ALA B CA 1
ATOM 4619 C C . ALA B 1 80 ? -3.734 -12.156 16 1 97.88 80 ALA B C 1
ATOM 4621 O O . ALA B 1 80 ? -3.568 -13.125 15.25 1 97.88 80 ALA B O 1
ATOM 4622 N N . MET B 1 81 ? -3.039 -11.102 15.93 1 96.88 81 MET B N 1
ATOM 4623 C CA . MET B 1 81 ? -1.954 -10.984 14.961 1 96.88 81 MET B CA 1
ATOM 4624 C C . MET B 1 81 ? -0.854 -12 15.25 1 96.88 81 MET B C 1
ATOM 4626 O O . MET B 1 81 ? -0.316 -12.617 14.328 1 96.88 81 MET B O 1
ATOM 4630 N N . ASP B 1 82 ? -0.562 -12.18 16.531 1 95.81 82 ASP B N 1
ATOM 4631 C CA . ASP B 1 82 ? 0.452 -13.148 16.938 1 95.81 82 ASP B CA 1
ATOM 4632 C C . ASP B 1 82 ? 0.021 -14.57 16.578 1 95.81 82 ASP B C 1
ATOM 4634 O O . ASP B 1 82 ? 0.845 -15.391 16.172 1 95.81 82 ASP B O 1
ATOM 4638 N N . GLU B 1 83 ? -1.203 -14.836 16.766 1 96.88 83 GLU B N 1
ATOM 4639 C CA . GLU B 1 83 ? -1.726 -16.172 16.469 1 96.88 83 GLU B CA 1
ATOM 4640 C C . GLU B 1 83 ? -1.769 -16.438 14.969 1 96.88 83 GLU B C 1
ATOM 4642 O O . GLU B 1 83 ? -1.548 -17.562 14.523 1 96.88 83 GLU B O 1
ATOM 4647 N N . ALA B 1 84 ? -1.996 -15.414 14.219 1 97 84 ALA B N 1
ATOM 4648 C CA . ALA B 1 84 ? -2.215 -15.547 12.781 1 97 84 ALA B CA 1
ATOM 4649 C C . ALA B 1 84 ? -0.957 -16.047 12.078 1 97 84 ALA B C 1
ATOM 4651 O O . ALA B 1 84 ? -1.042 -16.781 11.086 1 97 84 ALA B O 1
ATOM 4652 N N . VAL B 1 85 ? 0.209 -15.734 12.578 1 94.94 85 VAL B N 1
ATOM 4653 C CA . VAL B 1 85 ? 1.434 -16.016 11.836 1 94.94 85 VAL B CA 1
ATOM 4654 C C . VAL B 1 85 ? 1.921 -17.422 12.156 1 94.94 85 VAL B C 1
ATOM 4656 O O . VAL B 1 85 ? 2.92 -17.891 11.602 1 94.94 85 VAL B O 1
ATOM 4659 N N . LYS B 1 86 ? 1.222 -18.141 13.039 1 95 86 LYS B N 1
ATOM 4660 C CA . LYS B 1 86 ? 1.646 -19.484 13.438 1 95 86 LYS B CA 1
ATOM 4661 C C . LYS B 1 86 ? 1.32 -20.516 12.359 1 95 86 LYS B C 1
ATOM 4663 O O . LYS B 1 86 ? 1.93 -21.578 12.312 1 95 86 LYS B O 1
ATOM 4668 N N . ASP B 1 87 ? 0.359 -20.156 11.516 1 96.5 87 ASP B N 1
ATOM 4669 C CA . ASP B 1 87 ? -0.059 -21.078 10.461 1 96.5 87 ASP B CA 1
ATOM 4670 C C . ASP B 1 87 ? -0.031 -20.406 9.094 1 96.5 87 ASP B C 1
ATOM 4672 O O . ASP B 1 87 ? -0.179 -19.188 9 1 96.5 87 ASP B O 1
ATOM 4676 N N . PHE B 1 88 ? 0.204 -21.234 8.094 1 96.75 88 PHE B N 1
ATOM 4677 C CA . PHE B 1 88 ? 0.048 -20.766 6.723 1 96.75 88 PHE B CA 1
ATOM 4678 C C . PHE B 1 88 ? -1.367 -21.031 6.219 1 96.75 88 PHE B C 1
ATOM 4680 O O . PHE B 1 88 ? -1.988 -22.031 6.59 1 96.75 88 PHE B O 1
ATOM 4687 N N . VAL B 1 89 ? -1.836 -20.125 5.449 1 96.75 89 VAL B N 1
ATOM 4688 C CA . VAL B 1 89 ? -3.133 -20.266 4.793 1 96.75 89 VAL B CA 1
ATOM 4689 C C . VAL B 1 89 ? -3.064 -19.703 3.379 1 96.75 89 VAL B C 1
ATOM 4691 O O . VAL B 1 89 ? -2.143 -18.953 3.049 1 96.75 89 VAL B O 1
ATOM 4694 N N . GLN B 1 90 ? -3.994 -20.141 2.555 1 96.44 90 GLN B N 1
ATOM 4695 C CA . GLN B 1 90 ? -4.156 -19.516 1.247 1 96.44 90 GLN B CA 1
ATOM 4696 C C . GLN B 1 90 ? -4.859 -18.156 1.367 1 96.44 90 GLN B C 1
ATOM 4698 O O . GLN B 1 90 ? -5.973 -18.078 1.886 1 96.44 90 GLN B O 1
ATOM 4703 N N . ILE B 1 91 ? -4.289 -17.094 0.9 1 96.75 91 ILE B N 1
ATOM 4704 C CA . ILE B 1 91 ? -4.66 -15.719 1.249 1 96.75 91 ILE B CA 1
ATOM 4705 C C . ILE B 1 91 ? -6.039 -15.398 0.675 1 96.75 91 ILE B C 1
ATOM 4707 O O . ILE B 1 91 ? -6.84 -14.711 1.314 1 96.75 91 ILE B O 1
ATOM 4711 N N . ASP B 1 92 ? -6.348 -15.836 -0.567 1 96.81 92 ASP B N 1
ATOM 4712 C CA . ASP B 1 92 ? -7.676 -15.602 -1.12 1 96.81 92 ASP B CA 1
ATOM 4713 C C . ASP B 1 92 ? -8.75 -16.297 -0.288 1 96.81 92 ASP B C 1
ATOM 4715 O O . ASP B 1 92 ? -9.828 -15.75 -0.064 1 96.81 92 ASP B O 1
ATOM 4719 N N . GLU B 1 93 ? -8.445 -17.5 0.136 1 96.62 93 GLU B N 1
ATOM 4720 C CA . GLU B 1 93 ? -9.383 -18.219 1.003 1 96.62 93 GLU B CA 1
ATOM 4721 C C . GLU B 1 93 ? -9.555 -17.5 2.338 1 96.62 93 GLU B C 1
ATOM 4723 O O . GLU B 1 93 ? -10.664 -17.422 2.869 1 96.62 93 GLU B O 1
ATOM 4728 N N . LEU B 1 94 ? -8.453 -17.047 2.84 1 98.19 94 LEU B N 1
ATOM 4729 C CA . LEU B 1 94 ? -8.508 -16.281 4.074 1 98.19 94 LEU B CA 1
ATOM 4730 C C . LEU B 1 94 ? -9.406 -15.055 3.912 1 98.19 94 LEU B C 1
ATOM 4732 O O . LEU B 1 94 ? -10.273 -14.797 4.758 1 98.19 94 LEU B O 1
ATOM 4736 N N . MET B 1 95 ? -9.234 -14.336 2.828 1 98.19 95 MET B N 1
ATOM 4737 C CA . MET B 1 95 ? -10.023 -13.125 2.602 1 98.19 95 MET B CA 1
ATOM 4738 C C . MET B 1 95 ? -11.5 -13.469 2.414 1 98.19 95 MET B C 1
ATOM 4740 O O . MET B 1 95 ? -12.375 -12.719 2.836 1 98.19 95 MET B O 1
ATOM 4744 N N . ASN B 1 96 ? -11.758 -14.641 1.776 1 97.81 96 ASN B N 1
ATOM 4745 C CA . ASN B 1 96 ? -13.141 -15.086 1.653 1 97.81 96 ASN B CA 1
ATOM 4746 C C . ASN B 1 96 ? -13.773 -15.352 3.02 1 97.81 96 ASN B C 1
ATOM 4748 O O . ASN B 1 96 ? -14.914 -14.961 3.271 1 97.81 96 ASN B O 1
ATOM 4752 N N . GLY B 1 97 ? -13.039 -16.078 3.859 1 98.44 97 GLY B N 1
ATOM 4753 C CA . GLY B 1 97 ? -13.531 -16.328 5.203 1 98.44 97 GLY B CA 1
ATOM 4754 C C . GLY B 1 97 ? -13.781 -15.055 5.996 1 98.44 97 GLY B C 1
ATOM 4755 O O . GLY B 1 97 ? -14.82 -14.906 6.633 1 98.44 97 GLY B O 1
ATOM 4756 N N . VAL B 1 98 ? -12.875 -14.141 5.898 1 98.62 98 VAL B N 1
ATOM 4757 C CA . VAL B 1 98 ? -12.992 -12.867 6.594 1 98.62 98 VAL B CA 1
ATOM 4758 C C . VAL B 1 98 ? -14.125 -12.047 5.988 1 98.62 98 VAL B C 1
ATOM 4760 O O . VAL B 1 98 ? -14.883 -11.391 6.707 1 98.62 98 VAL B O 1
ATOM 4763 N N . GLY B 1 99 ? -14.203 -12.047 4.637 1 98.5 99 GLY B N 1
ATOM 4764 C CA . GLY B 1 99 ? -15.273 -11.336 3.955 1 98.5 99 GLY B CA 1
ATOM 4765 C C . GLY B 1 99 ? -16.656 -11.773 4.395 1 98.5 99 GLY B C 1
ATOM 4766 O O . GLY B 1 99 ? -17.547 -10.938 4.598 1 98.5 99 GLY B O 1
ATOM 4767 N N . LEU B 1 100 ? -16.844 -13.086 4.535 1 97.94 100 LEU B N 1
ATOM 4768 C CA . LEU B 1 100 ? -18.125 -13.625 5.008 1 97.94 100 LEU B CA 1
ATOM 4769 C C . LEU B 1 100 ? -18.422 -13.148 6.422 1 97.94 100 LEU B C 1
ATOM 4771 O O . LEU B 1 100 ? -19.562 -12.758 6.719 1 97.94 100 LEU B O 1
ATOM 4775 N N . ARG B 1 101 ? -17.438 -13.18 7.242 1 97.94 101 ARG B N 1
ATOM 4776 C CA . ARG B 1 101 ? -17.609 -12.773 8.633 1 97.94 101 ARG B CA 1
ATOM 4777 C C . ARG B 1 101 ? -17.891 -11.273 8.727 1 97.94 101 ARG B C 1
ATOM 4779 O O . ARG B 1 101 ? -18.75 -10.844 9.508 1 97.94 101 ARG B O 1
ATOM 4786 N N . LEU B 1 102 ? -17.203 -10.477 7.969 1 97.75 102 LEU B N 1
ATOM 4787 C CA . LEU B 1 102 ? -17.453 -9.039 7.938 1 97.75 102 LEU B CA 1
ATOM 4788 C C . LEU B 1 102 ? -18.875 -8.742 7.48 1 97.75 102 LEU B C 1
ATOM 4790 O O . LEU B 1 102 ? -19.531 -7.852 8.031 1 97.75 102 LEU B O 1
ATOM 4794 N N . ALA B 1 103 ? -19.266 -9.469 6.445 1 97.38 103 ALA B N 1
ATOM 4795 C CA . ALA B 1 103 ? -20.641 -9.312 5.965 1 97.38 103 ALA B CA 1
ATOM 4796 C C . ALA B 1 103 ? -21.656 -9.586 7.078 1 97.38 103 ALA B C 1
ATOM 4798 O O . ALA B 1 103 ? -22.594 -8.828 7.27 1 97.38 103 ALA B O 1
ATOM 4799 N N . GLU B 1 104 ? -21.422 -10.586 7.809 1 96.06 104 GLU B N 1
ATOM 4800 C CA . GLU B 1 104 ? -22.297 -10.961 8.906 1 96.06 104 GLU B CA 1
ATOM 4801 C C . GLU B 1 104 ? -22.359 -9.867 9.969 1 96.06 104 GLU B C 1
ATOM 4803 O O . GLU B 1 104 ? -23.438 -9.531 10.469 1 96.06 104 GLU B O 1
ATOM 4808 N N . ILE B 1 105 ? -21.266 -9.305 10.258 1 95.38 105 ILE B N 1
ATOM 4809 C CA . ILE B 1 105 ? -21.172 -8.367 11.367 1 95.38 105 ILE B CA 1
ATOM 4810 C C . ILE B 1 105 ? -21.719 -7.008 10.938 1 95.38 105 ILE B C 1
ATOM 4812 O O . ILE B 1 105 ? -22.422 -6.344 11.703 1 95.38 105 ILE B O 1
ATOM 4816 N N . THR B 1 106 ? -21.469 -6.59 9.711 1 94.62 106 THR B N 1
ATOM 4817 C CA . THR B 1 106 ? -21.734 -5.207 9.32 1 94.62 106 THR B CA 1
ATOM 4818 C C . THR B 1 106 ? -23.078 -5.09 8.609 1 94.62 106 THR B C 1
ATOM 4820 O O . THR B 1 106 ? -23.609 -3.988 8.453 1 94.62 106 THR B O 1
ATOM 4823 N N . GLY B 1 107 ? -23.562 -6.172 8.094 1 94 107 GLY B N 1
ATOM 4824 C CA . GLY B 1 107 ? -24.766 -6.145 7.293 1 94 107 GLY B CA 1
ATOM 4825 C C . GLY B 1 107 ? -24.516 -5.859 5.824 1 94 107 GLY B C 1
ATOM 4826 O O . GLY B 1 107 ? -25.438 -5.879 5.012 1 94 107 GLY B O 1
ATOM 4827 N N . ALA B 1 108 ? -23.297 -5.574 5.418 1 97.81 108 ALA B N 1
ATOM 4828 C CA . ALA B 1 108 ? -22.953 -5.434 4.008 1 97.81 108 ALA B CA 1
ATOM 4829 C C . ALA B 1 108 ? -23.016 -6.777 3.287 1 97.81 108 ALA B C 1
ATOM 4831 O O . ALA B 1 108 ? -23.125 -7.824 3.926 1 97.81 108 ALA B O 1
ATOM 4832 N N . GLU B 1 109 ? -22.984 -6.734 1.975 1 98.38 109 GLU B N 1
ATOM 4833 C CA . GLU B 1 109 ? -22.984 -7.984 1.224 1 98.38 109 GLU B CA 1
ATOM 4834 C C . GLU B 1 109 ? -21.641 -8.695 1.338 1 98.38 109 GLU B C 1
ATOM 4836 O O . GLU B 1 109 ? -21.578 -9.93 1.28 1 98.38 109 GLU B O 1
ATOM 4841 N N . TRP B 1 110 ? -20.609 -7.922 1.511 1 98.62 110 TRP B N 1
ATOM 4842 C CA . TRP B 1 110 ? -19.25 -8.469 1.538 1 98.62 110 TRP B CA 1
ATOM 4843 C C . TRP B 1 110 ? -18.281 -7.48 2.168 1 98.62 110 TRP B C 1
ATOM 4845 O O . TRP B 1 110 ? -18.641 -6.344 2.471 1 98.62 110 TRP B O 1
ATOM 4855 N N . GLY B 1 111 ? -17.062 -7.934 2.473 1 98.69 111 GLY B N 1
ATOM 4856 C CA . GLY B 1 111 ? -15.992 -7.082 2.971 1 98.69 111 GLY B CA 1
ATOM 4857 C C . GLY B 1 111 ? -14.609 -7.633 2.691 1 98.69 111 GLY B C 1
ATOM 4858 O O . GLY B 1 111 ? -14.445 -8.836 2.482 1 98.69 111 GLY B O 1
ATOM 4859 N N . VAL B 1 112 ? -13.648 -6.742 2.645 1 98.75 112 VAL B N 1
ATOM 4860 C CA . VAL B 1 112 ? -12.242 -7.129 2.586 1 98.75 112 VAL B CA 1
ATOM 4861 C C . VAL B 1 112 ? -11.422 -6.23 3.504 1 98.75 112 VAL B C 1
ATOM 4863 O O . VAL B 1 112 ? -11.844 -5.121 3.838 1 98.75 112 VAL B O 1
ATOM 4866 N N . VAL B 1 113 ? -10.297 -6.77 3.959 1 98.75 113 VAL B N 1
ATOM 4867 C CA . VAL B 1 113 ? -9.297 -5.984 4.684 1 98.75 113 VAL B CA 1
ATOM 4868 C C . VAL B 1 113 ? -8.336 -5.332 3.691 1 98.75 113 VAL B C 1
ATOM 4870 O O . VAL B 1 113 ? -7.789 -6.008 2.816 1 98.75 113 VAL B O 1
ATOM 4873 N N . SER B 1 114 ? -8.234 -4.043 3.771 1 98.44 114 SER B N 1
ATOM 4874 C CA . SER B 1 114 ? -7.344 -3.266 2.914 1 98.44 114 SER B CA 1
ATOM 4875 C C . SER B 1 114 ? -6.152 -2.729 3.697 1 98.44 114 SER B C 1
ATOM 4877 O O . SER B 1 114 ? -6.109 -2.834 4.926 1 98.44 114 SER B O 1
ATOM 4879 N N . SER B 1 115 ? -5.156 -2.199 2.99 1 97.62 115 SER B N 1
ATOM 4880 C CA . SER B 1 115 ? -3.998 -1.574 3.617 1 97.62 115 SER B CA 1
ATOM 4881 C C . SER B 1 115 ? -4.293 -0.129 4.004 1 97.62 115 SER B C 1
ATOM 4883 O O . SER B 1 115 ? -3.551 0.782 3.631 1 97.62 115 SER B O 1
ATOM 4885 N N . GLY B 1 116 ? -5.379 0.073 4.715 1 97.44 116 GLY B N 1
ATOM 4886 C CA . GLY B 1 116 ? -5.848 1.396 5.09 1 97.44 116 GLY B CA 1
ATOM 4887 C C . GLY B 1 116 ? -6.969 1.906 4.207 1 97.44 116 GLY B C 1
ATOM 4888 O O . GLY B 1 116 ? -7.242 1.335 3.15 1 97.44 116 GLY B O 1
ATOM 4889 N N . ALA B 1 117 ? -7.582 2.984 4.633 1 98.19 117 ALA B N 1
ATOM 4890 C CA . ALA B 1 117 ? -8.711 3.531 3.883 1 98.19 117 ALA B CA 1
ATOM 4891 C C . ALA B 1 117 ? -8.25 4.117 2.553 1 98.19 117 ALA B C 1
ATOM 4893 O O . ALA B 1 117 ? -8.969 4.043 1.553 1 98.19 117 ALA B O 1
ATOM 4894 N N . SER B 1 118 ? -7.109 4.727 2.541 1 98 118 SER B N 1
ATOM 4895 C CA . SER B 1 118 ? -6.602 5.281 1.292 1 98 118 SER B CA 1
ATOM 4896 C C . SER B 1 118 ? -6.406 4.195 0.241 1 98 118 SER B C 1
ATOM 4898 O O . SER B 1 118 ? -6.805 4.363 -0.913 1 98 118 SER B O 1
ATOM 4900 N N . ALA B 1 119 ? -5.805 3.084 0.644 1 98.62 119 ALA B N 1
ATOM 4901 C CA . ALA B 1 119 ? -5.648 1.961 -0.277 1 98.62 119 ALA B CA 1
ATOM 4902 C C . ALA B 1 119 ? -7.008 1.404 -0.695 1 98.62 119 ALA B C 1
ATOM 4904 O O . ALA B 1 119 ? -7.188 0.986 -1.841 1 98.62 119 ALA B O 1
ATOM 4905 N N . ALA B 1 120 ? -7.93 1.38 0.255 1 98.81 120 ALA B N 1
ATOM 4906 C CA . ALA B 1 120 ? -9.281 0.928 -0.073 1 98.81 120 ALA B CA 1
ATOM 4907 C C . ALA B 1 120 ? -9.883 1.776 -1.187 1 98.81 120 ALA B C 1
ATOM 4909 O O . ALA B 1 120 ? -10.516 1.248 -2.105 1 98.81 120 ALA B O 1
ATOM 4910 N N . ILE B 1 121 ? -9.711 3.053 -1.111 1 98.88 121 ILE B N 1
ATOM 4911 C CA . ILE B 1 121 ? -10.219 3.955 -2.137 1 98.88 121 ILE B CA 1
ATOM 4912 C C . ILE B 1 121 ? -9.562 3.641 -3.477 1 98.88 121 ILE B C 1
ATOM 4914 O O . ILE B 1 121 ? -10.234 3.582 -4.508 1 98.88 121 ILE B O 1
ATOM 4918 N N . SER B 1 122 ? -8.273 3.387 -3.488 1 98.81 122 SER B N 1
ATOM 4919 C CA . SER B 1 122 ? -7.543 3.092 -4.719 1 98.81 122 SER B CA 1
ATOM 4920 C C . SER B 1 122 ? -8.055 1.81 -5.367 1 98.81 122 SER B C 1
ATOM 4922 O O . SER B 1 122 ? -8.383 1.797 -6.559 1 98.81 122 SER B O 1
ATOM 4924 N N . ILE B 1 123 ? -8.133 0.753 -4.582 1 98.81 123 ILE B N 1
ATOM 4925 C CA . ILE B 1 123 ? -8.5 -0.525 -5.184 1 98.81 123 ILE B CA 1
ATOM 4926 C C . ILE B 1 123 ? -9.984 -0.515 -5.555 1 98.81 123 ILE B C 1
ATOM 4928 O O . ILE B 1 123 ? -10.383 -1.145 -6.531 1 98.81 123 ILE B O 1
ATOM 4932 N N . ALA B 1 124 ? -10.82 0.217 -4.781 1 98.88 124 ALA B N 1
ATOM 4933 C CA . ALA B 1 124 ? -12.219 0.372 -5.16 1 98.88 124 ALA B CA 1
ATOM 4934 C C . ALA B 1 124 ? -12.352 1.076 -6.508 1 98.88 124 ALA B C 1
ATOM 4936 O O . ALA B 1 124 ? -13.133 0.655 -7.363 1 98.88 124 ALA B O 1
ATOM 4937 N N . THR B 1 125 ? -11.609 2.141 -6.684 1 98.94 125 THR B N 1
ATOM 4938 C CA . THR B 1 125 ? -11.617 2.857 -7.953 1 98.94 125 THR B CA 1
ATOM 4939 C C . THR B 1 125 ? -11.164 1.945 -9.094 1 98.94 125 THR B C 1
ATOM 4941 O O . THR B 1 125 ? -11.812 1.875 -10.133 1 98.94 125 THR B O 1
ATOM 4944 N N . ALA B 1 126 ? -10.094 1.225 -8.859 1 98.81 126 ALA B N 1
ATOM 4945 C CA . ALA B 1 126 ? -9.586 0.29 -9.867 1 98.81 126 ALA B CA 1
ATOM 4946 C C . ALA B 1 126 ? -10.625 -0.779 -10.188 1 98.81 126 ALA B C 1
ATOM 4948 O O . ALA B 1 126 ? -10.82 -1.134 -11.359 1 98.81 126 ALA B O 1
ATOM 4949 N N . GLY B 1 127 ? -11.234 -1.294 -9.125 1 98.75 127 GLY B N 1
ATOM 4950 C CA . GLY B 1 127 ? -12.281 -2.281 -9.328 1 98.75 127 GLY B CA 1
ATOM 4951 C C . GLY B 1 127 ? -13.438 -1.763 -10.164 1 98.75 127 GLY B C 1
ATOM 4952 O O . GLY B 1 127 ? -13.945 -2.471 -11.039 1 98.75 127 GLY B O 1
ATOM 4953 N N . CYS B 1 128 ? -13.828 -0.54 -9.922 1 98.69 128 CYS B N 1
ATOM 4954 C CA . CYS B 1 128 ? -14.938 0.061 -10.648 1 98.69 128 CYS B CA 1
ATOM 4955 C C . CYS B 1 128 ? -14.57 0.298 -12.109 1 98.69 128 CYS B C 1
ATOM 4957 O O . CYS B 1 128 ? -15.398 0.118 -13 1 98.69 128 CYS B O 1
ATOM 4959 N N . VAL B 1 129 ? -13.344 0.657 -12.32 1 98.19 129 VAL B N 1
ATOM 4960 C CA . VAL B 1 129 ? -12.875 0.991 -13.664 1 98.19 129 VAL B CA 1
ATOM 4961 C C . VAL B 1 129 ? -12.703 -0.286 -14.484 1 98.19 129 VAL B C 1
ATOM 4963 O O . VAL B 1 129 ? -13 -0.309 -15.68 1 98.19 129 VAL B O 1
ATOM 4966 N N . THR B 1 130 ? -12.281 -1.357 -13.883 1 97.81 130 THR B N 1
ATOM 4967 C CA . THR B 1 130 ? -11.867 -2.543 -14.625 1 97.81 130 THR B CA 1
ATOM 4968 C C . THR B 1 130 ? -12.977 -3.6 -14.602 1 97.81 130 THR B C 1
ATOM 4970 O O . THR B 1 130 ? -12.992 -4.504 -15.445 1 97.81 130 THR B O 1
ATOM 4973 N N . GLY B 1 131 ? -13.828 -3.551 -13.586 1 97.56 131 GLY B N 1
ATOM 4974 C CA . GLY B 1 131 ? -14.906 -4.516 -13.445 1 97.56 131 GLY B CA 1
ATOM 4975 C C . GLY B 1 131 ? -14.414 -5.926 -13.172 1 97.56 131 GLY B C 1
ATOM 4976 O O . GLY B 1 131 ? -15.109 -6.898 -13.484 1 97.56 131 GLY B O 1
ATOM 4977 N N . GLY B 1 132 ? -13.164 -6.086 -12.766 1 96.5 132 GLY B N 1
ATOM 4978 C CA . GLY B 1 132 ? -12.625 -7.402 -12.477 1 96.5 132 GLY B CA 1
ATOM 4979 C C . GLY B 1 132 ? -11.945 -8.047 -13.672 1 96.5 132 GLY B C 1
ATOM 4980 O O . GLY B 1 132 ? -11.555 -9.219 -13.609 1 96.5 132 GLY B O 1
ATOM 4981 N N . ASP B 1 133 ? -11.789 -7.328 -14.789 1 96.94 133 ASP B N 1
ATOM 4982 C CA . ASP B 1 133 ? -11.094 -7.805 -15.977 1 96.94 133 ASP B CA 1
ATOM 4983 C C . ASP B 1 133 ? -9.578 -7.645 -15.828 1 96.94 133 ASP B C 1
ATOM 4985 O O . ASP B 1 133 ? -9.062 -6.523 -15.859 1 96.94 133 ASP B O 1
ATOM 4989 N N . PRO B 1 134 ? -8.844 -8.805 -15.758 1 94.81 134 PRO B N 1
ATOM 4990 C CA . PRO B 1 134 ? -7.406 -8.711 -15.523 1 94.81 134 PRO B CA 1
ATOM 4991 C C . PRO B 1 134 ? -6.68 -7.926 -16.609 1 94.81 134 PRO B C 1
ATOM 4993 O O . PRO B 1 134 ? -5.684 -7.25 -16.328 1 94.81 134 PRO B O 1
ATOM 4996 N N . ASP B 1 135 ? -7.117 -8.008 -17.859 1 94.81 135 ASP B N 1
ATOM 4997 C CA . ASP B 1 135 ? -6.512 -7.238 -18.938 1 94.81 135 ASP B CA 1
ATOM 4998 C C . ASP B 1 135 ? -6.52 -5.746 -18.625 1 94.81 135 ASP B C 1
ATOM 5000 O O . ASP B 1 135 ? -5.516 -5.055 -18.828 1 94.81 135 ASP B O 1
ATOM 5004 N N . LYS B 1 136 ? -7.594 -5.344 -18.141 1 95.75 136 LYS B N 1
ATOM 5005 C CA . LYS B 1 136 ? -7.762 -3.928 -17.828 1 95.75 136 LYS B CA 1
ATOM 5006 C C . LYS B 1 136 ? -6.965 -3.541 -16.578 1 95.75 136 LYS B C 1
ATOM 5008 O O . LYS B 1 136 ? -6.445 -2.426 -16.5 1 95.75 136 LYS B O 1
ATOM 5013 N N . ILE B 1 137 ? -6.867 -4.43 -15.617 1 95.31 137 ILE B N 1
ATOM 5014 C CA . ILE B 1 137 ? -6.105 -4.18 -14.398 1 95.31 137 ILE B CA 1
ATOM 5015 C C . ILE B 1 137 ? -4.648 -3.879 -14.758 1 95.31 137 ILE B C 1
ATOM 5017 O O . ILE B 1 137 ? -4.051 -2.951 -14.211 1 95.31 137 ILE B O 1
ATOM 5021 N N . TRP B 1 138 ? -4.133 -4.566 -15.758 1 93.62 138 TRP B N 1
ATOM 5022 C CA . TRP B 1 138 ? -2.729 -4.445 -16.141 1 93.62 138 TRP B CA 1
ATOM 5023 C C . TRP B 1 138 ? -2.49 -3.172 -16.938 1 93.62 138 TRP B C 1
ATOM 5025 O O . TRP B 1 138 ? -1.345 -2.762 -17.141 1 93.62 138 TRP B O 1
ATOM 5035 N N . GLN B 1 139 ? -3.516 -2.48 -17.391 1 93.88 139 GLN B N 1
ATOM 5036 C CA . GLN B 1 139 ? -3.396 -1.269 -18.188 1 93.88 139 GLN B CA 1
ATOM 5037 C C . GLN B 1 139 ? -3.299 -0.028 -17.312 1 93.88 139 GLN B C 1
ATOM 5039 O O . GLN B 1 139 ? -2.889 1.039 -17.766 1 93.88 139 GLN B O 1
ATOM 5044 N N . ILE B 1 140 ? -3.729 -0.226 -16.078 1 96.31 140 ILE B N 1
ATOM 5045 C CA . ILE B 1 140 ? -3.686 0.913 -15.172 1 96.31 140 ILE B CA 1
ATOM 5046 C C . ILE B 1 140 ? -2.246 1.404 -15.023 1 96.31 140 ILE B C 1
ATOM 5048 O O . ILE B 1 140 ? -1.321 0.602 -14.883 1 96.31 140 ILE B O 1
ATOM 5052 N N . PRO B 1 141 ? -2.021 2.795 -15.148 1 97.38 141 PRO B N 1
ATOM 5053 C CA . PRO B 1 141 ? -3 3.877 -15 1 97.38 141 PRO B CA 1
ATOM 5054 C C . PRO B 1 141 ? -3.543 4.367 -16.344 1 97.38 141 PRO B C 1
ATOM 5056 O O . PRO B 1 141 ? -4.262 5.371 -16.391 1 97.38 141 PRO B O 1
ATOM 5059 N N . ASN B 1 142 ? -3.143 3.756 -17.438 1 96.12 142 ASN B N 1
ATOM 5060 C CA . ASN B 1 142 ? -3.74 4.082 -18.734 1 96.12 142 ASN B CA 1
ATOM 5061 C C . ASN B 1 142 ? -5.16 3.535 -18.844 1 96.12 142 ASN B C 1
ATOM 5063 O O . ASN B 1 142 ? -5.359 2.32 -18.875 1 96.12 142 ASN B O 1
ATOM 5067 N N . LEU B 1 143 ? -6.141 4.387 -18.969 1 97.25 143 LEU B N 1
ATOM 5068 C CA . LEU B 1 143 ? -7.531 3.957 -18.906 1 97.25 143 LEU B CA 1
ATOM 5069 C C . LEU B 1 143 ? -8.188 4.039 -20.281 1 97.25 143 LEU B C 1
ATOM 5071 O O . LEU B 1 143 ? -9.414 4.145 -20.391 1 97.25 143 LEU B O 1
ATOM 5075 N N . ASP B 1 144 ? -7.438 4.031 -21.344 1 94.56 144 ASP B N 1
ATOM 5076 C CA . ASP B 1 144 ? -8 4.051 -22.688 1 94.56 144 ASP B CA 1
ATOM 5077 C C . ASP B 1 144 ? -9.031 2.939 -22.875 1 94.56 144 ASP B C 1
ATOM 5079 O O . ASP B 1 144 ? -8.758 1.774 -22.578 1 94.56 144 ASP B O 1
ATOM 5083 N N . GLY B 1 145 ? -10.203 3.275 -23.281 1 93.44 145 GLY B N 1
ATOM 5084 C CA . GLY B 1 145 ? -11.258 2.314 -23.547 1 93.44 145 GLY B CA 1
ATOM 5085 C C . GLY B 1 145 ? -12.07 1.959 -22.312 1 93.44 145 GLY B C 1
ATOM 5086 O O . GLY B 1 145 ? -12.961 1.109 -22.375 1 93.44 145 GLY B O 1
ATOM 5087 N N . MET B 1 146 ? -11.805 2.621 -21.234 1 96.56 146 MET B N 1
ATOM 5088 C CA . MET B 1 146 ? -12.516 2.363 -19.984 1 96.56 146 MET B CA 1
ATOM 5089 C C . MET B 1 146 ? -13.227 3.621 -19.484 1 96.56 146 MET B C 1
ATOM 5091 O O . MET B 1 146 ? -12.992 4.715 -20 1 96.56 146 MET B O 1
ATOM 5095 N N . LYS B 1 147 ? -14.188 3.402 -18.594 1 97.5 147 LYS B N 1
ATOM 5096 C CA . LYS B 1 147 ? -14.695 4.562 -17.875 1 97.5 147 LYS B CA 1
ATOM 5097 C C . LYS B 1 147 ? -13.578 5.242 -17.078 1 97.5 147 LYS B C 1
ATOM 5099 O O . LYS B 1 147 ? -12.852 4.586 -16.328 1 97.5 147 LYS B O 1
ATOM 5104 N N . ASP B 1 148 ? -13.445 6.547 -17.25 1 98.38 148 ASP B N 1
ATOM 5105 C CA . ASP B 1 148 ? -12.234 7.168 -16.719 1 98.38 148 ASP B CA 1
ATOM 5106 C C . ASP B 1 148 ? -12.57 8.414 -15.906 1 98.38 148 ASP B C 1
ATOM 5108 O O . ASP B 1 148 ? -11.719 9.281 -15.711 1 98.38 148 ASP B O 1
ATOM 5112 N N . GLU B 1 149 ? -13.875 8.578 -15.406 1 98.81 149 GLU B N 1
ATOM 5113 C CA . GLU B 1 149 ? -14.25 9.742 -14.617 1 98.81 149 GLU B CA 1
ATOM 5114 C C . GLU B 1 149 ? -14.789 9.336 -13.25 1 98.81 149 GLU B C 1
ATOM 5116 O O . GLU B 1 149 ? -15.539 8.359 -13.133 1 98.81 149 GLU B O 1
ATOM 5121 N N . VAL B 1 150 ? -14.375 10.031 -12.234 1 98.88 150 VAL B N 1
ATOM 5122 C CA . VAL B 1 150 ? -14.945 9.953 -10.898 1 98.88 150 VAL B CA 1
ATOM 5123 C C . VAL B 1 150 ? -15.578 11.289 -10.523 1 98.88 150 VAL B C 1
ATOM 5125 O O . VAL B 1 150 ? -14.914 12.328 -10.547 1 98.88 150 VAL B O 1
ATOM 5128 N N . ILE B 1 151 ? -16.812 11.242 -10.242 1 98.94 151 ILE B N 1
ATOM 5129 C CA . ILE B 1 151 ? -17.516 12.453 -9.812 1 98.94 151 ILE B CA 1
ATOM 5130 C C . ILE B 1 151 ? -17.375 12.617 -8.305 1 98.94 151 ILE B C 1
ATOM 5132 O O . ILE B 1 151 ? -17.469 11.641 -7.555 1 98.94 151 ILE B O 1
ATOM 5136 N N . ILE B 1 152 ? -17.219 13.828 -7.844 1 98.75 152 ILE B N 1
ATOM 5137 C CA . ILE B 1 152 ? -17 14.094 -6.426 1 98.75 152 ILE B CA 1
ATOM 5138 C C . ILE B 1 152 ? -17.672 15.406 -6.031 1 98.75 152 ILE B C 1
ATOM 5140 O O . ILE B 1 152 ? -17.406 16.453 -6.637 1 98.75 152 ILE B O 1
ATOM 5144 N N . PRO B 1 153 ? -18.578 15.359 -5.02 1 98.31 153 PRO B N 1
ATOM 5145 C CA . PRO B 1 153 ? -19.062 16.641 -4.504 1 98.31 153 PRO B CA 1
ATOM 5146 C C . PRO B 1 153 ? -17.953 17.516 -3.957 1 98.31 153 PRO B C 1
ATOM 5148 O O . PRO B 1 153 ? -17 17.016 -3.336 1 98.31 153 PRO B O 1
ATOM 5151 N N . SER B 1 154 ? -18.141 18.766 -4.07 1 96.56 154 SER B N 1
ATOM 5152 C CA . SER B 1 154 ? -17.094 19.719 -3.67 1 96.56 154 SER B CA 1
ATOM 5153 C C . SER B 1 154 ? -16.734 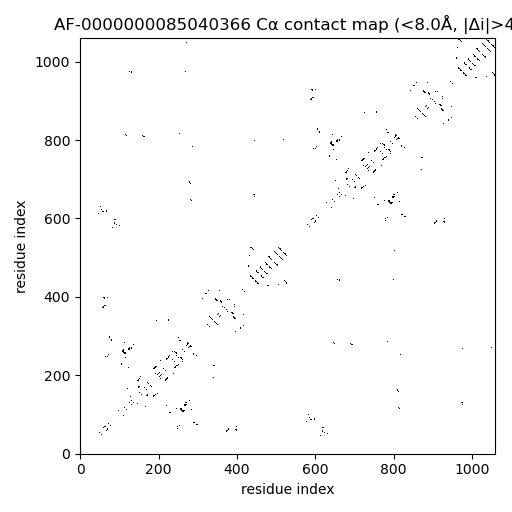19.547 -2.197 1 96.56 154 SER B C 1
ATOM 5155 O O . SER B 1 154 ? -15.57 19.672 -1.819 1 96.56 154 SER B O 1
ATOM 5157 N N . TYR B 1 155 ? -17.734 19.25 -1.368 1 94.81 155 TYR B N 1
ATOM 5158 C CA . TYR B 1 155 ? -17.484 19.109 0.063 1 94.81 155 TYR B CA 1
ATOM 5159 C C . TYR B 1 155 ? -16.641 17.875 0.356 1 94.81 155 TYR B C 1
ATOM 5161 O O . TYR B 1 155 ? -16.109 17.734 1.46 1 94.81 155 TYR B O 1
ATOM 5169 N N . SER B 1 156 ? -16.5 17 -0.7 1 96.69 156 SER B N 1
ATOM 5170 C CA . SER B 1 156 ? -15.805 15.734 -0.518 1 96.69 156 SER B CA 1
ATOM 5171 C C . SER B 1 156 ? -14.352 15.828 -0.972 1 96.69 156 SER B C 1
ATOM 5173 O O . SER B 1 156 ? -13.57 14.898 -0.779 1 96.69 156 SER B O 1
ATOM 5175 N N . ARG B 1 157 ? -14.008 16.938 -1.587 1 94.94 157 ARG B N 1
ATOM 5176 C CA . ARG B 1 157 ? -12.617 17.109 -2.004 1 94.94 157 ARG B CA 1
ATOM 5177 C C . ARG B 1 157 ? -11.688 17.109 -0.801 1 94.94 157 ARG B C 1
ATOM 5179 O O . ARG B 1 157 ? -11.922 17.828 0.173 1 94.94 157 ARG B O 1
ATOM 5186 N N . SER B 1 158 ? -10.719 16.25 -0.832 1 92.94 158 SER B N 1
ATOM 5187 C CA . SER B 1 158 ? -9.727 16.125 0.228 1 92.94 158 SER B CA 1
ATOM 5188 C C . SER B 1 158 ? -8.398 15.594 -0.315 1 92.94 158 SER B C 1
ATOM 5190 O O . SER B 1 158 ? -8.312 15.195 -1.479 1 92.94 158 SER B O 1
ATOM 5192 N N . ALA B 1 159 ? -7.398 15.586 0.546 1 91.94 159 ALA B N 1
ATOM 5193 C CA . ALA B 1 159 ? -6.086 15.078 0.157 1 91.94 159 ALA B CA 1
ATOM 5194 C C . ALA B 1 159 ? -6.156 13.594 -0.19 1 91.94 159 ALA B C 1
ATOM 5196 O O . ALA B 1 159 ? -5.285 13.078 -0.896 1 91.94 159 ALA B O 1
ATOM 5197 N N . TYR B 1 160 ? -7.211 12.938 0.164 1 94.62 160 TYR B N 1
ATOM 5198 C CA . TYR B 1 160 ? -7.297 11.484 0.012 1 94.62 160 TYR B CA 1
ATOM 5199 C C . TYR B 1 160 ? -7.906 11.117 -1.334 1 94.62 160 TYR B C 1
ATOM 5201 O O . TYR B 1 160 ? -7.895 9.945 -1.728 1 94.62 160 TYR B O 1
ATOM 5209 N N . ASP B 1 161 ? -8.422 12.117 -2.025 1 93.69 161 ASP B N 1
ATOM 5210 C CA . ASP B 1 161 ? -8.914 11.781 -3.359 1 93.69 161 ASP B CA 1
ATOM 5211 C C . ASP B 1 161 ? -7.754 11.438 -4.297 1 93.69 161 ASP B C 1
ATOM 5213 O O . ASP B 1 161 ? -7.969 10.891 -5.379 1 93.69 161 ASP B O 1
ATOM 5217 N N . ALA B 1 162 ? -6.453 11.773 -3.807 1 94.94 162 ALA B N 1
ATOM 5218 C CA . ALA B 1 162 ? -5.27 11.328 -4.539 1 94.94 162 ALA B CA 1
ATOM 5219 C C . ALA B 1 162 ? -5.293 9.82 -4.766 1 94.94 162 ALA B C 1
ATOM 5221 O O . ALA B 1 162 ? -4.785 9.328 -5.773 1 94.94 162 ALA B O 1
ATOM 5222 N N . ALA B 1 163 ? -5.918 9.094 -3.873 1 97.56 163 ALA B N 1
ATOM 5223 C CA . ALA B 1 163 ? -6.02 7.645 -3.971 1 97.56 163 ALA B CA 1
ATOM 5224 C C . ALA B 1 163 ? -6.785 7.23 -5.227 1 97.56 163 ALA B C 1
ATOM 5226 O O . ALA B 1 163 ? -6.41 6.27 -5.902 1 97.56 163 ALA B O 1
ATOM 5227 N N . ALA B 1 164 ? -7.832 7.922 -5.531 1 98.31 164 ALA B N 1
ATOM 5228 C CA . ALA B 1 164 ? -8.586 7.66 -6.754 1 98.31 164 ALA B CA 1
ATOM 5229 C C . ALA B 1 164 ? -7.812 8.125 -7.984 1 98.31 164 ALA B C 1
ATOM 5231 O O . ALA B 1 164 ? -7.727 7.406 -8.984 1 98.31 164 ALA B O 1
ATOM 5232 N N . LYS B 1 165 ? -7.184 9.281 -7.906 1 97 165 LYS B N 1
ATOM 5233 C CA . LYS B 1 165 ? -6.438 9.859 -9.023 1 97 165 LYS B CA 1
ATOM 5234 C C . LYS B 1 165 ? -5.289 8.953 -9.445 1 97 165 LYS B C 1
ATOM 5236 O O . LYS B 1 165 ? -4.949 8.891 -10.633 1 97 165 LYS B O 1
ATOM 5241 N N . ALA B 1 166 ? -4.77 8.273 -8.523 1 97.44 166 ALA B N 1
ATOM 5242 C CA . ALA B 1 166 ? -3.627 7.402 -8.781 1 97.44 166 ALA B CA 1
ATOM 5243 C C . ALA B 1 166 ? -3.973 6.34 -9.828 1 97.44 166 ALA B C 1
ATOM 5245 O O . ALA B 1 166 ? -3.088 5.816 -10.5 1 97.44 166 ALA B O 1
ATOM 5246 N N . VAL B 1 167 ? -5.242 6.035 -9.977 1 98.5 167 VAL B N 1
ATOM 5247 C CA . VAL B 1 167 ? -5.691 5 -10.898 1 98.5 167 VAL B CA 1
ATOM 5248 C C . VAL B 1 167 ? -5.695 5.547 -12.328 1 98.5 167 VAL B C 1
ATOM 5250 O O . VAL B 1 167 ? -5.746 4.777 -13.289 1 98.5 167 VAL B O 1
ATOM 5253 N N . GLY B 1 168 ? -5.621 6.836 -12.477 1 98.19 168 GLY B N 1
ATOM 5254 C CA . GLY B 1 168 ? -5.594 7.461 -13.789 1 98.19 168 GLY B CA 1
ATOM 5255 C C . GLY B 1 168 ? -6.898 8.148 -14.148 1 98.19 168 GLY B C 1
ATOM 5256 O O . GLY B 1 168 ? -7.043 8.672 -15.258 1 98.19 168 GLY B O 1
ATOM 5257 N N . VAL B 1 169 ? -7.82 8.242 -13.219 1 98.5 169 VAL B N 1
ATOM 5258 C CA . VAL B 1 169 ? -9.133 8.812 -13.508 1 98.5 169 VAL B CA 1
ATOM 5259 C C . VAL B 1 169 ? -9.062 10.336 -13.469 1 98.5 169 VAL B C 1
ATOM 5261 O O . VAL B 1 169 ? -8.18 10.906 -12.82 1 98.5 169 VAL B O 1
ATOM 5264 N N . ARG B 1 170 ? -10.047 10.984 -14.133 1 97.12 170 ARG B N 1
ATOM 5265 C CA . ARG B 1 170 ? -10.305 12.422 -14.023 1 97.12 170 ARG B CA 1
ATOM 5266 C C . ARG B 1 170 ? -11.367 12.711 -12.969 1 97.12 170 ARG B C 1
ATOM 5268 O O . ARG B 1 170 ? -12.43 12.078 -12.961 1 97.12 170 ARG B O 1
ATOM 5275 N N . MET B 1 171 ? -11.07 13.633 -12.078 1 97.69 171 MET B N 1
ATOM 5276 C CA . MET B 1 171 ? -12.031 14.016 -11.055 1 97.69 171 MET B CA 1
ATOM 5277 C C . MET B 1 171 ? -12.969 15.102 -11.57 1 97.69 171 MET B C 1
ATOM 5279 O O . MET B 1 171 ? -12.516 16.156 -12.039 1 97.69 171 MET B O 1
ATOM 5283 N N . ILE B 1 172 ? -14.25 14.844 -11.469 1 98.5 172 ILE B N 1
ATOM 5284 C CA . ILE B 1 172 ? -15.266 15.805 -11.883 1 98.5 172 ILE B CA 1
ATOM 5285 C C . ILE B 1 172 ? -15.992 16.344 -10.648 1 98.5 172 ILE B C 1
ATOM 5287 O O . ILE B 1 172 ? -16.828 15.656 -10.062 1 98.5 172 ILE B O 1
ATOM 5291 N N . GLU B 1 173 ? -15.719 17.562 -10.312 1 98.12 173 GLU B N 1
ATOM 5292 C CA . GLU B 1 173 ? -16.312 18.172 -9.125 1 98.12 173 GLU B CA 1
ATOM 5293 C C . GLU B 1 173 ? -17.688 18.734 -9.422 1 98.12 173 GLU B C 1
ATOM 5295 O O . GLU B 1 173 ? -17.906 19.344 -10.469 1 98.12 173 GLU B O 1
ATOM 5300 N N . VAL B 1 174 ? -18.625 18.547 -8.492 1 98.5 174 VAL B N 1
ATOM 5301 C CA . VAL B 1 174 ? -19.969 19.094 -8.633 1 98.5 174 VAL B CA 1
ATOM 5302 C C . VAL B 1 174 ? -20.359 19.812 -7.34 1 98.5 174 VAL B C 1
ATOM 5304 O O . VAL B 1 174 ? -19.922 19.453 -6.254 1 98.5 174 VAL B O 1
ATOM 5307 N N . ASN B 1 175 ? -21.344 20.75 -7.488 1 97.5 175 ASN B N 1
ATOM 5308 C CA . ASN B 1 175 ? -21.734 21.562 -6.348 1 97.5 175 ASN B CA 1
ATOM 5309 C C . ASN B 1 175 ? -23.234 21.5 -6.102 1 97.5 175 ASN B C 1
ATOM 5311 O O . ASN B 1 175 ? -23.734 22.062 -5.121 1 97.5 175 ASN B O 1
ATOM 5315 N N . SER B 1 176 ? -23.953 20.828 -7.027 1 98 176 SER B N 1
ATOM 5316 C CA . SER B 1 176 ? -25.406 20.75 -6.91 1 98 176 SER B CA 1
ATOM 5317 C C . SER B 1 176 ? -25.953 19.5 -7.574 1 98 176 SER B C 1
ATOM 5319 O O . SER B 1 176 ? -25.266 18.859 -8.375 1 98 176 SER B O 1
ATOM 5321 N N . PRO B 1 177 ? -27.188 19.125 -7.168 1 98.25 177 PRO B N 1
ATOM 5322 C CA . PRO B 1 177 ? -27.812 17.984 -7.844 1 98.25 177 PRO B CA 1
ATOM 5323 C C . PRO B 1 177 ? -27.922 18.188 -9.352 1 98.25 177 PRO B C 1
ATOM 5325 O O . PRO B 1 177 ? -27.797 17.219 -10.117 1 98.25 177 PRO B O 1
ATOM 5328 N N . GLU B 1 178 ? -28.172 19.422 -9.773 1 98.31 178 GLU B N 1
ATOM 5329 C CA . GLU B 1 178 ? -28.25 19.703 -11.203 1 98.31 178 GLU B CA 1
ATOM 5330 C C . GLU B 1 178 ? -26.922 19.453 -11.898 1 98.31 178 GLU B C 1
ATOM 5332 O O . GLU B 1 178 ? -26.875 18.844 -12.977 1 98.31 178 GLU B O 1
ATOM 5337 N N . GLU B 1 179 ? -25.891 19.891 -11.258 1 98.62 179 GLU B N 1
ATOM 5338 C CA . GLU B 1 179 ? -24.562 19.641 -11.812 1 98.62 179 GLU B CA 1
ATOM 5339 C C . GLU B 1 179 ? -24.234 18.156 -11.852 1 98.62 179 GLU B C 1
ATOM 5341 O O . GLU B 1 179 ? -23.594 17.672 -12.789 1 98.62 179 GLU B O 1
ATOM 5346 N N . LEU B 1 180 ? -24.672 17.469 -10.805 1 98.81 180 LEU B N 1
ATOM 5347 C CA . LEU B 1 180 ? -24.453 16.031 -10.758 1 98.81 180 LEU B CA 1
ATOM 5348 C C . LEU B 1 180 ? -25.172 15.336 -11.914 1 98.81 180 LEU B C 1
ATOM 5350 O O . LEU B 1 180 ? -24.594 14.484 -12.586 1 98.81 180 LEU B O 1
ATOM 5354 N N . LYS B 1 181 ? -26.375 15.688 -12.164 1 98.25 181 LYS B N 1
ATOM 5355 C CA . LYS B 1 181 ? -27.156 15.102 -13.242 1 98.25 181 LYS B CA 1
ATOM 5356 C C . LYS B 1 181 ? -26.453 15.281 -14.594 1 98.25 181 LYS B C 1
ATOM 5358 O O . LYS B 1 181 ? -26.453 14.367 -15.422 1 98.25 181 LYS B O 1
ATOM 5363 N N . VAL B 1 182 ? -25.875 16.438 -14.766 1 98.25 182 VAL B N 1
ATOM 5364 C CA . VAL B 1 182 ? -25.219 16.766 -16.031 1 98.25 182 VAL B CA 1
ATOM 5365 C C . VAL B 1 182 ? -23.906 15.984 -16.141 1 98.25 182 VAL B C 1
ATOM 5367 O O . VAL B 1 182 ? -23.516 15.562 -17.219 1 98.25 182 VAL B O 1
ATOM 5370 N N . ALA B 1 183 ? -23.219 15.812 -15.031 1 98.69 183 ALA B N 1
ATOM 5371 C CA . ALA B 1 183 ? -21.906 15.18 -15 1 98.69 183 ALA B CA 1
ATOM 5372 C C . ALA B 1 183 ? -22.016 13.672 -15.219 1 98.69 183 ALA B C 1
ATOM 5374 O O . ALA B 1 183 ? -21.094 13.047 -15.75 1 98.69 183 ALA B O 1
ATOM 5375 N N . LEU B 1 184 ? -23.141 13.094 -14.82 1 98.62 184 LEU B N 1
ATOM 5376 C CA . LEU B 1 184 ? -23.344 11.656 -14.977 1 98.62 184 LEU B CA 1
ATOM 5377 C C . LEU B 1 184 ? -23.422 11.281 -16.453 1 98.62 184 LEU B C 1
ATOM 5379 O O . LEU B 1 184 ? -24.172 11.906 -17.219 1 98.62 184 LEU B O 1
ATOM 5383 N N . GLY B 1 185 ? -22.625 10.297 -16.875 1 97.31 185 GLY B N 1
ATOM 5384 C CA . GLY B 1 185 ? -22.609 9.875 -18.266 1 97.31 185 GLY B CA 1
ATOM 5385 C C . GLY B 1 185 ? -21.875 8.562 -18.484 1 97.31 185 GLY B C 1
ATOM 5386 O O . GLY B 1 185 ? -21.547 7.863 -17.516 1 97.31 185 GLY B O 1
ATOM 5387 N N . PRO B 1 186 ? -21.594 8.242 -19.734 1 96.75 186 PRO B N 1
ATOM 5388 C CA . PRO B 1 186 ? -21.031 6.945 -20.078 1 96.75 186 PRO B CA 1
ATOM 5389 C C . PRO B 1 186 ? -19.578 6.785 -19.609 1 96.75 186 PRO B C 1
ATOM 5391 O O . PRO B 1 186 ? -19.062 5.668 -19.547 1 96.75 186 PRO B O 1
ATOM 5394 N N . ARG B 1 187 ? -18.906 7.863 -19.234 1 97.94 187 ARG B N 1
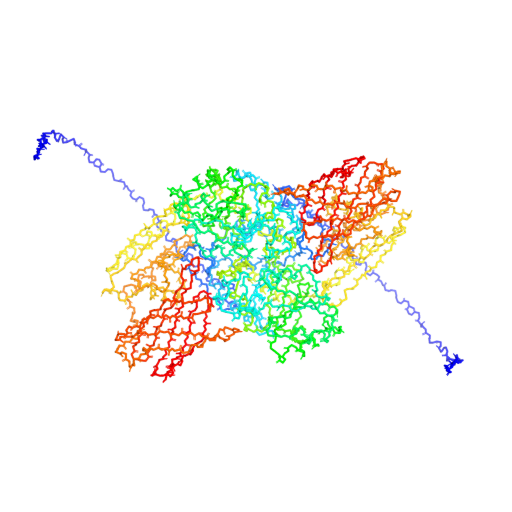ATOM 5395 C CA . ARG B 1 187 ? -17.516 7.805 -18.812 1 97.94 187 ARG B CA 1
ATOM 5396 C C . ARG B 1 187 ? -17.406 7.695 -17.297 1 97.94 187 ARG B C 1
ATOM 5398 O O . ARG B 1 187 ? -16.312 7.484 -16.766 1 97.94 187 ARG B O 1
ATOM 5405 N N . THR B 1 188 ? -18.516 7.828 -16.594 1 98.81 188 THR B N 1
ATOM 5406 C CA . THR B 1 188 ? -18.5 7.848 -15.133 1 98.81 188 THR B CA 1
ATOM 5407 C C . THR B 1 188 ? -18.25 6.445 -14.578 1 98.81 188 THR B C 1
ATOM 5409 O O . THR B 1 188 ? -19.062 5.535 -14.805 1 98.81 188 THR B O 1
ATOM 5412 N N . ALA B 1 189 ? -17.188 6.312 -13.852 1 98.75 189 ALA B N 1
ATOM 5413 C CA . ALA B 1 189 ? -16.844 5.027 -13.25 1 98.75 189 ALA B CA 1
ATOM 5414 C C . ALA B 1 189 ? -17.453 4.895 -11.859 1 98.75 189 ALA B C 1
ATOM 5416 O O . ALA B 1 189 ? -17.797 3.789 -11.43 1 98.75 189 ALA B O 1
ATOM 5417 N N . MET B 1 190 ? -17.484 6.031 -11.164 1 98.75 190 MET B N 1
ATOM 5418 C CA . MET B 1 190 ? -17.922 6.004 -9.766 1 98.75 190 MET B CA 1
ATOM 5419 C C . MET B 1 190 ? -18.141 7.418 -9.234 1 98.75 190 MET B C 1
ATOM 5421 O O . MET B 1 190 ? -17.734 8.391 -9.875 1 98.75 190 MET B O 1
ATOM 5425 N N . ILE B 1 191 ? -18.922 7.523 -8.156 1 98.94 191 ILE B N 1
ATOM 5426 C CA . ILE B 1 191 ? -19.016 8.742 -7.359 1 98.94 191 ILE B CA 1
ATOM 5427 C C . ILE B 1 191 ? -18.328 8.531 -6.016 1 98.94 191 ILE B C 1
ATOM 5429 O O . ILE B 1 191 ? -18.547 7.516 -5.348 1 98.94 191 ILE B O 1
ATOM 5433 N N . MET B 1 192 ? -17.469 9.422 -5.648 1 98.88 192 MET B N 1
ATOM 5434 C CA . MET B 1 192 ? -16.766 9.352 -4.371 1 98.88 192 MET B CA 1
ATOM 5435 C C . MET B 1 192 ? -17.266 10.422 -3.414 1 98.88 192 MET B C 1
ATOM 5437 O O . MET B 1 192 ? -17.344 11.602 -3.771 1 98.88 192 MET B O 1
ATOM 5441 N N . VAL B 1 193 ? -17.578 10.016 -2.152 1 98.69 193 VAL B N 1
ATOM 5442 C CA . VAL B 1 193 ? -18.156 10.914 -1.155 1 98.69 193 VAL B CA 1
ATOM 5443 C C . VAL B 1 193 ? -17.359 10.805 0.149 1 98.69 193 VAL B C 1
ATOM 5445 O O . VAL B 1 193 ? -17.062 9.703 0.61 1 98.69 193 VAL B O 1
ATOM 5448 N N . LEU B 1 194 ? -16.953 11.938 0.667 1 97.44 194 LEU B N 1
ATOM 5449 C CA . LEU B 1 194 ? -16.391 11.977 2.012 1 97.44 194 LEU B CA 1
ATOM 5450 C C . LEU B 1 194 ? -17.5 12.047 3.062 1 97.44 194 LEU B C 1
ATOM 5452 O O . LEU B 1 194 ? -18.359 12.93 3.004 1 97.44 194 LEU B O 1
ATOM 5456 N N . ALA B 1 195 ? -17.469 11.141 3.996 1 96.69 195 ALA B N 1
ATOM 5457 C CA . ALA B 1 195 ? -18.453 11.156 5.074 1 96.69 195 ALA B CA 1
ATOM 5458 C C . ALA B 1 195 ? -18.328 12.43 5.91 1 96.69 195 ALA B C 1
ATOM 5460 O O . ALA B 1 195 ? -17.25 12.742 6.414 1 96.69 195 ALA B O 1
ATOM 5461 N N . SER B 1 196 ? -19.344 13.156 5.992 1 93.88 196 SER B N 1
ATOM 5462 C CA . SER B 1 196 ? -19.422 14.414 6.727 1 93.88 196 SER B CA 1
ATOM 5463 C C . SER B 1 196 ? -20.859 14.812 6.988 1 93.88 196 SER B C 1
ATOM 5465 O O . SER B 1 196 ? -21.797 14.094 6.605 1 93.88 196 SER B O 1
ATOM 5467 N N . GLY B 1 197 ? -21 15.945 7.691 1 92 197 GLY B N 1
ATOM 5468 C CA . GLY B 1 197 ? -22.344 16.484 7.852 1 92 197 GLY B CA 1
ATOM 5469 C C . GLY B 1 197 ? -23.031 16.781 6.527 1 92 197 GLY B C 1
ATOM 5470 O O . GLY B 1 197 ? -24.234 16.547 6.387 1 92 197 GLY B O 1
ATOM 5471 N N . ALA B 1 198 ? -22.266 17.188 5.543 1 94.06 198 ALA B N 1
ATOM 5472 C CA . ALA B 1 198 ? -22.797 17.516 4.227 1 94.06 198 ALA B CA 1
ATOM 5473 C C . ALA B 1 198 ? -23.312 16.266 3.51 1 94.06 198 ALA B C 1
ATOM 5475 O O . ALA B 1 198 ? -24.312 16.312 2.789 1 94.06 198 ALA B O 1
ATOM 5476 N N . SER B 1 199 ? -22.641 15.133 3.705 1 96.06 199 SER B N 1
ATOM 5477 C CA . SER B 1 199 ? -23.062 13.898 3.049 1 96.06 199 SER B CA 1
ATOM 5478 C C . SER B 1 199 ? -24.297 13.305 3.717 1 96.06 199 SER B C 1
ATOM 5480 O O . SER B 1 199 ? -25.031 12.523 3.102 1 96.06 199 SER B O 1
ATOM 5482 N N . GLU B 1 200 ? -24.5 13.734 4.918 1 93.5 200 GLU B N 1
ATOM 5483 C CA . GLU B 1 200 ? -25.625 13.188 5.668 1 93.5 200 GLU B CA 1
ATOM 5484 C C . GLU B 1 200 ? -26.922 13.93 5.344 1 93.5 200 GLU B C 1
ATOM 5486 O O . GLU B 1 200 ? -27.953 13.312 5.105 1 93.5 200 GLU B O 1
ATOM 5491 N N . ASP B 1 201 ? -26.844 15.312 5.371 1 92.31 201 ASP B N 1
ATOM 5492 C CA . ASP B 1 201 ? -28.109 16.031 5.277 1 92.31 201 ASP B CA 1
ATOM 5493 C C . ASP B 1 201 ? -27.984 17.25 4.375 1 92.31 201 ASP B C 1
ATOM 5495 O O . ASP B 1 201 ? -28.875 18.094 4.34 1 92.31 201 ASP B O 1
ATOM 5499 N N . GLY B 1 202 ? -26.969 17.375 3.604 1 94.75 202 GLY B N 1
ATOM 5500 C CA . GLY B 1 202 ? -26.781 18.516 2.723 1 94.75 202 GLY B CA 1
ATOM 5501 C C . GLY B 1 202 ? -27.5 18.359 1.391 1 94.75 202 GLY B C 1
ATOM 5502 O O . GLY B 1 202 ? -28.172 17.359 1.15 1 94.75 202 GLY B O 1
ATOM 5503 N N . PRO B 1 203 ? -27.359 19.359 0.542 1 95.88 203 PRO B N 1
ATOM 5504 C CA . PRO B 1 203 ? -28.016 19.344 -0.77 1 95.88 203 PRO B CA 1
ATOM 5505 C C . PRO B 1 203 ? -27.5 18.219 -1.671 1 95.88 203 PRO B C 1
ATOM 5507 O O . PRO B 1 203 ? -28.219 17.797 -2.588 1 95.88 203 PRO B O 1
ATOM 5510 N N . LEU B 1 204 ? -26.344 17.828 -1.424 1 97.94 204 LEU B N 1
ATOM 5511 C CA . LEU B 1 204 ? -25.781 16.656 -2.104 1 97.94 204 LEU B CA 1
ATOM 5512 C C . LEU B 1 204 ? -25.516 15.531 -1.115 1 97.94 204 LEU B C 1
ATOM 5514 O O . LEU B 1 204 ? -24.406 14.984 -1.073 1 97.94 204 LEU B O 1
ATOM 5518 N N . SER B 1 205 ? -26.516 15.312 -0.396 1 98.12 205 SER B N 1
ATOM 5519 C CA . SER B 1 205 ? -26.453 14.195 0.541 1 98.12 205 SER B CA 1
ATOM 5520 C C . SER B 1 205 ? -26.391 12.859 -0.193 1 98.12 205 SER B C 1
ATOM 5522 O O . SER B 1 205 ? -26.719 12.781 -1.383 1 98.12 205 SER B O 1
ATOM 5524 N N . LEU B 1 206 ? -26.016 11.852 0.534 1 98.25 206 LEU B N 1
ATOM 5525 C CA . LEU B 1 206 ? -25.891 10.508 -0.029 1 98.25 206 LEU B CA 1
ATOM 5526 C C . LEU B 1 206 ? -27.219 10.039 -0.608 1 98.25 206 LEU B C 1
ATOM 5528 O O . LEU B 1 206 ? -27.25 9.391 -1.657 1 98.25 206 LEU B O 1
ATOM 5532 N N . LYS B 1 207 ? -28.297 10.328 0.039 1 98.31 207 LYS B N 1
ATOM 5533 C CA . LYS B 1 207 ? -29.625 9.938 -0.449 1 98.31 207 LYS B CA 1
ATOM 5534 C C . LYS B 1 207 ? -29.922 10.57 -1.806 1 98.31 207 LYS B C 1
ATOM 5536 O O . LYS B 1 207 ? -30.422 9.898 -2.713 1 98.31 207 LYS B O 1
ATOM 5541 N N . ILE B 1 208 ? -29.625 11.805 -1.87 1 98.56 208 ILE B N 1
ATOM 5542 C CA . ILE B 1 208 ? -29.875 12.531 -3.109 1 98.56 208 ILE B CA 1
ATOM 5543 C C . ILE B 1 208 ? -28.953 12 -4.211 1 98.56 208 ILE B C 1
ATOM 5545 O O . ILE B 1 208 ? -29.406 11.75 -5.332 1 98.56 208 ILE B O 1
ATOM 5549 N N . ILE B 1 209 ? -27.688 11.828 -3.889 1 98.88 209 ILE B N 1
ATOM 5550 C CA . ILE B 1 209 ? -26.719 11.297 -4.844 1 98.88 209 ILE B CA 1
ATOM 5551 C C . ILE B 1 209 ? -27.172 9.914 -5.312 1 98.88 209 ILE B C 1
ATOM 5553 O O . ILE B 1 209 ? -27.172 9.625 -6.512 1 98.88 209 ILE B O 1
ATOM 5557 N N . SER B 1 210 ? -27.578 9.102 -4.422 1 98.62 210 SER B N 1
ATOM 5558 C CA . SER B 1 210 ? -28 7.734 -4.727 1 98.62 210 SER B CA 1
ATOM 5559 C C . SER B 1 210 ? -29.203 7.727 -5.66 1 98.62 210 SER B C 1
ATOM 5561 O O . SER B 1 210 ? -29.266 6.926 -6.594 1 98.62 210 SER B O 1
ATOM 5563 N N . ALA B 1 211 ? -30.141 8.539 -5.43 1 98.25 211 ALA B N 1
ATOM 5564 C CA . ALA B 1 211 ? -31.344 8.609 -6.246 1 98.25 211 ALA B CA 1
ATOM 5565 C C . ALA B 1 211 ? -31 8.93 -7.699 1 98.25 211 ALA B C 1
ATOM 5567 O O . ALA B 1 211 ? -31.672 8.445 -8.617 1 98.25 211 ALA B O 1
ATOM 5568 N N . LEU B 1 212 ? -30.016 9.727 -7.859 1 98.38 212 LEU B N 1
ATOM 5569 C CA . LEU B 1 212 ? -29.625 10.148 -9.203 1 98.38 212 LEU B CA 1
ATOM 5570 C C . LEU B 1 212 ? -28.719 9.109 -9.852 1 98.38 212 LEU B C 1
ATOM 5572 O O . LEU B 1 212 ? -28.734 8.93 -11.07 1 98.38 212 LEU B O 1
ATOM 5576 N N . ALA B 1 213 ? -27.875 8.422 -9.109 1 98.25 213 ALA B N 1
ATOM 5577 C CA . ALA B 1 213 ? -26.828 7.527 -9.617 1 98.25 213 ALA B CA 1
ATOM 5578 C C . ALA B 1 213 ? -27.391 6.141 -9.898 1 98.25 213 ALA B C 1
ATOM 5580 O O . ALA B 1 213 ? -26.984 5.48 -10.859 1 98.25 213 ALA B O 1
ATOM 5581 N N . LYS B 1 214 ? -28.328 5.645 -9.125 1 96.88 214 LYS B N 1
ATOM 5582 C CA . LYS B 1 214 ? -28.797 4.262 -9.125 1 96.88 214 LYS B CA 1
ATOM 5583 C C . LYS B 1 214 ? -29.422 3.893 -10.461 1 96.88 214 LYS B C 1
ATOM 5585 O O . LYS B 1 214 ? -29.156 2.816 -11 1 96.88 214 LYS B O 1
ATOM 5590 N N . PRO B 1 215 ? -30.266 4.781 -11 1 97 215 PRO B N 1
ATOM 5591 C CA . PRO B 1 215 ? -30.859 4.422 -12.297 1 97 215 PRO B CA 1
ATOM 5592 C C . PRO B 1 215 ? -29.812 4.219 -13.383 1 97 215 PRO B C 1
ATOM 5594 O O . PRO B 1 215 ? -30.078 3.551 -14.391 1 97 215 PRO B O 1
ATOM 5597 N N . LEU B 1 216 ? -28.672 4.809 -13.203 1 97.44 216 LEU B N 1
ATOM 5598 C CA . LEU B 1 216 ? -27.609 4.727 -14.195 1 97.44 216 LEU B CA 1
ATOM 5599 C C . LEU B 1 216 ? -26.578 3.662 -13.805 1 97.44 216 LEU B C 1
ATOM 5601 O O . LEU B 1 216 ? -25.578 3.473 -14.5 1 97.44 216 LEU B O 1
ATOM 5605 N N . ASN B 1 217 ? -26.75 3.021 -12.703 1 97.12 217 ASN B N 1
ATOM 5606 C CA . ASN B 1 217 ? -25.891 1.966 -12.18 1 97.12 217 ASN B CA 1
ATOM 5607 C C . ASN B 1 217 ? -24.469 2.469 -11.93 1 97.12 217 ASN B C 1
ATOM 5609 O O . ASN B 1 217 ? -23.5 1.777 -12.234 1 97.12 217 ASN B O 1
ATOM 5613 N N . VAL B 1 218 ? -24.344 3.678 -11.516 1 98.62 218 VAL B N 1
ATOM 5614 C CA . VAL B 1 218 ? -23.047 4.238 -11.148 1 98.62 218 VAL B CA 1
ATOM 5615 C C . VAL B 1 218 ? -22.781 3.99 -9.672 1 98.62 218 VAL B C 1
ATOM 5617 O O . VAL B 1 218 ? -23.547 4.434 -8.812 1 98.62 218 VAL B O 1
ATOM 5620 N N . PRO B 1 219 ? -21.703 3.275 -9.375 1 98.81 219 PRO B N 1
ATOM 5621 C CA . PRO B 1 219 ? -21.422 2.955 -7.973 1 98.81 219 PRO B CA 1
ATOM 5622 C C . PRO B 1 219 ? -21.031 4.184 -7.152 1 98.81 219 PRO B C 1
ATOM 5624 O O . PRO B 1 219 ? -20.469 5.137 -7.691 1 98.81 219 PRO B O 1
ATOM 5627 N N . ILE B 1 220 ? -21.328 4.121 -5.844 1 98.94 220 ILE B N 1
ATOM 5628 C CA . ILE B 1 220 ? -20.984 5.176 -4.898 1 98.94 220 ILE B CA 1
ATOM 5629 C C . ILE B 1 220 ? -20.047 4.625 -3.828 1 98.94 220 ILE B C 1
ATOM 5631 O O . ILE B 1 220 ? -20.359 3.631 -3.17 1 98.94 220 ILE B O 1
ATOM 5635 N N . LEU B 1 221 ? -18.891 5.25 -3.668 1 98.94 221 LEU B N 1
ATOM 5636 C CA . LEU B 1 221 ? -17.938 4.949 -2.607 1 98.94 221 LEU B CA 1
ATOM 5637 C C . LEU B 1 221 ? -17.938 6.047 -1.549 1 98.94 221 LEU B C 1
ATOM 5639 O O . LEU B 1 221 ? -17.797 7.23 -1.873 1 98.94 221 LEU B O 1
ATOM 5643 N N . VAL B 1 222 ? -18.047 5.676 -0.281 1 98.88 222 VAL B N 1
ATOM 5644 C CA . VAL B 1 222 ? -17.984 6.629 0.821 1 98.88 222 VAL B CA 1
ATOM 5645 C C . VAL B 1 222 ? -16.672 6.434 1.586 1 98.88 222 VAL B C 1
ATOM 5647 O O . VAL B 1 222 ? -16.344 5.316 2.004 1 98.88 222 VAL B O 1
ATOM 5650 N N . ASP B 1 223 ? -15.961 7.531 1.679 1 98.62 223 ASP B N 1
ATOM 5651 C CA . ASP B 1 223 ? -14.812 7.578 2.578 1 98.62 223 ASP B CA 1
ATOM 5652 C C . ASP B 1 223 ? -15.25 7.891 4.008 1 98.62 223 ASP B C 1
ATOM 5654 O O . ASP B 1 223 ? -15.5 9.047 4.348 1 98.62 223 ASP B O 1
ATOM 5658 N N . ALA B 1 224 ? -15.234 6.867 4.809 1 98.12 224 ALA B N 1
ATOM 5659 C CA . ALA B 1 224 ? -15.617 6.977 6.215 1 98.12 224 ALA B CA 1
ATOM 5660 C C . ALA B 1 224 ? -14.445 6.617 7.125 1 98.12 224 ALA B C 1
ATOM 5662 O O . ALA B 1 224 ? -14.641 6.066 8.211 1 98.12 224 ALA B O 1
ATOM 5663 N N . ALA B 1 225 ? -13.242 6.934 6.727 1 97.38 225 ALA B N 1
ATOM 5664 C CA . ALA B 1 225 ? -12 6.504 7.367 1 97.38 225 ALA B CA 1
ATOM 5665 C C . ALA B 1 225 ? -12.008 6.852 8.852 1 97.38 225 ALA B C 1
ATOM 5667 O O . ALA B 1 225 ? -11.523 6.07 9.68 1 97.38 225 ALA B O 1
ATOM 5668 N N . ALA B 1 226 ? -12.555 7.984 9.242 1 94.69 226 ALA B N 1
ATOM 5669 C CA . ALA B 1 226 ? -12.398 8.492 10.602 1 94.69 226 ALA B CA 1
ATOM 5670 C C . ALA B 1 226 ? -13.633 8.18 11.445 1 94.69 226 ALA B C 1
ATOM 5672 O O . ALA B 1 226 ? -13.883 8.836 12.461 1 94.69 226 ALA B O 1
ATOM 5673 N N . GLU B 1 227 ? -14.438 7.227 11.008 1 96.06 227 GLU B N 1
ATOM 5674 C CA . GLU B 1 227 ? -15.664 6.887 11.734 1 96.06 227 GLU B CA 1
ATOM 5675 C C . GLU B 1 227 ? -15.523 5.547 12.445 1 96.06 227 GLU B C 1
ATOM 5677 O O . GLU B 1 227 ? -14.57 4.801 12.203 1 96.06 227 GLU B O 1
ATOM 5682 N N . GLY B 1 228 ? -16.438 5.355 13.398 1 93.88 228 GLY B N 1
ATOM 5683 C CA . GLY B 1 228 ? -16.672 4.016 13.922 1 93.88 228 GLY B CA 1
ATOM 5684 C C . GLY B 1 228 ? -17.547 3.164 13.023 1 93.88 228 GLY B C 1
ATOM 5685 O O . GLY B 1 228 ? -18.062 3.648 12.023 1 93.88 228 GLY B O 1
ATOM 5686 N N . LEU B 1 229 ? -17.641 1.904 13.422 1 94.75 229 LEU B N 1
ATOM 5687 C CA . LEU B 1 229 ? -18.375 0.945 12.602 1 94.75 229 LEU B CA 1
ATOM 5688 C C . LEU B 1 229 ? -19.781 0.732 13.148 1 94.75 229 LEU B C 1
ATOM 5690 O O . LEU B 1 229 ? -20.016 -0.206 13.914 1 94.75 229 LEU B O 1
ATOM 5694 N N . GLU B 1 230 ? -20.703 1.518 12.703 1 93.12 230 GLU B N 1
ATOM 5695 C CA . GLU B 1 230 ? -22.094 1.35 13.102 1 93.12 230 GLU B CA 1
ATOM 5696 C C . GLU B 1 230 ? -22.766 0.213 12.328 1 93.12 230 GLU B C 1
ATOM 5698 O O . GLU B 1 230 ? -22.469 -0.002 11.148 1 93.12 230 GLU B O 1
ATOM 5703 N N . VAL B 1 231 ? -23.688 -0.489 13 1 91.44 231 VAL B N 1
ATOM 5704 C CA . VAL B 1 231 ? -24.406 -1.607 12.406 1 91.44 231 VAL B CA 1
ATOM 5705 C C . VAL B 1 231 ? -25.906 -1.455 12.68 1 91.44 231 VAL B C 1
ATOM 5707 O O . VAL B 1 231 ? -26.328 -1.372 13.836 1 91.44 231 VAL B O 1
ATOM 5710 N N . PRO B 1 232 ? -26.812 -1.52 11.695 1 91.19 232 PRO B N 1
ATOM 5711 C CA . PRO B 1 232 ? -26.469 -1.568 10.273 1 91.19 232 PRO B CA 1
ATOM 5712 C C . PRO B 1 232 ? -25.688 -0.337 9.805 1 91.19 232 PRO B C 1
ATOM 5714 O O . PRO B 1 232 ? -25.812 0.736 10.406 1 91.19 232 PRO B O 1
ATOM 5717 N N . ASN B 1 233 ? -24.969 -0.509 8.766 1 95.19 233 ASN B N 1
ATOM 5718 C CA . ASN B 1 233 ? -24.125 0.579 8.281 1 95.19 233 ASN B CA 1
ATOM 5719 C C . ASN B 1 233 ? -24.953 1.743 7.754 1 95.19 233 ASN B C 1
ATOM 5721 O O . ASN B 1 233 ? -25.766 1.57 6.836 1 95.19 233 ASN B O 1
ATOM 5725 N N . PRO B 1 234 ? -24.75 2.951 8.25 1 95.31 234 PRO B N 1
ATOM 5726 C CA . PRO B 1 234 ? -25.609 4.07 7.895 1 95.31 234 PRO B CA 1
ATOM 5727 C C . PRO B 1 234 ? -25.406 4.551 6.461 1 95.31 234 PRO B C 1
ATOM 5729 O O . PRO B 1 234 ? -26.328 5.055 5.824 1 95.31 234 PRO B O 1
ATOM 5732 N N . HIS B 1 235 ? -24.234 4.41 5.949 1 97.94 235 HIS B N 1
ATOM 5733 C CA . HIS B 1 235 ? -23.938 4.863 4.594 1 97.94 235 HIS B CA 1
ATOM 5734 C C . HIS B 1 235 ? -24.578 3.943 3.555 1 97.94 235 HIS B C 1
ATOM 5736 O O . HIS B 1 235 ? -25.141 4.414 2.562 1 97.94 235 HIS B O 1
ATOM 5742 N N . ILE B 1 236 ? -24.406 2.66 3.814 1 97.69 236 ILE B N 1
ATOM 5743 C CA . ILE B 1 236 ? -25.047 1.687 2.93 1 97.69 236 ILE B CA 1
ATOM 5744 C C . ILE B 1 236 ? -26.562 1.867 2.961 1 97.69 236 ILE B C 1
ATOM 5746 O O . ILE B 1 236 ? -27.219 1.833 1.917 1 97.69 236 ILE B O 1
ATOM 5750 N N . ALA B 1 237 ? -27.125 2.133 4.113 1 96.25 237 ALA B N 1
ATOM 5751 C CA . ALA B 1 237 ? -28.562 2.357 4.266 1 96.25 237 ALA B CA 1
ATOM 5752 C C . ALA B 1 237 ? -29 3.582 3.471 1 96.25 237 ALA B C 1
ATOM 5754 O O . ALA B 1 237 ? -30.156 3.666 3.051 1 96.25 237 ALA B O 1
ATOM 5755 N N . GLN B 1 238 ? -28.094 4.473 3.264 1 97.06 238 GLN B N 1
ATOM 5756 C CA . GLN B 1 238 ? -28.422 5.707 2.559 1 97.06 238 GLN B CA 1
ATOM 5757 C C . GLN B 1 238 ? -28.078 5.602 1.076 1 97.06 238 GLN B C 1
ATOM 5759 O O . GLN B 1 238 ? -28.219 6.574 0.332 1 97.06 238 GLN B O 1
ATOM 5764 N N . GLY B 1 239 ? -27.531 4.461 0.656 1 97.75 239 GLY B N 1
ATOM 5765 C CA . GLY B 1 239 ? -27.406 4.238 -0.775 1 97.75 239 GLY B CA 1
ATOM 5766 C C . GLY B 1 239 ? -25.969 4.02 -1.225 1 97.75 239 GLY B C 1
ATOM 5767 O O . GLY B 1 239 ? -25.719 3.814 -2.412 1 97.75 239 GLY B O 1
ATOM 5768 N N . ALA B 1 240 ? -25.031 4.031 -0.331 1 98.69 240 ALA B N 1
ATOM 5769 C CA . ALA B 1 240 ? -23.641 3.734 -0.704 1 98.69 240 ALA B CA 1
ATOM 5770 C C . ALA B 1 240 ? -23.5 2.295 -1.189 1 98.69 240 ALA B C 1
ATOM 5772 O O . ALA B 1 240 ? -24.141 1.388 -0.655 1 98.69 240 ALA B O 1
ATOM 5773 N N . ASP B 1 241 ? -22.641 2.098 -2.193 1 98.88 241 ASP B N 1
ATOM 5774 C CA . ASP B 1 241 ? -22.344 0.752 -2.682 1 98.88 241 ASP B CA 1
ATOM 5775 C C . ASP B 1 241 ? -21.125 0.168 -1.979 1 98.88 241 ASP B C 1
ATOM 5777 O O . ASP B 1 241 ? -21 -1.051 -1.837 1 98.88 241 ASP B O 1
ATOM 5781 N N . MET B 1 242 ? -20.219 1.024 -1.598 1 98.94 242 MET B N 1
ATOM 5782 C CA . MET B 1 242 ? -19.016 0.654 -0.86 1 98.94 242 MET B CA 1
ATOM 5783 C C . MET B 1 242 ? -18.672 1.706 0.191 1 98.94 242 MET B C 1
ATOM 5785 O O . MET B 1 242 ? -18.938 2.893 -0.004 1 98.94 242 MET B O 1
ATOM 5789 N N . VAL B 1 243 ? -18.078 1.296 1.272 1 98.94 243 VAL B N 1
ATOM 5790 C CA . VAL B 1 243 ? -17.641 2.18 2.346 1 98.94 243 VAL B CA 1
ATOM 5791 C C . VAL B 1 243 ? -16.234 1.777 2.803 1 98.94 243 VAL B C 1
ATOM 5793 O O . VAL B 1 243 ? -15.977 0.604 3.084 1 98.94 243 VAL B O 1
ATOM 5796 N N . ALA B 1 244 ? -15.336 2.73 2.877 1 98.88 244 ALA B N 1
ATOM 5797 C CA . ALA B 1 244 ? -13.969 2.51 3.332 1 98.88 244 ALA B CA 1
ATOM 5798 C C . ALA B 1 244 ? -13.773 3.012 4.762 1 98.88 244 ALA B C 1
ATOM 5800 O O . ALA B 1 244 ? -14.18 4.129 5.094 1 98.88 244 ALA B O 1
ATOM 5801 N N . TYR B 1 245 ? -13.148 2.219 5.598 1 98.56 245 TYR B N 1
ATOM 5802 C CA . TYR B 1 245 ? -12.836 2.572 6.98 1 98.56 245 TYR B CA 1
ATOM 5803 C C . TYR B 1 245 ? -11.352 2.414 7.258 1 98.56 245 TYR B C 1
ATOM 5805 O O . TYR B 1 245 ? -10.703 1.513 6.723 1 98.56 245 TYR B O 1
ATOM 5813 N N . SER B 1 246 ? -10.852 3.285 8.133 1 97.75 246 SER B N 1
ATOM 5814 C CA . SER B 1 246 ? -9.5 3.09 8.656 1 97.75 246 SER B CA 1
ATOM 5815 C C . SER B 1 246 ? -9.492 2.135 9.844 1 97.75 246 SER B C 1
ATOM 5817 O O . SER B 1 246 ? -10.344 2.238 10.734 1 97.75 246 SER B O 1
ATOM 5819 N N . GLY B 1 247 ? -8.547 1.218 9.789 1 96.94 247 GLY B N 1
ATOM 5820 C CA . GLY B 1 247 ? -8.391 0.322 10.922 1 96.94 247 GLY B CA 1
ATOM 5821 C C . GLY B 1 247 ? -7.68 0.966 12.102 1 96.94 247 GLY B C 1
ATOM 5822 O O . GLY B 1 247 ? -8.047 0.732 13.25 1 96.94 247 GLY B O 1
ATOM 5823 N N . GLY B 1 248 ? -6.723 1.791 11.836 1 94.62 248 GLY B N 1
ATOM 5824 C CA . GLY B 1 248 ? -5.848 2.363 12.852 1 94.62 248 GLY B CA 1
ATOM 5825 C C . GLY B 1 248 ? -6.367 3.668 13.422 1 94.62 248 GLY B C 1
ATOM 5826 O O . GLY B 1 248 ? -5.586 4.57 13.727 1 94.62 248 GLY B O 1
ATOM 5827 N N . LYS B 1 249 ? -7.602 3.869 13.438 1 96.12 249 LYS B N 1
ATOM 5828 C CA . LYS B 1 249 ? -8.227 5.035 14.062 1 96.12 249 LYS B CA 1
ATOM 5829 C C . LYS B 1 249 ? -9.18 4.617 15.172 1 96.12 249 LYS B C 1
ATOM 5831 O O . LYS B 1 249 ? -8.766 3.994 16.156 1 96.12 249 LYS B O 1
ATOM 5836 N N . TYR B 1 250 ? -10.43 4.758 15.016 1 94.88 250 TYR B N 1
ATOM 5837 C CA . TYR B 1 250 ? -11.344 4.5 16.109 1 94.88 250 TYR B CA 1
ATOM 5838 C C . TYR B 1 250 ? -11.617 3.008 16.266 1 94.88 250 TYR B C 1
ATOM 5840 O O . TYR B 1 250 ? -12.016 2.543 17.328 1 94.88 250 TYR B O 1
ATOM 5848 N N . LEU B 1 251 ? -11.359 2.248 15.227 1 97.25 251 LEU B N 1
ATOM 5849 C CA . LEU B 1 251 ? -11.516 0.801 15.32 1 97.25 251 LEU B CA 1
ATOM 5850 C C . LEU B 1 251 ? -10.391 0.187 16.156 1 97.25 251 LEU B C 1
ATOM 5852 O O . LEU B 1 251 ? -10.508 -0.951 16.609 1 97.25 251 LEU B O 1
ATOM 5856 N N . ARG B 1 252 ? -9.32 0.904 16.281 1 97.56 252 ARG B N 1
ATOM 5857 C CA . ARG B 1 252 ? -8.172 0.509 17.094 1 97.56 252 ARG B CA 1
ATOM 5858 C C . ARG B 1 252 ? -7.605 -0.83 16.625 1 97.56 252 ARG B C 1
ATOM 5860 O O . ARG B 1 252 ? -7.297 -1.698 17.453 1 97.56 252 ARG B O 1
ATOM 5867 N N . GLY B 1 253 ? -7.605 -1.048 15.297 1 97.75 253 GLY B N 1
ATOM 5868 C CA . GLY B 1 253 ? -6.922 -2.148 14.633 1 97.75 253 GLY B CA 1
ATOM 5869 C C . GLY B 1 253 ? -5.488 -1.818 14.25 1 97.75 253 GLY B C 1
ATOM 5870 O O . GLY B 1 253 ? -4.93 -0.825 14.719 1 97.75 253 GLY B O 1
ATOM 5871 N N . PRO B 1 254 ? -4.902 -2.703 13.406 1 96.69 254 PRO B N 1
ATOM 5872 C CA . PRO B 1 254 ? -3.557 -2.381 12.922 1 96.69 254 PRO B CA 1
ATOM 5873 C C . PRO B 1 254 ? -3.498 -1.05 12.18 1 96.69 254 PRO B C 1
ATOM 5875 O O . PRO B 1 254 ? -4.414 -0.725 11.414 1 96.69 254 PRO B O 1
ATOM 5878 N N . GLN B 1 255 ? -2.449 -0.334 12.391 1 93.5 255 GLN B N 1
ATOM 5879 C CA . GLN B 1 255 ? -2.336 1.017 11.852 1 93.5 255 GLN B CA 1
ATOM 5880 C C . GLN B 1 255 ? -2.316 0.998 10.32 1 93.5 255 GLN B C 1
ATOM 5882 O O . GLN B 1 255 ? -2.801 1.93 9.68 1 93.5 255 GLN B O 1
ATOM 5887 N N . CYS B 1 256 ? -1.763 -0.047 9.742 1 95 256 CYS B N 1
ATOM 5888 C CA . CYS B 1 256 ? -1.568 -0.066 8.297 1 95 256 CYS B CA 1
ATOM 5889 C C . CYS B 1 256 ? -2.705 -0.805 7.598 1 95 256 CYS B C 1
ATOM 5891 O O . CYS B 1 256 ? -2.586 -1.185 6.434 1 95 256 CYS B O 1
ATOM 5893 N N . ALA B 1 257 ? -3.836 -1.019 8.297 1 97.38 257 ALA B N 1
ATOM 5894 C CA . ALA B 1 257 ? -4.941 -1.766 7.703 1 97.38 257 ALA B CA 1
ATOM 5895 C C . ALA B 1 257 ? -6.227 -0.942 7.711 1 97.38 257 ALA B C 1
ATOM 5897 O O . ALA B 1 257 ? -6.289 0.12 8.336 1 97.38 257 ALA B O 1
ATOM 5898 N N . GLY B 1 258 ? -7.168 -1.345 6.961 1 98.25 258 GLY B N 1
ATOM 5899 C CA . GLY B 1 258 ? -8.508 -0.783 6.867 1 98.25 258 GLY B CA 1
ATOM 5900 C C . GLY B 1 258 ? -9.531 -1.765 6.328 1 98.25 258 GLY B C 1
ATOM 5901 O O . GLY B 1 258 ? -9.305 -2.977 6.34 1 98.25 258 GLY B O 1
ATOM 5902 N N . LEU B 1 259 ? -10.703 -1.248 6.012 1 98.75 259 LEU B N 1
ATOM 5903 C CA . LEU B 1 259 ? -11.797 -2.066 5.5 1 98.75 259 LEU B CA 1
ATOM 5904 C C . LEU B 1 259 ? -12.383 -1.456 4.23 1 98.75 259 LEU B C 1
ATOM 5906 O O . LEU B 1 259 ? -12.422 -0.232 4.086 1 98.75 259 LEU B O 1
ATOM 5910 N N . LEU B 1 260 ? -12.781 -2.262 3.363 1 98.94 260 LEU B N 1
ATOM 5911 C CA . LEU B 1 260 ? -13.75 -1.947 2.314 1 98.94 260 LEU B CA 1
ATOM 5912 C C . LEU B 1 260 ? -14.945 -2.885 2.381 1 98.94 260 LEU B C 1
ATOM 5914 O O . LEU B 1 260 ? -14.812 -4.094 2.191 1 98.94 260 LEU B O 1
ATOM 5918 N N . ILE B 1 261 ? -16.125 -2.379 2.686 1 98.88 261 ILE B N 1
ATOM 5919 C CA . ILE B 1 261 ? -17.328 -3.201 2.779 1 98.88 261 ILE B CA 1
ATOM 5920 C C . ILE B 1 261 ? -18.391 -2.682 1.807 1 98.88 261 ILE B C 1
ATOM 5922 O O . ILE B 1 261 ? -18.344 -1.518 1.401 1 98.88 261 ILE B O 1
ATOM 5926 N N . GLY B 1 262 ? -19.344 -3.514 1.377 1 98.81 262 GLY B N 1
ATOM 5927 C CA . GLY B 1 262 ? -20.422 -3.086 0.497 1 98.81 262 GLY B CA 1
ATOM 5928 C C . GLY B 1 262 ? -20.891 -4.18 -0.441 1 98.81 262 GLY B C 1
ATOM 5929 O O . GLY B 1 262 ? -21.016 -5.34 -0.038 1 98.81 262 GLY B O 1
ATOM 5930 N N . ARG B 1 263 ? -21.234 -3.744 -1.664 1 98.75 263 ARG B N 1
ATOM 5931 C CA . ARG B 1 263 ? -21.703 -4.664 -2.695 1 98.75 263 ARG B CA 1
ATOM 5932 C C . ARG B 1 263 ? -20.656 -5.738 -2.986 1 98.75 263 ARG B C 1
ATOM 5934 O O . ARG B 1 263 ? -19.484 -5.426 -3.193 1 98.75 263 ARG B O 1
ATOM 5941 N N . LYS B 1 264 ? -21.109 -6.945 -3.096 1 98.69 264 LYS B N 1
ATOM 5942 C CA . LYS B 1 264 ? -20.203 -8.094 -3.203 1 98.69 264 LYS B CA 1
ATOM 5943 C C . LYS B 1 264 ? -19.391 -8.031 -4.492 1 98.69 264 LYS B C 1
ATOM 5945 O O . LYS B 1 264 ? -18.172 -8.211 -4.477 1 98.69 264 LYS B O 1
ATOM 5950 N N . ASP B 1 265 ? -20.016 -7.777 -5.598 1 98.62 265 ASP B N 1
ATOM 5951 C CA . ASP B 1 265 ? -19.328 -7.777 -6.887 1 98.62 265 ASP B CA 1
ATOM 5952 C C . ASP B 1 265 ? -18.25 -6.703 -6.934 1 98.62 265 ASP B C 1
ATOM 5954 O O . ASP B 1 265 ? -17.125 -6.973 -7.352 1 98.62 265 ASP B O 1
ATOM 5958 N N . LEU B 1 266 ? -18.5 -5.516 -6.406 1 98.81 266 LEU B N 1
ATOM 5959 C CA . LEU B 1 266 ? -17.562 -4.402 -6.453 1 98.81 266 LEU B CA 1
ATOM 5960 C C . LEU B 1 266 ? -16.422 -4.617 -5.473 1 98.81 266 LEU B C 1
ATOM 5962 O O . LEU B 1 266 ? -15.258 -4.332 -5.793 1 98.81 266 LEU B O 1
ATOM 5966 N N . VAL B 1 267 ? -16.766 -5.125 -4.289 1 98.88 267 VAL B N 1
ATOM 5967 C CA . VAL B 1 267 ? -15.727 -5.371 -3.281 1 98.88 267 VAL B CA 1
ATOM 5968 C C . VAL B 1 267 ? -14.805 -6.488 -3.754 1 98.88 267 VAL B C 1
ATOM 5970 O O . VAL B 1 267 ? -13.586 -6.418 -3.559 1 98.88 267 VAL B O 1
ATOM 5973 N N . GLN B 1 268 ? -15.328 -7.48 -4.422 1 98.56 268 GLN B N 1
ATOM 5974 C CA . GLN B 1 268 ? -14.5 -8.555 -4.961 1 98.56 268 GLN B CA 1
ATOM 5975 C C . GLN B 1 268 ? -13.641 -8.055 -6.121 1 98.56 268 GLN B C 1
ATOM 5977 O O . GLN B 1 268 ? -12.477 -8.445 -6.25 1 98.56 268 GLN B O 1
ATOM 5982 N N . ALA B 1 269 ? -14.227 -7.215 -6.969 1 98.62 269 ALA B N 1
ATOM 5983 C CA . ALA B 1 269 ? -13.438 -6.609 -8.039 1 98.62 269 ALA B CA 1
ATOM 5984 C C . ALA B 1 269 ? -12.289 -5.781 -7.473 1 98.62 269 ALA B C 1
ATOM 5986 O O . ALA B 1 269 ? -11.203 -5.734 -8.055 1 98.62 269 ALA B O 1
ATOM 5987 N N . SER B 1 270 ? -12.547 -5.113 -6.352 1 98.75 270 SER B N 1
ATOM 5988 C CA . SER B 1 270 ? -11.516 -4.34 -5.672 1 98.75 270 SER B CA 1
ATOM 5989 C C . SER B 1 270 ? -10.398 -5.242 -5.156 1 98.75 270 SER B C 1
ATOM 5991 O O . SER B 1 270 ? -9.219 -4.938 -5.328 1 98.75 270 SER B O 1
ATOM 5993 N N . TRP B 1 271 ? -10.75 -6.359 -4.582 1 98.19 271 TRP B N 1
ATOM 5994 C CA . TRP B 1 271 ? -9.781 -7.289 -4.012 1 98.19 271 TRP B CA 1
ATOM 5995 C C . TRP B 1 271 ? -8.867 -7.852 -5.098 1 98.19 271 TRP B C 1
ATOM 5997 O O . TRP B 1 271 ? -7.66 -7.988 -4.891 1 98.19 271 TRP B O 1
ATOM 6007 N N . ILE B 1 272 ? -9.445 -8.094 -6.227 1 96.44 272 ILE B N 1
ATOM 6008 C CA . ILE B 1 272 ? -8.695 -8.711 -7.312 1 96.44 272 ILE B CA 1
ATOM 6009 C C . ILE B 1 272 ? -7.586 -7.762 -7.777 1 96.44 272 ILE B C 1
ATOM 6011 O O . ILE B 1 272 ? -6.57 -8.203 -8.32 1 96.44 272 ILE B O 1
ATOM 6015 N N . THR B 1 273 ? -7.746 -6.5 -7.512 1 96.25 273 THR B N 1
ATOM 6016 C CA . THR B 1 273 ? -6.766 -5.5 -7.91 1 96.25 273 THR B CA 1
ATOM 6017 C C . THR B 1 273 ? -5.688 -5.34 -6.836 1 96.25 273 THR B C 1
ATOM 6019 O O . THR B 1 273 ? -4.672 -4.684 -7.062 1 96.25 273 THR B O 1
ATOM 6022 N N . SER B 1 274 ? -5.801 -5.941 -5.73 1 96 274 SER B N 1
ATOM 6023 C CA . SER B 1 274 ? -4.914 -5.762 -4.586 1 96 274 SER B CA 1
ATOM 6024 C C . SER B 1 274 ? -3.939 -6.93 -4.453 1 96 274 SER B C 1
ATOM 6026 O O . SER B 1 274 ? -4.086 -7.949 -5.129 1 96 274 SER B O 1
ATOM 6028 N N . ALA B 1 275 ? -2.904 -6.695 -3.533 1 94.44 275 ALA B N 1
ATOM 6029 C CA . ALA B 1 275 ? -2.035 -7.809 -3.166 1 94.44 275 ALA B CA 1
ATOM 6030 C C . ALA B 1 275 ? -2.83 -8.922 -2.488 1 94.44 275 ALA B C 1
ATOM 6032 O O . ALA B 1 275 ? -3.727 -8.656 -1.686 1 94.44 275 ALA B O 1
ATOM 6033 N N . PRO B 1 276 ? -2.561 -10.164 -2.869 1 94.31 276 PRO B N 1
ATOM 6034 C CA . PRO B 1 276 ? -1.311 -10.664 -3.447 1 94.31 276 PRO B CA 1
ATOM 6035 C C . PRO B 1 276 ? -1.346 -10.719 -4.973 1 94.31 276 PRO B C 1
ATOM 6037 O O . PRO B 1 276 ? -0.372 -11.141 -5.602 1 94.31 276 PRO B O 1
ATOM 6040 N N . HIS B 1 277 ? -2.371 -10.281 -5.598 1 95 277 HIS B N 1
ATOM 6041 C CA . HIS B 1 277 ? -2.477 -10.344 -7.051 1 95 277 HIS B CA 1
ATOM 6042 C C . HIS B 1 277 ? -1.548 -9.328 -7.711 1 95 277 HIS B C 1
ATOM 6044 O O . HIS B 1 277 ? -1.173 -8.328 -7.098 1 95 277 HIS B O 1
ATOM 6050 N N . HIS B 1 278 ? -1.145 -9.656 -8.914 1 94.19 278 HIS B N 1
ATOM 6051 C CA . HIS B 1 278 ? -0.213 -8.781 -9.617 1 94.19 278 HIS B CA 1
ATOM 6052 C C . HIS B 1 278 ? -0.951 -7.676 -10.359 1 94.19 278 HIS B C 1
ATOM 6054 O O . HIS B 1 278 ? -2.139 -7.812 -10.664 1 94.19 278 HIS B O 1
ATOM 6060 N N . GLY B 1 279 ? -0.244 -6.613 -10.656 1 93.81 279 GLY B N 1
ATOM 6061 C CA . GLY B 1 279 ? -0.812 -5.445 -11.305 1 93.81 279 GLY B CA 1
ATOM 6062 C C . GLY B 1 279 ? -0.679 -4.176 -10.484 1 93.81 279 GLY B C 1
ATOM 6063 O O . GLY B 1 279 ? 0.218 -4.066 -9.641 1 93.81 279 GLY B O 1
ATOM 6064 N N . PHE B 1 280 ? -1.555 -3.287 -10.648 1 92.81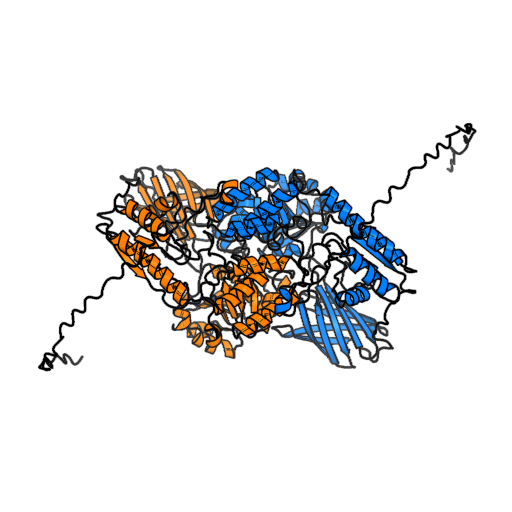 280 PHE B N 1
ATOM 6065 C CA . PHE B 1 280 ? -1.512 -1.938 -10.094 1 92.81 280 PHE B CA 1
ATOM 6066 C C . PHE B 1 280 ? -1.448 -1.975 -8.57 1 92.81 280 PHE B C 1
ATOM 6068 O O . PHE B 1 280 ? -0.624 -1.291 -7.965 1 92.81 280 PHE B O 1
ATOM 6075 N N . GLY B 1 281 ? -2.318 -2.727 -7.98 1 95.69 281 GLY B N 1
ATOM 6076 C CA . GLY B 1 281 ? -2.52 -2.688 -6.543 1 95.69 281 GLY B CA 1
ATOM 6077 C C . GLY B 1 281 ? -1.622 -3.65 -5.789 1 95.69 281 GLY B C 1
ATOM 6078 O O . GLY B 1 281 ? -1.852 -3.928 -4.609 1 95.69 281 GLY B O 1
ATOM 6079 N N . ARG B 1 282 ? -0.562 -4.203 -6.426 1 96.44 282 ARG B N 1
ATOM 6080 C CA . ARG B 1 282 ? 0.321 -5.18 -5.797 1 96.44 282 ARG B CA 1
ATOM 6081 C C . ARG B 1 282 ? 1.011 -4.586 -4.574 1 96.44 282 ARG B C 1
ATOM 6083 O O . ARG B 1 282 ? 1.33 -5.305 -3.625 1 96.44 282 ARG B O 1
ATOM 6090 N N . GLY B 1 283 ? 1.186 -3.307 -4.508 1 96.81 283 GLY B N 1
ATOM 6091 C CA . GLY B 1 283 ? 1.868 -2.654 -3.4 1 96.81 283 GLY B CA 1
ATOM 6092 C C . GLY B 1 283 ? 0.976 -2.439 -2.193 1 96.81 283 GLY B C 1
ATOM 6093 O O . GLY B 1 283 ? 1.461 -2.121 -1.104 1 96.81 283 GLY B O 1
ATOM 6094 N N . PHE B 1 284 ? -0.321 -2.67 -2.355 1 97.5 284 PHE B N 1
ATOM 6095 C CA . PHE B 1 284 ? -1.267 -2.529 -1.255 1 97.5 284 PHE B CA 1
ATOM 6096 C C . PHE B 1 284 ? -1.397 -3.834 -0.48 1 97.5 284 PHE B C 1
ATOM 6098 O O . PHE B 1 284 ? -2.488 -4.402 -0.39 1 97.5 284 PHE B O 1
ATOM 6105 N N . LYS B 1 285 ? -0.349 -4.207 0.172 1 95.25 285 LYS B N 1
ATOM 6106 C CA . LYS B 1 285 ? -0.275 -5.539 0.771 1 95.25 285 LYS B CA 1
ATOM 6107 C C . LYS B 1 285 ? -0.733 -5.512 2.227 1 95.25 285 LYS B C 1
ATOM 6109 O O . LYS B 1 285 ? -0.4 -4.59 2.971 1 95.25 285 LYS B O 1
ATOM 6114 N N . VAL B 1 286 ? -1.534 -6.492 2.551 1 95.19 286 VAL B N 1
ATOM 6115 C CA . VAL B 1 286 ? -1.838 -6.84 3.934 1 95.19 286 VAL B CA 1
ATOM 6116 C C . VAL B 1 286 ? -1.516 -8.312 4.176 1 95.19 286 VAL B C 1
ATOM 6118 O O . VAL B 1 286 ? -1.802 -9.164 3.33 1 95.19 286 VAL B O 1
ATOM 6121 N N . GLY B 1 287 ? -0.851 -8.602 5.223 1 94.19 287 GLY B N 1
ATOM 6122 C CA . GLY B 1 287 ? -0.527 -9.977 5.574 1 94.19 287 GLY B CA 1
ATOM 6123 C C . GLY B 1 287 ? -1.591 -10.641 6.426 1 94.19 287 GLY B C 1
ATOM 6124 O O . GLY B 1 287 ? -2.602 -10.016 6.762 1 94.19 287 GLY B O 1
ATOM 6125 N N . ARG B 1 288 ? -1.391 -11.922 6.723 1 95.62 288 ARG B N 1
ATOM 6126 C CA . ARG B 1 288 ? -2.324 -12.68 7.547 1 95.62 288 ARG B CA 1
ATOM 6127 C C . ARG B 1 288 ? -2.514 -12.031 8.914 1 95.62 288 ARG B C 1
ATOM 6129 O O . ARG B 1 288 ? -3.613 -12.047 9.469 1 95.62 288 ARG B O 1
ATOM 6136 N N . GLU B 1 289 ? -1.445 -11.422 9.453 1 94.75 289 GLU B N 1
ATOM 6137 C CA . GLU B 1 289 ? -1.514 -10.773 10.758 1 94.75 289 GLU B CA 1
ATOM 6138 C C . GLU B 1 289 ? -2.469 -9.586 10.734 1 94.75 289 GLU B C 1
ATOM 6140 O O . GLU B 1 289 ? -3.348 -9.469 11.594 1 94.75 289 GLU B O 1
ATOM 6145 N N . GLU B 1 290 ? -2.332 -8.742 9.703 1 96.56 290 GLU B N 1
ATOM 6146 C CA . GLU B 1 290 ? -3.188 -7.562 9.617 1 96.56 290 GLU B CA 1
ATOM 6147 C C . GLU B 1 290 ? -4.629 -7.949 9.305 1 96.56 290 GLU B C 1
ATOM 6149 O O . GLU B 1 290 ? -5.57 -7.312 9.781 1 96.56 290 GLU B O 1
ATOM 6154 N N . ILE B 1 291 ? -4.77 -9 8.492 1 98.25 291 ILE B N 1
ATOM 6155 C CA . ILE B 1 291 ? -6.109 -9.438 8.117 1 98.25 291 ILE B CA 1
ATOM 6156 C C . ILE B 1 291 ? -6.859 -9.93 9.352 1 98.25 291 ILE B C 1
ATOM 6158 O O . ILE B 1 291 ? -7.965 -9.461 9.633 1 98.25 291 ILE B O 1
ATOM 6162 N N . MET B 1 292 ? -6.27 -10.773 10.109 1 98.31 292 MET B N 1
ATOM 6163 C CA . MET B 1 292 ? -6.934 -11.312 11.289 1 98.31 292 MET B CA 1
ATOM 6164 C C . MET B 1 292 ? -7.023 -10.258 12.391 1 98.31 292 MET B C 1
ATOM 6166 O O . MET B 1 292 ? -7.992 -10.234 13.148 1 98.31 292 MET B O 1
ATOM 6170 N N . GLY B 1 293 ? -5.988 -9.391 12.453 1 98.06 293 GLY B N 1
ATOM 6171 C CA . GLY B 1 293 ? -6.066 -8.281 13.383 1 98.06 293 GLY B CA 1
ATOM 6172 C C . GLY B 1 293 ? -7.246 -7.363 13.117 1 98.06 293 GLY B C 1
ATOM 6173 O O . GLY B 1 293 ? -7.945 -6.957 14.047 1 98.06 293 GLY B O 1
ATOM 6174 N N . MET B 1 294 ? -7.465 -7.094 11.867 1 98.5 294 MET B N 1
ATOM 6175 C CA . MET B 1 294 ? -8.562 -6.207 11.5 1 98.5 294 MET B CA 1
ATOM 6176 C C . MET B 1 294 ? -9.914 -6.859 11.797 1 98.5 294 MET B C 1
ATOM 6178 O O . MET B 1 294 ? -10.844 -6.195 12.25 1 98.5 294 MET B O 1
ATOM 6182 N N . LEU B 1 295 ? -10 -8.156 11.477 1 98.62 295 LEU B N 1
ATOM 6183 C CA . LEU B 1 295 ? -11.234 -8.852 11.82 1 98.62 295 LEU B CA 1
ATOM 6184 C C . LEU B 1 295 ? -11.508 -8.773 13.312 1 98.62 295 LEU B C 1
ATOM 6186 O O . LEU B 1 295 ? -12.641 -8.508 13.727 1 98.62 295 LEU B O 1
ATOM 6190 N N . THR B 1 296 ? -10.492 -8.969 14.109 1 98.56 296 THR B N 1
ATOM 6191 C CA . THR B 1 296 ? -10.641 -8.906 15.562 1 98.56 296 THR B CA 1
ATOM 6192 C C . THR B 1 296 ? -11.055 -7.508 16 1 98.56 296 THR B C 1
ATOM 6194 O O . THR B 1 296 ? -11.891 -7.355 16.891 1 98.56 296 THR B O 1
ATOM 6197 N N . ALA B 1 297 ? -10.477 -6.48 15.398 1 98.56 297 ALA B N 1
ATOM 6198 C CA . ALA B 1 297 ? -10.867 -5.109 15.719 1 98.56 297 ALA B CA 1
ATOM 6199 C C . ALA B 1 297 ? -12.352 -4.891 15.469 1 98.56 297 ALA B C 1
ATOM 6201 O O . ALA B 1 297 ? -13.039 -4.25 16.266 1 98.56 297 ALA B O 1
ATOM 6202 N N . VAL B 1 298 ? -12.844 -5.434 14.375 1 98.25 298 VAL B N 1
ATOM 6203 C CA . VAL B 1 298 ? -14.258 -5.312 14.023 1 98.25 298 VAL B CA 1
ATOM 6204 C C . VAL B 1 298 ? -15.109 -6.059 15.047 1 98.25 298 VAL B C 1
ATOM 6206 O O . VAL B 1 298 ? -16.125 -5.543 15.5 1 98.25 298 VAL B O 1
ATOM 6209 N N . GLU B 1 299 ? -14.703 -7.254 15.406 1 97.94 299 GLU B N 1
ATOM 6210 C CA . GLU B 1 299 ? -15.438 -8.031 16.391 1 97.94 299 GLU B CA 1
ATOM 6211 C C . GLU B 1 299 ? -15.445 -7.328 17.75 1 97.94 299 GLU B C 1
ATOM 6213 O O . GLU B 1 299 ? -16.469 -7.324 18.438 1 97.94 299 GLU B O 1
ATOM 6218 N N . MET B 1 300 ? -14.367 -6.688 18.078 1 97.81 300 MET B N 1
ATOM 6219 C CA . MET B 1 300 ? -14.258 -5.996 19.359 1 97.81 300 MET B CA 1
ATOM 6220 C C . MET B 1 300 ? -15.078 -4.711 19.344 1 97.81 300 MET B C 1
ATOM 6222 O O . MET B 1 300 ? -15.531 -4.258 20.406 1 97.81 300 MET B O 1
ATOM 6226 N N . TRP B 1 301 ? -15.258 -4.145 18.188 1 96.94 301 TRP B N 1
ATOM 6227 C CA . TRP B 1 301 ? -16.094 -2.947 18.125 1 96.94 301 TRP B CA 1
ATOM 6228 C C . TRP B 1 301 ? -17.484 -3.225 18.672 1 96.94 301 TRP B C 1
ATOM 6230 O O . TRP B 1 301 ? -18.078 -2.373 19.344 1 96.94 301 TRP B O 1
ATOM 6240 N N . LYS B 1 302 ? -17.984 -4.367 18.438 1 93.12 302 LYS B N 1
ATOM 6241 C CA . LYS B 1 302 ? -19.312 -4.762 18.906 1 93.12 302 LYS B CA 1
ATOM 6242 C C . LYS B 1 302 ? -19.328 -5.004 20.406 1 93.12 302 LYS B C 1
ATOM 6244 O O . LYS B 1 302 ? -20.359 -4.855 21.062 1 93.12 302 LYS B O 1
ATOM 6249 N N . LYS B 1 303 ? -18.203 -5.281 20.922 1 95.5 303 LYS B N 1
ATOM 6250 C CA . LYS B 1 303 ? -18.141 -5.715 22.312 1 95.5 303 LYS B CA 1
ATOM 6251 C C . LYS B 1 303 ? -17.703 -4.57 23.219 1 95.5 303 LYS B C 1
ATOM 6253 O O . LYS B 1 303 ? -18.031 -4.559 24.406 1 95.5 303 LYS B O 1
ATOM 6258 N N . ARG B 1 304 ? -17 -3.625 22.719 1 96 304 ARG B N 1
ATOM 6259 C CA . ARG B 1 304 ? -16.438 -2.523 23.5 1 96 304 ARG B CA 1
ATOM 6260 C C . ARG B 1 304 ? -17.562 -1.65 24.062 1 96 304 ARG B C 1
ATOM 6262 O O . ARG B 1 304 ? -18.578 -1.436 23.422 1 96 304 ARG B O 1
ATOM 6269 N N . ASP B 1 305 ? -17.359 -1.156 25.281 1 96.75 305 ASP B N 1
ATOM 6270 C CA . ASP B 1 305 ? -18.266 -0.207 25.906 1 96.75 305 ASP B CA 1
ATOM 6271 C C . ASP B 1 305 ? -17.953 1.226 25.5 1 96.75 305 ASP B C 1
ATOM 6273 O O . ASP B 1 305 ? -17.266 1.954 26.219 1 96.75 305 ASP B O 1
ATOM 6277 N N . HIS B 1 306 ? -18.547 1.641 24.438 1 95.06 306 HIS B N 1
ATOM 6278 C CA . HIS B 1 306 ? -18.25 2.943 23.859 1 95.06 306 HIS B CA 1
ATOM 6279 C C . HIS B 1 306 ? -18.703 4.074 24.781 1 95.06 306 HIS B C 1
ATOM 6281 O O . HIS B 1 306 ? -18.078 5.141 24.797 1 95.06 306 HIS B O 1
ATOM 6287 N N . ALA B 1 307 ? -19.719 3.859 25.484 1 95.81 307 ALA B N 1
ATOM 6288 C CA . ALA B 1 307 ? -20.203 4.867 26.438 1 95.81 307 ALA B CA 1
ATOM 6289 C C . ALA B 1 307 ? -19.188 5.098 27.547 1 95.81 307 ALA B C 1
ATOM 6291 O O . ALA B 1 307 ? -18.938 6.234 27.953 1 95.81 307 ALA B O 1
ATOM 6292 N N . GLU B 1 308 ? -18.641 3.988 28.016 1 97.19 308 GLU B N 1
ATOM 6293 C CA . GLU B 1 308 ? -17.609 4.109 29.047 1 97.19 308 GLU B CA 1
ATOM 6294 C C . GLU B 1 308 ? -16.375 4.812 28.516 1 97.19 308 GLU B C 1
ATOM 6296 O O . GLU B 1 308 ? -15.75 5.613 29.219 1 97.19 308 GLU B O 1
ATOM 6301 N N . GLU B 1 309 ? -15.977 4.473 27.328 1 95.75 309 GLU B N 1
ATOM 6302 C CA . GLU B 1 309 ? -14.859 5.164 26.703 1 95.75 309 GLU B CA 1
ATOM 6303 C C . GLU B 1 309 ? -15.117 6.668 26.609 1 95.75 309 GLU B C 1
ATOM 6305 O O . GLU B 1 309 ? -14.234 7.469 26.922 1 95.75 309 GLU B O 1
ATOM 6310 N N . TRP B 1 310 ? -16.297 7.008 26.234 1 95.25 310 TRP B N 1
ATOM 6311 C CA . TRP B 1 310 ? -16.688 8.406 26.094 1 95.25 310 TRP B CA 1
ATOM 6312 C C . TRP B 1 310 ? -16.625 9.117 27.438 1 95.25 310 TRP B C 1
ATOM 6314 O O . TRP B 1 310 ? -16.141 10.242 27.531 1 95.25 310 TRP B O 1
ATOM 6324 N N . ARG B 1 311 ? -17.141 8.508 28.469 1 97.12 311 ARG B N 1
ATOM 6325 C CA . ARG B 1 311 ? -17.109 9.086 29.797 1 97.12 311 ARG B CA 1
ATOM 6326 C C . ARG B 1 311 ? -15.672 9.312 30.281 1 97.12 311 ARG B C 1
ATOM 6328 O O . ARG B 1 311 ? -15.375 10.328 30.922 1 97.12 311 ARG B O 1
ATOM 6335 N N . MET B 1 312 ? -14.891 8.359 29.953 1 97.81 312 MET B N 1
ATOM 6336 C CA . MET B 1 312 ? -13.484 8.469 30.312 1 97.81 312 MET B CA 1
ATOM 6337 C C . MET B 1 312 ? -12.828 9.656 29.609 1 97.81 312 MET B C 1
ATOM 6339 O O . MET B 1 312 ? -12.133 10.453 30.25 1 97.81 312 MET B O 1
ATOM 6343 N N . TRP B 1 313 ? -13.086 9.852 28.344 1 97.69 313 TRP B N 1
ATOM 6344 C CA . TRP B 1 313 ? -12.531 10.969 27.578 1 97.69 313 TRP B CA 1
ATOM 6345 C C . TRP B 1 313 ? -12.984 12.305 28.156 1 97.69 313 TRP B C 1
ATOM 6347 O O . TRP B 1 313 ? -12.18 13.219 28.328 1 97.69 313 TRP B O 1
ATOM 6357 N N . ILE B 1 314 ? -14.234 12.336 28.469 1 98.06 314 ILE B N 1
ATOM 6358 C CA . ILE B 1 314 ? -14.812 13.555 29.031 1 98.06 314 ILE B CA 1
ATOM 6359 C C . ILE B 1 314 ? -14.195 13.836 30.406 1 98.06 314 ILE B C 1
ATOM 6361 O O . ILE B 1 314 ? -13.906 14.984 30.734 1 98.06 314 ILE B O 1
ATOM 6365 N N . SER B 1 315 ? -14.047 12.812 31.156 1 98.62 315 SER B N 1
ATOM 6366 C CA . SER B 1 315 ? -13.461 12.984 32.469 1 98.62 315 SER B CA 1
ATOM 6367 C C . SER B 1 315 ? -12.047 13.547 32.375 1 98.62 315 SER B C 1
ATOM 6369 O O . SER B 1 315 ? -11.656 14.406 33.188 1 98.62 315 SER B O 1
ATOM 6371 N N . TRP B 1 316 ? -11.25 13.023 31.469 1 98.69 316 TRP B N 1
ATOM 6372 C CA . TRP B 1 316 ? -9.898 13.531 31.281 1 98.69 316 TRP B CA 1
ATOM 6373 C C . TRP B 1 316 ? -9.93 14.984 30.812 1 98.69 316 TRP B C 1
ATOM 6375 O O . TRP B 1 316 ? -9.141 15.812 31.297 1 98.69 316 TRP B O 1
ATOM 6385 N N . ALA B 1 317 ? -10.828 15.312 29.891 1 98.44 317 ALA B N 1
ATOM 6386 C CA . ALA B 1 317 ? -10.984 16.688 29.406 1 98.44 317 ALA B CA 1
ATOM 6387 C C . ALA B 1 317 ? -11.375 17.625 30.547 1 98.44 317 ALA B C 1
ATOM 6389 O O . ALA B 1 317 ? -10.852 18.734 30.656 1 98.44 317 ALA B O 1
ATOM 6390 N N . ASN B 1 318 ? -12.289 17.172 31.375 1 98.69 318 ASN B N 1
ATOM 6391 C CA . ASN B 1 318 ? -12.727 17.969 32.5 1 98.69 318 ASN B CA 1
ATOM 6392 C C . ASN B 1 318 ? -11.586 18.234 33.5 1 98.69 318 ASN B C 1
ATOM 6394 O O . ASN B 1 318 ? -11.461 19.344 34.031 1 98.69 318 ASN B O 1
ATOM 6398 N N . TYR B 1 319 ? -10.844 17.188 33.719 1 98.81 319 TYR B N 1
ATOM 6399 C CA . TYR B 1 319 ? -9.711 17.359 34.625 1 98.81 319 TYR B CA 1
ATOM 6400 C C . TYR B 1 319 ? -8.773 18.453 34.156 1 98.81 319 TYR B C 1
ATOM 6402 O O . TYR B 1 319 ? -8.367 19.312 34.906 1 98.81 319 TYR B O 1
ATOM 6410 N N . ILE B 1 320 ? -8.422 18.391 32.906 1 98.81 320 ILE B N 1
ATOM 6411 C CA . ILE B 1 320 ? -7.52 19.375 32.312 1 98.81 320 ILE B CA 1
ATOM 6412 C C . ILE B 1 320 ? -8.172 20.75 32.344 1 98.81 320 ILE B C 1
ATOM 6414 O O . ILE B 1 320 ? -7.527 21.734 32.719 1 98.81 320 ILE B O 1
ATOM 6418 N N . SER B 1 321 ? -9.406 20.812 31.953 1 98.69 321 SER B N 1
ATOM 6419 C CA . SER B 1 321 ? -10.164 22.047 31.938 1 98.69 321 SER B CA 1
ATOM 6420 C C . SER B 1 321 ? -10.148 22.734 33.312 1 98.69 321 SER B C 1
ATOM 6422 O O . SER B 1 321 ? -9.836 23.922 33.406 1 98.69 321 SER B O 1
ATOM 6424 N N . ASP B 1 322 ? -10.477 21.969 34.312 1 98.69 322 ASP B N 1
ATOM 6425 C CA . ASP B 1 322 ? -10.562 22.5 35.656 1 98.69 322 ASP B CA 1
ATOM 6426 C C . ASP B 1 322 ? -9.234 23.109 36.094 1 98.69 322 ASP B C 1
ATOM 6428 O O . ASP B 1 322 ? -9.203 24.156 36.75 1 98.69 322 ASP B O 1
ATOM 6432 N N . ARG B 1 323 ? -8.211 22.422 35.719 1 98.69 323 ARG B N 1
ATOM 6433 C CA . ARG B 1 323 ? -6.887 22.906 36.094 1 98.69 323 ARG B CA 1
ATOM 6434 C C . ARG B 1 323 ? -6.531 24.172 35.344 1 98.69 323 ARG B C 1
ATOM 6436 O O . ARG B 1 323 ? -6 25.125 35.938 1 98.69 323 ARG B O 1
ATOM 6443 N N . LEU B 1 324 ? -6.785 24.234 34.094 1 98.75 324 LEU B N 1
ATOM 6444 C CA . LEU B 1 324 ? -6.324 25.328 33.25 1 98.75 324 LEU B CA 1
ATOM 6445 C C . LEU B 1 324 ? -7.141 26.594 33.5 1 98.75 324 LEU B C 1
ATOM 6447 O O . LEU B 1 324 ? -6.637 27.703 33.312 1 98.75 324 LEU B O 1
ATOM 6451 N N . GLU B 1 325 ? -8.336 26.453 33.906 1 98 325 GLU B N 1
ATOM 6452 C CA . GLU B 1 325 ? -9.203 27.594 34.156 1 98 325 GLU B CA 1
ATOM 6453 C C . GLU B 1 325 ? -8.742 28.391 35.375 1 98 325 GLU B C 1
ATOM 6455 O O . GLU B 1 325 ? -9.188 29.531 35.562 1 98 325 GLU B O 1
ATOM 6460 N N . GLN B 1 326 ? -7.852 27.875 36.031 1 98.19 326 GLN B N 1
ATOM 6461 C CA . GLN B 1 326 ? -7.281 28.578 37.188 1 98.19 326 GLN B CA 1
ATOM 6462 C C . GLN B 1 326 ? -6.266 29.625 36.719 1 98.19 326 GLN B C 1
ATOM 6464 O O . GLN B 1 326 ? -5.859 30.484 37.5 1 98.19 326 GLN B O 1
ATOM 6469 N N . VAL B 1 327 ? -5.863 29.547 35.562 1 98.44 327 VAL B N 1
ATOM 6470 C CA . VAL B 1 327 ? -4.926 30.531 35.031 1 98.44 327 VAL B CA 1
ATOM 6471 C C . VAL B 1 327 ? -5.688 31.766 34.562 1 98.44 327 VAL B C 1
ATOM 6473 O O . VAL B 1 327 ? -6.586 31.672 33.75 1 98.44 327 VAL B O 1
ATOM 6476 N N . PRO B 1 328 ? -5.34 32.938 35.094 1 97.94 328 PRO B N 1
ATOM 6477 C CA . PRO B 1 328 ? -6.012 34.125 34.625 1 97.94 328 PRO B CA 1
ATOM 6478 C C . PRO B 1 328 ? -5.934 34.312 33.125 1 97.94 328 PRO B C 1
ATOM 6480 O O . PRO B 1 328 ? -4.852 34.188 32.531 1 97.94 328 PRO B O 1
ATOM 6483 N N . GLY B 1 329 ? -7.102 34.531 32.5 1 98.25 329 GLY B N 1
ATOM 6484 C CA . GLY B 1 329 ? -7.145 34.812 31.062 1 98.25 329 GLY B CA 1
ATOM 6485 C C . GLY B 1 329 ? -7.395 33.562 30.234 1 98.25 329 GLY B C 1
ATOM 6486 O O . GLY B 1 329 ? -7.531 33.656 29 1 98.25 329 GLY B O 1
ATOM 6487 N N . VAL B 1 330 ? -7.469 32.438 30.891 1 98.56 330 VAL B N 1
ATOM 6488 C CA . VAL B 1 330 ? -7.68 31.172 30.172 1 98.56 330 VAL B CA 1
ATOM 6489 C C . VAL B 1 330 ? -9.148 30.766 30.266 1 98.56 330 VAL B C 1
ATOM 6491 O O . VAL B 1 330 ? -9.773 30.891 31.312 1 98.56 330 VAL B O 1
ATOM 6494 N N . LYS B 1 331 ? -9.695 30.359 29.125 1 98.5 331 LYS B N 1
ATOM 6495 C CA . LYS B 1 331 ? -11.031 29.797 29.031 1 98.5 331 LYS B CA 1
ATOM 6496 C C . LYS B 1 331 ? -11.023 28.469 28.266 1 98.5 331 LYS B C 1
ATOM 6498 O O . LYS B 1 331 ? -10.32 28.344 27.266 1 98.5 331 LYS B O 1
ATOM 6503 N N . THR B 1 332 ? -11.766 27.531 28.781 1 98.12 332 THR B N 1
ATOM 6504 C CA . THR B 1 332 ? -11.812 26.219 28.141 1 98.12 332 THR B CA 1
ATOM 6505 C C . THR B 1 332 ? -13.242 25.859 27.75 1 98.12 332 THR B C 1
ATOM 6507 O O . THR B 1 332 ? -14.203 26.406 28.297 1 98.12 332 THR B O 1
ATOM 6510 N N . GLU B 1 333 ? -13.336 25.062 26.688 1 97.56 333 GLU B N 1
ATOM 6511 C CA . GLU B 1 333 ? -14.617 24.531 26.234 1 97.56 333 GLU B CA 1
ATOM 6512 C C . GLU B 1 333 ? -14.461 23.109 25.688 1 97.56 333 GLU B C 1
ATOM 6514 O O . GLU B 1 333 ? -13.594 22.844 24.859 1 97.56 333 GLU B O 1
ATOM 6519 N N . ILE B 1 334 ? -15.234 22.219 26.219 1 96.94 334 ILE B N 1
ATOM 6520 C CA . ILE B 1 334 ? -15.266 20.875 25.641 1 96.94 334 ILE B CA 1
ATOM 6521 C C . ILE B 1 334 ? -16.125 20.875 24.375 1 96.94 334 ILE B C 1
ATOM 6523 O O . ILE B 1 334 ? -17.328 21.141 24.438 1 96.94 334 ILE B O 1
ATOM 6527 N N . LEU B 1 335 ? -15.477 20.625 23.281 1 93.88 335 LEU B N 1
ATOM 6528 C CA . LEU B 1 335 ? -16.156 20.531 22 1 93.88 335 LEU B CA 1
ATOM 6529 C C . LEU B 1 335 ? -16.625 19.109 21.734 1 93.88 335 LEU B C 1
ATOM 6531 O O . LEU B 1 335 ? -15.812 18.172 21.734 1 93.88 335 LEU B O 1
ATOM 6535 N N . LEU B 1 336 ? -17.859 18.953 21.531 1 92.31 336 LEU B N 1
ATOM 6536 C CA . LEU B 1 336 ? -18.422 17.656 21.203 1 92.31 336 LEU B CA 1
ATOM 6537 C C . LEU B 1 336 ? -18.469 17.453 19.688 1 92.31 336 LEU B C 1
ATOM 6539 O O . LEU B 1 336 ? -18.719 18.391 18.938 1 92.31 336 LEU B O 1
ATOM 6543 N N . PRO B 1 337 ? -18.188 16.219 19.234 1 87.62 337 PRO B N 1
ATOM 6544 C CA . PRO B 1 337 ? -18.234 15.953 17.797 1 87.62 337 PRO B CA 1
ATOM 6545 C C . PRO B 1 337 ? -19.625 16.172 17.203 1 87.62 337 PRO B C 1
ATOM 6547 O O . PRO B 1 337 ? -20.625 15.922 17.859 1 87.62 337 PRO B O 1
ATOM 6550 N N . LYS B 1 338 ? -19.406 16.75 15.961 1 81.5 338 LYS B N 1
ATOM 6551 C CA . LYS B 1 338 ? -20.641 16.906 15.18 1 81.5 338 LYS B CA 1
ATOM 6552 C C . LYS B 1 338 ? -20.781 15.773 14.156 1 81.5 338 LYS B C 1
ATOM 6554 O O . LYS B 1 338 ? -19.891 15.578 13.32 1 81.5 338 LYS B O 1
ATOM 6559 N N . GLY B 1 339 ? -21.594 14.758 14.359 1 84.94 339 GLY B N 1
ATOM 6560 C CA . GLY B 1 339 ? -21.797 13.688 13.383 1 84.94 339 GLY B CA 1
ATOM 6561 C C . GLY B 1 339 ? -21.016 12.43 13.711 1 84.94 339 GLY B C 1
ATOM 6562 O O . GLY B 1 339 ? -20.672 12.188 14.867 1 84.94 339 GLY B O 1
ATOM 6563 N N . ARG B 1 340 ? -20.609 11.711 12.617 1 89.88 340 ARG B N 1
ATOM 6564 C CA . ARG B 1 340 ? -20.062 10.375 12.805 1 89.88 340 ARG B CA 1
ATOM 6565 C C . ARG B 1 340 ? -18.531 10.398 12.734 1 89.88 340 ARG B C 1
ATOM 6567 O O . ARG B 1 340 ? -17.859 9.578 13.359 1 89.88 340 ARG B O 1
ATOM 6574 N N . SER B 1 341 ? -17.984 11.32 11.969 1 89.75 341 SER B N 1
ATOM 6575 C CA . SER B 1 341 ? -16.547 11.391 11.758 1 89.75 341 SER B CA 1
ATOM 6576 C C . SER B 1 341 ? -15.836 12.047 12.938 1 89.75 341 SER B C 1
ATOM 6578 O O . SER B 1 341 ? -16.359 12.992 13.531 1 89.75 341 SER B O 1
ATOM 6580 N N . ASN B 1 342 ? -14.617 11.516 13.258 1 88.06 342 ASN B N 1
ATOM 6581 C CA . ASN B 1 342 ? -13.844 12.047 14.375 1 88.06 342 ASN B CA 1
ATOM 6582 C C . ASN B 1 342 ? -14.672 12.109 15.656 1 88.06 342 ASN B C 1
ATOM 6584 O O . ASN B 1 342 ? -14.844 13.18 16.234 1 88.06 342 ASN B O 1
ATOM 6588 N N . ARG B 1 343 ? -15.047 11.062 16.172 1 89.62 343 ARG B N 1
ATOM 6589 C CA . ARG B 1 343 ? -16.125 10.898 17.156 1 89.62 343 ARG B CA 1
ATOM 6590 C C . ARG B 1 343 ? -15.648 11.273 18.547 1 89.62 343 ARG B C 1
ATOM 6592 O O . ARG B 1 343 ? -16.438 11.258 19.5 1 89.62 343 ARG B O 1
ATOM 6599 N N . SER B 1 344 ? -14.461 11.648 18.75 1 92.81 344 SER B N 1
ATOM 6600 C CA . SER B 1 344 ? -13.984 11.984 20.078 1 92.81 344 SER B CA 1
ATOM 6601 C C . SER B 1 344 ? -14.227 13.453 20.406 1 92.81 344 SER B C 1
ATOM 6603 O O . SER B 1 344 ? -14.18 14.305 19.516 1 92.81 344 SER B O 1
ATOM 6605 N N . PRO B 1 345 ? -14.508 13.742 21.719 1 94.62 345 PRO B N 1
ATOM 6606 C CA . PRO B 1 345 ? -14.5 15.141 22.141 1 94.62 345 PRO B CA 1
ATOM 6607 C C . PRO B 1 345 ? -13.094 15.75 22.125 1 94.62 345 PRO B C 1
ATOM 6609 O O . PRO B 1 345 ? -12.102 15.023 22.047 1 94.62 345 PRO B O 1
ATOM 6612 N N . SER B 1 346 ? -13.086 17.031 22.109 1 94.19 346 SER B N 1
ATOM 6613 C CA . SER B 1 346 ? -11.828 17.766 22.25 1 94.19 346 SER B CA 1
ATOM 6614 C C . SER B 1 346 ? -11.984 18.953 23.188 1 94.19 346 SER B C 1
ATOM 6616 O O . SER B 1 346 ? -13.086 19.484 23.359 1 94.19 346 SER B O 1
ATOM 6618 N N . LEU B 1 347 ? -10.922 19.266 23.828 1 96.88 347 LEU B N 1
ATOM 6619 C CA . LEU B 1 347 ? -10.891 20.438 24.719 1 96.88 347 LEU B CA 1
ATOM 6620 C C . LEU B 1 347 ? -10.242 21.625 24.016 1 96.88 347 LEU B C 1
ATOM 6622 O O . LEU B 1 347 ? -9.047 21.594 23.703 1 96.88 347 LEU B O 1
ATOM 6626 N N . GLN B 1 348 ? -11.055 22.625 23.781 1 96.19 348 GLN B N 1
ATOM 6627 C CA . GLN B 1 348 ? -10.547 23.891 23.266 1 96.19 348 GLN B CA 1
ATOM 6628 C C . GLN B 1 348 ? -10.031 24.766 24.406 1 96.19 348 GLN B C 1
ATOM 6630 O O . GLN B 1 348 ? -10.75 25.016 25.391 1 96.19 348 GLN B O 1
ATOM 6635 N N . VAL B 1 349 ? -8.836 25.172 24.312 1 97.19 349 VAL B N 1
ATOM 6636 C CA . VAL B 1 349 ? -8.227 26.062 25.281 1 97.19 349 VAL B CA 1
ATOM 6637 C C . VAL B 1 349 ? -7.895 27.406 24.625 1 97.19 349 VAL B C 1
ATOM 6639 O O . VAL B 1 349 ? -7.059 27.469 23.719 1 97.19 349 VAL B O 1
ATOM 6642 N N . ASN B 1 350 ? -8.516 28.422 25.047 1 96.94 350 ASN B N 1
ATOM 6643 C CA . ASN B 1 350 ? -8.266 29.781 24.578 1 96.94 350 ASN B CA 1
ATOM 6644 C C . ASN B 1 350 ? -7.668 30.656 25.688 1 96.94 350 ASN B C 1
ATOM 6646 O O . ASN B 1 350 ? -7.918 30.422 26.875 1 96.94 350 ASN B O 1
ATOM 6650 N N . TRP B 1 351 ? -6.867 31.672 25.297 1 97.94 351 TRP B N 1
ATOM 6651 C CA . TRP B 1 351 ? -6.367 32.594 26.297 1 97.94 351 TRP B CA 1
ATOM 6652 C C . TRP B 1 351 ? -6.266 34 25.734 1 97.94 351 TRP B C 1
ATOM 6654 O O . TRP B 1 351 ? -6.379 34.219 24.516 1 97.94 351 TRP B O 1
ATOM 6664 N N . ASP B 1 352 ? -6.172 34.906 26.609 1 97.75 352 ASP B N 1
ATOM 6665 C CA . ASP B 1 352 ? -5.969 36.312 26.281 1 97.75 352 ASP B CA 1
ATOM 6666 C C . ASP B 1 352 ? -4.504 36.594 25.938 1 97.75 352 ASP B C 1
ATOM 6668 O O . ASP B 1 352 ? -3.641 36.594 26.812 1 97.75 352 ASP B O 1
ATOM 6672 N N . ILE B 1 353 ? -4.312 36.969 24.734 1 95.88 353 ILE B N 1
ATOM 6673 C CA . ILE B 1 353 ? -2.951 37.125 24.234 1 95.88 353 ILE B CA 1
ATOM 6674 C C . ILE B 1 353 ? -2.277 38.312 24.938 1 95.88 353 ILE B C 1
ATOM 6676 O O . ILE B 1 353 ? -1.047 38.375 25 1 95.88 353 ILE B O 1
ATOM 6680 N N . SER B 1 354 ? -2.994 39.281 25.484 1 96 354 SER B N 1
ATOM 6681 C CA . SER B 1 354 ? -2.436 40.438 26.188 1 96 354 SER B CA 1
ATOM 6682 C C . SER B 1 354 ? -1.888 40 27.562 1 96 354 SER B C 1
ATOM 6684 O O . SER B 1 354 ? -0.965 40.656 28.078 1 96 354 SER B O 1
ATOM 6686 N N . LEU B 1 355 ? -2.416 38.969 28.109 1 96.81 355 LEU B N 1
ATOM 6687 C CA . LEU B 1 355 ? -1.971 38.469 29.406 1 96.81 355 LEU B CA 1
ATOM 6688 C C . LEU B 1 355 ? -0.947 37.344 29.219 1 96.81 355 LEU B C 1
ATOM 6690 O O . LEU B 1 355 ? -0.013 37.219 30.016 1 96.81 355 LEU B O 1
ATOM 6694 N N . ILE B 1 356 ? -1.176 36.594 28.234 1 97.62 356 ILE B N 1
ATOM 6695 C CA . ILE B 1 356 ? -0.318 35.469 27.906 1 97.62 356 ILE B CA 1
ATOM 6696 C C . ILE B 1 356 ? 0.181 35.594 26.469 1 97.62 356 ILE B C 1
ATOM 6698 O O . ILE B 1 356 ? -0.466 35.125 25.531 1 97.62 356 ILE B O 1
ATOM 6702 N N . PRO B 1 357 ? 1.317 36.156 26.266 1 95.75 357 PRO B N 1
ATOM 6703 C CA . PRO B 1 357 ? 1.771 36.531 24.938 1 95.75 357 PRO B CA 1
ATOM 6704 C C . PRO B 1 357 ? 2.373 35.375 24.156 1 95.75 357 PRO B C 1
ATOM 6706 O O . PRO B 1 357 ? 3.498 35.469 23.656 1 95.75 357 PRO B O 1
ATOM 6709 N N . LEU B 1 358 ? 1.597 34.219 24.031 1 95.12 358 LEU B N 1
ATOM 6710 C CA . LEU B 1 358 ? 1.941 33.031 23.234 1 95.12 358 LEU B CA 1
ATOM 6711 C C . LEU B 1 358 ? 0.863 32.75 22.203 1 95.12 358 LEU B C 1
ATOM 6713 O O . LEU B 1 358 ? -0.33 32.844 22.5 1 95.12 358 LEU B O 1
ATOM 6717 N N . THR B 1 359 ? 1.337 32.438 20.953 1 91.88 359 THR B N 1
ATOM 6718 C CA . THR B 1 359 ? 0.419 31.906 19.953 1 91.88 359 THR B CA 1
ATOM 6719 C C . THR B 1 359 ? 0.221 30.406 20.156 1 91.88 359 THR B C 1
ATOM 6721 O O . THR B 1 359 ? 0.948 29.781 20.922 1 91.88 359 THR B O 1
ATOM 6724 N N . GLY B 1 360 ? -0.796 29.844 19.5 1 92.75 360 GLY B N 1
ATOM 6725 C CA . GLY B 1 360 ? -0.964 28.391 19.5 1 92.75 360 GLY B CA 1
ATOM 6726 C C . GLY B 1 360 ? 0.273 27.641 19.047 1 92.75 360 GLY B C 1
ATOM 6727 O O . GLY B 1 360 ? 0.646 26.625 19.641 1 92.75 360 GLY B O 1
ATOM 6728 N N . GLN B 1 361 ? 0.9 28.125 18.016 1 90.69 361 GLN B N 1
ATOM 6729 C CA . GLN B 1 361 ? 2.129 27.531 17.516 1 90.69 361 GLN B CA 1
ATOM 6730 C C . GLN B 1 361 ? 3.217 27.516 18.578 1 90.69 361 GLN B C 1
ATOM 6732 O O . GLN B 1 361 ? 3.955 26.531 18.703 1 90.69 361 GLN B O 1
ATOM 6737 N N . ASP B 1 362 ? 3.35 28.656 19.266 1 92.94 362 ASP B N 1
ATOM 6738 C CA . ASP B 1 362 ? 4.336 28.719 20.344 1 92.94 362 ASP B CA 1
ATOM 6739 C C . ASP B 1 362 ? 4.117 27.609 21.375 1 92.94 362 ASP B C 1
ATOM 6741 O O . ASP B 1 362 ? 5.059 26.906 21.75 1 92.94 362 ASP B O 1
ATOM 6745 N N . VAL B 1 363 ? 2.893 27.5 21.781 1 95 363 VAL B N 1
ATOM 6746 C CA . VAL B 1 363 ? 2.559 26.531 22.812 1 95 363 VAL B CA 1
ATOM 6747 C C . VAL B 1 363 ? 2.779 25.109 22.297 1 95 363 VAL B C 1
ATOM 6749 O O . VAL B 1 363 ? 3.307 24.25 23 1 95 363 VAL B O 1
ATOM 6752 N N . GLU B 1 364 ? 2.326 24.891 21.062 1 94 364 GLU B N 1
ATOM 6753 C CA . GLU B 1 364 ? 2.533 23.594 20.438 1 94 364 GLU B CA 1
ATOM 6754 C C . GLU B 1 364 ? 4.016 23.219 20.406 1 94 364 GLU B C 1
ATOM 6756 O O . GLU B 1 364 ? 4.387 22.094 20.719 1 94 364 GLU B O 1
ATOM 6761 N N . GLU B 1 365 ? 4.883 24.125 20.047 1 92.56 365 GLU B N 1
ATOM 6762 C CA . GLU B 1 365 ? 6.324 23.891 19.953 1 92.56 365 GLU B CA 1
ATOM 6763 C C . GLU B 1 365 ? 6.926 23.641 21.344 1 92.56 365 GLU B C 1
ATOM 6765 O O . GLU B 1 365 ? 7.781 22.766 21.5 1 92.56 365 GLU B O 1
ATOM 6770 N N . LEU B 1 366 ? 6.512 24.453 22.312 1 95.94 366 LEU B N 1
ATOM 6771 C CA . LEU B 1 366 ? 7.043 24.312 23.672 1 95.94 366 LEU B CA 1
ATOM 6772 C C . LEU B 1 366 ? 6.652 22.969 24.281 1 95.94 366 LEU B C 1
ATOM 6774 O O . LEU B 1 366 ? 7.457 22.344 24.953 1 95.94 366 LEU B O 1
ATOM 6778 N N . LEU B 1 367 ? 5.445 22.531 24.016 1 96.94 367 LEU B N 1
ATOM 6779 C CA . LEU B 1 367 ? 5 21.234 24.516 1 96.94 367 LEU B CA 1
ATOM 6780 C C . LEU B 1 367 ? 5.711 20.094 23.781 1 96.94 367 LEU B C 1
ATOM 6782 O O . LEU B 1 367 ? 5.984 19.047 24.375 1 96.94 367 LEU B O 1
ATOM 6786 N N . TRP B 1 368 ? 5.961 20.312 22.531 1 95.31 368 TRP B N 1
ATOM 6787 C CA . TRP B 1 368 ? 6.703 19.344 21.719 1 95.31 368 TRP B CA 1
ATOM 6788 C C . TRP B 1 368 ? 8.102 19.141 22.281 1 95.31 368 TRP B C 1
ATOM 6790 O O . TRP B 1 368 ? 8.625 18.016 22.266 1 95.31 368 TRP B O 1
ATOM 6800 N N . GLU B 1 369 ? 8.703 20.156 22.781 1 95 369 GLU B N 1
ATOM 6801 C CA . GLU B 1 369 ? 10.07 20.078 23.297 1 95 369 GLU B CA 1
ATOM 6802 C C . GLU B 1 369 ? 10.086 19.703 24.766 1 95 369 GLU B C 1
ATOM 6804 O O . GLU B 1 369 ? 11.148 19.438 25.328 1 95 369 GLU B O 1
ATOM 6809 N N . ASN B 1 370 ? 8.969 19.578 25.328 1 94.81 370 ASN B N 1
ATOM 6810 C CA . ASN B 1 370 ? 8.812 19.234 26.734 1 94.81 370 ASN B CA 1
ATOM 6811 C C . ASN B 1 370 ? 9.242 17.797 27 1 94.81 370 ASN B C 1
ATOM 6813 O O . ASN B 1 370 ? 9.445 17.016 26.078 1 94.81 370 ASN B O 1
ATOM 6817 N N . ASN B 1 371 ? 9.5 17.531 28.297 1 94.69 371 ASN B N 1
ATOM 6818 C CA . ASN B 1 371 ? 9.727 16.172 28.781 1 94.69 371 ASN B CA 1
ATOM 6819 C C . ASN B 1 371 ? 8.719 15.766 29.844 1 94.69 371 ASN B C 1
ATOM 6821 O O . ASN B 1 371 ? 8.773 16.266 30.969 1 94.69 371 ASN B O 1
ATOM 6825 N N . PRO B 1 372 ? 7.898 14.781 29.5 1 96.19 372 PRO B N 1
ATOM 6826 C CA . PRO B 1 372 ? 7.699 14.094 28.219 1 96.19 372 PRO B CA 1
ATOM 6827 C C . PRO B 1 372 ? 7.18 15.023 27.125 1 96.19 372 PRO B C 1
ATOM 6829 O O . PRO B 1 372 ? 6.539 16.031 27.438 1 96.19 372 PRO B O 1
ATOM 6832 N N . ARG B 1 373 ? 7.523 14.625 25.906 1 97.31 373 ARG B N 1
ATOM 6833 C CA . ARG B 1 373 ? 6.973 15.305 24.75 1 97.31 373 ARG B CA 1
ATOM 6834 C C . ARG B 1 373 ? 5.453 15.164 24.703 1 97.31 373 ARG B C 1
ATOM 6836 O O . ARG B 1 373 ? 4.914 14.086 24.969 1 97.31 373 ARG B O 1
ATOM 6843 N N . ILE B 1 374 ? 4.746 16.266 24.406 1 97.88 374 ILE B N 1
ATOM 6844 C CA . ILE B 1 374 ? 3.293 16.281 24.281 1 97.88 374 ILE B CA 1
ATOM 6845 C C . ILE B 1 374 ? 2.885 16.859 22.938 1 97.88 374 ILE B C 1
ATOM 6847 O O . ILE B 1 374 ? 3.307 17.953 22.578 1 97.88 374 ILE B O 1
ATOM 6851 N N . ALA B 1 375 ? 2.125 16.062 22.188 1 96.44 375 ALA B N 1
ATOM 6852 C CA . ALA B 1 375 ? 1.581 16.547 20.922 1 96.44 375 ALA B CA 1
ATOM 6853 C C . ALA B 1 375 ? 0.134 17.016 21.094 1 96.44 375 ALA B C 1
ATOM 6855 O O . ALA B 1 375 ? -0.723 16.234 21.531 1 96.44 375 ALA B O 1
ATOM 6856 N N . VAL B 1 376 ? -0.111 18.25 20.719 1 94.19 376 VAL B N 1
ATOM 6857 C CA . VAL B 1 376 ? -1.467 18.781 20.797 1 94.19 376 VAL B CA 1
ATOM 6858 C C . VAL B 1 376 ? -1.883 19.328 19.422 1 94.19 376 VAL B C 1
ATOM 6860 O O . VAL B 1 376 ? -1.073 19.375 18.5 1 94.19 376 VAL B O 1
ATOM 6863 N N . SER B 1 377 ? -3.129 19.719 19.344 1 78.62 377 SER B N 1
ATOM 6864 C CA . SER B 1 377 ? -3.76 20.312 18.172 1 78.62 377 SER B CA 1
ATOM 6865 C C . SER B 1 377 ? -3.75 19.344 16.984 1 78.62 377 SER B C 1
ATOM 6867 O O . SER B 1 377 ? -2.775 19.281 16.234 1 78.62 377 SER B O 1
ATOM 6869 N N . GLY B 1 378 ? -4.723 18.469 16.922 1 62.09 378 GLY B N 1
ATOM 6870 C CA . GLY B 1 378 ? -4.871 17.406 15.93 1 62.09 378 GLY B CA 1
ATOM 6871 C C . GLY B 1 378 ? -5.207 17.938 14.547 1 62.09 378 GLY B C 1
ATOM 6872 O O . GLY B 1 378 ? -5.195 19.156 14.32 1 62.09 378 GLY B O 1
ATOM 6873 N N . ALA B 1 379 ? -5.438 16.938 13.773 1 53.69 379 ALA B N 1
ATOM 6874 C CA . ALA B 1 379 ? -5.797 17.172 12.375 1 53.69 379 ALA B CA 1
ATOM 6875 C C . ALA B 1 379 ? -6.965 18.141 12.266 1 53.69 379 ALA B C 1
ATOM 6877 O O . ALA B 1 379 ? -7.953 18.031 13 1 53.69 379 ALA B O 1
ATOM 6878 N N . GLY B 1 380 ? -6.816 19.125 11.508 1 49.53 380 GLY B N 1
ATOM 6879 C CA . GLY B 1 380 ? -7.926 20.016 11.258 1 49.53 380 GLY B CA 1
ATOM 6880 C C . GLY B 1 380 ? -7.961 21.203 12.211 1 49.53 380 GLY B C 1
ATOM 6881 O O . GLY B 1 380 ? -8.82 22.078 12.094 1 49.53 380 GLY B O 1
ATOM 6882 N N . SER B 1 381 ? -7.195 21.047 13.359 1 44.38 381 SER B N 1
ATOM 6883 C CA . SER B 1 381 ? -7.301 22.047 14.406 1 44.38 381 SER B CA 1
ATOM 6884 C C . SER B 1 381 ? -6.98 23.438 13.859 1 44.38 381 SER B C 1
ATOM 6886 O O . SER B 1 381 ? -7.41 24.453 14.43 1 44.38 381 SER B O 1
ATOM 6888 N N . TYR B 1 382 ? -6.105 23.406 12.938 1 47.22 382 TYR B N 1
ATOM 6889 C CA . TYR B 1 382 ? -5.82 24.781 12.539 1 47.22 382 TYR B CA 1
ATOM 6890 C C . TYR B 1 382 ? -5.977 24.969 11.039 1 47.22 382 TYR B C 1
ATOM 6892 O O . TYR B 1 382 ? -5.527 25.969 10.477 1 47.22 382 TYR B O 1
ATOM 6900 N N . LEU B 1 383 ? -7.203 24.328 10.555 1 45.09 383 LEU B N 1
ATOM 6901 C CA . LEU B 1 383 ? -7.516 24.797 9.211 1 45.09 383 LEU B CA 1
ATOM 6902 C C . LEU B 1 383 ? -7.887 26.281 9.234 1 45.09 383 LEU B C 1
ATOM 6904 O O . LEU B 1 383 ? -8.445 26.766 10.219 1 45.09 383 LEU B O 1
ATOM 6908 N N . PRO B 1 384 ? -7.629 27.047 8.023 1 42.94 384 PRO B N 1
ATOM 6909 C CA . PRO B 1 384 ? -7.168 26.234 6.898 1 42.94 384 PRO B CA 1
ATOM 6910 C C . PRO B 1 384 ? -5.707 25.812 7.031 1 42.94 384 PRO B C 1
ATOM 6912 O O . PRO B 1 384 ? -5.27 24.875 6.363 1 42.94 384 PRO B O 1
ATOM 6915 N N . PHE B 1 385 ? -4.516 26.984 7.5 1 54.84 385 PHE B N 1
ATOM 6916 C CA . PHE B 1 385 ? -3.125 26.734 7.129 1 54.84 385 PHE B CA 1
ATOM 6917 C C . PHE B 1 385 ? -2.215 26.828 8.352 1 54.84 385 PHE B C 1
ATOM 6919 O O . PHE B 1 385 ? -2.355 27.734 9.164 1 54.84 385 PHE B O 1
ATOM 6926 N N . PRO B 1 386 ? -1.352 25.672 8.75 1 60.44 386 PRO B N 1
ATOM 6927 C CA . PRO B 1 386 ? -0.255 25.906 9.688 1 60.44 386 PRO B CA 1
ATOM 6928 C C . PRO B 1 386 ? 0.513 27.188 9.398 1 60.44 386 PRO B C 1
ATOM 6930 O O . PRO B 1 386 ? 0.548 27.656 8.25 1 60.44 386 PRO B O 1
ATOM 6933 N N . PRO B 1 387 ? 0.889 27.953 10.281 1 71.94 387 PRO B N 1
ATOM 6934 C CA . PRO B 1 387 ? 0.926 27.672 11.719 1 71.94 387 PRO B CA 1
ATOM 6935 C C . PRO B 1 387 ? -0.266 28.281 12.461 1 71.94 387 PRO B C 1
ATOM 6937 O O . PRO B 1 387 ? -0.891 29.219 11.977 1 71.94 387 PRO B O 1
ATOM 6940 N N . ASN B 1 388 ? -0.588 27.828 13.617 1 83.88 388 ASN B N 1
ATOM 6941 C CA . ASN B 1 388 ? -1.606 28.328 14.531 1 83.88 388 ASN B CA 1
ATOM 6942 C C . ASN B 1 388 ? -1.2 29.672 15.141 1 83.88 388 ASN B C 1
ATOM 6944 O O . ASN B 1 388 ? -0.49 29.719 16.141 1 83.88 388 ASN B O 1
ATOM 6948 N N . ARG B 1 389 ? -1.736 30.781 14.57 1 84 389 ARG B N 1
ATOM 6949 C CA . ARG B 1 389 ? -1.363 32.125 15.023 1 84 389 ARG B CA 1
ATOM 6950 C C . ARG B 1 389 ? -2.328 32.625 16.094 1 84 389 ARG B C 1
ATOM 6952 O O . ARG B 1 389 ? -2.113 33.688 16.688 1 84 389 ARG B O 1
ATOM 6959 N N . GLU B 1 390 ? -3.303 31.859 16.375 1 89.06 390 GLU B N 1
ATOM 6960 C CA . GLU B 1 390 ? -4.293 32.219 17.391 1 89.06 390 GLU B CA 1
ATOM 6961 C C . GLU B 1 390 ? -3.85 31.766 18.781 1 89.06 390 GLU B C 1
ATOM 6963 O O . GLU B 1 390 ? -3.066 30.812 18.906 1 89.06 390 GLU B O 1
ATOM 6968 N N . PRO B 1 391 ? -4.312 32.5 19.734 1 93.88 391 PRO B N 1
ATOM 6969 C CA . PRO B 1 391 ? -3.959 32.125 21.109 1 93.88 391 PRO B CA 1
ATOM 6970 C C . PRO B 1 391 ? -4.82 30.969 21.625 1 93.88 391 PRO B C 1
ATOM 6972 O O . PRO B 1 391 ? -5.566 31.141 22.594 1 93.88 391 PRO B O 1
ATOM 6975 N N . ASN B 1 392 ? -4.676 29.844 21 1 94.88 392 ASN B N 1
ATOM 6976 C CA . ASN B 1 392 ? -5.441 28.672 21.438 1 94.88 392 ASN B CA 1
ATOM 6977 C C . ASN B 1 392 ? -4.746 27.375 21.047 1 94.88 392 ASN B C 1
ATOM 6979 O O . ASN B 1 392 ? -3.818 27.375 20.25 1 94.88 392 ASN B O 1
ATOM 6983 N N . ILE B 1 393 ? -5.09 26.328 21.656 1 95.19 393 ILE B N 1
ATOM 6984 C CA . ILE B 1 393 ? -4.742 24.953 21.281 1 95.19 393 ILE B CA 1
ATOM 6985 C C . ILE B 1 393 ? -5.938 24.031 21.5 1 95.19 393 ILE B C 1
ATOM 6987 O O . ILE B 1 393 ? -6.902 24.422 22.172 1 95.19 393 ILE B O 1
ATOM 6991 N N . ARG B 1 394 ? -5.859 22.891 20.906 1 95.12 394 ARG B N 1
ATOM 6992 C CA . ARG B 1 394 ? -6.859 21.844 21.125 1 95.12 394 ARG B CA 1
ATOM 6993 C C . ARG B 1 394 ? -6.215 20.578 21.672 1 95.12 394 ARG B C 1
ATOM 6995 O O . ARG B 1 394 ? -5.125 20.188 21.234 1 95.12 394 ARG B O 1
ATOM 7002 N N . ILE B 1 395 ? -6.871 19.984 22.625 1 96.81 395 ILE B N 1
ATOM 7003 C CA . ILE B 1 395 ? -6.387 18.766 23.25 1 96.81 395 ILE B CA 1
ATOM 7004 C C . ILE B 1 395 ? -7.398 17.641 23.047 1 96.81 395 ILE B C 1
ATOM 7006 O O . ILE B 1 395 ? -8.562 17.75 23.438 1 96.81 395 ILE B O 1
ATOM 7010 N N . ASN B 1 396 ? -7.004 16.578 22.406 1 96.38 396 ASN B N 1
ATOM 7011 C CA . ASN B 1 396 ? -7.852 15.414 22.172 1 96.38 396 ASN B CA 1
ATOM 7012 C C . ASN B 1 396 ? -7.543 14.289 23.156 1 96.38 396 ASN B C 1
ATOM 7014 O O . ASN B 1 396 ? -6.43 13.758 23.172 1 96.38 396 ASN B O 1
ATOM 7018 N N . PRO B 1 397 ? -8.453 13.844 23.938 1 97 397 PRO B N 1
ATOM 7019 C CA . PRO B 1 397 ? -8.156 12.883 25 1 97 397 PRO B CA 1
ATOM 7020 C C . PRO B 1 397 ? -8.258 11.43 24.516 1 97 397 PRO B C 1
ATOM 7022 O O . PRO B 1 397 ? -7.949 10.508 25.266 1 97 397 PRO B O 1
ATOM 7025 N N . SER B 1 398 ? -8.633 11.164 23.266 1 96.06 398 SER B N 1
ATOM 7026 C CA . SER B 1 398 ? -9.078 9.844 22.828 1 96.06 398 SER B CA 1
ATOM 7027 C C . SER B 1 398 ? -7.922 8.852 22.828 1 96.06 398 SER B C 1
ATOM 7029 O O . SER B 1 398 ? -8.141 7.637 22.828 1 96.06 398 SER B O 1
ATOM 7031 N N . GLN B 1 399 ? -6.684 9.336 22.828 1 96.44 399 GLN B N 1
ATOM 7032 C CA . GLN B 1 399 ? -5.555 8.414 22.734 1 96.44 399 GLN B CA 1
ATOM 7033 C C . GLN B 1 399 ? -4.723 8.453 24.016 1 96.44 399 GLN B C 1
ATOM 7035 O O . GLN B 1 399 ? -3.607 7.926 24.047 1 96.44 399 GLN B O 1
ATOM 7040 N N . LEU B 1 400 ? -5.219 9.047 25.062 1 97.62 400 LEU B N 1
ATOM 7041 C CA . LEU B 1 400 ? -4.512 9.148 26.328 1 97.62 400 LEU B CA 1
ATOM 7042 C C . LEU B 1 400 ? -4.629 7.848 27.125 1 97.62 400 LEU B C 1
ATOM 7044 O O . LEU B 1 400 ? -5.566 7.074 26.922 1 97.62 400 LEU B O 1
ATOM 7048 N N . MET B 1 401 ? -3.668 7.641 27.953 1 96.69 401 MET B N 1
ATOM 7049 C CA . MET B 1 401 ? -3.734 6.66 29.031 1 96.69 401 MET B CA 1
ATOM 7050 C C . MET B 1 401 ? -3.918 7.348 30.375 1 96.69 401 MET B C 1
ATOM 7052 O O . MET B 1 401 ? -3.654 8.547 30.516 1 96.69 401 MET B O 1
ATOM 7056 N N . ALA B 1 402 ? -4.348 6.5 31.344 1 97.25 402 ALA B N 1
ATOM 7057 C CA . ALA B 1 402 ? -4.551 7.043 32.688 1 97.25 402 ALA B CA 1
ATOM 7058 C C . ALA B 1 402 ? -3.289 7.734 33.188 1 97.25 402 ALA B C 1
ATOM 7060 O O . ALA B 1 402 ? -2.191 7.18 33.094 1 97.25 402 ALA B O 1
ATOM 7061 N N . GLY B 1 403 ? -3.439 8.859 33.594 1 98.38 403 GLY B N 1
ATOM 7062 C CA . GLY B 1 403 ? -2.324 9.617 34.125 1 98.38 403 GLY B CA 1
ATOM 7063 C C . GLY B 1 403 ? -1.779 10.656 33.188 1 98.38 403 GLY B C 1
ATOM 7064 O O . GLY B 1 403 ? -1.181 11.648 33.594 1 98.38 403 GLY B O 1
ATOM 7065 N N . GLU B 1 404 ? -2.002 10.461 31.938 1 98.44 404 GLU B N 1
ATOM 7066 C CA . GLU B 1 404 ? -1.46 11.391 30.953 1 98.44 404 GLU B CA 1
ATOM 7067 C C . GLU B 1 404 ? -2.219 12.719 30.953 1 98.44 404 GLU B C 1
ATOM 7069 O O . GLU B 1 404 ? -1.653 13.766 30.641 1 98.44 404 GLU B O 1
ATOM 7074 N N . GLU B 1 405 ? -3.502 12.711 31.328 1 98.62 405 GLU B N 1
ATOM 7075 C CA . GLU B 1 405 ? -4.262 13.945 31.469 1 98.62 405 GLU B CA 1
ATOM 7076 C C . GLU B 1 405 ? -3.654 14.844 32.562 1 98.62 405 GLU B C 1
ATOM 7078 O O . GLU B 1 405 ? -3.682 16.078 32.438 1 98.62 405 GLU B O 1
ATOM 7083 N N . LYS B 1 406 ? -3.09 14.25 33.562 1 98.81 406 LYS B N 1
ATOM 7084 C CA . LYS B 1 406 ? -2.455 15.023 34.625 1 98.81 406 LYS B CA 1
ATOM 7085 C C . LYS B 1 406 ? -1.16 15.672 34.156 1 98.81 406 LYS B C 1
ATOM 7087 O O . LYS B 1 406 ? -0.86 16.812 34.5 1 98.81 406 LYS B O 1
ATOM 7092 N N . VAL B 1 407 ? -0.415 14.852 33.375 1 98.75 407 VAL B N 1
ATOM 7093 C CA . VAL B 1 407 ? 0.835 15.359 32.812 1 98.75 407 VAL B CA 1
ATOM 7094 C C . VAL B 1 407 ? 0.547 16.531 31.891 1 98.75 407 VAL B C 1
ATOM 7096 O O . VAL B 1 407 ? 1.221 17.562 31.953 1 98.75 407 VAL B O 1
ATOM 7099 N N . ILE B 1 408 ? -0.461 16.438 31.062 1 98.69 408 ILE B N 1
ATOM 7100 C CA . ILE B 1 408 ? -0.844 17.484 30.109 1 98.69 408 ILE B CA 1
ATOM 7101 C C . ILE B 1 408 ? -1.312 18.734 30.875 1 98.69 408 ILE B C 1
ATOM 7103 O O . ILE B 1 408 ? -0.882 19.844 30.594 1 98.69 408 ILE B O 1
ATOM 7107 N N . ALA B 1 409 ? -2.174 18.5 31.875 1 98.81 409 ALA B N 1
ATOM 7108 C CA . ALA B 1 409 ? -2.699 19.609 32.656 1 98.81 409 ALA B CA 1
ATOM 7109 C C . ALA B 1 409 ? -1.57 20.406 33.312 1 98.81 409 ALA B C 1
ATOM 7111 O O . ALA B 1 409 ? -1.559 21.641 33.281 1 98.81 409 ALA B O 1
ATOM 7112 N N . LYS B 1 410 ? -0.684 19.672 33.875 1 98.69 410 LYS B N 1
ATOM 7113 C CA . LYS B 1 410 ? 0.432 20.328 34.562 1 98.69 410 LYS B CA 1
ATOM 7114 C C . LYS B 1 410 ? 1.291 21.125 33.594 1 98.69 410 LYS B C 1
ATOM 7116 O O . LYS B 1 410 ? 1.657 22.266 33.875 1 98.69 410 LYS B O 1
ATOM 7121 N N . SER B 1 411 ? 1.667 20.5 32.5 1 98.56 411 SER B N 1
ATOM 7122 C CA . SER B 1 411 ? 2.564 21.109 31.531 1 98.56 411 SER B CA 1
ATOM 7123 C C . SER B 1 411 ? 1.938 22.359 30.906 1 98.56 411 SER B C 1
ATOM 7125 O O . SER B 1 411 ? 2.598 23.391 30.781 1 98.56 411 SER B O 1
ATOM 7127 N N . VAL B 1 412 ? 0.688 22.281 30.531 1 98.5 412 VAL B N 1
ATOM 7128 C CA . VAL B 1 412 ? 0.014 23.422 29.906 1 98.5 412 VAL B CA 1
ATOM 7129 C C . VAL B 1 412 ? -0.205 24.516 30.953 1 98.5 412 VAL B C 1
ATOM 7131 O O . VAL B 1 412 ? -0.032 25.703 30.656 1 98.5 412 VAL B O 1
ATOM 7134 N N . TYR B 1 413 ? -0.617 24.125 32.156 1 98.56 413 TYR B N 1
ATOM 7135 C CA . TYR B 1 413 ? -0.79 25.094 33.25 1 98.56 413 TYR B CA 1
ATOM 7136 C C . TYR B 1 413 ? 0.493 25.875 33.469 1 98.56 413 TYR B C 1
ATOM 7138 O O . TYR B 1 413 ? 0.467 27.109 33.562 1 98.56 413 TYR B O 1
ATOM 7146 N N . ASP B 1 414 ? 1.601 25.141 33.594 1 98.06 414 ASP B N 1
ATOM 7147 C CA . ASP B 1 414 ? 2.885 25.781 33.875 1 98.06 414 ASP B CA 1
ATOM 7148 C C . ASP B 1 414 ? 3.252 26.766 32.75 1 98.06 414 ASP B C 1
ATOM 7150 O O . ASP B 1 414 ? 3.727 27.859 33.031 1 98.06 414 ASP B O 1
ATOM 7154 N N . LEU B 1 415 ? 3.025 26.391 31.594 1 97.56 415 LEU B N 1
ATOM 7155 C CA . LEU B 1 415 ? 3.383 27.203 30.422 1 97.56 415 LEU B CA 1
ATOM 7156 C C . LEU B 1 415 ? 2.537 28.469 30.359 1 97.56 415 LEU B C 1
ATOM 7158 O O . LEU B 1 415 ? 3.059 29.547 30.109 1 97.56 415 LEU B O 1
ATOM 7162 N N . LEU B 1 416 ? 1.24 28.359 30.594 1 98.12 416 LEU B N 1
ATOM 7163 C CA . LEU B 1 416 ? 0.337 29.5 30.453 1 98.12 416 LEU B CA 1
ATOM 7164 C C . LEU B 1 416 ? 0.409 30.406 31.672 1 98.12 416 LEU B C 1
ATOM 7166 O O . LEU B 1 416 ? 0.163 31.609 31.562 1 98.12 416 LEU B O 1
ATOM 7170 N N . SER B 1 417 ? 0.768 29.859 32.781 1 98.12 417 SER B N 1
ATOM 7171 C CA . SER B 1 417 ? 0.886 30.656 34 1 98.12 417 SER B CA 1
ATOM 7172 C C . SER B 1 417 ? 2.178 31.469 34 1 98.12 417 SER B C 1
ATOM 7174 O O . SER B 1 417 ? 2.244 32.531 34.625 1 98.12 417 SER B O 1
ATOM 7176 N N . ASN B 1 418 ? 3.182 30.906 33.438 1 97.19 418 ASN B N 1
ATOM 7177 C CA . ASN B 1 418 ? 4.484 31.547 33.312 1 97.19 418 ASN B CA 1
ATOM 7178 C C . ASN B 1 418 ? 5.027 31.469 31.906 1 97.19 418 ASN B C 1
ATOM 7180 O O . ASN B 1 418 ? 6.055 30.828 31.656 1 97.19 418 ASN B O 1
ATOM 7184 N N . PRO B 1 419 ? 4.461 32.188 31.031 1 96.94 419 PRO B N 1
ATOM 7185 C CA . PRO B 1 419 ? 4.867 32.062 29.625 1 96.94 419 PRO B CA 1
ATOM 7186 C C . PRO B 1 419 ? 6.297 32.562 29.391 1 96.94 419 PRO B C 1
ATOM 7188 O O . PRO B 1 419 ? 6.672 33.625 29.859 1 96.94 419 PRO B O 1
ATOM 7191 N N . PRO B 1 420 ? 7.043 31.75 28.75 1 95.75 420 PRO B N 1
ATOM 7192 C CA . PRO B 1 420 ? 8.383 32.219 28.391 1 95.75 420 PRO B CA 1
ATOM 7193 C C . PRO B 1 420 ? 8.359 33.344 27.359 1 95.75 420 PRO B C 1
ATOM 7195 O O . PRO B 1 420 ? 7.387 33.469 26.609 1 95.75 420 PRO B O 1
ATOM 7198 N N . LYS B 1 421 ? 9.422 34.094 27.266 1 91.88 421 LYS B N 1
ATOM 7199 C CA . LYS B 1 421 ? 9.578 35.094 26.219 1 91.88 421 LYS B CA 1
ATOM 7200 C C . LYS B 1 421 ? 10.039 34.469 24.922 1 91.88 421 LYS B C 1
ATOM 7202 O O . LYS B 1 421 ? 11.047 33.75 24.891 1 91.88 421 LYS B O 1
ATOM 7207 N N . MET B 1 422 ? 9.188 34.688 23.922 1 91.12 422 MET B N 1
ATOM 7208 C CA . MET B 1 422 ? 9.539 34.125 22.609 1 91.12 422 MET B CA 1
ATOM 7209 C C . MET B 1 422 ? 10.336 35.125 21.797 1 91.12 422 MET B C 1
ATOM 7211 O O . MET B 1 422 ? 10.008 36.312 21.781 1 91.12 422 MET B O 1
ATOM 7215 N N . GLN B 1 423 ? 11.391 34.656 21.172 1 86.31 423 GLN B N 1
ATOM 7216 C CA . GLN B 1 423 ? 12.18 35.531 20.297 1 86.31 423 GLN B CA 1
ATOM 7217 C C . GLN B 1 423 ? 11.602 35.531 18.875 1 86.31 423 GLN B C 1
ATOM 7219 O O . GLN B 1 423 ? 11.484 34.5 18.234 1 86.31 423 GLN B O 1
ATOM 7224 N N . LYS B 1 424 ? 11.195 36.75 18.406 1 86.88 424 LYS B N 1
ATOM 7225 C CA . LYS B 1 424 ? 10.695 36.906 17.047 1 86.88 424 LYS B CA 1
ATOM 7226 C C . LYS B 1 424 ? 11.406 38.062 16.344 1 86.88 424 LYS B C 1
ATOM 7228 O O . LYS B 1 424 ? 11.781 39.062 16.984 1 86.88 424 LYS B O 1
ATOM 7233 N N . PRO B 1 425 ? 11.523 37.875 15.055 1 89.5 425 PRO B N 1
ATOM 7234 C CA . PRO B 1 425 ? 12.094 39 14.312 1 89.5 425 PRO B CA 1
ATOM 7235 C C . PRO B 1 425 ? 11.273 40.281 14.453 1 89.5 425 PRO B C 1
ATOM 7237 O O . PRO B 1 425 ? 10.039 40.219 14.484 1 89.5 425 PRO B O 1
ATOM 7240 N N . SER B 1 426 ? 12.031 41.438 14.57 1 90.44 426 SER B N 1
ATOM 7241 C CA . SER B 1 426 ? 11.367 42.719 14.742 1 90.44 426 SER B CA 1
ATOM 7242 C C . SER B 1 426 ? 12.148 43.844 14.062 1 90.44 426 SER B C 1
ATOM 7244 O O . SER B 1 426 ? 13.25 43.625 13.555 1 90.44 426 SER B O 1
ATOM 7246 N N . GLY B 1 427 ? 11.453 45.125 13.961 1 94.69 427 GLY B N 1
ATOM 7247 C CA . GLY B 1 427 ? 12.078 46.281 13.359 1 94.69 427 GLY B CA 1
ATOM 7248 C C . GLY B 1 427 ? 11.641 46.531 11.93 1 94.69 427 GLY B C 1
ATOM 7249 O O . GLY B 1 427 ? 10.953 45.688 11.336 1 94.69 427 GLY B O 1
ATOM 7250 N N . PRO B 1 428 ? 11.992 47.656 11.383 1 96.81 428 PRO B N 1
ATOM 7251 C CA . PRO B 1 428 ? 11.609 47.969 10.008 1 96.81 428 PRO B CA 1
ATOM 7252 C C . PRO B 1 428 ? 12.398 47.188 8.977 1 96.81 428 PRO B C 1
ATOM 7254 O O . PRO B 1 428 ? 13.555 46.812 9.211 1 96.81 428 PRO B O 1
ATOM 7257 N N . ALA B 1 429 ? 11.805 47.031 7.871 1 97.62 429 ALA B N 1
ATOM 7258 C CA . ALA B 1 429 ? 12.461 46.344 6.758 1 97.62 429 ALA B CA 1
ATOM 7259 C C . ALA B 1 429 ? 13.742 47.094 6.348 1 97.62 429 ALA B C 1
ATOM 7261 O O . ALA B 1 429 ? 13.742 48.312 6.188 1 97.62 429 ALA B O 1
ATOM 7262 N N . ALA B 1 430 ? 14.727 46.344 6.113 1 96.62 430 ALA B N 1
ATOM 7263 C CA . ALA B 1 430 ? 16 46.938 5.742 1 96.62 430 ALA B CA 1
ATOM 7264 C C . ALA B 1 430 ? 16.047 47.25 4.25 1 96.62 430 ALA B C 1
ATOM 7266 O O . ALA B 1 430 ? 16.828 48.094 3.814 1 96.62 430 ALA B O 1
ATOM 7267 N N . PHE B 1 431 ? 15.219 46.562 3.514 1 95.19 431 PHE B N 1
ATOM 7268 C CA . PHE B 1 431 ? 15.25 46.688 2.061 1 95.19 431 PHE B CA 1
ATOM 7269 C C . PHE B 1 431 ? 13.836 46.656 1.488 1 95.19 431 PHE B C 1
ATOM 7271 O O . PHE B 1 431 ? 12.883 46.281 2.176 1 95.19 431 PHE B O 1
ATOM 7278 N N . ASN B 1 432 ? 13.766 47.156 0.257 1 97.06 432 ASN B N 1
ATOM 7279 C CA . ASN B 1 432 ? 12.562 46.969 -0.547 1 97.06 432 ASN B CA 1
ATOM 7280 C C . ASN B 1 432 ? 12.742 45.812 -1.529 1 97.06 432 ASN B C 1
ATOM 7282 O O . ASN B 1 432 ? 13.523 45.906 -2.477 1 97.06 432 ASN B O 1
ATOM 7286 N N . LEU B 1 433 ? 11.953 44.812 -1.38 1 97.5 433 LEU B N 1
ATOM 7287 C CA . LEU B 1 433 ? 12.141 43.594 -2.135 1 97.5 433 LEU B CA 1
ATOM 7288 C C . LEU B 1 433 ? 11.164 43.5 -3.303 1 97.5 433 LEU B C 1
ATOM 7290 O O . LEU B 1 433 ? 11.102 42.469 -3.996 1 97.5 433 LEU B O 1
ATOM 7294 N N . SER B 1 434 ? 10.398 44.5 -3.588 1 97.88 434 SER B N 1
ATOM 7295 C CA . SER B 1 434 ? 9.453 44.5 -4.699 1 97.88 434 SER B CA 1
ATOM 7296 C C . SER B 1 434 ? 10.148 44.219 -6.02 1 97.88 434 SER B C 1
ATOM 7298 O O . SER B 1 434 ? 11.242 44.719 -6.281 1 97.88 434 SER B O 1
ATOM 7300 N N . GLY B 1 435 ? 9.555 43.375 -6.84 1 97.19 435 GLY B N 1
ATOM 7301 C CA . GLY B 1 435 ? 10.117 43.031 -8.133 1 97.19 435 GLY B CA 1
ATOM 7302 C C . GLY B 1 435 ? 10.086 41.531 -8.414 1 97.19 435 GLY B C 1
ATOM 7303 O O . GLY B 1 435 ? 9.414 40.781 -7.707 1 97.19 435 GLY B O 1
ATOM 7304 N N . LEU B 1 436 ? 10.695 41.156 -9.539 1 98.06 436 LEU B N 1
ATOM 7305 C CA . LEU B 1 436 ? 10.789 39.75 -9.961 1 98.06 436 LEU B CA 1
ATOM 7306 C C . LEU B 1 436 ? 12.078 39.125 -9.445 1 98.06 436 LEU B C 1
ATOM 7308 O O . LEU B 1 436 ? 13.141 39.75 -9.477 1 98.06 436 LEU B O 1
ATOM 7312 N N . TRP B 1 437 ? 11.945 37.906 -8.922 1 98.5 437 TRP B N 1
ATOM 7313 C CA . TRP B 1 437 ? 13.078 37.156 -8.367 1 98.5 437 TRP B CA 1
ATOM 7314 C C . TRP B 1 437 ? 13.188 35.781 -8.992 1 98.5 437 TRP B C 1
ATOM 7316 O O . TRP B 1 437 ? 12.188 35.062 -9.086 1 98.5 437 TRP B O 1
ATOM 7326 N N . ASP B 1 438 ? 14.359 35.375 -9.461 1 98.5 438 ASP B N 1
ATOM 7327 C CA . ASP B 1 438 ? 14.656 34 -9.859 1 98.5 438 ASP B CA 1
ATOM 7328 C C . ASP B 1 438 ? 14.898 33.125 -8.633 1 98.5 438 ASP B C 1
ATOM 7330 O O . ASP B 1 438 ? 15.867 33.312 -7.898 1 98.5 438 ASP B O 1
ATOM 7334 N N . LEU B 1 439 ? 14.055 32.219 -8.438 1 98.5 439 LEU B N 1
ATOM 7335 C CA . LEU B 1 439 ? 14.047 31.375 -7.254 1 98.5 439 LEU B CA 1
ATOM 7336 C C . LEU B 1 439 ? 14.562 29.984 -7.582 1 98.5 439 LEU B C 1
ATOM 7338 O O . LEU B 1 439 ? 14.078 29.344 -8.523 1 98.5 439 LEU B O 1
ATOM 7342 N N . GLU B 1 440 ? 15.547 29.547 -6.879 1 98.62 440 GLU B N 1
ATOM 7343 C CA . GLU B 1 440 ? 16.062 28.188 -6.973 1 98.62 440 GLU B CA 1
ATOM 7344 C C . GLU B 1 440 ? 15.797 27.406 -5.691 1 98.62 440 GLU B C 1
ATOM 7346 O O . GLU B 1 440 ? 16.156 27.844 -4.598 1 98.62 440 GLU B O 1
ATOM 7351 N N . ILE B 1 441 ? 15.188 26.312 -5.801 1 98.56 441 ILE B N 1
ATOM 7352 C CA . ILE B 1 441 ? 14.922 25.453 -4.652 1 98.56 441 ILE B CA 1
ATOM 7353 C C . ILE B 1 441 ? 15.719 24.141 -4.789 1 98.56 441 ILE B C 1
ATOM 7355 O O . ILE B 1 441 ? 15.695 23.5 -5.844 1 98.56 441 ILE B O 1
ATOM 7359 N N . GLN B 1 442 ? 16.391 23.828 -3.781 1 98.5 442 GLN B N 1
ATOM 7360 C CA . GLN B 1 442 ? 17.078 22.547 -3.689 1 98.5 442 GLN B CA 1
ATOM 7361 C C . GLN B 1 442 ? 16.281 21.531 -2.877 1 98.5 442 GLN B C 1
ATOM 7363 O O . GLN B 1 442 ? 16.438 21.438 -1.659 1 98.5 442 GLN B O 1
ATOM 7368 N N . PHE B 1 443 ? 15.539 20.734 -3.59 1 98.19 443 PHE B N 1
ATOM 7369 C CA . PHE B 1 443 ? 14.844 19.641 -2.941 1 98.19 443 PHE B CA 1
ATOM 7370 C C . PHE B 1 443 ? 15.805 18.516 -2.604 1 98.19 443 PHE B C 1
ATOM 7372 O O . PHE B 1 443 ? 17 18.594 -2.906 1 98.19 443 PHE B O 1
ATOM 7379 N N . VAL B 1 444 ? 15.312 17.516 -2.016 1 97.56 444 VAL B N 1
ATOM 7380 C CA . VAL B 1 444 ? 16.172 16.469 -1.469 1 97.56 444 VAL B CA 1
ATOM 7381 C C . VAL B 1 444 ? 16.938 15.773 -2.6 1 97.56 444 VAL B C 1
ATOM 7383 O O . VAL B 1 444 ? 18.078 15.359 -2.426 1 97.56 444 VAL B O 1
ATOM 7386 N N . ALA B 1 445 ? 16.281 15.609 -3.846 1 98 445 ALA B N 1
ATOM 7387 C CA . ALA B 1 445 ? 16.953 14.875 -4.914 1 98 445 ALA B CA 1
ATOM 7388 C C . ALA B 1 445 ? 16.875 15.633 -6.234 1 98 445 ALA B C 1
ATOM 7390 O O . ALA B 1 445 ? 17.016 15.039 -7.309 1 98 445 ALA B O 1
ATOM 7391 N N . SER B 1 446 ? 16.594 16.938 -6.168 1 97.25 446 SER B N 1
ATOM 7392 C CA . SER B 1 446 ? 16.547 17.734 -7.391 1 97.25 446 SER B CA 1
ATOM 7393 C C . SER B 1 446 ? 16.734 19.219 -7.098 1 97.25 446 SER B C 1
ATOM 7395 O O . SER B 1 446 ? 16.594 19.656 -5.953 1 97.25 446 SER B O 1
ATOM 7397 N N . ILE B 1 447 ? 17.094 19.953 -8.055 1 97.62 447 ILE B N 1
ATOM 7398 C CA . ILE B 1 447 ? 17.125 21.406 -8.055 1 97.62 447 ILE B CA 1
ATOM 7399 C C . ILE B 1 447 ? 16.125 21.938 -9.086 1 97.62 447 ILE B C 1
ATOM 7401 O O . ILE B 1 447 ? 16.141 21.531 -10.242 1 97.62 447 ILE B O 1
ATOM 7405 N N . VAL B 1 448 ? 15.273 22.828 -8.656 1 97.56 448 VAL B N 1
ATOM 7406 C CA . VAL B 1 448 ? 14.219 23.312 -9.539 1 97.56 448 VAL B CA 1
ATOM 7407 C C . VAL B 1 448 ? 14.227 24.844 -9.547 1 97.56 448 VAL B C 1
ATOM 7409 O O . VAL B 1 448 ? 14.391 25.484 -8.5 1 97.56 448 VAL B O 1
ATOM 7412 N N . ASN B 1 449 ? 14.07 25.406 -10.719 1 97.38 449 ASN B N 1
ATOM 7413 C CA . ASN B 1 449 ? 13.969 26.859 -10.867 1 97.38 449 ASN B CA 1
ATOM 7414 C C . ASN B 1 449 ? 12.516 27.312 -10.883 1 97.38 449 ASN B C 1
ATOM 7416 O O . ASN B 1 449 ? 11.688 26.75 -11.586 1 97.38 449 ASN B O 1
ATOM 7420 N N . GLN B 1 450 ? 12.25 28.344 -10.047 1 97.81 450 GLN B N 1
ATOM 7421 C CA . GLN B 1 450 ? 10.938 28.969 -9.906 1 97.81 450 GLN B CA 1
ATOM 7422 C C . GLN B 1 450 ? 11.039 30.484 -9.867 1 97.81 450 GLN B C 1
ATOM 7424 O O . GLN B 1 450 ? 12.062 31.047 -10.266 1 97.81 450 GLN B O 1
ATOM 7429 N N . THR B 1 451 ? 9.82 31.156 -9.547 1 98.06 451 THR B N 1
ATOM 7430 C CA . THR B 1 451 ? 9.844 32.625 -9.594 1 98.06 451 THR B CA 1
ATOM 7431 C C . THR B 1 451 ? 8.984 33.188 -8.469 1 98.06 451 THR B C 1
ATOM 7433 O O . THR B 1 451 ? 7.898 32.688 -8.188 1 98.06 451 THR B O 1
ATOM 7436 N N . PHE B 1 452 ? 9.547 34.281 -7.824 1 98.12 452 PHE B N 1
ATOM 7437 C CA . PHE B 1 452 ? 8.75 35.156 -6.973 1 98.12 452 PHE B CA 1
ATOM 7438 C C . PHE B 1 452 ? 8.438 36.469 -7.691 1 98.12 452 PHE B C 1
ATOM 7440 O O . PHE B 1 452 ? 9.305 37.031 -8.344 1 98.12 452 PHE B O 1
ATOM 7447 N N . MET B 1 453 ? 7.23 36.844 -7.652 1 98.38 453 MET B N 1
ATOM 7448 C CA . MET B 1 453 ? 6.812 38.219 -7.938 1 98.38 453 MET B CA 1
ATOM 7449 C C . MET B 1 453 ? 6.332 38.906 -6.672 1 98.38 453 MET B C 1
ATOM 7451 O O . MET B 1 453 ? 5.246 38.594 -6.168 1 98.38 453 MET B O 1
ATOM 7455 N N . LEU B 1 454 ? 7.082 39.969 -6.176 1 98.19 454 LEU B N 1
ATOM 7456 C CA . LEU B 1 454 ? 6.836 40.5 -4.84 1 98.19 454 LEU B CA 1
ATOM 7457 C C . LEU B 1 454 ? 6.422 41.969 -4.914 1 98.19 454 LEU B C 1
ATOM 7459 O O . LEU B 1 454 ? 6.926 42.719 -5.754 1 98.19 454 LEU B O 1
ATOM 7463 N N . GLU B 1 455 ? 5.535 42.312 -4.082 1 98.25 455 GLU B N 1
ATOM 7464 C CA . GLU B 1 455 ? 5.191 43.688 -3.717 1 98.25 455 GLU B CA 1
ATOM 7465 C C . GLU B 1 455 ? 5.34 43.906 -2.215 1 98.25 455 GLU B C 1
ATOM 7467 O O . GLU B 1 455 ? 4.938 43.062 -1.414 1 98.25 455 GLU B O 1
ATOM 7472 N N . GLN B 1 456 ? 5.938 45.062 -1.841 1 97.94 456 GLN B N 1
ATOM 7473 C CA . GLN B 1 456 ? 6.219 45.312 -0.431 1 97.94 456 GLN B CA 1
ATOM 7474 C C . GLN B 1 456 ? 5.613 46.656 0.03 1 97.94 456 GLN B C 1
ATOM 7476 O O . GLN B 1 456 ? 5.688 47.656 -0.684 1 97.94 456 GLN B O 1
ATOM 7481 N N . LYS B 1 457 ? 4.996 46.656 1.109 1 98.12 457 LYS B N 1
ATOM 7482 C CA . LYS B 1 457 ? 4.527 47.844 1.844 1 98.12 457 LYS B CA 1
ATOM 7483 C C . LYS B 1 457 ? 5.004 47.812 3.293 1 98.12 457 LYS B C 1
ATOM 7485 O O . LYS B 1 457 ? 4.383 47.156 4.141 1 98.12 457 LYS B O 1
ATOM 7490 N N . GLY B 1 458 ? 5.996 48.625 3.537 1 97.5 458 GLY B N 1
ATOM 7491 C CA . GLY B 1 458 ? 6.625 48.5 4.844 1 97.5 458 GLY B CA 1
ATOM 7492 C C . GLY B 1 458 ? 7.262 47.156 5.086 1 97.5 458 GLY B C 1
ATOM 7493 O O . GLY B 1 458 ? 8.102 46.719 4.301 1 97.5 458 GLY B O 1
ATOM 7494 N N . ASN B 1 459 ? 6.785 46.469 6.113 1 98.12 459 ASN B N 1
ATOM 7495 C CA . ASN B 1 459 ? 7.332 45.156 6.441 1 98.12 459 ASN B CA 1
ATOM 7496 C C . ASN B 1 459 ? 6.566 44.062 5.742 1 98.12 459 ASN B C 1
ATOM 7498 O O . ASN B 1 459 ? 7.023 42.906 5.707 1 98.12 459 ASN B O 1
ATOM 7502 N N . GLU B 1 460 ? 5.426 44.375 5.141 1 97.75 460 GLU B N 1
ATOM 7503 C CA . GLU B 1 460 ? 4.551 43.344 4.582 1 97.75 460 GLU B CA 1
ATOM 7504 C C . GLU B 1 460 ? 4.906 43.031 3.129 1 97.75 460 GLU B C 1
ATOM 7506 O O . GLU B 1 460 ? 5.234 43.938 2.365 1 97.75 460 GLU B O 1
ATOM 7511 N N . ILE B 1 461 ? 4.898 41.844 2.844 1 97.75 461 ILE B N 1
ATOM 7512 C CA . ILE B 1 461 ? 5.184 41.375 1.491 1 97.75 461 ILE B CA 1
ATOM 7513 C C . ILE B 1 461 ? 3.979 40.594 0.942 1 97.75 461 ILE B C 1
ATOM 7515 O O . ILE B 1 461 ? 3.355 39.812 1.656 1 97.75 461 ILE B O 1
ATOM 7519 N N . PHE B 1 462 ? 3.621 40.844 -0.34 1 97.62 462 PHE B N 1
ATOM 7520 C CA . PHE B 1 462 ? 2.584 40.125 -1.078 1 97.62 462 PHE B CA 1
ATOM 7521 C C . PHE B 1 462 ? 3.045 39.812 -2.498 1 97.62 462 PHE B C 1
ATOM 7523 O O . PHE B 1 462 ? 4.016 40.406 -2.982 1 97.62 462 PHE B O 1
ATOM 7530 N N . GLY B 1 463 ? 2.355 38.844 -3.07 1 97.56 463 GLY B N 1
ATOM 7531 C CA . GLY B 1 463 ? 2.676 38.594 -4.465 1 97.56 463 GLY B CA 1
ATOM 7532 C C . GLY B 1 463 ? 2.324 37.188 -4.906 1 97.56 463 GLY B C 1
ATOM 7533 O O . GLY B 1 463 ? 1.312 36.625 -4.48 1 97.56 463 GLY B O 1
ATOM 7534 N N . THR B 1 464 ? 3.141 36.75 -5.902 1 97.69 464 THR B N 1
ATOM 7535 C CA . THR B 1 464 ? 2.861 35.438 -6.512 1 97.69 464 THR B CA 1
ATOM 7536 C C . THR B 1 464 ? 4.109 34.562 -6.52 1 97.69 464 THR B C 1
ATOM 7538 O O . THR B 1 464 ? 5.203 35.031 -6.836 1 97.69 464 THR B O 1
ATOM 7541 N N . HIS B 1 465 ? 3.998 33.375 -6.039 1 97.69 465 HIS B N 1
ATOM 7542 C CA . HIS B 1 465 ? 4.988 32.312 -6.176 1 97.69 465 HIS B CA 1
ATOM 7543 C C . HIS B 1 465 ? 4.656 31.406 -7.348 1 97.69 465 HIS B C 1
ATOM 7545 O O . HIS B 1 465 ? 3.641 30.703 -7.324 1 97.69 465 HIS B O 1
ATOM 7551 N N . HIS B 1 466 ? 5.422 31.406 -8.422 1 96.75 466 HIS B N 1
ATOM 7552 C CA . HIS B 1 466 ? 5.273 30.469 -9.531 1 96.75 466 HIS B CA 1
ATOM 7553 C C . HIS B 1 466 ? 6.047 29.172 -9.266 1 96.75 466 HIS B C 1
ATOM 7555 O O . HIS B 1 466 ? 7.227 29.078 -9.609 1 96.75 466 HIS B O 1
ATOM 7561 N N . ALA B 1 467 ? 5.332 28.234 -8.734 1 94.75 467 ALA B N 1
ATOM 7562 C CA . ALA B 1 467 ? 5.934 26.953 -8.383 1 94.75 467 ALA B CA 1
ATOM 7563 C C . ALA B 1 467 ? 5.812 25.969 -9.531 1 94.75 467 ALA B C 1
ATOM 7565 O O . ALA B 1 467 ? 5.516 26.344 -10.664 1 94.75 467 ALA B O 1
ATOM 7566 N N . SER B 1 468 ? 6.148 24.734 -9.336 1 89.62 468 SER B N 1
ATOM 7567 C CA . SER B 1 468 ? 6.164 23.719 -10.383 1 89.62 468 SER B CA 1
ATOM 7568 C C . SER B 1 468 ? 4.754 23.391 -10.867 1 89.62 468 SER B C 1
ATOM 7570 O O . SER B 1 468 ? 4.551 23.094 -12.039 1 89.62 468 SER B O 1
ATOM 7572 N N . PHE B 1 469 ? 3.77 23.375 -10.039 1 82.62 469 PHE B N 1
ATOM 7573 C CA . PHE B 1 469 ? 2.379 23.062 -10.359 1 82.62 469 PHE B CA 1
ATOM 7574 C C . PHE B 1 469 ? 1.695 24.266 -11.008 1 82.62 469 PHE B C 1
ATOM 7576 O O . PHE B 1 469 ? 0.843 24.094 -11.883 1 82.62 469 PHE B O 1
ATOM 7583 N N . GLY B 1 470 ? 2.025 25.484 -10.469 1 86.12 470 GLY B N 1
ATOM 7584 C CA . GLY B 1 470 ? 1.389 26.703 -10.945 1 86.12 470 GLY B CA 1
ATOM 7585 C C . GLY B 1 470 ? 1.574 27.875 -10 1 86.12 470 GLY B C 1
ATOM 7586 O O . GLY B 1 470 ? 2.275 27.766 -8.992 1 86.12 470 GLY B O 1
ATOM 7587 N N . PRO B 1 471 ? 0.965 28.953 -10.406 1 93.38 471 PRO B N 1
ATOM 7588 C CA . PRO B 1 471 ? 1.067 30.156 -9.57 1 93.38 471 PRO B CA 1
ATOM 7589 C C . PRO B 1 471 ? 0.203 30.078 -8.312 1 93.38 471 PRO B C 1
ATOM 7591 O O . PRO B 1 471 ? -0.895 29.516 -8.352 1 93.38 471 PRO B O 1
ATOM 7594 N N . ARG B 1 472 ? 0.706 30.656 -7.207 1 93.06 472 ARG B N 1
ATOM 7595 C CA . ARG B 1 472 ? -0.064 30.75 -5.973 1 93.06 472 ARG B CA 1
ATOM 7596 C C . ARG B 1 472 ? 0.244 32.062 -5.234 1 93.06 472 ARG B C 1
ATOM 7598 O O . ARG B 1 472 ? 1.344 32.594 -5.355 1 93.06 472 ARG B O 1
ATOM 7605 N N . GLU B 1 473 ? -0.687 32.469 -4.504 1 92.31 473 GLU B N 1
ATOM 7606 C CA . GLU B 1 473 ? -0.519 33.719 -3.73 1 92.31 473 GLU B CA 1
ATOM 7607 C C . GLU B 1 473 ? 0.464 33.5 -2.58 1 92.31 473 GLU B C 1
ATOM 7609 O O . GLU B 1 473 ? 0.519 32.438 -1.987 1 92.31 473 GLU B O 1
ATOM 7614 N N . LEU B 1 474 ? 1.211 34.531 -2.336 1 96 474 LEU B N 1
ATOM 7615 C CA . LEU B 1 474 ? 2.127 34.5 -1.202 1 96 474 LEU B CA 1
ATOM 7616 C C . LEU B 1 474 ? 1.983 35.75 -0.328 1 96 474 LEU B C 1
ATOM 7618 O O . LEU B 1 474 ? 1.569 36.781 -0.809 1 96 474 LEU B O 1
ATOM 7622 N N . THR B 1 475 ? 2.205 35.562 0.898 1 94.94 475 THR B N 1
ATOM 7623 C CA . THR B 1 475 ? 2.314 36.656 1.888 1 94.94 475 THR B CA 1
ATOM 7624 C C . THR B 1 475 ? 3.588 36.5 2.713 1 94.94 475 THR B C 1
ATOM 7626 O O . THR B 1 475 ? 4.18 35.406 2.752 1 94.94 475 THR B O 1
ATOM 7629 N N . GLY B 1 476 ? 4.039 37.625 3.266 1 95.38 476 GLY B N 1
ATOM 7630 C CA . GLY B 1 476 ? 5.246 37.531 4.07 1 95.38 476 GLY B CA 1
ATOM 7631 C C . GLY B 1 476 ? 5.598 38.844 4.773 1 95.38 476 GLY B C 1
ATOM 7632 O O . GLY B 1 476 ? 4.785 39.75 4.816 1 95.38 476 GLY B O 1
ATOM 7633 N N . THR B 1 477 ? 6.766 38.75 5.398 1 96.75 477 THR B N 1
ATOM 7634 C CA . THR B 1 477 ? 7.277 39.906 6.105 1 96.75 477 THR B CA 1
ATOM 7635 C C . THR B 1 477 ? 8.797 40 6 1 96.75 477 THR B C 1
ATOM 7637 O O . THR B 1 477 ? 9.461 38.969 5.809 1 96.75 477 THR B O 1
ATOM 7640 N N . LEU B 1 478 ? 9.266 41.188 6.043 1 97.75 478 LEU B N 1
ATOM 7641 C CA . LEU B 1 478 ? 10.68 41.469 6.211 1 97.75 478 LEU B CA 1
ATOM 7642 C C . LEU B 1 478 ? 10.914 42.344 7.449 1 97.75 478 LEU B C 1
ATOM 7644 O O . LEU B 1 478 ? 10.359 43.438 7.562 1 97.75 478 LEU B O 1
ATOM 7648 N N . HIS B 1 479 ? 11.664 41.875 8.367 1 97.88 479 HIS B N 1
ATOM 7649 C CA . HIS B 1 479 ? 12.148 42.625 9.523 1 97.88 479 HIS B CA 1
ATOM 7650 C C . HIS B 1 479 ? 13.672 42.688 9.547 1 97.88 479 HIS B C 1
ATOM 7652 O O . HIS B 1 479 ? 14.328 41.656 9.742 1 97.88 479 HIS B O 1
ATOM 7658 N N . GLY B 1 480 ? 14.156 43.875 9.531 1 97.44 480 GLY B N 1
ATOM 7659 C CA . GLY B 1 480 ? 15.586 43.906 9.234 1 97.44 480 GLY B CA 1
ATOM 7660 C C . GLY B 1 480 ? 15.945 43.125 7.977 1 97.44 480 GLY B C 1
ATOM 7661 O O . GLY B 1 480 ? 15.422 43.406 6.895 1 97.44 480 GLY B O 1
ATOM 7662 N N . ASN B 1 481 ? 16.719 42.125 8.133 1 97.56 481 ASN B N 1
ATOM 7663 C CA . ASN B 1 481 ? 17.094 41.281 7.008 1 97.56 481 ASN B CA 1
ATOM 7664 C C . ASN B 1 481 ? 16.391 39.938 7.066 1 97.56 481 ASN B C 1
ATOM 7666 O O . ASN B 1 481 ? 16.531 39.125 6.16 1 97.56 481 ASN B O 1
ATOM 7670 N N . ASP B 1 482 ? 15.617 39.719 8.109 1 97.88 482 ASP B N 1
ATOM 7671 C CA . ASP B 1 482 ? 14.938 38.438 8.289 1 97.88 482 ASP B CA 1
ATOM 7672 C C . ASP B 1 482 ? 13.68 38.344 7.426 1 97.88 482 ASP B C 1
ATOM 7674 O O . ASP B 1 482 ? 12.75 39.156 7.594 1 97.88 482 ASP B O 1
ATOM 7678 N N . ILE B 1 483 ? 13.617 37.438 6.562 1 97.81 483 ILE B N 1
ATOM 7679 C CA . ILE B 1 483 ? 12.5 37.312 5.633 1 97.81 483 ILE B CA 1
ATOM 7680 C C . ILE B 1 483 ? 11.68 36.062 5.945 1 97.81 483 ILE B C 1
ATOM 7682 O O . ILE B 1 483 ? 12.234 35.031 6.324 1 97.81 483 ILE B O 1
ATOM 7686 N N . LEU B 1 484 ? 10.398 36.188 5.887 1 96.25 484 LEU B N 1
ATOM 7687 C CA . LEU B 1 484 ? 9.422 35.094 5.938 1 96.25 484 LEU B CA 1
ATOM 7688 C C . LEU B 1 484 ? 8.414 35.219 4.797 1 96.25 484 LEU B C 1
ATOM 7690 O O . LEU B 1 484 ? 7.777 36.25 4.629 1 96.25 484 LEU B O 1
ATOM 7694 N N . ILE B 1 485 ? 8.328 34.188 3.941 1 96.88 485 ILE B N 1
ATOM 7695 C CA . ILE B 1 485 ? 7.332 34.125 2.879 1 96.88 485 ILE B CA 1
ATOM 7696 C C . ILE B 1 485 ? 6.5 32.875 3.029 1 96.88 485 ILE B C 1
ATOM 7698 O O . ILE B 1 485 ? 7.047 31.781 3.225 1 96.88 485 ILE B O 1
ATOM 7702 N N . ARG B 1 486 ? 5.266 33 2.98 1 93.81 486 ARG B N 1
ATOM 7703 C CA . ARG B 1 486 ? 4.332 31.875 2.982 1 93.81 486 ARG B CA 1
ATOM 7704 C C . ARG B 1 486 ? 3.66 31.719 1.622 1 93.81 486 ARG B C 1
ATOM 7706 O O . ARG B 1 486 ? 3.17 32.688 1.052 1 93.81 486 ARG B O 1
ATOM 7713 N N . SER B 1 487 ? 3.76 30.609 1.081 1 93 487 SER B N 1
ATOM 7714 C CA . SER B 1 487 ? 3.133 30.234 -0.183 1 93 487 SER B CA 1
ATOM 7715 C C . SER B 1 487 ? 2.258 28.984 -0.022 1 93 487 SER B C 1
ATOM 7717 O O . SER B 1 487 ? 2.76 27.906 0.252 1 93 487 SER B O 1
ATOM 7719 N N . SER B 1 488 ? 0.954 29.094 -0.179 1 86.69 488 SER B N 1
ATOM 7720 C CA . SER B 1 488 ? 0.041 27.984 0.074 1 86.69 488 SER B CA 1
ATOM 7721 C C . SER B 1 488 ? -0.86 27.734 -1.129 1 86.69 488 SER B C 1
ATOM 7723 O O . SER B 1 488 ? -1.174 28.641 -1.886 1 86.69 488 SER B O 1
ATOM 7725 N N . TYR B 1 489 ? -1.171 26.531 -1.346 1 86.44 489 TYR B N 1
ATOM 7726 C CA . TYR B 1 489 ? -2.121 26.078 -2.355 1 86.44 489 TYR B CA 1
ATOM 7727 C C . TYR B 1 489 ? -3.068 25.031 -1.78 1 86.44 489 TYR B C 1
ATOM 7729 O O . TYR B 1 489 ? -2.641 23.938 -1.403 1 86.44 489 TYR B O 1
ATOM 7737 N N . THR B 1 490 ? -4.434 25.281 -1.73 1 80.56 490 THR B N 1
ATOM 7738 C CA . THR B 1 490 ? -5.379 24.406 -1.063 1 80.56 490 THR B CA 1
ATOM 7739 C C . THR B 1 490 ? -6.574 24.109 -1.964 1 80.56 490 THR B C 1
ATOM 7741 O O . THR B 1 490 ? -7.695 23.938 -1.48 1 80.56 490 THR B O 1
ATOM 7744 N N . LYS B 1 491 ? -6.328 23.969 -3.195 1 80.81 491 LYS B N 1
ATOM 7745 C CA . LYS B 1 491 ? -7.422 23.672 -4.117 1 80.81 491 LYS B CA 1
ATOM 7746 C C . LYS B 1 491 ? -7.398 22.203 -4.539 1 80.81 491 LYS B C 1
ATOM 7748 O O . LYS B 1 491 ? -6.34 21.578 -4.57 1 80.81 491 LYS B O 1
ATOM 7753 N N . GLN B 1 492 ? -8.539 21.688 -4.75 1 79.31 492 GLN B N 1
ATOM 7754 C CA . GLN B 1 492 ? -8.711 20.359 -5.344 1 79.31 492 GLN B CA 1
ATOM 7755 C C . GLN B 1 492 ? -8.055 19.281 -4.488 1 79.31 492 GLN B C 1
ATOM 7757 O O . GLN B 1 492 ? -7.352 18.422 -5.004 1 79.31 492 GLN B O 1
ATOM 7762 N N . GLY B 1 493 ? -8.172 19.516 -3.219 1 80.81 493 GLY B N 1
ATOM 7763 C CA . GLY B 1 493 ? -7.719 18.5 -2.289 1 80.81 493 GLY B CA 1
ATOM 7764 C C . GLY B 1 493 ? -6.262 18.656 -1.896 1 80.81 493 GLY B C 1
ATOM 7765 O O . GLY B 1 493 ? -5.809 18.047 -0.922 1 80.81 493 GLY B O 1
ATOM 7766 N N . VAL B 1 494 ? -5.543 19.484 -2.609 1 81.44 494 VAL B N 1
ATOM 7767 C CA . VAL B 1 494 ? -4.129 19.719 -2.33 1 81.44 494 VAL B CA 1
ATOM 7768 C C . VAL B 1 494 ? -3.984 20.656 -1.127 1 81.44 494 VAL B C 1
ATOM 7770 O O . VAL B 1 494 ? -4.766 21.594 -0.964 1 81.44 494 VAL B O 1
ATOM 7773 N N . ARG B 1 495 ? -2.965 20.266 -0.288 1 79 495 ARG B N 1
ATOM 7774 C CA . ARG B 1 495 ? -2.721 21.094 0.89 1 79 495 ARG B CA 1
ATOM 7775 C C . ARG B 1 495 ? -1.239 21.422 1.027 1 79 495 ARG B C 1
ATOM 7777 O O . ARG B 1 495 ? -0.574 20.953 1.949 1 79 495 ARG B O 1
ATOM 7784 N N . PHE B 1 496 ? -0.827 22.375 0.194 1 86.06 496 PHE B N 1
ATOM 7785 C CA . PHE B 1 496 ? 0.548 22.844 0.308 1 86.06 496 PHE B CA 1
ATOM 7786 C C . PHE B 1 496 ? 0.633 24.047 1.242 1 86.06 496 PHE B C 1
ATOM 7788 O O . PHE B 1 496 ? -0.167 24.984 1.138 1 86.06 496 PHE B O 1
ATOM 7795 N N . ASN B 1 497 ? 1.493 23.984 2.168 1 86 497 ASN B N 1
ATOM 7796 C CA . ASN B 1 497 ? 1.849 25.109 3.029 1 86 497 ASN B CA 1
ATOM 7797 C C . ASN B 1 497 ? 3.361 25.281 3.131 1 86 497 ASN B C 1
ATOM 7799 O O . ASN B 1 497 ? 3.984 24.797 4.074 1 86 497 ASN B O 1
ATOM 7803 N N . PHE B 1 498 ? 3.832 26.125 2.242 1 92.38 498 PHE B N 1
ATOM 7804 C CA . PHE B 1 498 ? 5.273 26.328 2.193 1 92.38 498 PHE B CA 1
ATOM 7805 C C . PHE B 1 498 ? 5.672 27.594 2.967 1 92.38 498 PHE B C 1
ATOM 7807 O O . PHE B 1 498 ? 4.957 28.594 2.941 1 92.38 498 PHE B O 1
ATOM 7814 N N . GLN B 1 499 ? 6.742 27.469 3.668 1 93.94 499 GLN B N 1
ATOM 7815 C CA . GLN B 1 499 ? 7.277 28.609 4.398 1 93.94 499 GLN B CA 1
ATOM 7816 C C . GLN B 1 499 ? 8.758 28.828 4.09 1 93.94 499 GLN B C 1
ATOM 7818 O O . GLN B 1 499 ? 9.594 28 4.461 1 93.94 499 GLN B O 1
ATOM 7823 N N . PHE B 1 500 ? 9.039 29.938 3.434 1 97.5 500 PHE B N 1
ATOM 7824 C CA . PHE B 1 500 ? 10.406 30.344 3.168 1 97.5 500 PHE B CA 1
ATOM 7825 C C . PHE B 1 500 ? 10.93 31.234 4.289 1 97.5 500 PHE B C 1
ATOM 7827 O O . PHE B 1 500 ? 10.406 32.344 4.523 1 97.5 500 PHE B O 1
ATOM 7834 N N . THR B 1 501 ? 11.906 30.797 4.977 1 97.19 501 THR B N 1
ATOM 7835 C CA . THR B 1 501 ? 12.562 31.609 5.992 1 97.19 501 THR B CA 1
ATOM 7836 C C . THR B 1 501 ? 14.031 31.828 5.641 1 97.19 501 THR B C 1
ATOM 7838 O O . THR B 1 501 ? 14.672 30.953 5.043 1 97.19 501 THR B O 1
ATOM 7841 N N . GLY B 1 502 ? 14.492 33 5.969 1 98.06 502 GLY B N 1
ATOM 7842 C CA . GLY B 1 502 ? 15.891 33.281 5.684 1 98.06 502 GLY B CA 1
ATOM 7843 C C . GLY B 1 502 ? 16.25 34.75 5.852 1 98.06 502 GLY B C 1
ATOM 7844 O O . GLY B 1 502 ? 15.719 35.438 6.73 1 98.06 502 GLY B O 1
ATOM 7845 N N . VAL B 1 503 ? 17.297 35.094 5.07 1 98.38 503 VAL B N 1
ATOM 7846 C CA . VAL B 1 503 ? 17.781 36.469 5.102 1 98.38 503 VAL B CA 1
ATOM 7847 C C . VAL B 1 503 ? 17.781 37.031 3.689 1 98.38 503 VAL B C 1
ATOM 7849 O O . VAL B 1 503 ? 17.922 36.312 2.709 1 98.38 503 VAL B O 1
ATOM 7852 N N . ALA B 1 504 ? 17.562 38.312 3.721 1 98.06 504 ALA B N 1
ATOM 7853 C CA . ALA B 1 504 ? 17.5 39 2.434 1 98.06 504 ALA B CA 1
ATOM 7854 C C . ALA B 1 504 ? 18.422 40.219 2.436 1 98.06 504 ALA B C 1
ATOM 7856 O O . ALA B 1 504 ? 18.688 40.812 3.492 1 98.06 504 ALA B O 1
ATOM 7857 N N . ASN B 1 505 ? 18.922 40.562 1.315 1 96.31 505 ASN B N 1
ATOM 7858 C CA . ASN B 1 505 ? 19.453 41.906 0.988 1 96.31 505 ASN B CA 1
ATOM 7859 C C . ASN B 1 505 ? 18.844 42.438 -0.307 1 96.31 505 ASN B C 1
ATOM 7861 O O . ASN B 1 505 ? 17.797 41.938 -0.758 1 96.31 505 ASN B O 1
ATOM 7865 N N . ASN B 1 506 ? 19.453 43.438 -0.893 1 94.75 506 ASN B N 1
ATOM 7866 C CA . ASN B 1 506 ? 18.844 44.125 -2.025 1 94.75 506 ASN B CA 1
ATOM 7867 C C . ASN B 1 506 ? 18.734 43.219 -3.242 1 94.75 506 ASN B C 1
ATOM 7869 O O . ASN B 1 506 ? 17.859 43.406 -4.09 1 94.75 506 ASN B O 1
ATOM 7873 N N . ASN B 1 507 ? 19.625 42.188 -3.275 1 96.94 507 ASN B N 1
ATOM 7874 C CA . ASN B 1 507 ? 19.688 41.469 -4.539 1 96.94 507 ASN B CA 1
ATOM 7875 C C . ASN B 1 507 ? 19.672 39.938 -4.316 1 96.94 507 ASN B C 1
ATOM 7877 O O . ASN B 1 507 ? 19.594 39.188 -5.277 1 96.94 507 ASN B O 1
ATOM 7881 N N . ASN B 1 508 ? 19.719 39.562 -3.086 1 98.06 508 ASN B N 1
ATOM 7882 C CA . ASN B 1 508 ? 19.797 38.125 -2.795 1 98.06 508 ASN B CA 1
ATOM 7883 C C . ASN B 1 508 ? 18.969 37.75 -1.569 1 98.06 508 ASN B C 1
ATOM 7885 O O . ASN B 1 508 ? 18.844 38.562 -0.635 1 98.06 508 ASN B O 1
ATOM 7889 N N . MET B 1 509 ? 18.438 36.656 -1.614 1 98.31 509 MET B N 1
ATOM 7890 C CA . MET B 1 509 ? 17.781 36.031 -0.48 1 98.31 509 MET B CA 1
ATOM 7891 C C . MET B 1 509 ? 18.156 34.531 -0.393 1 98.31 509 MET B C 1
ATOM 7893 O O . MET B 1 509 ? 18.406 33.906 -1.414 1 98.31 509 MET B O 1
ATOM 7897 N N . ASN B 1 510 ? 18.203 33.938 0.722 1 98.69 510 ASN B N 1
ATOM 7898 C CA . ASN B 1 510 ? 18.422 32.5 0.89 1 98.69 510 ASN B CA 1
ATOM 7899 C C . ASN B 1 510 ? 17.984 32.031 2.273 1 98.69 510 ASN B C 1
ATOM 7901 O O . ASN B 1 510 ? 17.828 32.844 3.191 1 98.69 510 ASN B O 1
ATOM 7905 N N . GLY B 1 511 ? 17.734 30.797 2.371 1 98.62 511 GLY B N 1
ATOM 7906 C CA . GLY B 1 511 ? 17.328 30.25 3.66 1 98.62 511 GLY B CA 1
ATOM 7907 C C . GLY B 1 511 ? 16.812 28.828 3.574 1 98.62 511 GLY B C 1
ATOM 7908 O O . GLY B 1 511 ? 17.328 28.016 2.799 1 98.62 511 GLY B O 1
ATOM 7909 N N . ILE B 1 512 ? 15.867 28.516 4.504 1 98.38 512 ILE B N 1
ATOM 7910 C CA . ILE B 1 512 ? 15.281 27.172 4.613 1 98.38 512 ILE B CA 1
ATOM 7911 C C . ILE B 1 512 ? 13.805 27.219 4.238 1 98.38 512 ILE B C 1
ATOM 7913 O O . ILE B 1 512 ? 13.086 28.156 4.629 1 98.38 512 ILE B O 1
ATOM 7917 N N . LEU B 1 513 ? 13.469 26.297 3.469 1 97.62 513 LEU B N 1
ATOM 7918 C CA . LEU B 1 513 ? 12.078 26.141 3.049 1 97.62 513 LEU B CA 1
ATOM 7919 C C . LEU B 1 513 ? 11.422 24.969 3.771 1 97.62 513 LEU B C 1
ATOM 7921 O O . LEU B 1 513 ? 11.875 23.828 3.643 1 97.62 513 LEU B O 1
ATOM 7925 N N . SER B 1 514 ? 10.367 25.25 4.602 1 94.81 514 SER B N 1
ATOM 7926 C CA . SER B 1 514 ? 9.516 24.188 5.125 1 94.81 514 SER B CA 1
ATOM 7927 C C . SER B 1 514 ? 8.453 23.781 4.109 1 94.81 514 SER B C 1
ATOM 7929 O O . SER B 1 514 ? 7.691 24.625 3.627 1 94.81 514 SER B O 1
ATOM 7931 N N . LEU B 1 515 ? 8.391 22.516 3.863 1 93.62 515 LEU B N 1
ATOM 7932 C CA . LEU B 1 515 ? 7.434 21.984 2.902 1 93.62 515 LEU B CA 1
ATOM 7933 C C . LEU B 1 515 ? 6.277 21.281 3.615 1 93.62 515 LEU B C 1
ATOM 7935 O O . LEU B 1 515 ? 5.582 20.453 3.021 1 93.62 515 LEU B O 1
ATOM 7939 N N . GLY B 1 516 ? 6.137 21.578 4.898 1 88.88 516 GLY B N 1
ATOM 7940 C CA . GLY B 1 516 ? 5.109 20.891 5.668 1 88.88 516 GLY B CA 1
ATOM 7941 C C . GLY B 1 516 ? 5.406 19.422 5.879 1 88.88 516 GLY B C 1
ATOM 7942 O O . GLY B 1 516 ? 6.484 19.062 6.363 1 88.88 516 GLY B O 1
ATOM 7943 N N . GLU B 1 517 ? 4.508 18.594 5.441 1 90.69 517 GLU B N 1
ATOM 7944 C CA . GLU B 1 517 ? 4.656 17.156 5.676 1 90.69 517 GLU B CA 1
ATOM 7945 C C . GLU B 1 517 ? 5.73 16.562 4.77 1 90.69 517 GLU B C 1
ATOM 7947 O O . GLU B 1 517 ? 6.168 15.422 4.98 1 90.69 517 GLU B O 1
ATOM 7952 N N . TYR B 1 518 ? 6.242 17.344 3.838 1 94.06 518 TYR B N 1
ATOM 7953 C CA . TYR B 1 518 ? 7.18 16.812 2.855 1 94.06 518 TYR B CA 1
ATOM 7954 C C . TYR B 1 518 ? 8.617 17.141 3.234 1 94.06 518 TYR B C 1
ATOM 7956 O O . TYR B 1 518 ? 9.531 16.984 2.428 1 94.06 518 TYR B O 1
ATOM 7964 N N . GLY B 1 519 ? 8.797 17.688 4.387 1 93.19 519 GLY B N 1
ATOM 7965 C CA . GLY B 1 519 ? 10.148 17.922 4.879 1 93.19 519 GLY B CA 1
ATOM 7966 C C . GLY B 1 519 ? 10.625 19.344 4.629 1 93.19 519 GLY B C 1
ATOM 7967 O O . GLY B 1 519 ? 9.898 20.312 4.867 1 93.19 519 GLY B O 1
ATOM 7968 N N . ARG B 1 520 ? 11.906 19.438 4.328 1 95.69 520 ARG B N 1
ATOM 7969 C CA . ARG B 1 520 ? 12.539 20.734 4.156 1 95.69 520 ARG B CA 1
ATOM 7970 C C . ARG B 1 520 ? 13.375 20.781 2.881 1 95.69 520 ARG B C 1
ATOM 7972 O O . ARG B 1 520 ? 13.719 19.734 2.322 1 95.69 520 ARG B O 1
ATOM 7979 N N . ALA B 1 521 ? 13.594 21.953 2.436 1 98 521 ALA B N 1
ATOM 7980 C CA . ALA B 1 521 ? 14.477 22.234 1.312 1 98 521 ALA B CA 1
ATOM 7981 C C . ALA B 1 521 ? 15.273 23.516 1.556 1 98 521 ALA B C 1
ATOM 7983 O O . ALA B 1 521 ? 15.008 24.25 2.52 1 98 521 ALA B O 1
ATOM 7984 N N . GLU B 1 522 ? 16.25 23.719 0.757 1 98.62 522 GLU B N 1
ATOM 7985 C CA . GLU B 1 522 ? 16.969 24.984 0.721 1 98.62 522 GLU B CA 1
ATOM 7986 C C . GLU B 1 522 ? 16.547 25.828 -0.476 1 98.62 522 GLU B C 1
ATOM 7988 O O . GLU B 1 522 ? 16.094 25.297 -1.491 1 98.62 522 GLU B O 1
ATOM 7993 N N . TRP B 1 523 ? 16.656 27.156 -0.271 1 98.69 523 TRP B N 1
ATOM 7994 C CA . TRP B 1 523 ? 16.25 28.016 -1.372 1 98.69 523 TRP B CA 1
ATOM 7995 C C . TRP B 1 523 ? 17.172 29.234 -1.462 1 98.69 523 TRP B C 1
ATOM 7997 O O . TRP B 1 523 ? 17.797 29.625 -0.474 1 98.69 523 TRP B O 1
ATOM 8007 N N . LYS B 1 524 ? 17.312 29.734 -2.631 1 98.75 524 LYS B N 1
ATOM 8008 C CA . LYS B 1 524 ? 17.969 31 -2.93 1 98.75 524 LYS B CA 1
ATOM 8009 C C . LYS B 1 524 ? 17.25 31.75 -4.051 1 98.75 524 LYS B C 1
ATOM 8011 O O . LYS B 1 524 ? 16.656 31.125 -4.934 1 98.75 524 LYS B O 1
ATOM 8016 N N . ALA B 1 525 ? 17.266 33.031 -3.953 1 98.69 525 ALA B N 1
ATOM 8017 C CA . ALA B 1 525 ? 16.625 33.875 -4.965 1 98.69 525 ALA B CA 1
ATOM 8018 C C . ALA B 1 525 ? 17.5 35.062 -5.32 1 98.69 525 ALA B C 1
ATOM 8020 O O . ALA B 1 525 ? 18.141 35.656 -4.449 1 98.69 525 ALA B O 1
ATOM 8021 N N . LYS B 1 526 ? 17.469 35.344 -6.543 1 98.56 526 LYS B N 1
ATOM 8022 C CA . LYS B 1 526 ? 18.188 36.5 -7.07 1 98.56 526 LYS B CA 1
ATOM 8023 C C . LYS B 1 526 ? 17.234 37.469 -7.789 1 98.56 526 LYS B C 1
ATOM 8025 O O . LYS B 1 526 ? 16.406 37.031 -8.594 1 98.56 526 LYS B O 1
ATOM 8030 N N . ARG B 1 527 ? 17.422 38.719 -7.461 1 97.81 527 ARG B N 1
ATOM 8031 C CA . ARG B 1 527 ? 16.594 39.719 -8.133 1 97.81 527 ARG B CA 1
ATOM 8032 C C . ARG B 1 527 ? 16.891 39.75 -9.633 1 97.81 527 ARG B C 1
ATOM 8034 O O . ARG B 1 527 ? 18.047 39.781 -10.047 1 97.81 527 ARG B O 1
ATOM 8041 N N . ARG B 1 528 ? 15.758 39.688 -10.32 1 95.5 528 ARG B N 1
ATOM 8042 C CA . ARG B 1 528 ? 15.93 39.781 -11.766 1 95.5 528 ARG B CA 1
ATOM 8043 C C . ARG B 1 528 ? 16.219 41.219 -12.18 1 95.5 528 ARG B C 1
ATOM 8045 O O . ARG B 1 528 ? 15.523 42.156 -11.75 1 95.5 528 ARG B O 1
ATOM 8052 N N . LYS B 1 529 ? 17.297 41.5 -13.031 1 84.38 529 LYS B N 1
ATOM 8053 C CA . LYS B 1 529 ? 17.672 42.812 -13.516 1 84.38 529 LYS B CA 1
ATOM 8054 C C . LYS B 1 529 ? 17.094 43.062 -14.898 1 84.38 529 LYS B C 1
ATOM 8056 O O . LYS B 1 529 ? 17.109 42.188 -15.773 1 84.38 529 LYS B O 1
ATOM 8061 N N . TYR B 1 530 ? 16.156 44.125 -14.984 1 67 530 TYR B N 1
ATOM 8062 C CA . TYR B 1 530 ? 15.727 44.562 -16.312 1 67 530 TYR B CA 1
ATOM 8063 C C . TYR B 1 530 ? 16.719 45.562 -16.906 1 67 530 TYR B C 1
ATOM 8065 O O . TYR B 1 530 ? 17.344 46.312 -16.172 1 67 530 TYR B O 1
#

Organism: Cyclobacterium marinum (strain ATCC 25205 / DSM 745 / LMG 13164 / NCIMB 1802) (NCBI:txid880070)

InterPro domains:
  IPR000192 Aminotransferase class V domain [PF00266] (177-330)
  IPR015421 Pyridoxal phosphate-dependent transferase, major domain [G3DSA:3.40.640.10] (68-313)
  IPR015424 Pyridoxal phosphate-dependent transferase [SSF53383] (56-375)

Radius of gyration: 33.65 Å; Cα contacts (8 Å, |Δi|>4): 2372; chains: 2; bounding box: 106×102×104 Å

Foldseek 3Di:
DDPPDDDDDDDDDPDPPPPCPDDPVPPPPPPVPPPPPPPPPPPVPPDPPCVVVPDAQAFEQFAQFPVNPRFAADPLLVVLLVVLVVDDDDVVVLQVVLQVLCCVLQVAPTKGKWQFLLLLLQLLLLLLFCLLPVVQLQCWPPSVPTQAEEEEEPVFFALSCVSNCRRNHHYHYDHALVRLLVPDDDSYSAYEYEDDPCCPDNRPHLLSSQVNCVVVPHAYEYEQAQFARDPNRPSVVSRHQKYKYGCSHPLSFDRRMIMIGGHPSSNVSSVCSAPPHDGDRNVTDDDSSRRSSSSSSSVVSVVDDVVVLQVVQVVLLVVLQVLQVVAPFKHKDWAQDDDGGNHFIKIKIAGDCVLQVDFQQRLQVQQCPDVNRYHWAYDPSDPPADDRRHRITMTTSNRGDPPVSVVVSVSSNVCRNDPDDDDDFAAKAPEFAAAKKWKWKADPPDIDIWIWHWDDDIFKIWGWTQDPVGIFIKIWGGHHFWIWIWTFDCPSNDTWTKIDTFGDDHFKTWDKIQRDPRGIIIMMIGGDDD/DPDDDPDDDPDDDDDPPPPCPDDPVPPPPPPPPPCPPPPPPPPVPPDPPCVVVPDAQAFEQFAQFPVNPRFAADPLLVVLLVVLVVDDDDVVVLQVVLQVLCCVLQVAPTKGKWQFLLLLLQLLLLLLFCLLPVVQLQCWPPSVPTQAEEEEEPVFFALSCVSNCRRNHHYHYDHALVRLLVPDDPSYSAYEYEDDPCCPDNRPHLLSSQVNCVVVPHAYEYEQAQFARDPNRPSVVSRHQKYKYGCSHPLSFDRRMIMIGGHPSSNVSSVCSAPPHDGDRNVTDDDSSRRSSSSSSSVVSVVDDVVVLQVVQVVLLVVLQVLQVVAPFKHKDWAQDDDGGNHFIKIKIAGDCVLFVDFQQRLQVQQCPDVNRYHWAYDPSDPPADDGRHRITMTTSNRGDPPVSVVVSVSSNVCRNDPDDDDDFAAKAPEFAAAKKWKWKADPPDIDIWIWHWDDDIFKIWGWTQDPVGIFIKIWGGHHFWIWIWTFDCPSNDTWTKIDTFGDDHFKTWDKIDRDPRGIIIMMIGGDDD

Nearest PDB structures (foldseek):
  8t7j-assembly1_B-2  TM=8.979E-01  e=7.916E-29  Streptomyces sp. SANK 62799
  7lc0-assembly1_F  TM=8.591E-01  e=8.051E-30  Salmonella enterica subsp. enterica serovar Typhimurium str. LT2
  8t7j-assembly1_A-2  TM=8.951E-01  e=1.521E-28  Streptomyces sp. SANK 62799
  8t7j-assembly1_D-2  TM=8.768E-01  e=8.678E-28  Streptomyces sp. SANK 62799
  8t7j-assembly1_C-2  TM=8.972E-01  e=1.061E-26  Streptomyces sp. SANK 62799

Sequence (1060 aa):
MISRRKVINILSSLPFGGLFLGALLGTNSARSMPTTTVSPSKKALGKSIYDSIGVRPLINARGTVTVVGATRVLPEVQVAMDEAVKDFVQIDELMNGVGLRLAEITGAEWGVVSSGASAAISIATAGCVTGGDPDKIWQIPNLDGMKDEVIIPSYSRSAYDAAAKAVGVRMIEVNSPEELKVALGPRTAMIMVLASGASEDGPLSLKIISALAKPLNVPILVDAAAEGLEVPNPHIAQGADMVAYSGGKYLRGPQCAGLLIGRKDLVQASWITSAPHHGFGRGFKVGREEIMGMLTAVEMWKKRDHAEEWRMWISWANYISDRLEQVPGVKTEILLPKGRSNRSPSLQVNWDISLIPLTGQDVEELLWENNPRIAVSGAGSYLPFPPNREPNIRINPSQLMAGEEKVIAKSVYDLLSNPPKMQKPSGPAAFNLSGLWDLEIQFVASIVNQTFMLEQKGNEIFGTHHASFGPRELTGTLHGNDILIRSSYTKQGVRFNFQFTGVANNNNMNGILSLGEYGRAEWKAKRRKYMISRRKVINILSSLPFGGLFLGALLGTNSARSMPTTTVSPSKKALGKSIYDSIGVRPLINARGTVTVVGATRVLPEVQVAMDEAVKDFVQIDELMNGVGLRLAEITGAEWGVVSSGASAAISIATAGCVTGGDPDKIWQIPNLDGMKDEVIIPSYSRSAYDAAAKAVGVRMIEVNSPEELKVALGPRTAMIMVLASGASEDGPLSLKIISALAKPLNVPILVDAAAEGLEVPNPHIAQGADMVAYSGGKYLRGPQCAGLLIGRKDLVQASWITSAPHHGFGRGFKVGREEIMGMLTAVEMWKKRDHAEEWRMWISWANYISDRLEQVPGVKTEILLPKGRSNRSPSLQVNWDISLIPLTGQDVEELLWENNPRIAVSGAGSYLPFPPNREPNIRINPSQLMAGEEKVIAKSVYDLLSNPPKMQKPSGPAAFNLSGLWDLEIQFVASIVNQTFMLEQKGNEIFGTHHASFGPRELTGTLHGNDILIRSSYTKQGVRFNFQFTGVANNNNMNGILSLGEYGRAEWKAKRRKY

pLDDT: mean 88.85, std 21.47, range [15.66, 98.94]

Secondary structure (DSSP, 8-state):
------------------------------------------------GGGGGTPPPEEE-S-S-GGGT--PPPHHHHHHHHHHTTSB--HHHHHHHHHHHHHHHH-SSEEEEESSHHHHHHHHHHHHHHTT-HHHHTTTT--TTS--EEEEEGGG--GGGHHHHTTTPEEEEESSHHHHHHH-STTEEEEEEE-SHHHHHSTT-HHHHHHHHGGGT--EEEE-TTS---SS-HHHHTT-SEEEEETTTTT---TT-EEEEE-HHHHHHHHHTBTTSSSTBTT----HHHHHHHHHHHHHHHHS-HHHHHHHHHHHHHHHHHHHTTSTTEEEEEEPP-SSSS-S-EEEEEE-TTTS---HHHHHHHHHHSSSEEE-S-TTTT-SSSS--SSEEEE-GGG--TTHHHHHHHHHHHHHHSPPPPP---S-BSS---EEEEEEEE-SS-EEEEEEEEEEETTEEEEEEE-SS-EEEEEEEEEBTEEEEEEEE-STT--EEEEEEEEE-SSEEEEEEE-GGG-EEEEEEEEPP-/------------------------------------------------GGGGGTPPPEEEES-S-GGGT--PPPHHHHHHHHHHTTSB--HHHHHHHHHHHHHHHH-SSEEEEESSHHHHHHHHHHHHHHTT-HHHHTTTT--TTS--EEEEEGGG--GGGHHHHTTTPEEEEESSHHHHHHH-STTEEEEEEE-SHHHHHSTT-HHHHHHHHGGGT--EEEE-TTS---SS-HHHHTT-SEEEEETTTTT---TT-EEEEE-HHHHHHHHHTBTTSSSTBTT----HHHHHHHHHHHHHHHHS-HHHHHHHHHHHHHHHHHHHTTSTTEEEEEEPP-SSSS-S-EEEEEE-TTTS---HHHHHHHHHHSSSEEEES-TTTT-SSSS--SSEEEE-GGG--TTHHHHHHHHHHHHHHSPPPPP---S-BSS---EEEEEEEE-SS-EEEEEEEEEEETTEEEEEEE-SS-EEEEEEEEEBTEEEEEEEE-STT--EEEEEEEEE-SSEEEEEEE-GGG-EEEEEEEEPP-